Protein AF-0000000083306236 (afdb_homodimer)

InterPro domains:
  IPR043189 Beta-1,4-glucuronyltransferase 1 [PTHR46420] (112-477)

Radius of gyration: 37.97 Å; Cα contacts (8 Å, |Δi|>4): 1466; chains: 2; bounding box: 123×114×120 Å

Solvent-accessible surface area (backbone atoms only — not comparable to full-atom values): 63254 Å² total; per-residue (Å²): 136,63,81,68,60,65,57,54,56,57,53,51,56,51,47,56,51,50,54,50,48,51,54,49,50,55,56,53,56,59,57,59,68,66,70,61,77,82,77,84,80,79,56,76,64,60,56,50,51,55,54,50,49,54,54,56,64,54,45,55,59,58,52,56,61,54,57,69,70,58,62,85,71,74,71,67,70,74,77,64,61,80,76,65,72,74,73,75,72,78,73,75,74,77,76,68,72,75,68,75,74,67,72,68,57,74,71,63,59,72,66,73,70,71,76,66,89,65,73,57,80,51,88,69,68,28,38,37,45,66,69,56,52,36,34,34,32,70,59,24,31,66,17,78,40,30,59,60,34,35,71,73,40,48,49,18,41,14,24,34,39,44,69,90,54,48,62,35,51,60,61,33,50,73,21,35,86,45,27,31,24,35,17,34,49,24,47,21,56,44,35,39,49,43,54,49,50,49,50,44,44,34,72,63,35,61,57,48,37,27,26,34,24,33,24,40,31,28,37,62,90,38,50,72,36,84,55,72,83,57,68,74,53,48,87,72,56,71,71,85,45,57,59,61,54,50,54,58,57,61,64,67,58,51,70,73,54,46,67,56,54,70,71,46,71,48,56,57,24,51,28,42,44,51,7,48,23,44,40,72,25,63,21,32,31,66,43,56,48,62,48,27,56,28,56,49,46,50,61,43,44,43,58,43,51,71,32,66,72,50,66,68,44,83,51,44,32,40,27,37,52,51,29,20,30,38,73,85,50,92,68,78,56,53,43,43,65,49,39,53,51,30,40,76,68,67,39,33,44,61,47,44,60,84,69,42,50,47,32,49,51,34,66,42,59,69,62,55,71,72,52,76,67,60,99,60,60,44,74,65,47,70,51,83,54,86,43,85,59,26,47,78,41,41,38,26,54,59,49,49,76,66,44,54,56,85,31,45,33,42,49,68,41,61,24,52,28,47,47,50,35,47,68,72,61,39,43,44,28,36,38,33,59,49,36,26,40,26,83,36,72,80,69,85,62,89,73,54,70,62,48,55,52,27,30,53,53,30,54,56,48,43,57,42,47,51,43,25,50,27,43,62,63,72,49,58,95,78,45,57,65,60,53,50,49,52,49,52,47,48,52,48,46,56,54,58,71,58,65,75,70,72,73,78,76,71,79,75,74,74,78,71,76,82,68,80,79,68,71,70,92,74,79,79,79,81,79,87,77,90,78,85,77,96,79,78,77,91,74,72,95,72,84,69,100,69,78,87,89,88,82,92,88,130,136,62,82,68,61,66,56,54,58,56,53,52,57,50,47,55,50,49,53,51,49,49,53,49,50,55,55,53,55,57,57,59,68,67,69,60,80,82,74,83,78,81,55,76,65,60,57,49,50,54,54,49,48,55,53,58,65,52,45,54,58,56,50,55,60,54,59,68,69,58,63,85,72,75,71,72,71,73,82,62,65,72,83,64,74,72,73,74,72,78,72,75,77,74,77,66,71,76,70,74,74,66,72,65,57,72,70,63,58,74,65,73,71,70,76,66,89,65,74,57,80,52,89,69,68,29,37,37,46,66,70,57,51,36,35,35,33,71,59,24,31,66,17,77,40,30,60,61,33,36,71,72,40,48,49,18,41,16,23,34,41,46,68,89,54,50,62,36,51,61,59,34,50,72,21,36,88,47,27,32,24,33,16,34,50,23,47,22,55,43,34,38,49,43,52,48,49,50,50,44,43,33,72,63,34,60,58,50,36,27,26,35,25,34,23,41,30,28,36,62,91,38,50,74,35,84,52,73,85,55,68,74,53,50,87,73,56,69,71,86,46,58,60,60,54,49,53,56,57,62,62,66,57,51,70,73,53,47,68,56,53,71,70,48,71,48,54,57,23,50,27,41,42,50,6,48,24,44,40,72,23,62,22,32,30,67,44,56,47,62,47,27,54,27,56,48,45,51,61,44,44,41,58,44,51,70,33,65,71,51,65,68,43,83,51,44,32,40,27,37,51,53,29,21,29,38,74,86,48,92,68,79,56,54,43,44,64,49,38,54,49,30,39,75,69,67,37,32,46,61,47,45,60,84,70,42,49,48,33,48,52,35,66,42,58,69,64,54,70,71,51,76,66,60,98,61,61,44,75,66,47,67,52,84,54,86,43,86,58,27,46,76,40,41,37,26,53,61,50,50,75,66,45,54,57,84,32,45,31,43,49,67,42,60,23,51,30,48,47,49,36,48,68,73,60,39,42,45,28,37,37,34,60,49,36,26,40,28,83,37,73,82,70,85,62,89,74,56,68,62,49,53,52,27,30,53,53,32,53,56,48,42,55,43,48,51,41,25,50,26,44,62,63,74,50,58,96,76,45,57,67,61,54,50,50,52,48,51,48,48,52,49,46,56,54,56,71,56,63,73,71,71,72,76,75,72,77,75,73,74,79,68,77,81,67,77,84,65,73,74,90,77,80,82,81,81,77,85,75,88,79,81,76,92,73,75,79,85,70,71,88,72,80,67,97,71,75,86,90,89,87,99,82,137

Organism: Tigriopus californicus (NCBI:txid6832)

Secondary structure (DSSP, 8-state):
--THHHHHHHHHHHHHHHHHHHHHHHHHHHHHGGGS--S----HHHHHHHHHHHHHHTHHHHHHHHHHTTSS----GGGG------------------------GGG---------------TTS-EE-TTS-EEEEEEEE--TTHHHHHHH-SEEEEEEEEGGGTTHHHHHHHH--S-EEEEEE--TTHHHHHHHHHHHHHHH-HHHHHHEEEEEEEETTS-----GGGTTTGGG--SS-HHHHHHHHHTTS-HHHHHHHTTSPP-HHHHHHHHHHH--SSEEE---TT-EEPTTHHHHHHHHHTSHHHHH-TTEEEE--EEEE-TTSSS--SSHHHHHHHHHTTSEEETTTTT-THHHHTT-HHHHHHSPP-SS--EEEE-----TT----EEEETTSPPP-TT--SSSSSHHHHHHHHHHTT-EEEEESS--EEEES----PPPPHHHHHHHHHHHHHHHHHHHHHHHHHS--TT-HHHHHHHHHHHHHHHHHH-------------------TT------------------------------------/--THHHHHHHHHHHHHHHHHHHHHHHHHHHHHGGGS--S----HHHHHHHHHHHHHHTHHHHHHHHHHT-SS----TTTT------------------------GGG---------------TTS-EE-TTS-EEEEEEEE--TTHHHHHHH-SEEEEEEEEGGGTTHHHHHHHH--S-EEEEEE--TTHHHHHHHHHHHHHHH-HHHHHHEEEEEEEETTS-----GGGTTTGGG--SS-HHHHHHHHHTTS-HHHHHHHTTSPP-HHHHHHHHHHH--SSEEE---TT-EEPTTHHHHHHHHHTSHHHHH-TTEEEE--EEEE-TTSSS--SSHHHHHHHHHTTSEEETTTTT-THHHHTT-HHHHHHSPP-SS--EEEE-----TT----EEEETTSPPP-TT--SSSSSHHHHHHHHHHTT-EEEEESS--EEEES----PPPPHHHHHHHHHHHHHHHHHHHHHHHHHS--TT-HHHHHHHHHHHHHHHHHH---------------------------------------S---TT------------

Foldseek 3Di:
DDPVVVVVVVVVVVVVVVVVVVVVVLVVVLVVVPPDDPDDCPDPVVSVVVSVVVVVVCVVVVVVVVPVVPDDPPPDPPVPDDVVVPPVPPVPPDPPDPPPVPPCCVPPPPPPPPVPQDFDDDQVPWDADPVRFKTKAFQRDDAPQAVVLLVPAQEEEFEEDELLLQVLLLLQLQQAQGAYFYEYEAFEASVQLVSLLLVLCVVLPVSSNHHYTYMYMYTPVGDYDYDVVCNPVRVPDDSPCSNVVSVVSVVPDDPVCCVQVVLDWAQRQVRQLSRLVSRSHQKYFYDYSQWHKAHHVRVLCRVVCVDPVNVVDAQEWAFAFEKEFAPPDPDDDRWLVVVLVCVVVVRMDGACVPPCVLQCVQVVVVQLSVDDADPGKDFPFWRDDRDQPHQTGTMHGSPQDGFDSVLIHDADGRRLSVVLSVLQPHIYTYMHTIHTYRYHDDDDDDDDPSRVVSHVVVVVVVLVSLVVSCVVRVDDPPPSVVVVVVVVVVVVVVVVVPPPPPPPPPDPPDPPPPDPVPDDDPDDDDDDDDDDDDDDPPDDDDDDPPDPDDDDDD/DDPVVVVVVVVVVVVVVVVVVVVVVLVVVLVVVPPDDPDDCPDPVVSVVVSVVVVVVCVVVVVVVVPVVPDDPPPDPPVPDDPVVPPVPPVPDDPPDPPPPPPCCVPPPPPPPPVPQDFDDDQVPWDADPVRFKTKAFQRDDAPQAVVLLVPAQEEEFEEDELLLQVLLLLQLQQDQGAYFYEYEQFEASVQLVSLLLVLCVVLPVSSNHHYTYMYMYTPVGDYDYDVVCNPPRVPDDSPCSNVVSVVSVVPDDPVCCVQVVLDWAQRQVRQLSRLVSRSHQKYFYDYSQWHKAHHVRVLCRVVCVDPVNVVDAQEWAFAFEKEFALVDPDDDRWLVSVLVCVVVVRMDGACVPPDVLQCVQVVVVQLSVDDADPGKDFPFWRDDRDQPHQTGTMHGSPQDGFDSVLIHDADGRRLSVVLSVLQPHIYTYMHTIHTYRYHDDDDDDDDPSRVVSHVVVVVVVLVSLVVSCVVRVDDPPPSVVVVVVVVVVVVVVVVVPPPPPPPPDDPPDPPPPDPPVDDDPDDDDDDDDDDDPPDDDDDPPDDPPAPDDDDDD

Nearest PDB structures (foldseek):
  7zvj-assembly1_B  TM=8.642E-01  e=2.536E-22  Homo sapiens
  7zvj-assembly1_A  TM=8.479E-01  e=3.091E-21  Homo sapiens
  7ui7-assembly1_B  TM=8.099E-01  e=2.575E-21  Homo sapiens
  6p61-assembly2_B  TM=6.201E-01  e=2.073E-03  Leptospira borgpetersenii serovar Hardjo-bovis str. JB197
  6p61-assembly3_C  TM=5.454E-01  e=3.377E-03  Leptospira borgpetersenii serovar Hardjo-bovis str. JB197

Structure (mmCIF, N/CA/C/O backbone):
data_AF-0000000083306236-model_v1
#
loop_
_entity.id
_entity.type
_entity.pdbx_description
1 polymer 'Beta-1,4-glucuronyltransferase 1'
#
loop_
_atom_site.group_PDB
_atom_site.id
_atom_site.type_symbol
_atom_site.label_atom_id
_atom_site.label_alt_id
_atom_site.label_comp_id
_atom_site.label_asym_id
_atom_site.label_entity_id
_atom_site.label_seq_id
_atom_site.pdbx_PDB_ins_code
_atom_site.Cartn_x
_atom_site.Cartn_y
_atom_site.Cartn_z
_atom_site.occupancy
_atom_site.B_iso_or_equiv
_atom_site.auth_seq_id
_atom_site.auth_comp_id
_atom_site.auth_asym_id
_atom_site.auth_atom_id
_atom_site.pdbx_PDB_model_num
ATOM 1 N N . MET A 1 1 ? 47.75 -0.039 14.734 1 22.14 1 MET A N 1
ATOM 2 C CA . MET A 1 1 ? 47.375 -1.427 14.984 1 22.14 1 MET A CA 1
ATOM 3 C C . MET A 1 1 ? 46.562 -1.994 13.812 1 22.14 1 MET A C 1
ATOM 5 O O . MET A 1 1 ? 45.594 -1.396 13.375 1 22.14 1 MET A O 1
ATOM 9 N N . SER A 1 2 ? 47.25 -2.76 12.922 1 25.19 2 SER A N 1
ATOM 10 C CA . SER A 1 2 ? 47 -3.139 11.531 1 25.19 2 SER A CA 1
ATOM 11 C C . SER A 1 2 ? 45.719 -3.941 11.398 1 25.19 2 SER A C 1
ATOM 13 O O . SER A 1 2 ? 45.25 -4.531 12.367 1 25.19 2 SER A O 1
ATOM 15 N N . ARG A 1 3 ? 45.062 -3.646 10.188 1 27.98 3 ARG A N 1
ATOM 16 C CA . ARG A 1 3 ? 43.812 -4.156 9.688 1 27.98 3 ARG A CA 1
ATOM 17 C C . ARG A 1 3 ? 43.688 -5.66 9.891 1 27.98 3 ARG A C 1
ATOM 19 O O . ARG A 1 3 ? 42.625 -6.238 9.758 1 27.98 3 ARG A O 1
ATOM 26 N N . ALA A 1 4 ? 44.969 -6.332 9.977 1 31.59 4 ALA A N 1
ATOM 27 C CA . ALA A 1 4 ? 45.062 -7.785 10.047 1 31.59 4 ALA A CA 1
ATOM 28 C C . ALA A 1 4 ? 44.531 -8.312 11.383 1 31.59 4 ALA A C 1
ATOM 30 O O . ALA A 1 4 ? 44 -9.422 11.453 1 31.59 4 ALA A O 1
ATOM 31 N N . GLY A 1 5 ? 44.719 -7.465 12.477 1 27.61 5 GLY A N 1
ATOM 32 C CA . GLY A 1 5 ? 44.406 -7.965 13.805 1 27.61 5 GLY A CA 1
ATOM 33 C C . GLY A 1 5 ? 42.938 -8.18 14.047 1 27.61 5 GLY A C 1
ATOM 34 O O . GLY A 1 5 ? 42.531 -9.109 14.766 1 27.61 5 GLY A O 1
ATOM 35 N N . ILE A 1 6 ? 42.125 -7.207 13.484 1 30.34 6 ILE A N 1
ATOM 36 C CA . ILE A 1 6 ? 40.719 -7.238 13.875 1 30.34 6 ILE A CA 1
ATOM 37 C C . ILE A 1 6 ? 40.031 -8.375 13.148 1 30.34 6 ILE A C 1
ATOM 39 O O . ILE A 1 6 ? 39.031 -8.914 13.641 1 30.34 6 ILE A O 1
ATOM 43 N N . MET A 1 7 ? 40.562 -8.828 11.938 1 28.09 7 MET A N 1
ATOM 44 C CA . MET A 1 7 ? 39.938 -9.891 11.172 1 28.09 7 MET A CA 1
ATOM 45 C C . MET A 1 7 ? 40.094 -11.234 11.867 1 28.09 7 MET A C 1
ATOM 47 O O . MET A 1 7 ? 39.25 -12.125 11.711 1 28.09 7 MET A O 1
ATOM 51 N N . ALA A 1 8 ? 41.25 -11.359 12.625 1 30.59 8 ALA A N 1
ATOM 52 C CA . ALA A 1 8 ? 41.531 -12.648 13.242 1 30.59 8 ALA A CA 1
ATOM 53 C C . ALA A 1 8 ? 40.531 -12.945 14.367 1 30.59 8 ALA A C 1
ATOM 55 O O . ALA A 1 8 ? 40.156 -14.102 14.555 1 30.59 8 ALA A O 1
ATOM 56 N N . ARG A 1 9 ? 40.125 -11.844 15.078 1 31.77 9 ARG A N 1
ATOM 57 C CA . ARG A 1 9 ? 39.25 -12.125 16.219 1 31.77 9 ARG A CA 1
ATOM 58 C C . ARG A 1 9 ? 37.875 -12.602 15.773 1 31.77 9 ARG A C 1
ATOM 60 O O . ARG A 1 9 ? 37.25 -13.422 16.453 1 31.77 9 ARG A O 1
ATOM 67 N N . ARG A 1 10 ? 37.406 -12.094 14.562 1 29.38 10 ARG A N 1
ATOM 68 C CA . ARG A 1 10 ? 36.062 -12.461 14.164 1 29.38 10 ARG A CA 1
ATOM 69 C C . ARG A 1 10 ? 36 -13.93 13.734 1 29.38 10 ARG A C 1
ATOM 71 O O . ARG A 1 10 ? 34.969 -14.586 13.906 1 29.38 10 ARG A O 1
ATOM 78 N N . ARG A 1 11 ? 37.125 -14.414 13.211 1 30.59 11 ARG A N 1
ATOM 79 C CA . ARG A 1 11 ? 37.125 -15.797 12.727 1 30.59 11 ARG A CA 1
ATOM 80 C C . ARG A 1 11 ? 37.031 -16.781 13.891 1 30.59 11 ARG A C 1
ATOM 82 O O . ARG A 1 11 ? 36.406 -17.844 13.758 1 30.59 11 ARG A O 1
ATOM 89 N N . CYS A 1 12 ? 37.656 -16.281 15.055 1 30.23 12 CYS A N 1
ATOM 90 C CA . CYS A 1 12 ? 37.656 -17.234 16.156 1 30.23 12 CYS A CA 1
ATOM 91 C C . CYS A 1 12 ? 36.25 -17.422 16.719 1 30.23 12 CYS A C 1
ATOM 93 O O . CYS A 1 12 ? 35.875 -18.531 17.078 1 30.23 12 CYS A O 1
ATOM 95 N N . VAL A 1 13 ? 35.469 -16.281 16.781 1 31.8 13 VAL A N 1
ATOM 96 C CA . VAL A 1 13 ? 34.125 -16.422 17.375 1 31.8 13 VAL A CA 1
ATOM 97 C C . VAL A 1 13 ? 33.25 -17.25 16.469 1 31.8 13 VAL A C 1
ATOM 99 O O . VAL A 1 13 ? 32.438 -18.062 16.938 1 31.8 13 VAL A O 1
ATOM 102 N N . GLU A 1 14 ? 33.469 -17.203 15.156 1 31.23 14 GLU A N 1
ATOM 103 C CA . GLU A 1 14 ? 32.656 -17.984 14.242 1 31.23 14 GLU A CA 1
ATOM 104 C C . GLU A 1 14 ? 32.969 -19.469 14.359 1 31.23 14 GLU A C 1
ATOM 106 O O . GLU A 1 14 ? 32.062 -20.297 14.289 1 31.23 14 GLU A O 1
ATOM 111 N N . TYR A 1 15 ? 34.25 -19.703 14.695 1 31.36 15 TYR A N 1
ATOM 112 C CA . TYR A 1 15 ? 34.625 -21.109 14.797 1 31.36 15 TYR A CA 1
ATOM 113 C C . TYR A 1 15 ? 33.969 -21.766 16.016 1 31.36 15 TYR A C 1
ATOM 115 O O . TYR A 1 15 ? 33.469 -22.891 15.93 1 31.36 15 TYR A O 1
ATOM 123 N N . VAL A 1 16 ? 34 -20.984 17.141 1 35.53 16 VAL A N 1
ATOM 124 C CA . VAL A 1 16 ? 33.406 -21.547 18.344 1 35.53 16 VAL A CA 1
ATOM 125 C C . VAL A 1 16 ? 31.906 -21.766 18.141 1 35.53 16 VAL A C 1
ATOM 127 O O . VAL A 1 16 ? 31.359 -22.797 18.531 1 35.53 16 VAL A O 1
ATOM 130 N N . GLY A 1 17 ? 31.312 -20.859 17.312 1 30.39 17 GLY A N 1
ATOM 131 C CA . GLY A 1 17 ? 29.891 -21.031 17.047 1 30.39 17 GLY A CA 1
ATOM 132 C C . GLY A 1 17 ? 29.578 -22.234 16.172 1 30.39 17 GLY A C 1
ATOM 133 O O . GLY A 1 17 ? 28.609 -22.953 16.422 1 30.39 17 GLY A O 1
ATOM 134 N N . PHE A 1 18 ? 30.5 -22.531 15.258 1 36.78 18 PHE A N 1
ATOM 135 C CA . PHE A 1 18 ? 30.312 -23.672 14.375 1 36.78 18 PHE A CA 1
ATOM 136 C C . PHE A 1 18 ? 30.453 -24.984 15.141 1 36.78 18 PHE A C 1
ATOM 138 O O . PHE A 1 18 ? 29.656 -25.906 14.961 1 36.78 18 PHE A O 1
ATOM 145 N N . VAL A 1 19 ? 31.422 -25 16.062 1 37.19 19 VAL A N 1
ATOM 146 C CA . VAL A 1 19 ? 31.656 -26.234 16.828 1 37.19 19 VAL A CA 1
ATOM 147 C C . VAL A 1 19 ? 30.469 -26.5 17.75 1 37.19 19 VAL A C 1
ATOM 149 O O . VAL A 1 19 ? 30 -27.641 17.859 1 37.19 19 VAL A O 1
ATOM 152 N N . ILE A 1 20 ? 29.891 -25.359 18.234 1 37.09 20 ILE A N 1
ATOM 153 C CA . ILE A 1 20 ? 28.75 -25.531 19.141 1 37.09 20 ILE A CA 1
ATOM 154 C C . ILE A 1 20 ? 27.531 -26 18.359 1 37.09 20 ILE A C 1
ATOM 156 O O . ILE A 1 20 ? 26.797 -26.891 18.797 1 37.09 20 ILE A O 1
ATOM 160 N N . ILE A 1 21 ? 27.469 -25.531 17.062 1 34.53 21 ILE A N 1
ATOM 161 C CA . ILE A 1 21 ? 26.312 -25.922 16.266 1 34.53 21 ILE A CA 1
ATOM 162 C C . ILE A 1 21 ? 26.453 -27.391 15.859 1 34.53 21 ILE A C 1
ATOM 164 O O . ILE A 1 21 ? 25.484 -28.156 15.922 1 34.53 21 ILE A O 1
ATOM 168 N N . ILE A 1 22 ? 27.688 -27.844 15.617 1 38.22 22 ILE A N 1
ATOM 169 C CA . ILE A 1 22 ? 27.859 -29.25 15.25 1 38.22 22 ILE A CA 1
ATOM 170 C C . ILE A 1 22 ? 27.547 -30.141 16.453 1 38.22 22 ILE A C 1
ATOM 172 O O . ILE A 1 22 ? 26.859 -31.156 16.312 1 38.22 22 ILE A O 1
ATOM 176 N N . GLN A 1 23 ? 27.984 -29.641 17.625 1 36.47 23 GLN A N 1
ATOM 177 C CA . GLN A 1 23 ? 27.734 -30.438 18.828 1 36.47 23 GLN A CA 1
ATOM 178 C C . GLN A 1 23 ? 26.25 -30.516 19.125 1 36.47 23 GLN A C 1
ATOM 180 O O . GLN A 1 23 ? 25.75 -31.578 19.5 1 36.47 23 GLN A O 1
ATOM 185 N N . LEU A 1 24 ? 25.516 -29.422 18.828 1 35.34 24 LEU A N 1
ATOM 186 C CA . LEU A 1 24 ? 24.078 -29.422 19.078 1 35.34 24 LEU A CA 1
ATOM 187 C C . LEU A 1 24 ? 23.344 -30.281 18.047 1 35.34 24 LEU A C 1
ATOM 189 O O . LEU A 1 24 ? 22.406 -31.016 18.406 1 35.34 24 LEU A O 1
ATOM 193 N N . ILE A 1 25 ? 23.844 -30.281 16.828 1 35.81 25 ILE A N 1
ATOM 194 C CA . ILE A 1 25 ? 23.219 -31.109 15.797 1 35.81 25 ILE A CA 1
ATOM 195 C C . ILE A 1 25 ? 23.438 -32.594 16.125 1 35.81 25 ILE A C 1
ATOM 197 O O . ILE A 1 25 ? 22.516 -33.406 16 1 35.81 25 ILE A O 1
ATOM 201 N N . LEU A 1 26 ? 24.562 -32.844 16.609 1 35.44 26 LEU A N 1
ATOM 202 C CA . LEU A 1 26 ? 24.859 -34.25 16.906 1 35.44 26 LEU A CA 1
ATOM 203 C C . LEU A 1 26 ? 24.031 -34.75 18.078 1 35.44 26 LEU A C 1
ATOM 205 O O . LEU A 1 26 ? 23.609 -35.906 18.109 1 35.44 26 LEU A O 1
ATOM 209 N N . THR A 1 27 ? 23.828 -33.844 19.031 1 34.53 27 THR A N 1
ATOM 210 C CA . THR A 1 27 ? 23.047 -34.25 20.203 1 34.53 27 THR A CA 1
ATOM 211 C C . THR A 1 27 ? 21.578 -34.438 19.844 1 34.53 27 THR A C 1
ATOM 213 O O . THR A 1 27 ? 20.938 -35.375 20.297 1 34.53 27 THR A O 1
ATOM 216 N N . VAL A 1 28 ? 20.969 -33.531 18.953 1 33.09 28 VAL A N 1
ATOM 217 C CA . VAL A 1 28 ? 19.547 -33.594 18.609 1 33.09 28 VAL A CA 1
ATOM 218 C C . VAL A 1 28 ? 19.328 -34.781 17.656 1 33.09 28 VAL A C 1
ATOM 220 O O . VAL A 1 28 ? 18.297 -35.469 17.734 1 33.09 28 VAL A O 1
ATOM 223 N N . GLY A 1 29 ? 20.203 -35.031 16.797 1 30.75 29 GLY A N 1
ATOM 224 C CA . GLY A 1 29 ? 20.094 -36.188 15.914 1 30.75 29 GLY A CA 1
ATOM 225 C C . GLY A 1 29 ? 19.969 -37.5 16.656 1 30.75 29 GLY A C 1
ATOM 226 O O . GLY A 1 29 ? 19.219 -38.406 16.25 1 30.75 29 GLY A O 1
ATOM 227 N N . SER A 1 30 ? 20.688 -37.594 17.672 1 31.23 30 SER A N 1
ATOM 228 C CA . SER A 1 30 ? 20.641 -38.844 18.406 1 31.23 30 SER A CA 1
ATOM 229 C C . SER A 1 30 ? 19.297 -39.031 19.109 1 31.23 30 SER A C 1
ATOM 231 O O . SER A 1 30 ? 18.859 -40.156 19.328 1 31.23 30 SER A O 1
ATOM 233 N N . LEU A 1 31 ? 18.672 -37.938 19.5 1 31.91 31 LEU A N 1
ATOM 234 C CA . LEU A 1 31 ? 17.438 -38.125 20.25 1 31.91 31 LEU A CA 1
ATOM 235 C C . LEU A 1 31 ? 16.297 -38.531 19.328 1 31.91 31 LEU A C 1
ATOM 237 O O . LEU A 1 31 ? 15.336 -39.188 19.75 1 31.91 31 LEU A O 1
ATOM 241 N N . TRP A 1 32 ? 16.312 -38.094 18.047 1 30.25 32 TRP A N 1
ATOM 242 C CA . TRP A 1 32 ? 15.219 -38.406 17.141 1 30.25 32 TRP A CA 1
ATOM 243 C C . TRP A 1 32 ? 15.203 -39.906 16.844 1 30.25 32 TRP A C 1
ATOM 245 O O . TRP A 1 32 ? 14.141 -40.5 16.641 1 30.25 32 TRP A O 1
ATOM 255 N N . PHE A 1 33 ? 16.312 -40.5 16.875 1 31.47 33 PHE A N 1
ATOM 256 C CA . PHE A 1 33 ? 16.359 -41.938 16.578 1 31.47 33 PHE A CA 1
ATOM 257 C C . PHE A 1 33 ? 15.539 -42.719 17.609 1 31.47 33 PHE A C 1
ATOM 259 O O . PHE A 1 33 ? 15.242 -43.906 17.406 1 31.47 33 PHE A O 1
ATOM 266 N N . PHE A 1 34 ? 15.422 -42.125 18.781 1 31.86 34 PHE A N 1
ATOM 267 C CA . PHE A 1 34 ? 14.82 -42.969 19.797 1 31.86 34 PHE A CA 1
ATOM 268 C C . PHE A 1 34 ? 13.32 -43.094 19.578 1 31.86 34 PHE A C 1
ATOM 270 O O . PHE A 1 34 ? 12.648 -43.875 20.266 1 31.86 34 PHE A O 1
ATOM 277 N N . ARG A 1 35 ? 12.734 -42.031 18.984 1 29.56 35 ARG A N 1
ATOM 278 C CA . ARG A 1 35 ? 11.289 -42.094 19.172 1 29.56 35 ARG A CA 1
ATOM 279 C C . ARG A 1 35 ? 10.656 -43.094 18.219 1 29.56 35 ARG A C 1
ATOM 281 O O . ARG A 1 35 ? 9.43 -43.219 18.141 1 29.56 35 ARG A O 1
ATOM 288 N N . GLU A 1 36 ? 11.516 -43.625 17.297 1 27.86 36 GLU A N 1
ATOM 289 C CA . GLU A 1 36 ? 10.711 -44.406 16.359 1 27.86 36 GLU A CA 1
ATOM 290 C C . GLU A 1 36 ? 10.062 -45.625 17.062 1 27.86 36 GLU A C 1
ATOM 292 O O . GLU A 1 36 ? 8.852 -45.844 16.922 1 27.86 36 GLU A O 1
ATOM 297 N N . LYS A 1 37 ? 10.648 -46.812 16.859 1 30.3 37 LYS A N 1
ATOM 298 C CA . LYS A 1 37 ? 9.945 -48.094 16.766 1 30.3 37 LYS A CA 1
ATOM 299 C C . LYS A 1 37 ? 9.547 -48.594 18.141 1 30.3 37 LYS A C 1
ATOM 301 O O . LYS A 1 37 ? 10.391 -48.719 19.047 1 30.3 37 LYS A O 1
ATOM 306 N N . PRO A 1 38 ? 8.305 -48.625 18.547 1 28.83 38 PRO A N 1
ATOM 307 C CA . PRO A 1 38 ? 7.879 -49.219 19.797 1 28.83 38 PRO A CA 1
ATOM 308 C C . PRO A 1 38 ? 8.398 -50.656 19.969 1 28.83 38 PRO A C 1
ATOM 310 O O . PRO A 1 38 ? 8.18 -51.281 21.016 1 28.83 38 PRO A O 1
ATOM 313 N N . HIS A 1 39 ? 8.586 -51.5 18.875 1 28.14 39 HIS A N 1
ATOM 314 C CA . HIS A 1 39 ? 8.602 -52.875 19.297 1 28.14 39 HIS A CA 1
ATOM 315 C C . HIS A 1 39 ? 9.812 -53.156 20.172 1 28.14 39 HIS A C 1
ATOM 317 O O . HIS A 1 39 ? 9.672 -53.719 21.281 1 28.14 39 HIS A O 1
ATOM 323 N N . ASN A 1 40 ? 10.875 -54.094 19.672 1 28.86 40 ASN A N 1
ATOM 324 C CA . ASN A 1 40 ? 11.766 -55.031 20.359 1 28.86 40 ASN A CA 1
ATOM 325 C C . ASN A 1 40 ? 12.844 -54.312 21.156 1 28.86 40 ASN A C 1
ATOM 327 O O . ASN A 1 40 ? 13.164 -53.156 20.859 1 28.86 40 ASN A O 1
ATOM 331 N N . THR A 1 41 ? 13.484 -55.031 22.312 1 31.31 41 THR A N 1
ATOM 332 C CA . THR A 1 41 ? 14.297 -54.875 23.516 1 31.31 41 THR A CA 1
ATOM 333 C C . THR A 1 41 ? 15.703 -54.375 23.156 1 31.31 41 THR A C 1
ATOM 335 O O . THR A 1 41 ? 16.641 -54.531 23.953 1 31.31 41 THR A O 1
ATOM 338 N N . VAL A 1 42 ? 16.016 -53.844 21.984 1 30.94 42 VAL A N 1
ATOM 339 C CA . VAL A 1 42 ? 17.453 -53.75 21.781 1 30.94 42 VAL A CA 1
ATOM 340 C C . VAL A 1 42 ? 18.078 -52.938 22.922 1 30.94 42 VAL A C 1
ATOM 342 O O . VAL A 1 42 ? 17.547 -51.906 23.328 1 30.94 42 VAL A O 1
ATOM 345 N N . ASP A 1 43 ? 18.969 -53.688 23.75 1 30.58 43 ASP A N 1
ATOM 346 C CA . ASP A 1 43 ? 19.641 -53.406 25.016 1 30.58 43 ASP A CA 1
ATOM 347 C C . ASP A 1 43 ? 20.312 -52.031 25 1 30.58 43 ASP A C 1
ATOM 349 O O . ASP A 1 43 ? 20.688 -51.562 23.922 1 30.58 43 ASP A O 1
ATOM 353 N N . PRO A 1 44 ? 20.078 -51.156 26.062 1 31.84 44 PRO A N 1
ATOM 354 C CA . PRO A 1 44 ? 20.594 -49.812 26.281 1 31.84 44 PRO A CA 1
ATOM 355 C C . PRO A 1 44 ? 22.078 -49.688 25.938 1 31.84 44 PRO A C 1
ATOM 357 O O . PRO A 1 44 ? 22.531 -48.594 25.531 1 31.84 44 PRO A O 1
ATOM 360 N N . GLU A 1 45 ? 22.859 -50.844 26.109 1 31.53 45 GLU A N 1
ATOM 361 C CA . GLU A 1 45 ? 24.312 -50.812 25.969 1 31.53 45 GLU A CA 1
ATOM 362 C C . GLU A 1 45 ? 24.719 -50.594 24.516 1 31.53 45 GLU A C 1
ATOM 364 O O . GLU A 1 45 ? 25.672 -49.875 24.234 1 31.53 45 GLU A O 1
ATOM 369 N N . SER A 1 46 ? 23.891 -51.312 23.625 1 30.61 46 SER A N 1
ATOM 370 C CA . SER A 1 46 ? 24.328 -51.281 22.234 1 30.61 46 SER A CA 1
ATOM 371 C C . SER A 1 46 ? 24.156 -49.906 21.609 1 30.61 46 SER A C 1
ATOM 373 O O . SER A 1 46 ? 24.766 -49.594 20.594 1 30.61 46 SER A O 1
ATOM 375 N N . ARG A 1 47 ? 23.125 -49.25 22.172 1 30.59 47 ARG A N 1
ATOM 376 C CA . ARG A 1 47 ? 22.875 -47.906 21.641 1 30.59 47 ARG A CA 1
ATOM 377 C C . ARG A 1 47 ? 24.031 -46.969 22 1 30.59 47 ARG A C 1
ATOM 379 O O . ARG A 1 47 ? 24.406 -46.125 21.188 1 30.59 47 ARG A O 1
ATOM 386 N N . LEU A 1 48 ? 24.594 -47.219 23.25 1 29.55 48 LEU A N 1
ATOM 387 C CA . LEU A 1 48 ? 25.719 -46.406 23.688 1 29.55 48 LEU A CA 1
ATOM 388 C C . LEU A 1 48 ? 26.938 -46.625 22.797 1 29.55 48 LEU A C 1
ATOM 390 O O . LEU A 1 48 ? 27.625 -45.688 22.422 1 29.55 48 LEU A O 1
ATOM 394 N N . LEU A 1 49 ? 27.094 -47.969 22.406 1 29.66 49 LEU A N 1
ATOM 395 C CA . LEU A 1 49 ? 28.297 -48.312 21.656 1 29.66 49 LEU A CA 1
ATOM 396 C C . LEU A 1 49 ? 28.281 -47.656 20.281 1 29.66 49 LEU A C 1
ATOM 398 O O . LEU A 1 49 ? 29.312 -47.156 19.812 1 29.66 49 LEU A O 1
ATOM 402 N N . LEU A 1 50 ? 27.016 -47.562 19.672 1 31.59 50 LEU A N 1
ATOM 403 C CA . LEU A 1 50 ? 26.984 -47.031 18.328 1 31.59 50 LEU A CA 1
ATOM 404 C C . LEU A 1 50 ? 27.203 -45.5 18.359 1 31.59 50 LEU A C 1
ATOM 406 O O . LEU A 1 50 ? 27.859 -44.969 17.469 1 31.59 50 LEU A O 1
ATOM 410 N N . SER A 1 51 ? 26.703 -44.875 19.516 1 28.95 51 SER A N 1
ATOM 411 C CA . SER A 1 51 ? 26.953 -43.438 19.641 1 28.95 51 SER A CA 1
ATOM 412 C C . SER A 1 51 ? 28.438 -43.156 19.828 1 28.95 51 SER A C 1
ATOM 414 O O . SER A 1 51 ? 28.969 -42.188 19.25 1 28.95 51 SER A O 1
ATOM 416 N N . MET A 1 52 ? 29.109 -44 20.609 1 30.8 52 MET A N 1
ATOM 417 C CA . MET A 1 52 ? 30.547 -43.781 20.859 1 30.8 52 MET A CA 1
ATOM 418 C C . MET A 1 52 ? 31.359 -44 19.594 1 30.8 52 MET A C 1
ATOM 420 O O . MET A 1 52 ? 32.344 -43.312 19.375 1 30.8 52 MET A O 1
ATOM 424 N N . GLU A 1 53 ? 30.938 -45 18.812 1 31.22 53 GLU A N 1
ATOM 425 C CA . GLU A 1 53 ? 31.703 -45.312 17.594 1 31.22 53 GLU A CA 1
ATOM 426 C C . GLU A 1 53 ? 31.641 -44.125 16.609 1 31.22 53 GLU A C 1
ATOM 428 O O . GLU A 1 53 ? 32.625 -43.812 15.961 1 31.22 53 GLU A O 1
ATOM 433 N N . TYR A 1 54 ? 30.422 -43.531 16.562 1 29.77 54 TYR A N 1
ATOM 434 C CA . TYR A 1 54 ? 30.297 -42.375 15.664 1 29.77 54 TYR A CA 1
ATOM 435 C C . TYR A 1 54 ? 31.172 -41.219 16.141 1 29.77 54 TYR A C 1
ATOM 437 O O . TYR A 1 54 ? 31.828 -40.562 15.328 1 29.77 54 TYR A O 1
ATOM 445 N N . LEU A 1 55 ? 31.219 -41.062 17.5 1 29.45 55 LEU A N 1
ATOM 446 C CA . LEU A 1 55 ? 32.094 -40.031 18.031 1 29.45 55 LEU A CA 1
ATOM 447 C C . LEU A 1 55 ? 33.562 -40.312 17.703 1 29.45 55 LEU A C 1
ATOM 449 O O . LEU A 1 55 ? 34.312 -39.406 17.359 1 29.45 55 LEU A O 1
ATOM 453 N N . ASN A 1 56 ? 33.844 -41.562 17.812 1 30.84 56 ASN A N 1
ATOM 454 C CA . ASN A 1 56 ? 35.219 -41.938 17.578 1 30.84 56 ASN A CA 1
ATOM 455 C C . ASN A 1 56 ? 35.625 -41.719 16.125 1 30.84 56 ASN A C 1
ATOM 457 O O . ASN A 1 56 ? 36.781 -41.344 15.844 1 30.84 56 ASN A O 1
ATOM 461 N N . ARG A 1 57 ? 34.656 -42.031 15.211 1 32.5 57 ARG A N 1
ATOM 462 C CA . ARG A 1 57 ? 35.062 -41.969 13.812 1 32.5 57 ARG A CA 1
ATOM 463 C C . ARG A 1 57 ? 35.344 -40.531 13.398 1 32.5 57 ARG A C 1
ATOM 465 O O . ARG A 1 57 ? 36.156 -40.281 12.508 1 32.5 57 ARG A O 1
ATOM 472 N N . ASN A 1 58 ? 34.531 -39.562 13.945 1 29.34 58 ASN A N 1
ATOM 473 C CA . ASN A 1 58 ? 34.719 -38.188 13.438 1 29.34 58 ASN A CA 1
ATOM 474 C C . ASN A 1 58 ? 35.781 -37.438 14.25 1 29.34 58 ASN A C 1
ATOM 476 O O . ASN A 1 58 ? 35.875 -36.219 14.148 1 29.34 58 ASN A O 1
ATOM 480 N N . ALA A 1 59 ? 36.406 -38.156 15.242 1 29.84 59 ALA A N 1
ATOM 481 C CA . ALA A 1 59 ? 37.531 -37.594 15.977 1 29.84 59 ALA A CA 1
ATOM 482 C C . ALA A 1 59 ? 38.594 -37.094 15.023 1 29.84 59 ALA A C 1
ATOM 484 O O . ALA A 1 59 ? 39.219 -36.031 15.266 1 29.84 59 ALA A O 1
ATOM 485 N N . ASP A 1 60 ? 38.75 -37.938 14.039 1 31.14 60 ASP A N 1
ATOM 486 C CA . ASP A 1 60 ? 39.906 -37.625 13.172 1 31.14 60 ASP A CA 1
ATOM 487 C C . ASP A 1 60 ? 39.656 -36.344 12.406 1 31.14 60 ASP A C 1
ATOM 489 O O . ASP A 1 60 ? 40.625 -35.594 12.133 1 31.14 60 ASP A O 1
ATOM 493 N N . LEU A 1 61 ? 38.375 -36.062 12.062 1 29.56 61 LEU A N 1
ATOM 494 C CA . LEU A 1 61 ? 38.156 -34.844 11.25 1 29.56 61 LEU A CA 1
ATOM 495 C C . LEU A 1 61 ? 38.438 -33.594 12.055 1 29.56 61 LEU A C 1
ATOM 497 O O . LEU A 1 61 ? 38.906 -32.594 11.508 1 29.56 61 LEU A O 1
ATOM 501 N N . VAL A 1 62 ? 38.219 -33.688 13.359 1 27.69 62 VAL A N 1
ATOM 502 C CA . VAL A 1 62 ? 38.531 -32.531 14.203 1 27.69 62 VAL A CA 1
ATOM 503 C C . VAL A 1 62 ? 40.031 -32.344 14.242 1 27.69 62 VAL A C 1
ATOM 505 O O . VAL A 1 62 ? 40.531 -31.203 14.172 1 27.69 62 VAL A O 1
ATOM 508 N N . LYS A 1 63 ? 40.688 -33.438 14.312 1 29.45 63 LYS A N 1
ATOM 509 C CA . LYS A 1 63 ? 42.125 -33.344 14.43 1 29.45 63 LYS A CA 1
ATOM 510 C C . LYS A 1 63 ? 42.75 -32.719 13.172 1 29.45 63 LYS A C 1
ATOM 512 O O . LYS A 1 63 ? 43.688 -31.922 13.25 1 29.45 63 LYS A O 1
ATOM 517 N N . SER A 1 64 ? 42.25 -33.188 12.055 1 27.61 64 SER A N 1
ATOM 518 C CA . SER A 1 64 ? 42.875 -32.781 10.82 1 27.61 64 SER A CA 1
ATOM 519 C C . SER A 1 64 ? 42.688 -31.297 10.562 1 27.61 64 SER A C 1
ATOM 521 O O . SER A 1 64 ? 43.531 -30.656 9.914 1 27.61 64 SER A O 1
ATOM 523 N N . ALA A 1 65 ? 41.5 -30.734 10.945 1 26.53 65 ALA A N 1
ATOM 524 C CA . ALA A 1 65 ? 41.312 -29.297 10.711 1 26.53 65 ALA A CA 1
ATOM 525 C C . ALA A 1 65 ? 42.25 -28.469 11.594 1 26.53 65 ALA A C 1
ATOM 527 O O . ALA A 1 65 ? 42.594 -27.344 11.25 1 26.53 65 ALA A O 1
ATOM 528 N N . SER A 1 66 ? 42.562 -29.047 12.75 1 25.09 66 SER A N 1
ATOM 529 C CA . SER A 1 66 ? 43.5 -28.359 13.641 1 25.09 66 SER A CA 1
ATOM 530 C C . SER A 1 66 ? 44.844 -28.188 12.984 1 25.09 66 SER A C 1
ATOM 532 O O . SER A 1 66 ? 45.562 -27.188 13.234 1 25.09 66 SER A O 1
ATOM 534 N N . ASN A 1 67 ? 45.219 -29.25 12.312 1 26.84 67 ASN A N 1
ATOM 535 C CA . ASN A 1 67 ? 46.625 -29.219 11.883 1 26.84 67 ASN A CA 1
ATOM 536 C C . ASN A 1 67 ? 46.875 -28.141 10.844 1 26.84 67 ASN A C 1
ATOM 538 O O . ASN A 1 67 ? 48 -27.781 10.562 1 26.84 67 ASN A O 1
ATOM 542 N N . LYS A 1 68 ? 45.812 -27.969 9.953 1 28.45 68 LYS A N 1
ATOM 543 C CA . LYS A 1 68 ? 46.25 -27.172 8.828 1 28.45 68 LYS A CA 1
ATOM 544 C C . LYS A 1 68 ? 46.594 -25.75 9.258 1 28.45 68 LYS A C 1
ATOM 546 O O . LYS A 1 68 ? 47.281 -25.016 8.547 1 28.45 68 LYS A O 1
ATOM 551 N N . TYR A 1 69 ? 45.781 -25.188 10.289 1 25.2 69 TYR A N 1
ATOM 552 C CA . TYR A 1 69 ? 46.062 -23.797 10.586 1 25.2 69 TYR A CA 1
ATOM 553 C C . TYR A 1 69 ? 47.281 -23.656 11.477 1 25.2 69 TYR A C 1
ATOM 555 O O . TYR A 1 69 ? 47.156 -23.422 12.68 1 25.2 69 TYR A O 1
ATOM 563 N N . SER A 1 70 ? 48.125 -24.609 11.438 1 24.44 70 SER A N 1
ATOM 564 C CA . SER A 1 70 ? 49.312 -24.516 12.297 1 24.44 70 SER A CA 1
ATOM 565 C C . SER A 1 70 ? 50.094 -23.25 11.992 1 24.44 70 SER A C 1
ATOM 567 O O . SER A 1 70 ? 51.188 -23.047 12.562 1 24.44 70 SER A O 1
ATOM 569 N N . ASN A 1 71 ? 49.906 -22.656 10.758 1 24.31 71 ASN A N 1
ATOM 570 C CA . ASN A 1 71 ? 51.125 -21.875 10.547 1 24.31 71 ASN A CA 1
ATOM 571 C C . ASN A 1 71 ? 51.312 -20.859 11.664 1 24.31 71 ASN A C 1
ATOM 573 O O . ASN A 1 71 ? 50.438 -20.641 12.484 1 24.31 71 ASN A O 1
ATOM 577 N N . ASN A 1 72 ? 51.781 -19.531 11.281 1 25.28 72 ASN A N 1
ATOM 578 C CA . ASN A 1 72 ? 52.719 -18.641 11.969 1 25.28 72 ASN A CA 1
ATOM 579 C C . ASN A 1 72 ? 52.031 -17.891 13.109 1 25.28 72 ASN A C 1
ATOM 581 O O . ASN A 1 72 ? 52.438 -16.781 13.469 1 25.28 72 ASN A O 1
ATOM 585 N N . VAL A 1 73 ? 50.719 -18.25 13.406 1 24.03 73 VAL A N 1
ATOM 586 C CA . VAL A 1 73 ? 50.25 -17.312 14.414 1 24.03 73 VAL A CA 1
ATOM 587 C C . VAL A 1 73 ? 51 -17.516 15.719 1 24.03 73 VAL A C 1
ATOM 589 O O . VAL A 1 73 ? 51.031 -18.625 16.25 1 24.03 73 VAL A O 1
ATOM 592 N N . GLU A 1 74 ? 52.094 -16.656 15.875 1 24.47 74 GLU A N 1
ATOM 593 C CA . GLU A 1 74 ? 52.844 -16.562 17.125 1 24.47 74 GLU A CA 1
ATOM 594 C C . GLU A 1 74 ? 51.875 -16.469 18.312 1 24.47 74 GLU A C 1
ATOM 596 O O . GLU A 1 74 ? 51.062 -15.555 18.375 1 24.47 74 GLU A O 1
ATOM 601 N N . ILE A 1 75 ? 51.312 -17.609 18.672 1 25.39 75 ILE A N 1
ATOM 602 C CA . ILE A 1 75 ? 50.5 -17.766 19.859 1 25.39 75 ILE A CA 1
ATOM 603 C C . ILE A 1 75 ? 51.188 -17.156 21.062 1 25.39 75 ILE A C 1
ATOM 605 O O . ILE A 1 75 ? 52.281 -17.578 21.438 1 25.39 75 ILE A O 1
ATOM 609 N N . PRO A 1 76 ? 51.031 -15.711 21.109 1 22.38 76 PRO A N 1
ATOM 610 C CA . PRO A 1 76 ? 51.812 -15.117 22.188 1 22.38 76 PRO A CA 1
ATOM 611 C C . PRO A 1 76 ? 51.688 -15.898 23.5 1 22.38 76 PRO A C 1
ATOM 613 O O . PRO A 1 76 ? 50.719 -16.594 23.719 1 22.38 76 PRO A O 1
ATOM 616 N N . GLU A 1 77 ? 52.844 -16.109 24.141 1 23.47 77 GLU A N 1
ATOM 617 C CA . GLU A 1 77 ? 53.25 -16.906 25.312 1 23.47 77 GLU A CA 1
ATOM 618 C C . GLU A 1 77 ? 52.281 -16.656 26.484 1 23.47 77 GLU A C 1
ATOM 620 O O . GLU A 1 77 ? 52.188 -17.484 27.391 1 23.47 77 GLU A O 1
ATOM 625 N N . ALA A 1 78 ? 51.719 -15.398 26.375 1 23.03 78 ALA A N 1
ATOM 626 C CA . ALA A 1 78 ? 51.344 -15.008 27.719 1 23.03 78 ALA A CA 1
ATOM 627 C C . ALA A 1 78 ? 50.188 -15.875 28.25 1 23.03 78 ALA A C 1
ATOM 629 O O . ALA A 1 78 ? 49.844 -15.797 29.438 1 23.03 78 ALA A O 1
ATOM 630 N N . PHE A 1 79 ? 49.375 -16.359 27.188 1 20.44 79 PHE A N 1
ATOM 631 C CA . PHE A 1 79 ? 48.156 -16.938 27.734 1 20.44 79 PHE A CA 1
ATOM 632 C C . PHE A 1 79 ? 48.438 -18.25 28.438 1 20.44 79 PHE A C 1
ATOM 634 O O . PHE A 1 79 ? 47.531 -19.078 28.625 1 20.44 79 PHE A O 1
ATOM 641 N N . SER A 1 80 ? 49.75 -18.5 28.531 1 20.73 80 SER A N 1
ATOM 642 C CA . SER A 1 80 ? 50.031 -19.828 29.078 1 20.73 80 SER A CA 1
ATOM 643 C C . SER A 1 80 ? 49.469 -19.984 30.484 1 20.73 80 SER A C 1
ATOM 645 O O . SER A 1 80 ? 49.719 -21 31.141 1 20.73 80 SER A O 1
ATOM 647 N N . SER A 1 81 ? 49.031 -18.797 31.031 1 18.47 81 SER A N 1
ATOM 648 C CA . SER A 1 81 ? 49.188 -18.984 32.469 1 18.47 81 SER A CA 1
ATOM 649 C C . SER A 1 81 ? 48.438 -20.219 32.938 1 18.47 81 SER A C 1
ATOM 651 O O . SER A 1 81 ? 47.594 -20.781 32.188 1 18.47 81 SER A O 1
ATOM 653 N N . LYS A 1 82 ? 48.188 -20.203 34.375 1 20.77 82 LYS A N 1
ATOM 654 C CA . LYS A 1 82 ? 48.281 -21.078 35.531 1 20.77 82 LYS A CA 1
ATOM 655 C C . LYS A 1 82 ? 47 -21.891 35.719 1 20.77 82 LYS A C 1
ATOM 657 O O . LYS A 1 82 ? 46.094 -21.469 36.438 1 20.77 82 LYS A O 1
ATOM 662 N N . VAL A 1 83 ? 46.219 -22.094 34.625 1 17.45 83 VAL A N 1
ATOM 663 C CA . VAL A 1 83 ? 45.062 -22.797 35.156 1 17.45 83 VAL A CA 1
ATOM 664 C C . VAL A 1 83 ? 45.5 -24.125 35.75 1 17.45 83 VAL A C 1
ATOM 666 O O . VAL A 1 83 ? 45.906 -25.031 35.062 1 17.45 83 VAL A O 1
ATOM 669 N N . SER A 1 84 ? 46.438 -24.016 36.688 1 18.48 84 SER A N 1
ATOM 670 C CA . SER A 1 84 ? 46.781 -25.266 37.344 1 18.48 84 SER A CA 1
ATOM 671 C C . SER A 1 84 ? 45.562 -25.953 37.938 1 18.48 84 SER A C 1
ATOM 673 O O . SER A 1 84 ? 44.875 -25.375 38.781 1 18.48 84 SER A O 1
ATOM 675 N N . TYR A 1 85 ? 44.781 -26.422 37.125 1 18.3 85 TYR A N 1
ATOM 676 C CA . TYR A 1 85 ? 43.688 -27.188 37.688 1 18.3 85 TYR A CA 1
ATOM 677 C C . TYR A 1 85 ? 44.188 -28.281 38.625 1 18.3 85 TYR A C 1
ATOM 679 O O . TYR A 1 85 ? 45.062 -29.062 38.25 1 18.3 85 TYR A O 1
ATOM 687 N N . SER A 1 86 ? 44.781 -27.828 39.781 1 18.91 86 SER A N 1
ATOM 688 C CA . SER A 1 86 ? 45.156 -28.891 40.688 1 18.91 86 SER A CA 1
ATOM 689 C C . SER A 1 86 ? 43.969 -29.797 41 1 18.91 86 SER A C 1
ATOM 691 O O . SER A 1 86 ? 42.906 -29.328 41.406 1 18.91 86 SER A O 1
ATOM 693 N N . VAL A 1 87 ? 43.75 -30.656 40.062 1 19.3 87 VAL A N 1
ATOM 694 C CA . VAL A 1 87 ? 42.812 -31.75 40.281 1 19.3 87 VAL A CA 1
ATOM 695 C C . VAL A 1 87 ? 43.188 -32.5 41.562 1 19.3 87 VAL A C 1
ATOM 697 O O . VAL A 1 87 ? 44.25 -33.125 41.625 1 19.3 87 VAL A O 1
ATOM 700 N N . SER A 1 88 ? 43.25 -31.781 42.719 1 18.86 88 SER A N 1
ATOM 701 C CA . SER A 1 88 ? 43.594 -32.594 43.875 1 18.86 88 SER A CA 1
ATOM 702 C C . SER A 1 88 ? 42.625 -33.75 44.031 1 18.86 88 SER A C 1
ATOM 704 O O . SER A 1 88 ? 41.406 -33.562 44.062 1 18.86 88 SER A O 1
ATOM 706 N N . ARG A 1 89 ? 43 -34.875 43.344 1 19.95 89 ARG A N 1
ATOM 707 C CA . ARG A 1 89 ? 42.438 -36.219 43.438 1 19.95 89 ARG A CA 1
ATOM 708 C C . ARG A 1 89 ? 42.375 -36.688 44.906 1 19.95 89 ARG A C 1
ATOM 710 O O . ARG A 1 89 ? 43.375 -37 45.5 1 19.95 89 ARG A O 1
ATOM 717 N N . SER A 1 90 ? 41.906 -35.844 45.844 1 19.34 90 SER A N 1
ATOM 718 C CA . SER A 1 90 ? 41.906 -36.562 47.125 1 19.34 90 SER A CA 1
ATOM 719 C C . SER A 1 90 ? 41.125 -37.875 47.031 1 19.34 90 SER A C 1
ATOM 721 O O . SER A 1 90 ? 39.906 -37.844 46.75 1 19.34 90 SER A O 1
ATOM 723 N N . VAL A 1 91 ? 41.781 -38.969 46.531 1 21.28 91 VAL A N 1
ATOM 724 C CA . VAL A 1 91 ? 41.406 -40.375 46.438 1 21.28 91 VAL A CA 1
ATOM 725 C C . VAL A 1 91 ? 40.938 -40.875 47.781 1 21.28 91 VAL A C 1
ATOM 727 O O . VAL A 1 91 ? 41.781 -41.156 48.688 1 21.28 91 VAL A O 1
ATOM 730 N N . SER A 1 92 ? 40.281 -40.156 48.656 1 21.3 92 SER A N 1
ATOM 731 C CA . SER A 1 92 ? 40.062 -40.938 49.875 1 21.3 92 SER A CA 1
ATOM 732 C C . SER A 1 92 ? 39.344 -42.25 49.562 1 21.3 92 SER A C 1
ATOM 734 O O . SER A 1 92 ? 38.531 -42.312 48.625 1 21.3 92 SER A O 1
ATOM 736 N N . SER A 1 93 ? 39.969 -43.438 49.938 1 21.34 93 SER A N 1
ATOM 737 C CA . SER A 1 93 ? 39.844 -44.906 49.812 1 21.34 93 SER A CA 1
ATOM 738 C C . SER A 1 93 ? 38.406 -45.344 50.094 1 21.34 93 SER A C 1
ATOM 740 O O . SER A 1 93 ? 38.062 -46.531 49.906 1 21.34 93 SER A O 1
ATOM 742 N N . SER A 1 94 ? 37.719 -44.75 51.062 1 23.66 94 SER A N 1
ATOM 743 C CA . SER A 1 94 ? 36.75 -45.656 51.688 1 23.66 94 SER A CA 1
ATOM 744 C C . SER A 1 94 ? 35.75 -46.188 50.688 1 23.66 94 SER A C 1
ATOM 746 O O . SER A 1 94 ? 35.406 -45.5 49.688 1 23.66 94 SER A O 1
ATOM 748 N N . SER A 1 95 ? 35.594 -47.531 50.625 1 23.55 95 SER A N 1
ATOM 749 C CA . SER A 1 95 ? 34.938 -48.531 49.781 1 23.55 95 SER A CA 1
ATOM 750 C C . SER A 1 95 ? 33.5 -48.094 49.438 1 23.55 95 SER A C 1
ATOM 752 O O . SER A 1 95 ? 32.781 -48.844 48.812 1 23.55 95 SER A O 1
ATOM 754 N N . SER A 1 96 ? 33 -47.188 50.281 1 22.55 96 SER A N 1
ATOM 755 C CA . SER A 1 96 ? 31.531 -47.188 50.219 1 22.55 96 SER A CA 1
ATOM 756 C C . SER A 1 96 ? 31.031 -46.969 48.781 1 22.55 96 SER A C 1
ATOM 758 O O . SER A 1 96 ? 31.672 -46.25 48 1 22.55 96 SER A O 1
ATOM 760 N N . LYS A 1 97 ? 30.141 -47.938 48.406 1 26.05 97 LYS A N 1
ATOM 761 C CA . LYS A 1 97 ? 29.547 -48.094 47.094 1 26.05 97 LYS A CA 1
ATOM 762 C C . LYS A 1 97 ? 29.172 -46.75 46.5 1 26.05 97 LYS A C 1
ATOM 764 O O . LYS A 1 97 ? 28.531 -45.938 47.156 1 26.05 97 LYS A O 1
ATOM 769 N N . PRO A 1 98 ? 30.031 -46.25 45.625 1 23.62 98 PRO A N 1
ATOM 770 C CA . PRO A 1 98 ? 29.781 -44.906 45.094 1 23.62 98 PRO A CA 1
ATOM 771 C C . PRO A 1 98 ? 28.344 -44.719 44.656 1 23.62 98 PRO A C 1
ATOM 773 O O . PRO A 1 98 ? 27.75 -45.594 44 1 23.62 98 PRO A O 1
ATOM 776 N N . SER A 1 99 ? 27.484 -44.25 45.688 1 22.72 99 SER A N 1
ATOM 777 C CA . SER A 1 99 ? 26.094 -43.969 45.344 1 22.72 99 SER A CA 1
ATOM 778 C C . SER A 1 99 ? 25.969 -43.344 43.969 1 22.72 99 SER A C 1
ATOM 780 O O . SER A 1 99 ? 26.828 -42.562 43.562 1 22.72 99 SER A O 1
ATOM 782 N N . ASN A 1 100 ? 25.359 -44.219 43.125 1 22.75 100 ASN A N 1
ATOM 783 C CA . ASN A 1 100 ? 25.047 -43.906 41.719 1 22.75 100 ASN A CA 1
ATOM 784 C C . ASN A 1 100 ? 24.609 -42.438 41.594 1 22.75 100 ASN A C 1
ATOM 786 O O . ASN A 1 100 ? 23.641 -42 42.219 1 22.75 100 ASN A O 1
ATOM 790 N N . VAL A 1 101 ? 25.641 -41.625 41.719 1 23.73 101 VAL A N 1
ATOM 791 C CA . VAL A 1 101 ? 25.266 -40.25 41.375 1 23.73 101 VAL A CA 1
ATOM 792 C C . VAL A 1 101 ? 24.406 -40.25 40.094 1 23.73 101 VAL A C 1
ATOM 794 O O . VAL A 1 101 ? 24.859 -40.625 39.031 1 23.73 101 VAL A O 1
ATOM 797 N N . VAL A 1 102 ? 23.188 -40.812 40.25 1 23.66 102 VAL A N 1
ATOM 798 C CA . VAL A 1 102 ? 22.234 -40.656 39.156 1 23.66 102 VAL A CA 1
ATOM 799 C C . VAL A 1 102 ? 22.203 -39.219 38.719 1 23.66 102 VAL A C 1
ATOM 801 O O . VAL A 1 102 ? 21.859 -38.312 39.5 1 23.66 102 VAL A O 1
ATOM 804 N N . LEU A 1 103 ? 23.297 -38.938 38.031 1 22.84 103 LEU A N 1
ATOM 805 C CA . LEU A 1 103 ? 23.141 -37.656 37.344 1 22.84 103 LEU A CA 1
ATOM 806 C C . LEU A 1 103 ? 21.766 -37.562 36.719 1 22.84 103 LEU A C 1
ATOM 808 O O . LEU A 1 103 ? 21.391 -38.375 35.875 1 22.84 103 LEU A O 1
ATOM 812 N N . ASP A 1 104 ? 20.797 -37.375 37.594 1 24.23 104 ASP A N 1
ATOM 813 C CA . ASP A 1 104 ? 19.453 -37.094 37.094 1 24.23 104 ASP A CA 1
ATOM 814 C C . ASP A 1 104 ? 19.5 -35.969 36.031 1 24.23 104 ASP A C 1
ATOM 816 O O . ASP A 1 104 ? 19.703 -34.812 36.344 1 24.23 104 ASP A O 1
ATOM 820 N N . LEU A 1 105 ? 20.156 -36.438 34.938 1 23.11 105 LEU A N 1
ATOM 821 C CA . LEU A 1 105 ? 20.125 -35.594 33.75 1 23.11 105 LEU A CA 1
ATOM 822 C C . LEU A 1 105 ? 18.703 -35.25 33.344 1 23.11 105 LEU A C 1
ATOM 824 O O . LEU A 1 105 ? 18.453 -34.719 32.25 1 23.11 105 LEU A O 1
ATOM 828 N N . SER A 1 106 ? 17.734 -35.812 34.094 1 26.14 106 SER A N 1
ATOM 829 C CA . SER A 1 106 ? 16.344 -35.531 33.719 1 26.14 106 SER A CA 1
ATOM 830 C C . SER A 1 106 ? 16.109 -34.062 33.562 1 26.14 106 SER A C 1
ATOM 832 O O . SER A 1 106 ? 15.117 -33.625 32.969 1 26.14 106 SER A O 1
ATOM 834 N N . GLY A 1 107 ? 16.844 -33.344 34.312 1 26.73 107 GLY A N 1
ATOM 835 C CA . GLY A 1 107 ? 16.578 -31.922 34.25 1 26.73 107 GLY A CA 1
ATOM 836 C C . GLY A 1 107 ? 17.016 -31.266 32.969 1 26.73 107 GLY A C 1
ATOM 837 O O . GLY A 1 107 ? 16.859 -30.062 32.781 1 26.73 107 GLY A O 1
ATOM 838 N N . LEU A 1 108 ? 18.031 -31.859 32.406 1 25.42 108 LEU A N 1
ATOM 839 C CA . LEU A 1 108 ? 18.359 -31.156 31.172 1 25.42 108 LEU A CA 1
ATOM 840 C C . LEU A 1 108 ? 17.281 -31.359 30.109 1 25.42 108 LEU A C 1
ATOM 842 O O . LEU A 1 108 ? 17.266 -32.375 29.422 1 25.42 108 LEU A O 1
ATOM 846 N N . SER A 1 109 ? 16.047 -31.359 30.5 1 24.8 109 SER A N 1
ATOM 847 C CA . SER A 1 109 ? 15.07 -31.25 29.422 1 24.8 109 SER A CA 1
ATOM 848 C C . SER A 1 109 ? 15.508 -30.219 28.391 1 24.8 109 SER A C 1
ATOM 850 O O . SER A 1 109 ? 15.742 -29.062 28.719 1 24.8 109 SER A O 1
ATOM 852 N N . MET A 1 110 ? 16.453 -30.594 27.594 1 26.77 110 MET A N 1
ATOM 853 C CA . MET A 1 110 ? 16.531 -29.781 26.391 1 26.77 110 MET A CA 1
ATOM 854 C C . MET A 1 110 ? 15.141 -29.422 25.891 1 26.77 110 MET A C 1
ATOM 856 O O . MET A 1 110 ? 14.406 -30.281 25.406 1 26.77 110 MET A O 1
ATOM 860 N N . SER A 1 111 ? 14.438 -28.734 26.594 1 27 111 SER A N 1
ATOM 861 C CA . SER A 1 111 ? 13.227 -28.188 25.984 1 27 111 SER A CA 1
ATOM 862 C C . SER A 1 111 ? 13.492 -27.703 24.562 1 27 111 SER A C 1
ATOM 864 O O . SER A 1 111 ? 14.289 -26.781 24.359 1 27 111 SER A O 1
ATOM 866 N N . ALA A 1 112 ? 13.797 -28.609 23.578 1 30.39 112 ALA A N 1
ATOM 867 C CA . ALA A 1 112 ? 13.492 -28.156 22.219 1 30.39 112 ALA A CA 1
ATOM 868 C C . ALA A 1 112 ? 12.453 -27.047 22.219 1 30.39 112 ALA A C 1
ATOM 870 O O . ALA A 1 112 ? 11.312 -27.25 22.641 1 30.39 112 ALA A O 1
ATOM 871 N N . ASN A 1 113 ? 12.75 -25.938 22.5 1 32.75 113 ASN A N 1
ATOM 872 C CA . ASN A 1 113 ? 11.906 -24.75 22.391 1 32.75 113 ASN A CA 1
ATOM 873 C C . ASN A 1 113 ? 11.023 -24.797 21.156 1 32.75 113 ASN A C 1
ATOM 875 O O . ASN A 1 113 ? 11.5 -24.594 20.031 1 32.75 113 ASN A O 1
ATOM 879 N N . GLU A 1 114 ? 10.227 -25.859 20.828 1 39.03 114 GLU A N 1
ATOM 880 C CA . GLU A 1 114 ? 9.109 -25.75 19.906 1 39.03 114 GLU A CA 1
ATOM 881 C C . GLU A 1 114 ? 8.695 -24.297 19.719 1 39.03 114 GLU A C 1
ATOM 883 O O . GLU A 1 114 ? 8.18 -23.656 20.641 1 39.03 114 GLU A O 1
ATOM 888 N N . SER A 1 115 ? 9.469 -23.562 19.094 1 49.03 115 SER A N 1
ATOM 889 C CA . SER A 1 115 ? 9.133 -22.172 18.797 1 49.03 115 SER A CA 1
ATOM 890 C C . SER A 1 115 ? 7.633 -22 18.562 1 49.03 115 SER A C 1
ATOM 892 O O . SER A 1 115 ? 7.047 -22.672 17.719 1 49.03 115 SER A O 1
ATOM 894 N N . GLU A 1 116 ? 6.883 -21.828 19.547 1 61.53 116 GLU A N 1
ATOM 895 C CA . GLU A 1 116 ? 5.449 -21.578 19.672 1 61.53 116 GLU A CA 1
ATOM 896 C C . GLU A 1 116 ? 4.938 -20.719 18.516 1 61.53 116 GLU A C 1
ATOM 898 O O . GLU A 1 116 ? 5.629 -19.797 18.062 1 61.53 116 GLU A O 1
ATOM 903 N N . PHE A 1 117 ? 4.004 -21.406 17.766 1 77.38 117 PHE A N 1
ATOM 904 C CA . PHE A 1 117 ? 3.258 -20.641 16.766 1 77.38 117 PHE A CA 1
ATOM 905 C C . PHE A 1 117 ? 2.957 -19.234 17.281 1 77.38 117 PHE A C 1
ATOM 907 O O . PHE A 1 117 ? 2.449 -19.078 18.391 1 77.38 117 PHE A O 1
ATOM 914 N N . ALA A 1 118 ? 3.607 -18.25 16.641 1 79.69 118 ALA A N 1
ATOM 915 C CA . ALA A 1 118 ? 3.387 -16.844 17.016 1 79.69 118 ALA A CA 1
ATOM 916 C C . ALA A 1 118 ? 2.697 -16.078 15.891 1 79.69 118 ALA A C 1
ATOM 918 O O . ALA A 1 118 ? 3.055 -16.234 14.719 1 79.69 118 ALA A O 1
ATOM 919 N N . ILE A 1 119 ? 1.581 -15.57 16.234 1 85.81 119 ILE A N 1
ATOM 920 C CA . ILE A 1 119 ? 0.89 -14.672 15.312 1 85.81 119 ILE A CA 1
ATOM 921 C C . ILE A 1 119 ? 1.078 -13.227 15.773 1 85.81 119 ILE A C 1
ATOM 923 O O . ILE A 1 119 ? 0.986 -12.922 16.969 1 85.81 119 ILE A O 1
ATOM 927 N N . ASP A 1 120 ? 1.566 -12.422 14.945 1 87.75 120 ASP A N 1
ATOM 928 C CA . ASP A 1 120 ? 1.682 -10.984 15.195 1 87.75 120 ASP A CA 1
ATOM 929 C C . ASP A 1 120 ? 0.499 -10.227 14.594 1 87.75 120 ASP A C 1
ATOM 931 O O . ASP A 1 120 ? 0.51 -9.883 13.414 1 87.75 120 ASP A O 1
ATOM 935 N N . PHE A 1 121 ? -0.457 -10 15.484 1 92.88 121 PHE A N 1
ATOM 936 C CA . PHE A 1 121 ? -1.655 -9.359 14.961 1 92.88 121 PHE A CA 1
ATOM 937 C C . PHE A 1 121 ? -2.225 -8.367 15.969 1 92.88 121 PHE A C 1
ATOM 939 O O . PHE A 1 121 ? -2.293 -8.664 17.156 1 92.88 121 PHE A O 1
ATOM 946 N N . ASP A 1 122 ? -2.459 -7.219 15.445 1 93.12 122 ASP A N 1
ATOM 947 C CA . ASP A 1 122 ? -3.211 -6.152 16.094 1 93.12 122 ASP A CA 1
ATOM 948 C C . ASP A 1 122 ? -4.129 -5.438 15.117 1 93.12 122 ASP A C 1
ATOM 950 O O . ASP A 1 122 ? -3.668 -4.887 14.109 1 93.12 122 ASP A O 1
ATOM 954 N N . GLU A 1 123 ? -5.398 -5.449 15.391 1 93.06 123 GLU A N 1
ATOM 955 C CA . GLU A 1 123 ? -6.387 -4.949 14.445 1 93.06 123 GLU A CA 1
ATOM 956 C C . GLU A 1 123 ? -6.172 -3.469 14.148 1 93.06 123 GLU A C 1
ATOM 958 O O . GLU A 1 123 ? -6.543 -2.984 13.078 1 93.06 123 GLU A O 1
ATOM 963 N N . GLU A 1 124 ? -5.66 -2.723 15.086 1 94.25 124 GLU A N 1
ATOM 964 C CA . GLU A 1 124 ? -5.457 -1.29 14.883 1 94.25 124 GLU A CA 1
ATOM 965 C C . GLU A 1 124 ? -4.074 -1.006 14.305 1 94.25 124 GLU A C 1
ATOM 967 O O . GLU A 1 124 ? -3.732 0.148 14.039 1 94.25 124 GLU A O 1
ATOM 972 N N . ARG A 1 125 ? -3.314 -2.033 14.078 1 95.38 125 ARG A N 1
ATOM 973 C CA . ARG A 1 125 ? -2.021 -1.896 13.414 1 95.38 125 ARG A CA 1
ATOM 974 C C . ARG A 1 125 ? -2.049 -2.516 12.023 1 95.38 125 ARG A C 1
ATOM 976 O O . ARG A 1 125 ? -1.183 -3.322 11.68 1 95.38 125 ARG A O 1
ATOM 983 N N . THR A 1 126 ? -3.059 -2.137 11.312 1 96.75 126 THR A N 1
ATOM 984 C CA . THR A 1 126 ? -3.262 -2.576 9.938 1 96.75 126 THR A CA 1
ATOM 985 C C . THR A 1 126 ? -3.209 -1.39 8.977 1 96.75 126 THR A C 1
ATOM 987 O O . THR A 1 126 ? -3.18 -0.236 9.406 1 96.75 126 THR A O 1
ATOM 990 N N . PHE A 1 127 ? -3.117 -1.716 7.719 1 95.56 127 PHE A N 1
ATOM 991 C CA . PHE A 1 127 ? -3.139 -0.698 6.676 1 95.56 127 PHE A CA 1
ATOM 992 C C . PHE A 1 127 ? -4.406 -0.808 5.84 1 95.56 127 PHE A C 1
ATOM 994 O O . PHE A 1 127 ? -4.793 -1.904 5.43 1 95.56 127 PHE A O 1
ATOM 1001 N N . LEU A 1 128 ? -5.016 0.353 5.68 1 97.12 128 LEU A N 1
ATOM 1002 C CA . LEU A 1 128 ? -6.246 0.385 4.891 1 97.12 128 LEU A CA 1
ATOM 1003 C C . LEU A 1 128 ? -5.938 0.645 3.42 1 97.12 128 LEU A C 1
ATOM 1005 O O . LEU A 1 128 ? -5.035 1.417 3.096 1 97.12 128 LEU A O 1
ATOM 1009 N N . ASP A 1 129 ? -6.68 -0.015 2.541 1 96.5 129 ASP A N 1
ATOM 1010 C CA . ASP A 1 129 ? -6.535 0.253 1.113 1 96.5 129 ASP A CA 1
ATOM 1011 C C . ASP A 1 129 ? -7.074 1.637 0.757 1 96.5 129 ASP A C 1
ATOM 1013 O O . ASP A 1 129 ? -7.66 2.318 1.603 1 96.5 129 ASP A O 1
ATOM 1017 N N . ARG A 1 130 ? -6.914 2.045 -0.474 1 93.19 130 ARG A N 1
ATOM 1018 C CA . ARG A 1 130 ? -7.223 3.404 -0.903 1 93.19 130 ARG A CA 1
ATOM 1019 C C . ARG A 1 130 ? -8.719 3.686 -0.792 1 93.19 130 ARG A C 1
ATOM 1021 O O . ARG A 1 130 ? -9.133 4.844 -0.699 1 93.19 130 ARG A O 1
ATOM 1028 N N . TYR A 1 131 ? -9.516 2.66 -0.814 1 94.44 131 TYR A N 1
ATOM 1029 C CA . TYR A 1 131 ? -10.961 2.83 -0.764 1 94.44 131 TYR A CA 1
ATOM 1030 C C . TYR A 1 131 ? -11.484 2.627 0.653 1 94.44 131 TYR A C 1
ATOM 1032 O O . TYR A 1 131 ? -12.68 2.779 0.906 1 94.44 131 TYR A O 1
ATOM 1040 N N . ARG A 1 132 ? -10.57 2.217 1.523 1 96.75 132 ARG A N 1
ATOM 1041 C CA . ARG A 1 132 ? -10.898 1.941 2.918 1 96.75 132 ARG A CA 1
ATOM 1042 C C . ARG A 1 132 ? -11.93 0.825 3.029 1 96.75 132 ARG A C 1
ATOM 1044 O O . ARG A 1 132 ? -12.859 0.911 3.832 1 96.75 132 ARG A O 1
ATOM 1051 N N . MET A 1 133 ? -11.758 -0.132 2.184 1 97.38 133 MET A N 1
ATOM 1052 C CA . MET A 1 133 ? -12.68 -1.266 2.176 1 97.38 133 MET A CA 1
ATOM 1053 C C . MET A 1 133 ? -12.07 -2.469 2.885 1 97.38 133 MET A C 1
ATOM 1055 O O . MET A 1 133 ? -12.789 -3.322 3.402 1 97.38 133 MET A O 1
ATOM 1059 N N . PHE A 1 134 ? -10.773 -2.496 2.855 1 98.12 134 PHE A N 1
ATOM 1060 C CA . PHE A 1 134 ? -10.078 -3.652 3.41 1 98.12 134 PHE A CA 1
ATOM 1061 C C . PHE A 1 134 ? -8.93 -3.211 4.312 1 98.12 134 PHE A C 1
ATOM 1063 O O . PHE A 1 134 ? -8.297 -2.186 4.062 1 98.12 134 PHE A O 1
ATOM 1070 N N . LYS A 1 135 ? -8.711 -3.996 5.367 1 97.94 135 LYS A N 1
ATOM 1071 C CA . LYS A 1 135 ? -7.551 -3.879 6.242 1 97.94 135 LYS A CA 1
ATOM 1072 C C . LYS A 1 135 ? -6.543 -4.992 5.969 1 97.94 135 LYS A C 1
ATOM 1074 O O . LYS A 1 135 ? -6.926 -6.137 5.73 1 97.94 135 LYS A O 1
ATOM 1079 N N . THR A 1 136 ? -5.293 -4.625 5.945 1 98.06 136 THR A N 1
ATOM 1080 C CA . THR A 1 136 ? -4.23 -5.602 5.707 1 98.06 136 THR A CA 1
ATOM 1081 C C . THR A 1 136 ? -3.262 -5.641 6.887 1 98.06 136 THR A C 1
ATOM 1083 O O . THR A 1 136 ? -2.738 -4.605 7.301 1 98.06 136 THR A O 1
ATOM 1086 N N . SER A 1 137 ? -3.107 -6.781 7.484 1 96.69 137 SER A N 1
ATOM 1087 C CA . SER A 1 137 ? -2.035 -7.07 8.43 1 96.69 137 SER A CA 1
ATOM 1088 C C . SER A 1 137 ? -0.853 -7.742 7.742 1 96.69 137 SER A C 1
ATOM 1090 O O . SER A 1 137 ? -0.96 -8.883 7.281 1 96.69 137 SER A O 1
ATOM 1092 N N . LEU A 1 138 ? 0.196 -7.043 7.742 1 95.06 138 LEU A N 1
ATOM 1093 C CA . LEU A 1 138 ? 1.368 -7.543 7.031 1 95.06 138 LEU A CA 1
ATOM 1094 C C . LEU A 1 138 ? 2.219 -8.422 7.938 1 95.06 138 LEU A C 1
ATOM 1096 O O . LEU A 1 138 ? 2.359 -8.148 9.133 1 95.06 138 LEU A O 1
ATOM 1100 N N . PHE A 1 139 ? 2.76 -9.508 7.297 1 96.62 139 PHE A N 1
ATOM 1101 C CA . PHE A 1 139 ? 3.629 -10.438 8.008 1 96.62 139 PHE A CA 1
ATOM 1102 C C . PHE A 1 139 ? 3.002 -10.859 9.328 1 96.62 139 PHE A C 1
ATOM 1104 O O . PHE A 1 139 ? 3.648 -10.805 10.375 1 96.62 139 PHE A O 1
ATOM 1111 N N . THR A 1 140 ? 1.761 -11.195 9.172 1 96.94 140 THR A N 1
ATOM 1112 C CA . THR A 1 140 ? 1.028 -11.703 10.328 1 96.94 140 THR A CA 1
ATOM 1113 C C . THR A 1 140 ? 1.682 -12.977 10.867 1 96.94 140 THR A C 1
ATOM 1115 O O . THR A 1 140 ? 1.709 -13.203 12.078 1 96.94 140 THR A O 1
ATOM 1118 N N . VAL A 1 141 ? 2.09 -13.789 10 1 97.44 141 VAL A N 1
ATOM 1119 C CA . VAL A 1 141 ? 2.924 -14.953 10.289 1 97.44 141 VAL A CA 1
ATOM 1120 C C . VAL A 1 141 ? 4.148 -14.945 9.375 1 97.44 141 VAL A C 1
ATOM 1122 O O . VAL A 1 141 ? 4.016 -14.875 8.156 1 97.44 141 VAL A O 1
ATOM 1125 N N . THR A 1 142 ? 5.301 -15.055 10 1 97.12 142 THR A N 1
ATOM 1126 C CA . THR A 1 142 ? 6.527 -14.992 9.219 1 97.12 142 THR A CA 1
ATOM 1127 C C . THR A 1 142 ? 7.262 -16.328 9.258 1 97.12 142 THR A C 1
ATOM 1129 O O . THR A 1 142 ? 7.43 -16.922 10.328 1 97.12 142 THR A O 1
ATOM 1132 N N . GLY A 1 143 ? 7.688 -16.75 8.062 1 97.69 143 GLY A N 1
ATOM 1133 C CA . GLY A 1 143 ? 8.5 -17.953 8.023 1 97.69 143 GLY A CA 1
ATOM 1134 C C . GLY A 1 143 ? 9.82 -17.812 8.75 1 97.69 143 GLY A C 1
ATOM 1135 O O . GLY A 1 143 ? 10.453 -16.75 8.703 1 97.69 143 GLY A O 1
ATOM 1136 N N . THR A 1 144 ? 10.258 -18.922 9.367 1 97.19 144 THR A N 1
ATOM 1137 C CA . THR A 1 144 ? 11.461 -18.859 10.188 1 97.19 144 THR A CA 1
ATOM 1138 C C . THR A 1 144 ? 12.695 -18.625 9.328 1 97.19 144 THR A C 1
ATOM 1140 O O . THR A 1 144 ? 13.695 -18.078 9.805 1 97.19 144 THR A O 1
ATOM 1143 N N . LYS A 1 145 ? 12.656 -19 8.078 1 98 145 LYS A N 1
ATOM 1144 C CA . LYS A 1 145 ? 13.797 -18.797 7.184 1 98 145 LYS A CA 1
ATOM 1145 C C . LYS A 1 145 ? 13.516 -17.672 6.176 1 98 145 LYS A C 1
ATOM 1147 O O . LYS A 1 145 ? 14.188 -17.578 5.148 1 98 145 LYS A O 1
ATOM 1152 N N . TRP A 1 146 ? 12.555 -16.906 6.473 1 97.94 146 TRP A N 1
ATOM 1153 C CA . TRP A 1 146 ? 12.125 -15.852 5.559 1 97.94 146 TRP A CA 1
ATOM 1154 C C . TRP A 1 146 ? 13.289 -14.922 5.23 1 97.94 146 TRP A C 1
ATOM 1156 O O . TRP A 1 146 ? 13.555 -14.641 4.059 1 97.94 146 TRP A O 1
ATOM 1166 N N . ASN A 1 147 ? 13.969 -14.414 6.258 1 97.44 147 ASN A N 1
ATOM 1167 C CA . ASN A 1 147 ? 15.039 -13.445 6.055 1 97.44 147 ASN A CA 1
ATOM 1168 C C . ASN A 1 147 ? 16.172 -14.023 5.223 1 97.44 147 ASN A C 1
ATOM 1170 O O . ASN A 1 147 ? 16.641 -13.398 4.266 1 97.44 147 ASN A O 1
ATOM 1174 N N . GLU A 1 148 ? 16.547 -15.172 5.566 1 98.12 148 GLU A N 1
ATOM 1175 C CA . GLU A 1 148 ? 17.641 -15.844 4.855 1 98.12 148 GLU A CA 1
ATOM 1176 C C . GLU A 1 148 ? 17.281 -16.062 3.389 1 98.12 148 GLU A C 1
ATOM 1178 O O . GLU A 1 148 ? 18.062 -15.734 2.496 1 98.12 148 GLU A O 1
ATOM 1183 N N . LEU A 1 149 ? 16.141 -16.594 3.174 1 98.25 149 LEU A N 1
ATOM 1184 C CA . LEU A 1 149 ? 15.703 -16.906 1.817 1 98.25 149 LEU A CA 1
ATOM 1185 C C . LEU A 1 149 ? 15.5 -15.633 1.003 1 98.25 149 LEU A C 1
ATOM 1187 O O . LEU A 1 149 ? 15.797 -15.609 -0.194 1 98.25 149 LEU A O 1
ATOM 1191 N N . SER A 1 150 ? 15.008 -14.602 1.623 1 97.81 150 SER A N 1
ATOM 1192 C CA . SER A 1 150 ? 14.789 -13.328 0.949 1 97.81 150 SER A CA 1
ATOM 1193 C C . SER A 1 150 ? 16.109 -12.711 0.479 1 97.81 150 SER A C 1
ATOM 1195 O O . SER A 1 150 ? 16.141 -12.031 -0.546 1 97.81 150 SER A O 1
ATOM 1197 N N . ARG A 1 151 ? 17.141 -12.945 1.146 1 96.56 151 ARG A N 1
ATOM 1198 C CA . ARG A 1 151 ? 18.438 -12.375 0.814 1 96.56 151 ARG A CA 1
ATOM 1199 C C . ARG A 1 151 ? 19.172 -13.25 -0.199 1 96.56 151 ARG A C 1
ATOM 1201 O O . ARG A 1 151 ? 19.938 -12.734 -1.022 1 96.56 151 ARG A O 1
ATOM 1208 N N . SER A 1 152 ? 18.938 -14.516 -0.148 1 97.5 152 SER A N 1
ATOM 1209 C CA . SER A 1 152 ? 19.781 -15.438 -0.902 1 97.5 152 SER A CA 1
ATOM 1210 C C . SER A 1 152 ? 19.156 -15.789 -2.246 1 97.5 152 SER A C 1
ATOM 1212 O O . SER A 1 152 ? 19.859 -16.219 -3.17 1 97.5 152 SER A O 1
ATOM 1214 N N . ARG A 1 153 ? 17.859 -15.633 -2.396 1 98.12 153 ARG A N 1
ATOM 1215 C CA . ARG A 1 153 ? 17.188 -16.062 -3.619 1 98.12 153 ARG A CA 1
ATOM 1216 C C . ARG A 1 153 ? 16.906 -14.867 -4.531 1 98.12 153 ARG A C 1
ATOM 1218 O O . ARG A 1 153 ? 16.828 -13.727 -4.07 1 98.12 153 ARG A O 1
ATOM 1225 N N . LYS A 1 154 ? 16.719 -15.18 -5.832 1 98.25 154 LYS A N 1
ATOM 1226 C CA . LYS A 1 154 ? 16.453 -14.141 -6.816 1 98.25 154 LYS A CA 1
ATOM 1227 C C . LYS A 1 154 ? 14.953 -13.953 -7.035 1 98.25 154 LYS A C 1
ATOM 1229 O O . LYS A 1 154 ? 14.516 -12.922 -7.551 1 98.25 154 LYS A O 1
ATOM 1234 N N . VAL A 1 155 ? 14.195 -14.977 -6.66 1 98.69 155 VAL A N 1
ATOM 1235 C CA . VAL A 1 155 ? 12.781 -14.93 -6.996 1 98.69 155 VAL A CA 1
ATOM 1236 C C . VAL A 1 155 ? 11.945 -15.352 -5.785 1 98.69 155 VAL A C 1
ATOM 1238 O O . VAL A 1 155 ? 12.32 -16.281 -5.062 1 98.69 155 VAL A O 1
ATOM 1241 N N . CYS A 1 156 ? 10.945 -14.617 -5.508 1 98.81 156 CYS A N 1
ATOM 1242 C CA . CYS A 1 156 ? 9.93 -14.898 -4.496 1 98.81 156 CYS A CA 1
ATOM 1243 C C . CYS A 1 156 ? 8.594 -15.25 -5.137 1 98.81 156 CYS A C 1
ATOM 1245 O O . CYS A 1 156 ? 8.172 -14.609 -6.098 1 98.81 156 CYS A O 1
ATOM 1247 N N . LEU A 1 157 ? 7.996 -16.375 -4.676 1 98.88 157 LEU A N 1
ATOM 1248 C CA . LEU A 1 157 ? 6.648 -16.719 -5.113 1 98.88 157 LEU A CA 1
ATOM 1249 C C . LEU A 1 157 ? 5.598 -16.016 -4.258 1 98.88 157 LEU A C 1
ATOM 1251 O O . LEU A 1 157 ? 5.562 -16.188 -3.039 1 98.88 157 LEU A O 1
ATOM 1255 N N . GLY A 1 158 ? 4.871 -15.117 -4.844 1 98.75 158 GLY A N 1
ATOM 1256 C CA . GLY A 1 158 ? 3.723 -14.492 -4.207 1 98.75 158 GLY A CA 1
ATOM 1257 C C . GLY A 1 158 ? 2.395 -15.031 -4.711 1 98.75 158 GLY A C 1
ATOM 1258 O O . GLY A 1 158 ? 2.18 -15.141 -5.918 1 98.75 158 GLY A O 1
ATOM 1259 N N . ALA A 1 159 ? 1.509 -15.398 -3.785 1 98.69 159 ALA A N 1
ATOM 1260 C CA . ALA A 1 159 ? 0.191 -15.867 -4.199 1 98.69 159 ALA A CA 1
ATOM 1261 C C . ALA A 1 159 ? -0.895 -15.367 -3.252 1 98.69 159 ALA A C 1
ATOM 1263 O O . ALA A 1 159 ? -0.597 -14.867 -2.162 1 98.69 159 ALA A O 1
ATOM 1264 N N . GLN A 1 160 ? -2.074 -15.445 -3.73 1 98.56 160 GLN A N 1
ATOM 1265 C CA . GLN A 1 160 ? -3.229 -15.07 -2.922 1 98.56 160 GLN A CA 1
ATOM 1266 C C . GLN A 1 160 ? -4.223 -16.219 -2.816 1 98.56 160 GLN A C 1
ATOM 1268 O O . GLN A 1 160 ? -4.324 -17.047 -3.725 1 98.56 160 GLN A O 1
ATOM 1273 N N . THR A 1 161 ? -4.953 -16.266 -1.626 1 98.38 161 THR A N 1
ATOM 1274 C CA . THR A 1 161 ? -5.93 -17.328 -1.458 1 98.38 161 THR A CA 1
ATOM 1275 C C . THR A 1 161 ? -6.938 -16.969 -0.368 1 98.38 161 THR A C 1
ATOM 1277 O O . THR A 1 161 ? -6.648 -16.156 0.508 1 98.38 161 THR A O 1
ATOM 1280 N N . SER A 1 162 ? -8.102 -17.484 -0.525 1 97.69 162 SER A N 1
ATOM 1281 C CA . SER A 1 162 ? -8.992 -17.625 0.617 1 97.69 162 SER A CA 1
ATOM 1282 C C . SER A 1 162 ? -8.703 -18.906 1.396 1 97.69 162 SER A C 1
ATOM 1284 O O . SER A 1 162 ? -7.938 -19.75 0.938 1 97.69 162 SER A O 1
ATOM 1286 N N . ILE A 1 163 ? -9.312 -19 2.57 1 97.19 163 ILE A N 1
ATOM 1287 C CA . ILE A 1 163 ? -9.016 -20.141 3.43 1 97.19 163 ILE A CA 1
ATOM 1288 C C . ILE A 1 163 ? -9.5 -21.422 2.768 1 97.19 163 ILE A C 1
ATOM 1290 O O . ILE A 1 163 ? -8.898 -22.484 2.939 1 97.19 163 ILE A O 1
ATOM 1294 N N . ASP A 1 164 ? -10.445 -21.344 1.904 1 96.19 164 ASP A N 1
ATOM 1295 C CA . ASP A 1 164 ? -11.055 -22.516 1.258 1 96.19 164 ASP A CA 1
ATOM 1296 C C . ASP A 1 164 ? -10.031 -23.25 0.396 1 96.19 164 ASP A C 1
ATOM 1298 O O . ASP A 1 164 ? -10.172 -24.453 0.16 1 96.19 164 ASP A O 1
ATOM 1302 N N . ARG A 1 165 ? -9.047 -22.578 -0.05 1 96.75 165 ARG A N 1
ATOM 1303 C CA . ARG A 1 165 ? -8.117 -23.156 -1.012 1 96.75 165 ARG A CA 1
ATOM 1304 C C . ARG A 1 165 ? -6.707 -23.234 -0.445 1 96.75 165 ARG A C 1
ATOM 1306 O O . ARG A 1 165 ? -5.758 -23.547 -1.163 1 96.75 165 ARG A O 1
ATOM 1313 N N . ALA A 1 166 ? -6.562 -23.016 0.775 1 97.81 166 ALA A N 1
ATOM 1314 C CA . ALA A 1 166 ? -5.258 -22.812 1.393 1 97.81 166 ALA A CA 1
ATOM 1315 C C . ALA A 1 166 ? -4.453 -24.109 1.418 1 97.81 166 ALA A C 1
ATOM 1317 O O . ALA A 1 166 ? -3.227 -24.094 1.562 1 97.81 166 ALA A O 1
ATOM 1318 N N . SER A 1 167 ? -5.074 -25.297 1.265 1 97.19 167 SER A N 1
ATOM 1319 C CA . SER A 1 167 ? -4.367 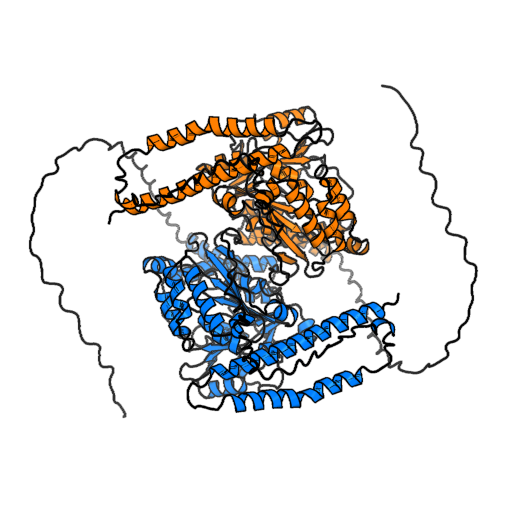-26.562 1.317 1 97.19 167 SER A CA 1
ATOM 1320 C C . SER A 1 167 ? -3.418 -26.719 0.134 1 97.19 167 SER A C 1
ATOM 1322 O O . SER A 1 167 ? -2.463 -27.5 0.196 1 97.19 167 SER A O 1
ATOM 1324 N N . TRP A 1 168 ? -3.643 -25.969 -0.974 1 97.69 168 TRP A N 1
ATOM 1325 C CA . TRP A 1 168 ? -2.793 -26.047 -2.158 1 97.69 168 TRP A CA 1
ATOM 1326 C C . TRP A 1 168 ? -1.385 -25.547 -1.85 1 97.69 168 TRP A C 1
ATOM 1328 O O . TRP A 1 168 ? -0.437 -25.859 -2.574 1 97.69 168 TRP A O 1
ATOM 1338 N N . LEU A 1 169 ? -1.29 -24.734 -0.807 1 98.38 169 LEU A N 1
ATOM 1339 C CA . LEU A 1 169 ? 0.016 -24.234 -0.396 1 98.38 169 LEU A CA 1
ATOM 1340 C C . LEU A 1 169 ? 0.979 -25.391 -0.114 1 98.38 169 LEU A C 1
ATOM 1342 O O . LEU A 1 169 ? 2.18 -25.266 -0.374 1 98.38 169 LEU A O 1
ATOM 1346 N N . ILE A 1 170 ? 0.483 -26.484 0.391 1 97.81 170 ILE A N 1
ATOM 1347 C CA . ILE A 1 170 ? 1.292 -27.656 0.708 1 97.81 170 ILE A CA 1
ATOM 1348 C C . ILE A 1 170 ? 1.928 -28.203 -0.567 1 97.81 170 ILE A C 1
ATOM 1350 O O . ILE A 1 170 ? 3.107 -28.562 -0.575 1 97.81 170 ILE A O 1
ATOM 1354 N N . GLU A 1 171 ? 1.137 -28.25 -1.652 1 96.94 171 GLU A N 1
ATOM 1355 C CA . GLU A 1 171 ? 1.651 -28.719 -2.934 1 96.94 171 GLU A CA 1
ATOM 1356 C C . GLU A 1 171 ? 2.699 -27.75 -3.494 1 96.94 171 GLU A C 1
ATOM 1358 O O . GLU A 1 171 ? 3.676 -28.188 -4.113 1 96.94 171 GLU A O 1
ATOM 1363 N N . ILE A 1 172 ? 2.514 -26.484 -3.307 1 98.25 172 ILE A N 1
ATOM 1364 C CA . ILE A 1 172 ? 3.457 -25.484 -3.795 1 98.25 172 ILE A CA 1
ATOM 1365 C C . ILE A 1 172 ? 4.812 -25.672 -3.119 1 98.25 172 ILE A C 1
ATOM 1367 O O . ILE A 1 172 ? 5.844 -25.75 -3.791 1 98.25 172 ILE A O 1
ATOM 1371 N N . VAL A 1 173 ? 4.863 -25.797 -1.798 1 97.75 173 VAL A N 1
ATOM 1372 C CA . VAL A 1 173 ? 6.125 -25.797 -1.064 1 97.75 173 VAL A CA 1
ATOM 1373 C C . VAL A 1 173 ? 6.836 -27.141 -1.271 1 97.75 173 VAL A C 1
ATOM 1375 O O . VAL A 1 173 ? 8.031 -27.25 -1.006 1 97.75 173 VAL A O 1
ATOM 1378 N N . LYS A 1 174 ? 6.133 -28.125 -1.72 1 96.25 174 LYS A N 1
ATOM 1379 C CA . LYS A 1 174 ? 6.785 -29.375 -2.111 1 96.25 174 LYS A CA 1
ATOM 1380 C C . LYS A 1 174 ? 7.719 -29.156 -3.297 1 96.25 174 LYS A C 1
ATOM 1382 O O . LYS A 1 174 ? 8.75 -29.828 -3.416 1 96.25 174 LYS A O 1
ATOM 1387 N N . ASN A 1 175 ? 7.336 -28.25 -4.156 1 96.75 175 ASN A N 1
ATOM 1388 C CA . ASN A 1 175 ? 8.047 -28.062 -5.418 1 96.75 175 ASN A CA 1
ATOM 1389 C C . ASN A 1 175 ? 8.875 -26.781 -5.41 1 96.75 175 ASN A C 1
ATOM 1391 O O . ASN A 1 175 ? 9.633 -26.531 -6.344 1 96.75 175 ASN A O 1
ATOM 1395 N N . TRP A 1 176 ? 8.758 -25.984 -4.453 1 98 176 TRP A N 1
ATOM 1396 C CA . TRP A 1 176 ? 9.359 -24.656 -4.375 1 98 176 TRP A CA 1
ATOM 1397 C C . TRP A 1 176 ? 10.125 -24.484 -3.068 1 98 176 TRP A C 1
ATOM 1399 O O . TRP A 1 176 ? 9.531 -24.516 -1.986 1 98 176 TRP A O 1
ATOM 1409 N N . SER A 1 177 ? 11.414 -24.219 -3.113 1 97.69 177 SER A N 1
ATOM 1410 C CA . SER A 1 177 ? 12.234 -24.141 -1.907 1 97.69 177 SER A CA 1
ATOM 1411 C C . SER A 1 177 ? 12.578 -22.703 -1.563 1 97.69 177 SER A C 1
ATOM 1413 O O . SER A 1 177 ? 13.242 -22.438 -0.562 1 97.69 177 SER A O 1
ATOM 1415 N N . GLY A 1 178 ? 12.172 -21.719 -2.377 1 98.12 178 GLY A N 1
ATOM 1416 C CA . GLY A 1 178 ? 12.414 -20.297 -2.127 1 98.12 178 GLY A CA 1
ATOM 1417 C C . GLY A 1 178 ? 11.375 -19.672 -1.228 1 98.12 178 GLY A C 1
ATOM 1418 O O . GLY A 1 178 ? 10.516 -20.359 -0.672 1 98.12 178 GLY A O 1
ATOM 1419 N N . PRO A 1 179 ? 11.523 -18.328 -1.005 1 98.75 179 PRO A N 1
ATOM 1420 C CA . PRO A 1 179 ? 10.539 -17.625 -0.178 1 98.75 179 PRO A CA 1
ATOM 1421 C C . PRO A 1 179 ? 9.148 -17.578 -0.823 1 98.75 179 PRO A C 1
ATOM 1423 O O . PRO A 1 179 ? 9.039 -17.438 -2.043 1 98.75 179 PRO A O 1
ATOM 1426 N N . VAL A 1 180 ? 8.125 -17.75 0.02 1 98.88 180 VAL A N 1
ATOM 1427 C CA . VAL A 1 180 ? 6.738 -17.734 -0.428 1 98.88 180 VAL A CA 1
ATOM 1428 C C . VAL A 1 180 ? 5.945 -16.703 0.37 1 98.88 180 VAL A C 1
ATOM 1430 O O . VAL A 1 180 ? 5.871 -16.781 1.599 1 98.88 180 VAL A O 1
ATOM 1433 N N . SER A 1 181 ? 5.426 -15.695 -0.291 1 98.88 181 SER A N 1
ATOM 1434 C CA . SER A 1 181 ? 4.598 -14.633 0.275 1 98.88 181 SER A CA 1
ATOM 1435 C C . SER A 1 181 ? 3.121 -14.867 -0.025 1 98.88 181 SER A C 1
ATOM 1437 O O . SER A 1 181 ? 2.688 -14.742 -1.172 1 98.88 181 SER A O 1
ATOM 1439 N N . ILE A 1 182 ? 2.307 -15.07 1.023 1 98.88 182 ILE A N 1
ATOM 1440 C CA . ILE A 1 182 ? 0.907 -15.422 0.813 1 98.88 182 ILE A CA 1
ATOM 1441 C C . ILE A 1 182 ? 0.009 -14.32 1.37 1 98.88 182 ILE A C 1
ATOM 1443 O O . ILE A 1 182 ? 0.092 -13.977 2.553 1 98.88 182 ILE A O 1
ATOM 1447 N N . ALA A 1 183 ? -0.786 -13.734 0.533 1 98.88 183 ALA A N 1
ATOM 1448 C CA . ALA A 1 183 ? -1.888 -12.883 0.982 1 98.88 183 ALA A CA 1
ATOM 1449 C C . ALA A 1 183 ? -3.156 -13.703 1.201 1 98.88 183 ALA A C 1
ATOM 1451 O O . ALA A 1 183 ? -3.686 -14.305 0.261 1 98.88 183 ALA A O 1
ATOM 1452 N N . LEU A 1 184 ? -3.648 -13.773 2.416 1 98.75 184 LEU A N 1
ATOM 1453 C CA . LEU A 1 184 ? -4.781 -14.609 2.805 1 98.75 184 LEU A CA 1
ATOM 1454 C C . LEU A 1 184 ? -5.996 -13.75 3.148 1 98.75 184 LEU A C 1
ATOM 1456 O O . LEU A 1 184 ? -5.906 -12.852 3.99 1 98.75 184 LEU A O 1
ATOM 1460 N N . PHE A 1 185 ? -7.082 -14.008 2.416 1 98.62 185 PHE A N 1
ATOM 1461 C CA . PHE A 1 185 ? -8.328 -13.297 2.668 1 98.62 185 PHE A CA 1
ATOM 1462 C C . PHE A 1 185 ? -9.086 -13.93 3.826 1 98.62 185 PHE A C 1
ATOM 1464 O O . PHE A 1 185 ? -9.492 -15.094 3.748 1 98.62 185 PHE A O 1
ATOM 1471 N N . THR A 1 186 ? -9.328 -13.125 4.941 1 97.56 186 THR A N 1
ATOM 1472 C CA . THR A 1 186 ? -9.789 -13.742 6.18 1 97.56 186 THR A CA 1
ATOM 1473 C C . THR A 1 186 ? -10.922 -12.93 6.801 1 97.56 186 THR A C 1
ATOM 1475 O O . THR A 1 186 ? -10.781 -12.406 7.906 1 97.56 186 THR A O 1
ATOM 1478 N N . PRO A 1 187 ? -12.07 -12.844 6.188 1 97.56 187 PRO A N 1
ATOM 1479 C CA . PRO A 1 187 ? -13.188 -12.117 6.785 1 97.56 187 PRO A CA 1
ATOM 1480 C C . PRO A 1 187 ? -13.773 -12.836 8 1 97.56 187 PRO A C 1
ATOM 1482 O O . PRO A 1 187 ? -13.891 -14.062 8 1 97.56 187 PRO A O 1
ATOM 1485 N N . ASP A 1 188 ? -14.055 -12.062 9.016 1 96.44 188 ASP A N 1
ATOM 1486 C CA . ASP A 1 188 ? -14.852 -12.547 10.133 1 96.44 188 ASP A CA 1
ATOM 1487 C C . ASP A 1 188 ? -14.195 -13.766 10.789 1 96.44 188 ASP A C 1
ATOM 1489 O O . ASP A 1 188 ? -13.016 -13.719 11.141 1 96.44 188 ASP A O 1
ATOM 1493 N N . VAL A 1 189 ? -14.898 -14.906 10.938 1 95.56 189 VAL A N 1
ATOM 1494 C CA . VAL A 1 189 ? -14.414 -16.078 11.656 1 95.56 189 VAL A CA 1
ATOM 1495 C C . VAL A 1 189 ? -13.32 -16.766 10.852 1 95.56 189 VAL A C 1
ATOM 1497 O O . VAL A 1 189 ? -12.562 -17.578 11.383 1 95.56 189 VAL A O 1
ATOM 1500 N N . GLU A 1 190 ? -13.25 -16.531 9.578 1 97 190 GLU A N 1
ATOM 1501 C CA . GLU A 1 190 ? -12.211 -17.141 8.75 1 97 190 GLU A CA 1
ATOM 1502 C C . GLU A 1 190 ? -10.82 -16.719 9.211 1 97 190 GLU A C 1
ATOM 1504 O O . GLU A 1 190 ? -9.836 -17.406 8.938 1 97 190 GLU A O 1
ATOM 1509 N N . PHE A 1 191 ? -10.781 -15.578 9.914 1 96.62 191 PHE A N 1
ATOM 1510 C CA . PHE A 1 191 ? -9.523 -15.164 10.516 1 96.62 191 PHE A CA 1
ATOM 1511 C C . PHE A 1 191 ? -9.008 -16.234 11.477 1 96.62 191 PHE A C 1
ATOM 1513 O O . PHE A 1 191 ? -7.859 -16.672 11.367 1 96.62 191 PHE A O 1
ATOM 1520 N N . HIS A 1 192 ? -9.828 -16.609 12.367 1 94.06 192 HIS A N 1
ATOM 1521 C CA . HIS A 1 192 ? -9.438 -17.594 13.367 1 94.06 192 HIS A CA 1
ATOM 1522 C C . HIS A 1 192 ? -9.227 -18.969 12.734 1 94.06 192 HIS A C 1
ATOM 1524 O O . HIS A 1 192 ? -8.297 -19.688 13.094 1 94.06 192 HIS A O 1
ATOM 1530 N N . ILE A 1 193 ? -10.07 -19.312 11.859 1 95 193 ILE A N 1
ATOM 1531 C CA . ILE A 1 193 ? -9.922 -20.578 11.141 1 95 193 ILE A CA 1
ATOM 1532 C C . ILE A 1 193 ? -8.555 -20.625 10.461 1 95 193 ILE A C 1
ATOM 1534 O O . ILE A 1 193 ? -7.863 -21.641 10.508 1 95 193 ILE A O 1
ATOM 1538 N N . SER A 1 194 ? -8.227 -19.531 9.82 1 96.38 194 SER A N 1
ATOM 1539 C CA . SER A 1 194 ? -6.945 -19.438 9.133 1 96.38 194 SER A CA 1
ATOM 1540 C C . SER A 1 194 ? -5.785 -19.594 10.109 1 96.38 194 SER A C 1
ATOM 1542 O O . SER A 1 194 ? -4.809 -20.297 9.812 1 96.38 194 SER A O 1
ATOM 1544 N N . LYS A 1 195 ? -5.895 -18.953 11.234 1 94.12 195 LYS A N 1
ATOM 1545 C CA . LYS A 1 195 ? -4.867 -19.078 12.266 1 94.12 195 LYS A CA 1
ATOM 1546 C C . LYS A 1 195 ? -4.66 -20.547 12.656 1 94.12 195 LYS A C 1
ATOM 1548 O O . LYS A 1 195 ? -3.525 -21.016 12.727 1 94.12 195 LYS A O 1
ATOM 1553 N N . ILE A 1 196 ? -5.695 -21.219 12.852 1 93.19 196 ILE A N 1
ATOM 1554 C CA . ILE A 1 196 ? -5.652 -22.609 13.281 1 93.19 196 ILE A CA 1
ATOM 1555 C C . ILE A 1 196 ? -5.07 -23.469 12.164 1 93.19 196 ILE A C 1
ATOM 1557 O O . ILE A 1 196 ? -4.223 -24.328 12.414 1 93.19 196 ILE A O 1
ATOM 1561 N N . TYR A 1 197 ? -5.531 -23.25 11 1 95.38 197 TYR A N 1
ATOM 1562 C CA . TYR A 1 197 ? -5.066 -24.078 9.891 1 95.38 197 TYR A CA 1
ATOM 1563 C C . TYR A 1 197 ? -3.586 -23.828 9.617 1 95.38 197 TYR A C 1
ATOM 1565 O O . TYR A 1 197 ? -2.854 -24.766 9.281 1 95.38 197 TYR A O 1
ATOM 1573 N N . ILE A 1 198 ? -3.141 -22.594 9.711 1 96.5 198 ILE A N 1
ATOM 1574 C CA . ILE A 1 198 ? -1.725 -22.297 9.539 1 96.5 198 ILE A CA 1
ATOM 1575 C C . ILE A 1 198 ? -0.906 -23 10.617 1 96.5 198 ILE A C 1
ATOM 1577 O O . ILE A 1 198 ? 0.141 -23.594 10.328 1 96.5 198 ILE A O 1
ATOM 1581 N N . LYS A 1 199 ? -1.398 -22.906 11.82 1 93.38 199 LYS A N 1
ATOM 1582 C CA . LYS A 1 199 ? -0.733 -23.625 12.906 1 93.38 199 LYS A CA 1
ATOM 1583 C C . LYS A 1 199 ? -0.614 -25.109 12.602 1 93.38 199 LYS A C 1
ATOM 1585 O O . LYS A 1 199 ? 0.446 -25.703 12.797 1 93.38 199 LYS A O 1
ATOM 1590 N N . TYR A 1 200 ? -1.669 -25.672 12.172 1 94.06 200 TYR A N 1
ATOM 1591 C CA . TYR A 1 200 ? -1.696 -27.078 11.766 1 94.06 200 TYR A CA 1
ATOM 1592 C C . TYR A 1 200 ? -0.676 -27.359 10.672 1 94.06 200 TYR A C 1
ATOM 1594 O O . TYR A 1 200 ? 0.111 -28.297 10.766 1 94.06 200 TYR A O 1
ATOM 1602 N N . MET A 1 201 ? -0.7 -26.531 9.625 1 96.44 201 MET A N 1
ATOM 1603 C CA . MET A 1 201 ? 0.206 -26.734 8.5 1 96.44 201 MET A CA 1
ATOM 1604 C C . MET A 1 201 ? 1.66 -26.625 8.938 1 96.44 201 MET A C 1
ATOM 1606 O O . MET A 1 201 ? 2.516 -27.391 8.5 1 96.44 201 MET A O 1
ATOM 1610 N N . GLN A 1 202 ? 1.929 -25.656 9.797 1 95.38 202 GLN A N 1
ATOM 1611 C CA . GLN A 1 202 ? 3.301 -25.453 10.25 1 95.38 202 GLN A CA 1
ATOM 1612 C C . GLN A 1 202 ? 3.779 -26.641 11.086 1 95.38 202 GLN A C 1
ATOM 1614 O O . GLN A 1 202 ? 4.965 -26.984 11.07 1 95.38 202 GLN A O 1
ATOM 1619 N N . ARG A 1 203 ? 2.941 -27.219 11.859 1 92.5 203 ARG A N 1
ATOM 1620 C CA . ARG A 1 203 ? 3.275 -28.406 12.641 1 92.5 203 ARG A CA 1
ATOM 1621 C C . ARG A 1 203 ? 3.562 -29.594 11.734 1 92.5 203 ARG A C 1
ATOM 1623 O O . ARG A 1 203 ? 4.527 -30.328 11.961 1 92.5 203 ARG A O 1
ATOM 1630 N N . CYS A 1 204 ? 2.779 -29.75 10.758 1 95.06 204 CYS A N 1
ATOM 1631 C CA . CYS A 1 204 ? 2.793 -30.969 9.945 1 95.06 204 CYS A CA 1
ATOM 1632 C C . CYS A 1 204 ? 3.799 -30.844 8.812 1 95.06 204 CYS A C 1
ATOM 1634 O O . CYS A 1 204 ? 4.348 -31.844 8.359 1 95.06 204 CYS A O 1
ATOM 1636 N N . PHE A 1 205 ? 4.027 -29.688 8.297 1 96.88 205 PHE A N 1
ATOM 1637 C CA . PHE A 1 205 ? 4.848 -29.469 7.113 1 96.88 205 PHE A CA 1
ATOM 1638 C C . PHE A 1 205 ? 5.93 -28.438 7.383 1 96.88 205 PHE A C 1
ATOM 1640 O O . PHE A 1 205 ? 5.711 -27.234 7.191 1 96.88 205 PHE A O 1
ATOM 1647 N N . PRO A 1 206 ? 7.117 -28.812 7.652 1 96.56 206 PRO A N 1
ATOM 1648 C CA . PRO A 1 206 ? 8.203 -27.922 8.055 1 96.56 206 PRO A CA 1
ATOM 1649 C C . PRO A 1 206 ? 8.5 -26.844 7.012 1 96.56 206 PRO A C 1
ATOM 1651 O O . PRO A 1 206 ? 8.875 -25.734 7.363 1 96.56 206 PRO A O 1
ATOM 1654 N N . LYS A 1 207 ? 8.32 -27.156 5.758 1 97.69 207 LYS A N 1
ATOM 1655 C CA . LYS A 1 207 ? 8.602 -26.172 4.703 1 97.69 207 LYS A CA 1
ATOM 1656 C C . LYS A 1 207 ? 7.668 -24.969 4.797 1 97.69 207 LYS A C 1
ATOM 1658 O O . LYS A 1 207 ? 8.047 -23.859 4.449 1 97.69 207 LYS A O 1
ATOM 1663 N N . ILE A 1 208 ? 6.48 -25.203 5.223 1 98.12 208 ILE A N 1
ATOM 1664 C CA . ILE A 1 208 ? 5.551 -24.094 5.414 1 98.12 208 ILE A CA 1
ATOM 1665 C C . ILE A 1 208 ? 6.043 -23.203 6.555 1 98.12 208 ILE A C 1
ATOM 1667 O O . ILE A 1 208 ? 6.047 -21.969 6.434 1 98.12 208 ILE A O 1
ATOM 1671 N N . LYS A 1 209 ? 6.465 -23.797 7.613 1 97.25 209 LYS A N 1
ATOM 1672 C CA . LYS A 1 209 ? 6.984 -23.062 8.766 1 97.25 209 LYS A CA 1
ATOM 1673 C C . LYS A 1 209 ? 8.219 -22.25 8.391 1 97.25 209 LYS A C 1
ATOM 1675 O O . LYS A 1 209 ? 8.398 -21.125 8.883 1 97.25 209 LYS A O 1
ATOM 1680 N N . GLU A 1 210 ? 8.945 -22.75 7.5 1 97.62 210 GLU A N 1
ATOM 1681 C CA . GLU A 1 210 ? 10.25 -22.156 7.191 1 97.62 210 GLU A CA 1
ATOM 1682 C C . GLU A 1 210 ? 10.125 -21.094 6.102 1 97.62 210 GLU A C 1
ATOM 1684 O O . GLU A 1 210 ? 10.68 -20 6.23 1 97.62 210 GLU A O 1
ATOM 1689 N N . GLN A 1 211 ? 9.352 -21.359 5.07 1 97.56 211 GLN A N 1
ATOM 1690 C CA . GLN A 1 211 ? 9.469 -20.609 3.828 1 97.56 211 GLN A CA 1
ATOM 1691 C C . GLN A 1 211 ? 8.32 -19.609 3.672 1 97.56 211 GLN A C 1
ATOM 1693 O O . GLN A 1 211 ? 8.43 -18.656 2.91 1 97.56 211 GLN A O 1
ATOM 1698 N N . VAL A 1 212 ? 7.273 -19.844 4.348 1 98.69 212 VAL A N 1
ATOM 1699 C CA . VAL A 1 212 ? 6.047 -19.141 3.971 1 98.69 212 VAL A CA 1
ATOM 1700 C C . VAL A 1 212 ? 5.754 -18.031 4.973 1 98.69 212 VAL A C 1
ATOM 1702 O O . VAL A 1 212 ? 5.777 -18.266 6.188 1 98.69 212 VAL A O 1
ATOM 1705 N N . SER A 1 213 ? 5.562 -16.828 4.508 1 98.62 213 SER A N 1
ATOM 1706 C CA . SER A 1 213 ? 5.047 -15.711 5.293 1 98.62 213 SER A CA 1
ATOM 1707 C C . SER A 1 213 ? 3.639 -15.328 4.848 1 98.62 213 SER A C 1
ATOM 1709 O O . SER A 1 213 ? 3.34 -15.32 3.65 1 98.62 213 SER A O 1
ATOM 1711 N N . PHE A 1 214 ? 2.811 -15.047 5.848 1 98.75 214 PHE A N 1
ATOM 1712 C CA . PHE A 1 214 ? 1.398 -14.789 5.586 1 98.75 214 PHE A CA 1
ATOM 1713 C C . PHE A 1 214 ? 1.042 -13.344 5.906 1 98.75 214 PHE A C 1
ATOM 1715 O O . PHE A 1 214 ? 1.491 -12.797 6.914 1 98.75 214 PHE A O 1
ATOM 1722 N N . HIS A 1 215 ? 0.307 -12.727 5.035 1 98.56 215 HIS A N 1
ATOM 1723 C CA . HIS A 1 215 ? -0.365 -11.445 5.215 1 98.56 215 HIS A CA 1
ATOM 1724 C C . HIS A 1 215 ? -1.88 -11.617 5.238 1 98.56 215 HIS A C 1
ATOM 1726 O O . HIS A 1 215 ? -2.451 -12.266 4.359 1 98.56 215 HIS A O 1
ATOM 1732 N N . PHE A 1 216 ? -2.504 -11.062 6.211 1 98.44 216 PHE A N 1
ATOM 1733 C CA . PHE A 1 216 ? -3.947 -11.227 6.34 1 98.44 216 PHE A CA 1
ATOM 1734 C C . PHE A 1 216 ? -4.68 -9.992 5.828 1 98.44 216 PHE A C 1
ATOM 1736 O O . PHE A 1 216 ? -4.266 -8.867 6.098 1 98.44 216 PHE A O 1
ATOM 1743 N N . LEU A 1 217 ? -5.625 -10.219 5.066 1 98.56 217 LEU A N 1
ATOM 1744 C CA . LEU A 1 217 ? -6.52 -9.172 4.574 1 98.56 217 LEU A CA 1
ATOM 1745 C C . LEU A 1 217 ? -7.965 -9.477 4.961 1 98.56 217 LEU A C 1
ATOM 1747 O O . LEU A 1 217 ? -8.422 -10.609 4.828 1 98.56 217 LEU A O 1
ATOM 1751 N N . PHE A 1 218 ? -8.719 -8.484 5.48 1 98.38 218 PHE A N 1
ATOM 1752 C CA . PHE A 1 218 ? -10.117 -8.664 5.84 1 98.38 218 PHE A CA 1
ATOM 1753 C C . PHE A 1 218 ? -10.906 -7.379 5.605 1 98.38 218 PHE A C 1
ATOM 1755 O O . PHE A 1 218 ? -10.344 -6.281 5.648 1 98.38 218 PHE A O 1
ATOM 1762 N N . PRO A 1 219 ? -12.164 -7.5 5.266 1 97.81 219 PRO A N 1
ATOM 1763 C CA . PRO A 1 219 ? -12.984 -6.316 4.996 1 97.81 219 PRO A CA 1
ATOM 1764 C C . PRO A 1 219 ? -13.297 -5.516 6.262 1 97.81 219 PRO A C 1
ATOM 1766 O O . PRO A 1 219 ? -13.516 -6.098 7.328 1 97.81 219 PRO A O 1
ATOM 1769 N N . VAL A 1 220 ? -13.391 -4.223 6.098 1 96.62 220 VAL A N 1
ATOM 1770 C CA . VAL A 1 220 ? -13.711 -3.316 7.195 1 96.62 220 VAL A CA 1
ATOM 1771 C C . VAL A 1 220 ? -15.117 -3.619 7.723 1 96.62 220 VAL A C 1
ATOM 1773 O O . VAL A 1 220 ? -15.359 -3.547 8.93 1 96.62 220 VAL A O 1
ATOM 1776 N N . ASP A 1 221 ? -16.031 -4.023 6.883 1 95.38 221 ASP A N 1
ATOM 1777 C CA . ASP A 1 221 ? -17.438 -4.227 7.246 1 95.38 221 ASP A CA 1
ATOM 1778 C C . ASP A 1 221 ? -17.656 -5.605 7.863 1 95.38 221 ASP A C 1
ATOM 1780 O O . ASP A 1 221 ? -18.703 -5.875 8.438 1 95.38 221 ASP A O 1
ATOM 1784 N N . HIS A 1 222 ? -16.703 -6.512 7.734 1 96.5 222 HIS A N 1
ATOM 1785 C CA . HIS A 1 222 ? -16.703 -7.82 8.375 1 96.5 222 HIS A CA 1
ATOM 1786 C C . HIS A 1 222 ? -15.398 -8.078 9.117 1 96.5 222 HIS A C 1
ATOM 1788 O O . HIS A 1 222 ? -14.609 -8.93 8.719 1 96.5 222 HIS A O 1
ATOM 1794 N N . PRO A 1 223 ? -15.273 -7.418 10.227 1 94.94 223 PRO A N 1
ATOM 1795 C CA . PRO A 1 223 ? -14.008 -7.48 10.961 1 94.94 223 PRO A CA 1
ATOM 1796 C C . PRO A 1 223 ? -13.727 -8.867 11.547 1 94.94 223 PRO A C 1
ATOM 1798 O O . PRO A 1 223 ? -14.617 -9.719 11.562 1 94.94 223 PRO A O 1
ATOM 1801 N N . VAL A 1 224 ? -12.516 -9.039 11.992 1 95.19 224 VAL A N 1
ATOM 1802 C CA . VAL A 1 224 ? -12.023 -10.328 12.477 1 95.19 224 VAL A CA 1
ATOM 1803 C C . VAL A 1 224 ? -12.797 -10.734 13.727 1 95.19 224 VAL A C 1
ATOM 1805 O O . VAL A 1 224 ? -13.148 -9.883 14.555 1 95.19 224 VAL A O 1
ATOM 1808 N N . LYS A 1 225 ? -13.102 -11.969 13.836 1 92.44 225 LYS A N 1
ATOM 1809 C CA . LYS A 1 225 ? -13.758 -12.539 15.008 1 92.44 225 LYS A CA 1
ATOM 1810 C C . LYS A 1 225 ? -13.031 -13.797 15.484 1 92.44 225 LYS A C 1
ATOM 1812 O O . LYS A 1 225 ? -12.578 -14.602 14.672 1 92.44 225 LYS A O 1
ATOM 1817 N N . ASP A 1 226 ? -12.938 -13.891 16.734 1 84.94 226 ASP A N 1
ATOM 1818 C CA . ASP A 1 226 ? -12.32 -15.078 17.312 1 84.94 226 ASP A CA 1
ATOM 1819 C C . ASP A 1 226 ? -13.344 -16.203 17.484 1 84.94 226 ASP A C 1
ATOM 1821 O O . ASP A 1 226 ? -14.547 -15.945 17.594 1 84.94 226 ASP A O 1
ATOM 1825 N N . SER A 1 227 ? -12.789 -17.391 17.312 1 79.94 227 SER A N 1
ATOM 1826 C CA . SER A 1 227 ? -13.57 -18.594 17.594 1 79.94 227 SER A CA 1
ATOM 1827 C C . SER A 1 227 ? -12.828 -19.516 18.562 1 79.94 227 SER A C 1
ATOM 1829 O O . SER A 1 227 ? -12.195 -20.484 18.141 1 79.94 227 SER A O 1
ATOM 1831 N N . PRO A 1 228 ? -13.008 -19.328 19.781 1 71.94 228 PRO A N 1
ATOM 1832 C CA . PRO A 1 228 ? -12.203 -20.047 20.766 1 71.94 228 PRO A CA 1
ATOM 1833 C C . PRO A 1 228 ? -12.461 -21.547 20.766 1 71.94 228 PRO A C 1
ATOM 1835 O O . PRO A 1 228 ? -11.57 -22.328 21.109 1 71.94 228 PRO A O 1
ATOM 1838 N N . SER A 1 229 ? -13.594 -21.953 20.391 1 70.69 229 SER A N 1
ATOM 1839 C CA . SER A 1 229 ? -13.922 -23.359 20.422 1 70.69 229 SER A CA 1
ATOM 1840 C C . SER A 1 229 ? -13.008 -24.172 19.5 1 70.69 229 SER A C 1
ATOM 1842 O O . SER A 1 229 ? -12.805 -25.359 19.703 1 70.69 229 SER A O 1
ATOM 1844 N N . LEU A 1 230 ? -12.359 -23.531 18.641 1 76 230 LEU A N 1
ATOM 1845 C CA . LEU A 1 230 ? -11.555 -24.234 17.656 1 76 230 LEU A CA 1
ATOM 1846 C C . LEU A 1 230 ? -10.117 -24.406 18.141 1 76 230 LEU A C 1
ATOM 1848 O O . LEU A 1 230 ? -9.367 -25.219 17.594 1 76 230 LEU A O 1
ATOM 1852 N N . ASN A 1 231 ? -9.672 -23.734 19.141 1 70.56 231 ASN A N 1
ATOM 1853 C CA . ASN A 1 231 ? -8.281 -23.719 19.578 1 70.56 231 ASN A CA 1
ATOM 1854 C C . ASN A 1 231 ? -7.84 -25.109 20.062 1 70.56 231 ASN A C 1
ATOM 1856 O O . ASN A 1 231 ? -6.688 -25.5 19.875 1 70.56 231 ASN A O 1
ATOM 1860 N N . GLU A 1 232 ? -8.695 -25.875 20.562 1 64.75 232 GLU A N 1
ATOM 1861 C CA . GLU A 1 232 ? -8.352 -27.156 21.172 1 64.75 232 GLU A CA 1
ATOM 1862 C C . GLU A 1 232 ? -8.289 -28.266 20.141 1 64.75 232 GLU A C 1
ATOM 1864 O O . GLU A 1 232 ? -7.672 -29.312 20.375 1 64.75 232 GLU A O 1
ATOM 1869 N N . ILE A 1 233 ? -8.648 -28 18.984 1 66 233 ILE A N 1
ATOM 1870 C CA . ILE A 1 233 ? -8.852 -29.078 18.016 1 66 233 ILE A CA 1
ATOM 1871 C C . ILE A 1 233 ? -7.555 -29.328 17.25 1 66 233 ILE A C 1
ATOM 1873 O O . ILE A 1 233 ? -7.273 -30.453 16.844 1 66 233 ILE A O 1
ATOM 1877 N N . VAL A 1 234 ? -6.613 -28.422 17.203 1 65.75 234 VAL A N 1
ATOM 1878 C CA . VAL A 1 234 ? -5.492 -28.484 16.266 1 65.75 234 VAL A CA 1
ATOM 1879 C C . VAL A 1 234 ? -4.5 -29.547 16.703 1 65.75 234 VAL A C 1
ATOM 1881 O O . VAL A 1 234 ? -3.992 -30.312 15.875 1 65.75 234 VAL A O 1
ATOM 1884 N N . GLY A 1 235 ? -4.176 -29.547 17.938 1 65.62 235 GLY A N 1
ATOM 1885 C CA . GLY A 1 235 ? -3.145 -30.453 18.438 1 65.62 235 GLY A CA 1
ATOM 1886 C C . GLY A 1 235 ? -3.455 -31.906 18.188 1 65.62 235 GLY A C 1
ATOM 1887 O O . GLY A 1 235 ? -2.547 -32.75 18.109 1 65.62 235 GLY A O 1
ATOM 1888 N N . GLU A 1 236 ? -4.613 -32.156 17.859 1 75.25 236 GLU A N 1
ATOM 1889 C CA . GLU A 1 236 ? -5.035 -33.531 17.797 1 75.25 236 GLU A CA 1
ATOM 1890 C C . GLU A 1 236 ? -5.273 -34 16.359 1 75.25 236 GLU A C 1
ATOM 1892 O O . GLU A 1 236 ? -5.477 -35.188 16.094 1 75.25 236 GLU A O 1
ATOM 1897 N N . MET A 1 237 ? -5.031 -33.062 15.508 1 85.56 237 MET A N 1
ATOM 1898 C CA . MET A 1 237 ? -5.398 -33.406 14.141 1 85.56 237 MET A CA 1
ATOM 1899 C C . MET A 1 237 ? -4.238 -34.094 13.422 1 85.56 237 MET A C 1
ATOM 1901 O O . MET A 1 237 ? -3.084 -33.719 13.578 1 85.56 237 MET A O 1
ATOM 1905 N N . SER A 1 238 ? -4.551 -35.125 12.672 1 89.81 238 SER A N 1
ATOM 1906 C CA . SER A 1 238 ? -3.561 -35.906 11.945 1 89.81 238 SER A CA 1
ATOM 1907 C C . SER A 1 238 ? -2.988 -35.125 10.773 1 89.81 238 SER A C 1
ATOM 1909 O O . SER A 1 238 ? -3.701 -34.344 10.133 1 89.81 238 SER A O 1
ATOM 1911 N N . CYS A 1 239 ? -1.78 -35.375 10.477 1 94.06 239 CYS A N 1
ATOM 1912 C CA . CYS A 1 239 ? -1.086 -34.719 9.391 1 94.06 239 CYS A CA 1
ATOM 1913 C C . CYS A 1 239 ? -1.307 -35.438 8.07 1 94.06 239 CYS A C 1
ATOM 1915 O O . CYS A 1 239 ? -0.848 -34.969 7.02 1 94.06 239 CYS A O 1
ATOM 1917 N N . ASP A 1 240 ? -2.037 -36.438 8.047 1 92 240 ASP A N 1
ATOM 1918 C CA . ASP A 1 240 ? -2.113 -37.344 6.902 1 92 240 ASP A CA 1
ATOM 1919 C C . ASP A 1 240 ? -2.984 -36.781 5.793 1 92 240 ASP A C 1
ATOM 1921 O O . ASP A 1 240 ? -2.754 -37.031 4.609 1 92 240 ASP A O 1
ATOM 1925 N N . ASP A 1 241 ? -3.98 -36.031 6.145 1 92.94 241 ASP A N 1
ATOM 1926 C CA . ASP A 1 241 ? -4.914 -35.5 5.152 1 92.94 241 ASP A CA 1
ATOM 1927 C C . ASP A 1 241 ? -5.246 -34.031 5.418 1 92.94 241 ASP A C 1
ATOM 1929 O O . ASP A 1 241 ? -6.332 -33.719 5.91 1 92.94 241 ASP A O 1
ATOM 1933 N N . PRO A 1 242 ? -4.41 -33.188 5.02 1 95.44 242 PRO A N 1
ATOM 1934 C CA . PRO A 1 242 ? -4.609 -31.781 5.297 1 95.44 242 PRO A CA 1
ATOM 1935 C C . PRO A 1 242 ? -5.887 -31.234 4.664 1 95.44 242 PRO A C 1
ATOM 1937 O O . PRO A 1 242 ? -6.508 -30.312 5.219 1 95.44 242 PRO A O 1
ATOM 1940 N N . LYS A 1 243 ? -6.266 -31.75 3.566 1 94.56 243 LYS A N 1
ATOM 1941 C CA . LYS A 1 243 ? -7.496 -31.297 2.93 1 94.56 243 LYS A CA 1
ATOM 1942 C C . LYS A 1 243 ? -8.711 -31.625 3.791 1 94.56 243 LYS A C 1
ATOM 1944 O O . LYS A 1 243 ? -9.641 -30.812 3.898 1 94.56 243 LYS A O 1
ATOM 1949 N N . LYS A 1 244 ? -8.742 -32.781 4.344 1 93.81 244 LYS A N 1
ATOM 1950 C CA . LYS A 1 244 ? -9.836 -33.188 5.219 1 93.81 244 LYS A CA 1
ATOM 1951 C C . LYS A 1 244 ? -9.906 -32.281 6.449 1 93.81 244 LYS A C 1
ATOM 1953 O O . LYS A 1 244 ? -11 -31.906 6.898 1 93.81 244 LYS A O 1
ATOM 1958 N N . VAL A 1 245 ? -8.758 -31.969 6.992 1 93.44 245 VAL A N 1
ATOM 1959 C CA . VAL A 1 245 ? -8.703 -31.078 8.141 1 93.44 245 VAL A CA 1
ATOM 1960 C C . VAL A 1 245 ? -9.273 -29.719 7.77 1 93.44 245 VAL A C 1
ATOM 1962 O O . VAL A 1 245 ? -10.086 -29.156 8.508 1 93.44 245 VAL A O 1
ATOM 1965 N N . LEU A 1 246 ? -8.859 -29.203 6.648 1 95.94 246 LEU A N 1
ATOM 1966 C CA . LEU A 1 246 ? -9.359 -27.922 6.184 1 95.94 246 LEU A CA 1
ATOM 1967 C C . LEU A 1 246 ? -10.875 -27.953 5.996 1 95.94 246 LEU A C 1
ATOM 1969 O O . LEU A 1 246 ? -11.578 -27.031 6.41 1 95.94 246 LEU A O 1
ATOM 1973 N N . ASP A 1 247 ? -11.328 -29.031 5.391 1 94.69 247 ASP A N 1
ATOM 1974 C CA . ASP A 1 247 ? -12.766 -29.188 5.16 1 94.69 247 ASP A CA 1
ATOM 1975 C C . ASP A 1 247 ? -13.531 -29.172 6.477 1 94.69 247 ASP A C 1
ATOM 1977 O O . ASP A 1 247 ? -14.609 -28.578 6.559 1 94.69 247 ASP A O 1
ATOM 1981 N N . PHE A 1 248 ? -13.016 -29.797 7.402 1 92.19 248 PHE A N 1
ATOM 1982 C CA . PHE A 1 248 ? -13.641 -29.812 8.719 1 92.19 248 PHE A CA 1
ATOM 1983 C C . PHE A 1 248 ? -13.711 -28.422 9.312 1 92.19 248 PHE A C 1
ATOM 1985 O O . PHE A 1 248 ? -14.758 -28 9.812 1 92.19 248 PHE A O 1
ATOM 1992 N N . LEU A 1 249 ? -12.633 -27.672 9.273 1 93.06 249 LEU A N 1
ATOM 1993 C CA . LEU A 1 249 ? -12.547 -26.344 9.859 1 93.06 249 LEU A CA 1
ATOM 1994 C C . LEU A 1 249 ? -13.492 -25.375 9.148 1 93.06 249 LEU A C 1
ATOM 1996 O O . LEU A 1 249 ? -14.18 -24.578 9.789 1 93.06 249 LEU A O 1
ATOM 2000 N N . VAL A 1 250 ? -13.531 -25.422 7.848 1 94.56 250 VAL A N 1
ATOM 2001 C CA . VAL A 1 250 ? -14.328 -24.484 7.07 1 94.56 250 VAL A CA 1
ATOM 2002 C C . VAL A 1 250 ? -15.812 -24.766 7.273 1 94.56 250 VAL A C 1
ATOM 2004 O O . VAL A 1 250 ? -16.641 -23.859 7.168 1 94.56 250 VAL A O 1
ATOM 2007 N N . LYS A 1 251 ? -16.188 -25.953 7.574 1 92.62 251 LYS A N 1
ATOM 2008 C CA . LYS A 1 251 ? -17.578 -26.344 7.797 1 92.62 251 LYS A CA 1
ATOM 2009 C C . LYS A 1 251 ? -18.109 -25.734 9.094 1 92.62 251 LYS A C 1
ATOM 2011 O O . LYS A 1 251 ? -19.312 -25.734 9.336 1 92.62 251 LYS A O 1
ATOM 2016 N N . THR A 1 252 ? -17.219 -25.219 9.898 1 90.69 252 THR A N 1
ATOM 2017 C CA . THR A 1 252 ? -17.641 -24.609 11.156 1 90.69 252 THR A CA 1
ATOM 2018 C C . THR A 1 252 ? -18.25 -23.234 10.914 1 90.69 252 THR A C 1
ATOM 2020 O O . THR A 1 252 ? -18.875 -22.656 11.812 1 90.69 252 THR A O 1
ATOM 2023 N N . ARG A 1 253 ? -18.141 -22.719 9.789 1 93.56 253 ARG A N 1
ATOM 2024 C CA . ARG A 1 253 ? -18.766 -21.438 9.453 1 93.56 253 ARG A CA 1
ATOM 2025 C C . ARG A 1 253 ? -20.281 -21.531 9.531 1 93.56 253 ARG A C 1
ATOM 2027 O O . ARG A 1 253 ? -20.875 -22.516 9.102 1 93.56 253 ARG A O 1
ATOM 2034 N N . SER A 1 254 ? -20.953 -20.516 9.992 1 93.19 254 SER A N 1
ATOM 2035 C CA . SER A 1 254 ? -22.406 -20.5 10.133 1 93.19 254 SER A CA 1
ATOM 2036 C C . SER A 1 254 ? -23.078 -20.266 8.789 1 93.19 254 SER A C 1
ATOM 2038 O O . SER A 1 254 ? -22.484 -19.719 7.867 1 93.19 254 SER A O 1
ATOM 2040 N N . LYS A 1 255 ? -24.344 -20.656 8.719 1 94.56 255 LYS A N 1
ATOM 2041 C CA . LYS A 1 255 ? -25.141 -20.406 7.527 1 94.56 255 LYS A CA 1
ATOM 2042 C C . LYS A 1 255 ? -25.344 -18.922 7.305 1 94.56 255 LYS A C 1
ATOM 2044 O O . LYS A 1 255 ? -25.406 -18.453 6.16 1 94.56 255 LYS A O 1
ATOM 2049 N N . GLU A 1 256 ? -25.469 -18.25 8.383 1 94.62 256 GLU A N 1
ATOM 2050 C CA . GLU A 1 256 ? -25.641 -16.797 8.305 1 94.62 256 GLU A CA 1
ATOM 2051 C C . GLU A 1 256 ? -24.422 -16.141 7.645 1 94.62 256 GLU A C 1
ATOM 2053 O O . GLU A 1 256 ? -24.562 -15.242 6.812 1 94.62 256 GLU A O 1
ATOM 2058 N N . MET A 1 257 ? -23.266 -16.578 8.023 1 93.81 257 MET A N 1
ATOM 2059 C CA . MET A 1 257 ? -22.031 -16.031 7.438 1 93.81 257 MET A CA 1
ATOM 2060 C C . MET A 1 257 ? -21.953 -16.375 5.953 1 93.81 257 MET A C 1
ATOM 2062 O O . MET A 1 257 ? -21.594 -15.516 5.141 1 93.81 257 MET A O 1
ATOM 2066 N N . LEU A 1 258 ? -22.281 -17.594 5.613 1 94.88 258 LEU A N 1
ATOM 2067 C CA . LEU A 1 258 ? -22.156 -18.031 4.23 1 94.88 258 LEU A CA 1
ATOM 2068 C C . LEU A 1 258 ? -23.109 -17.25 3.32 1 94.88 258 LEU A C 1
ATOM 2070 O O . LEU A 1 258 ? -22.797 -17.031 2.145 1 94.88 258 LEU A O 1
ATOM 2074 N N . ALA A 1 259 ? -24.219 -16.766 3.83 1 94.56 259 ALA A N 1
ATOM 2075 C CA . ALA A 1 259 ? -25.203 -16.016 3.051 1 94.56 259 ALA A CA 1
ATOM 2076 C C . ALA A 1 259 ? -24.578 -14.742 2.465 1 94.56 259 ALA A C 1
ATOM 2078 O O . ALA A 1 259 ? -24.875 -14.375 1.326 1 94.56 259 ALA A O 1
ATOM 2079 N N . TRP A 1 260 ? -23.75 -14.07 3.248 1 94.56 260 TRP A N 1
ATOM 2080 C CA . TRP A 1 260 ? -23.109 -12.867 2.717 1 94.56 260 TRP A CA 1
ATOM 2081 C C . TRP A 1 260 ? -21.734 -13.188 2.154 1 94.56 260 TRP A C 1
ATOM 2083 O O . TRP A 1 260 ? -21.219 -12.469 1.286 1 94.56 260 TRP A O 1
ATOM 2093 N N . ARG A 1 261 ? -21.078 -14.227 2.611 1 95.44 261 ARG A N 1
ATOM 2094 C CA . ARG A 1 261 ? -19.703 -14.57 2.23 1 95.44 261 ARG A CA 1
ATOM 2095 C C . ARG A 1 261 ? -19.656 -15.086 0.796 1 95.44 261 ARG A C 1
ATOM 2097 O O . ARG A 1 261 ? -18.734 -14.766 0.05 1 95.44 261 ARG A O 1
ATOM 2104 N N . GLU A 1 262 ? -20.484 -15.883 0.367 1 91.31 262 GLU A N 1
ATOM 2105 C CA . GLU A 1 262 ? -20.484 -16.516 -0.945 1 91.31 262 GLU A CA 1
ATOM 2106 C C . GLU A 1 262 ? -20.594 -15.484 -2.062 1 91.31 262 GLU A C 1
ATOM 2108 O O . GLU A 1 262 ? -19.828 -15.516 -3.023 1 91.31 262 GLU A O 1
ATOM 2113 N N . PRO A 1 263 ? -21.5 -14.547 -1.921 1 91.56 263 PRO A N 1
ATOM 2114 C CA . PRO A 1 263 ? -21.594 -13.555 -2.996 1 91.56 263 PRO A CA 1
ATOM 2115 C C . PRO A 1 263 ? -20.609 -12.406 -2.824 1 91.56 263 PRO A C 1
ATOM 2117 O O . PRO A 1 263 ? -20.516 -11.531 -3.689 1 91.56 263 PRO A O 1
ATOM 2120 N N . MET A 1 264 ? -19.859 -12.391 -1.729 1 94.31 264 MET A N 1
ATOM 2121 C CA . MET A 1 264 ? -18.922 -11.297 -1.478 1 94.31 264 MET A CA 1
ATOM 2122 C C . MET A 1 264 ? -17.875 -11.219 -2.578 1 94.31 264 MET A C 1
ATOM 2124 O O . MET A 1 264 ? -17.328 -12.242 -2.996 1 94.31 264 MET A O 1
ATOM 2128 N N . GLU A 1 265 ? -17.672 -10.008 -3.055 1 95 265 GLU A N 1
ATOM 2129 C CA . GLU A 1 265 ? -16.656 -9.805 -4.078 1 95 265 GLU A CA 1
ATOM 2130 C C . GLU A 1 265 ? -15.258 -10.031 -3.512 1 95 265 GLU A C 1
ATOM 2132 O O . GLU A 1 265 ? -14.906 -9.477 -2.467 1 95 265 GLU A O 1
ATOM 2137 N N . TYR A 1 266 ? -14.539 -10.883 -4.16 1 96.62 266 TYR A N 1
ATOM 2138 C CA . TYR A 1 266 ? -13.188 -11.266 -3.766 1 96.62 266 TYR A CA 1
ATOM 2139 C C . TYR A 1 266 ? -12.164 -10.273 -4.312 1 96.62 266 TYR A C 1
ATOM 2141 O O . TYR A 1 266 ? -12.109 -10.031 -5.52 1 96.62 266 TYR A O 1
ATOM 2149 N N . PRO A 1 267 ? -11.32 -9.609 -3.406 1 97.81 267 PRO A N 1
ATOM 2150 C CA . PRO A 1 267 ? -10.367 -8.602 -3.873 1 97.81 267 PRO A CA 1
ATOM 2151 C C . PRO A 1 267 ? -9.062 -9.219 -4.371 1 97.81 267 PRO A C 1
ATOM 2153 O O . PRO A 1 267 ? -7.992 -8.938 -3.816 1 97.81 267 PRO A O 1
ATOM 2156 N N . GLN A 1 268 ? -9.055 -9.93 -5.438 1 97.12 268 GLN A N 1
ATOM 2157 C CA . GLN A 1 268 ? -7.934 -10.711 -5.938 1 97.12 268 GLN A CA 1
ATOM 2158 C C . GLN A 1 268 ? -6.727 -9.82 -6.223 1 97.12 268 GLN A C 1
ATOM 2160 O O . GLN A 1 268 ? -5.602 -10.156 -5.852 1 97.12 268 GLN A O 1
ATOM 2165 N N . ASN A 1 269 ? -6.957 -8.688 -6.855 1 98.38 269 ASN A N 1
ATOM 2166 C CA . ASN A 1 269 ? -5.84 -7.855 -7.285 1 98.38 269 ASN A CA 1
ATOM 2167 C C . ASN A 1 269 ? -5.168 -7.164 -6.102 1 98.38 269 ASN A C 1
ATOM 2169 O O . ASN A 1 269 ? -3.953 -6.957 -6.105 1 98.38 269 ASN A O 1
ATOM 2173 N N . LEU A 1 270 ? -5.965 -6.746 -5.098 1 98.44 270 LEU A N 1
ATOM 2174 C CA . LEU A 1 270 ? -5.363 -6.234 -3.871 1 98.44 270 LEU A CA 1
ATOM 2175 C C . LEU A 1 270 ? -4.52 -7.309 -3.188 1 98.44 270 LEU A C 1
ATOM 2177 O O . LEU A 1 270 ? -3.418 -7.027 -2.715 1 98.44 270 LEU A O 1
ATOM 2181 N N . LEU A 1 271 ? -5.008 -8.453 -3.174 1 98.75 271 LEU A N 1
ATOM 2182 C CA . LEU A 1 271 ? -4.301 -9.578 -2.568 1 98.75 271 LEU A CA 1
ATOM 2183 C C . LEU A 1 271 ? -3.033 -9.906 -3.354 1 98.75 271 LEU A C 1
ATOM 2185 O O . LEU A 1 271 ? -1.977 -10.141 -2.764 1 98.75 271 LEU A O 1
ATOM 2189 N N . ARG A 1 272 ? -3.1 -9.922 -4.652 1 98.69 272 ARG A N 1
ATOM 2190 C CA . ARG A 1 272 ? -1.924 -10.148 -5.488 1 98.69 272 ARG A CA 1
ATOM 2191 C C . ARG A 1 272 ? -0.852 -9.094 -5.215 1 98.69 272 ARG A C 1
ATOM 2193 O O . ARG A 1 272 ? 0.325 -9.43 -5.062 1 98.69 272 ARG A O 1
ATOM 2200 N N . ASN A 1 273 ? -1.306 -7.863 -5.203 1 98.5 273 ASN A N 1
ATOM 2201 C CA . ASN A 1 273 ? -0.364 -6.781 -4.934 1 98.5 273 ASN A CA 1
ATOM 2202 C C . ASN A 1 273 ? 0.279 -6.926 -3.557 1 98.5 273 ASN A C 1
ATOM 2204 O O . ASN A 1 273 ? 1.479 -6.699 -3.4 1 98.5 273 ASN A O 1
ATOM 2208 N N . THR A 1 274 ? -0.54 -7.281 -2.588 1 98.5 274 THR A N 1
ATOM 2209 C CA . THR A 1 274 ? -0.037 -7.449 -1.229 1 98.5 274 THR A CA 1
ATOM 2210 C C . THR A 1 274 ? 1.04 -8.531 -1.181 1 98.5 274 THR A C 1
ATOM 2212 O O . THR A 1 274 ? 2.115 -8.32 -0.617 1 98.5 274 THR A O 1
ATOM 2215 N N . ALA A 1 275 ? 0.755 -9.633 -1.754 1 98.75 275 ALA A N 1
ATOM 2216 C CA . ALA A 1 275 ? 1.73 -10.719 -1.798 1 98.75 275 ALA A CA 1
ATOM 2217 C C . ALA A 1 275 ? 3.002 -10.281 -2.52 1 98.75 275 ALA A C 1
ATOM 2219 O O . ALA A 1 275 ? 4.113 -10.555 -2.055 1 98.75 275 ALA A O 1
ATOM 2220 N N . LYS A 1 276 ? 2.85 -9.664 -3.611 1 98.56 276 LYS A N 1
ATOM 2221 C CA . LYS A 1 276 ? 3.961 -9.195 -4.434 1 98.56 276 LYS A CA 1
ATOM 2222 C C . LYS A 1 276 ? 4.816 -8.188 -3.672 1 98.56 276 LYS A C 1
ATOM 2224 O O . LYS A 1 276 ? 6.047 -8.266 -3.695 1 98.56 276 LYS A O 1
ATOM 2229 N N . GLN A 1 277 ? 4.164 -7.262 -2.994 1 97.69 277 GLN A N 1
ATOM 2230 C CA . GLN A 1 277 ? 4.855 -6.199 -2.273 1 97.69 277 GLN A CA 1
ATOM 2231 C C . GLN A 1 277 ? 5.594 -6.75 -1.057 1 97.69 277 GLN A C 1
ATOM 2233 O O . GLN A 1 277 ? 6.566 -6.148 -0.59 1 97.69 277 GLN A O 1
ATOM 2238 N N . GLY A 1 278 ? 5.121 -7.863 -0.559 1 97.81 278 GLY A N 1
ATOM 2239 C CA . GLY A 1 278 ? 5.805 -8.516 0.547 1 97.81 278 GLY A CA 1
ATOM 2240 C C . GLY A 1 278 ? 7.09 -9.203 0.132 1 97.81 278 GLY A C 1
ATOM 2241 O O . GLY A 1 278 ? 7.965 -9.453 0.966 1 97.81 278 GLY A O 1
ATOM 2242 N N . CYS A 1 279 ? 7.219 -9.523 -1.163 1 98.5 279 CYS A N 1
ATOM 2243 C CA . CYS A 1 279 ? 8.422 -10.164 -1.681 1 98.5 279 CYS A CA 1
ATOM 2244 C C . CYS A 1 279 ? 9.602 -9.195 -1.681 1 98.5 279 CYS A C 1
ATOM 2246 O O . CYS A 1 279 ? 9.508 -8.094 -2.229 1 98.5 279 CYS A O 1
ATOM 2248 N N . GLN A 1 280 ? 10.703 -9.641 -1.122 1 97.62 280 GLN A N 1
ATOM 2249 C CA . GLN A 1 280 ? 11.875 -8.789 -0.976 1 97.62 280 GLN A CA 1
ATOM 2250 C C . GLN A 1 280 ? 12.898 -9.062 -2.08 1 97.62 280 GLN A C 1
ATOM 2252 O O . GLN A 1 280 ? 13.93 -8.398 -2.152 1 97.62 280 GLN A O 1
ATOM 2257 N N . THR A 1 281 ? 12.609 -10 -2.957 1 98.12 281 THR A N 1
ATOM 2258 C CA . THR A 1 281 ? 13.547 -10.43 -3.982 1 98.12 281 THR A CA 1
ATOM 2259 C C . THR A 1 281 ? 13.445 -9.547 -5.223 1 98.12 281 THR A C 1
ATOM 2261 O O . THR A 1 281 ? 12.453 -8.828 -5.398 1 98.12 281 THR A O 1
ATOM 2264 N N . GLN A 1 282 ? 14.469 -9.656 -6.051 1 97.44 282 GLN A N 1
ATOM 2265 C CA . GLN A 1 282 ? 14.531 -8.859 -7.273 1 97.44 282 GLN A CA 1
ATOM 2266 C C . GLN A 1 282 ? 13.398 -9.234 -8.227 1 97.44 282 GLN A C 1
ATOM 2268 O O . GLN A 1 282 ? 12.789 -8.359 -8.852 1 97.44 282 GLN A O 1
ATOM 2273 N N . PHE A 1 283 ? 13.148 -10.5 -8.359 1 98.69 283 PHE A N 1
ATOM 2274 C CA . PHE A 1 283 ? 12.109 -11.016 -9.234 1 98.69 283 PHE A CA 1
ATOM 2275 C C . PHE A 1 283 ? 10.945 -11.578 -8.422 1 98.69 283 PHE A C 1
ATOM 2277 O O . PHE A 1 283 ? 11.133 -11.977 -7.266 1 98.69 283 PHE A O 1
ATOM 2284 N N . THR A 1 284 ? 9.789 -11.547 -9.008 1 98.75 284 THR A N 1
ATOM 2285 C CA . THR A 1 284 ? 8.609 -12.133 -8.375 1 98.75 284 THR A CA 1
ATOM 2286 C C . THR A 1 284 ? 7.891 -13.07 -9.344 1 98.75 284 THR A C 1
ATOM 2288 O O . THR A 1 284 ? 7.957 -12.883 -10.562 1 98.75 284 THR A O 1
ATOM 2291 N N . PHE A 1 285 ? 7.324 -14.117 -8.875 1 98.88 285 PHE A N 1
ATOM 2292 C CA . PHE A 1 285 ? 6.406 -15.047 -9.523 1 98.88 285 PHE A CA 1
ATOM 2293 C C . PHE A 1 285 ? 5.066 -15.07 -8.805 1 98.88 285 PHE A C 1
ATOM 2295 O O . PHE A 1 285 ? 4.98 -15.516 -7.656 1 98.88 285 PHE A O 1
ATOM 2302 N N . ILE A 1 286 ? 3.957 -14.594 -9.469 1 98.62 286 ILE A N 1
ATOM 2303 C CA . ILE A 1 286 ? 2.695 -14.367 -8.773 1 98.62 286 ILE A CA 1
ATOM 2304 C C . ILE A 1 286 ? 1.615 -15.281 -9.352 1 98.62 286 ILE A C 1
ATOM 2306 O O . ILE A 1 286 ? 0.655 -14.805 -9.961 1 98.62 286 ILE A O 1
ATOM 2310 N N . PRO A 1 287 ? 1.632 -16.547 -9.109 1 98.31 287 PRO A N 1
ATOM 2311 C CA . PRO A 1 287 ? 0.591 -17.469 -9.57 1 98.31 287 PRO A CA 1
ATOM 2312 C C . PRO A 1 287 ? -0.625 -17.5 -8.648 1 98.31 287 PRO A C 1
ATOM 2314 O O . PRO A 1 287 ? -0.575 -16.953 -7.535 1 98.31 287 PRO A O 1
ATOM 2317 N N . ASP A 1 288 ? -1.697 -18.031 -9.195 1 96.19 288 ASP A N 1
ATOM 2318 C CA . ASP A 1 288 ? -2.791 -18.391 -8.305 1 96.19 288 ASP A CA 1
ATOM 2319 C C . ASP A 1 288 ? -2.389 -19.547 -7.391 1 96.19 288 ASP A C 1
ATOM 2321 O O . ASP A 1 288 ? -1.445 -20.281 -7.688 1 96.19 288 ASP A O 1
ATOM 2325 N N . ILE A 1 289 ? -3.092 -19.719 -6.324 1 98.19 289 ILE A N 1
ATOM 2326 C CA . ILE A 1 289 ? -2.676 -20.625 -5.266 1 98.19 289 ILE A CA 1
ATOM 2327 C C . ILE A 1 289 ? -2.74 -22.062 -5.77 1 98.19 289 ILE A C 1
ATOM 2329 O O . ILE A 1 289 ? -2.027 -22.938 -5.27 1 98.19 289 ILE A O 1
ATOM 2333 N N . ASP A 1 290 ? -3.58 -22.375 -6.75 1 97.25 290 ASP A N 1
ATOM 2334 C CA . ASP A 1 290 ? -3.758 -23.734 -7.238 1 97.25 290 ASP A CA 1
ATOM 2335 C C . ASP A 1 290 ? -2.932 -23.984 -8.5 1 97.25 290 ASP A C 1
ATOM 2337 O O . ASP A 1 290 ? -3.145 -24.969 -9.203 1 97.25 290 ASP A O 1
ATOM 2341 N N . MET A 1 291 ? -2.096 -23.062 -8.844 1 97.88 291 MET A N 1
ATOM 2342 C CA . MET A 1 291 ? -1.115 -23.25 -9.914 1 97.88 291 MET A CA 1
ATOM 2343 C C . MET A 1 291 ? 0.223 -23.703 -9.344 1 97.88 291 MET A C 1
ATOM 2345 O O . MET A 1 291 ? 1.058 -22.891 -8.961 1 97.88 291 MET A O 1
ATOM 2349 N N . ILE A 1 292 ? 0.478 -24.969 -9.477 1 98.5 292 ILE A N 1
ATOM 2350 C CA . ILE A 1 292 ? 1.604 -25.578 -8.789 1 98.5 292 ILE A CA 1
ATOM 2351 C C . ILE A 1 292 ? 2.814 -25.625 -9.719 1 98.5 292 ILE A C 1
ATOM 2353 O O . ILE A 1 292 ? 2.771 -26.281 -10.773 1 98.5 292 ILE A O 1
ATOM 2357 N N . PRO A 1 293 ? 3.898 -25.031 -9.336 1 98.56 293 PRO A N 1
ATOM 2358 C CA . PRO A 1 293 ? 5.094 -25.094 -10.18 1 98.56 293 PRO A CA 1
ATOM 2359 C C . PRO A 1 293 ? 5.652 -26.5 -10.305 1 98.56 293 PRO A C 1
ATOM 2361 O O . PRO A 1 293 ? 5.484 -27.328 -9.391 1 98.56 293 PRO A O 1
ATOM 2364 N N . ASN A 1 294 ? 6.273 -26.812 -11.469 1 98.19 294 ASN A N 1
ATOM 2365 C CA . ASN A 1 294 ? 6.953 -28.094 -11.586 1 98.19 294 ASN A CA 1
ATOM 2366 C C . ASN A 1 294 ? 8.117 -28.203 -10.609 1 98.19 294 ASN A C 1
ATOM 2368 O O . ASN A 1 294 ? 8.617 -27.188 -10.125 1 98.19 294 ASN A O 1
ATOM 2372 N N . ALA A 1 295 ? 8.547 -29.406 -10.359 1 96.62 295 ALA A N 1
ATOM 2373 C CA . ALA A 1 295 ? 9.531 -29.688 -9.32 1 96.62 295 ALA A CA 1
ATOM 2374 C C . ALA A 1 295 ? 10.852 -28.969 -9.602 1 96.62 295 ALA A C 1
ATOM 2376 O O . ALA A 1 295 ? 11.398 -29.062 -10.703 1 96.62 295 ALA A O 1
ATOM 2377 N N . GLY A 1 296 ? 11.266 -28.156 -8.602 1 94.44 296 GLY A N 1
ATOM 2378 C CA . GLY A 1 296 ? 12.586 -27.547 -8.664 1 94.44 296 GLY A CA 1
ATOM 2379 C C . GLY A 1 296 ? 12.609 -26.266 -9.492 1 94.44 296 GLY A C 1
ATOM 2380 O O . GLY A 1 296 ? 13.688 -25.766 -9.82 1 94.44 296 GLY A O 1
ATOM 2381 N N . LEU A 1 297 ? 11.508 -25.781 -9.844 1 97.62 297 LEU A N 1
ATOM 2382 C CA . LEU A 1 297 ? 11.445 -24.609 -10.719 1 97.62 297 LEU A CA 1
ATOM 2383 C C . LEU A 1 297 ? 12.188 -23.422 -10.094 1 97.62 297 LEU A C 1
ATOM 2385 O O . LEU A 1 297 ? 12.844 -22.656 -10.797 1 97.62 297 LEU A O 1
ATOM 2389 N N . ASP A 1 298 ? 12.102 -23.188 -8.773 1 97.25 298 ASP A N 1
ATOM 2390 C CA . ASP A 1 298 ? 12.742 -22.062 -8.109 1 97.25 298 ASP A CA 1
ATOM 2391 C C . ASP A 1 298 ? 14.258 -22.125 -8.273 1 97.25 298 ASP A C 1
ATOM 2393 O O . ASP A 1 298 ? 14.906 -21.094 -8.469 1 97.25 298 ASP A O 1
ATOM 2397 N N . LEU A 1 299 ? 14.82 -23.312 -8.203 1 97.25 299 LEU A N 1
ATOM 2398 C CA . LEU A 1 299 ? 16.266 -23.469 -8.359 1 97.25 299 LEU A CA 1
ATOM 2399 C C . LEU A 1 299 ? 16.672 -23.219 -9.805 1 97.25 299 LEU A C 1
ATOM 2401 O O . LEU A 1 299 ? 17.703 -22.578 -10.055 1 97.25 299 LEU A O 1
ATOM 2405 N N . ASP A 1 300 ? 15.906 -23.75 -10.734 1 98 300 ASP A N 1
ATOM 2406 C CA . ASP A 1 300 ? 16.156 -23.469 -12.148 1 98 300 ASP A CA 1
ATOM 2407 C C . ASP A 1 300 ? 16.094 -21.969 -12.43 1 98 300 ASP A C 1
ATOM 2409 O O . ASP A 1 300 ? 16.906 -21.438 -13.164 1 98 300 ASP A O 1
ATOM 2413 N N . LEU A 1 301 ? 15.109 -21.344 -11.859 1 98.62 301 LEU A N 1
ATOM 2414 C CA . LEU A 1 301 ? 14.945 -19.906 -12.031 1 98.62 301 LEU A CA 1
ATOM 2415 C C . LEU A 1 301 ? 16.109 -19.156 -11.398 1 98.62 301 LEU A C 1
ATOM 2417 O O . LEU A 1 301 ? 16.547 -18.141 -11.93 1 98.62 301 LEU A O 1
ATOM 2421 N N . GLN A 1 302 ? 16.531 -19.609 -10.25 1 98 302 GLN A N 1
ATOM 2422 C CA . GLN A 1 302 ? 17.672 -18.984 -9.586 1 98 302 GLN A CA 1
ATOM 2423 C C . GLN A 1 302 ? 18.875 -18.891 -10.531 1 98 302 GLN A C 1
ATOM 2425 O O . GLN A 1 302 ? 19.5 -17.828 -10.625 1 98 302 GLN A O 1
ATOM 2430 N N . GLU A 1 303 ? 19.125 -19.969 -11.188 1 97.56 303 GLU A N 1
ATOM 2431 C CA . GLU A 1 303 ? 20.234 -20 -12.133 1 97.56 303 GLU A CA 1
ATOM 2432 C C . GLU A 1 303 ? 19.969 -19.125 -13.344 1 97.56 303 GLU A C 1
ATOM 2434 O O . GLU A 1 303 ? 20.812 -18.328 -13.742 1 97.56 303 GLU A O 1
ATOM 2439 N N . PHE A 1 304 ? 18.891 -19.219 -13.953 1 98.12 304 PHE A N 1
ATOM 2440 C CA . PHE A 1 304 ? 18.5 -18.484 -15.156 1 98.12 304 PHE A CA 1
ATOM 2441 C C . PHE A 1 304 ? 18.516 -16.984 -14.906 1 98.12 304 PHE A C 1
ATOM 2443 O O . PHE A 1 304 ? 19.094 -16.234 -15.688 1 98.12 304 PHE A O 1
ATOM 2450 N N . LEU A 1 305 ? 17.953 -16.531 -13.773 1 98.5 305 LEU A N 1
ATOM 2451 C CA . LEU A 1 305 ? 17.766 -15.117 -13.477 1 98.5 305 LEU A CA 1
ATOM 2452 C C . LEU A 1 305 ? 19.078 -14.461 -13.055 1 98.5 305 LEU A C 1
ATOM 2454 O O . LEU A 1 305 ? 19.188 -13.234 -13.062 1 98.5 305 LEU A O 1
ATOM 2458 N N . SER A 1 306 ? 19.984 -15.25 -12.617 1 97.5 306 SER A N 1
ATOM 2459 C CA . SER A 1 306 ? 21.297 -14.742 -12.258 1 97.5 306 SER A CA 1
ATOM 2460 C C . SER A 1 306 ? 22.125 -14.422 -13.5 1 97.5 306 SER A C 1
ATOM 2462 O O . SER A 1 306 ? 23.156 -13.742 -13.406 1 97.5 306 SER A O 1
ATOM 2464 N N . GLY A 1 307 ? 21.656 -14.852 -14.648 1 96.69 307 GLY A N 1
ATOM 2465 C CA . GLY A 1 307 ? 22.375 -14.609 -15.891 1 96.69 307 GLY A CA 1
ATOM 2466 C C . GLY A 1 307 ? 22.234 -13.188 -16.391 1 96.69 307 GLY A C 1
ATOM 2467 O O . GLY A 1 307 ? 21.297 -12.477 -16.016 1 96.69 307 GLY A O 1
ATOM 2468 N N . PRO A 1 308 ? 23.094 -12.75 -17.266 1 95.12 308 PRO A N 1
ATOM 2469 C CA . PRO A 1 308 ? 23.109 -11.367 -17.734 1 95.12 308 PRO A CA 1
ATOM 2470 C C . PRO A 1 308 ? 21.859 -11 -18.531 1 95.12 308 PRO A C 1
ATOM 2472 O O . PRO A 1 308 ? 21.391 -9.859 -18.453 1 95.12 308 PRO A O 1
ATOM 2475 N N . GLU A 1 309 ? 21.359 -11.961 -19.281 1 92.06 309 GLU A N 1
ATOM 2476 C CA . GLU A 1 309 ? 20.188 -11.68 -20.094 1 92.06 309 GLU A CA 1
ATOM 2477 C C . GLU A 1 309 ? 19.016 -11.227 -19.219 1 92.06 309 GLU A C 1
ATOM 2479 O O . GLU A 1 309 ? 18.344 -10.234 -19.531 1 92.06 309 GLU A O 1
ATOM 2484 N N . ALA A 1 310 ? 18.797 -11.977 -18.172 1 95.19 310 ALA A N 1
ATOM 2485 C CA . ALA A 1 310 ? 17.703 -11.625 -17.266 1 95.19 310 ALA A CA 1
ATOM 2486 C C . ALA A 1 310 ? 18.047 -10.375 -16.453 1 95.19 310 ALA A C 1
ATOM 2488 O O . ALA A 1 310 ? 17.188 -9.516 -16.234 1 95.19 310 ALA A O 1
ATOM 2489 N N . GLN A 1 311 ? 19.203 -10.203 -16.016 1 95.19 311 GLN A N 1
ATOM 2490 C CA . GLN A 1 311 ? 19.625 -9.086 -15.172 1 95.19 311 GLN A CA 1
ATOM 2491 C C . GLN A 1 311 ? 19.562 -7.77 -15.945 1 95.19 311 GLN A C 1
ATOM 2493 O O . GLN A 1 311 ? 19.25 -6.723 -15.375 1 95.19 311 GLN A O 1
ATOM 2498 N N . GLU A 1 312 ? 19.781 -7.812 -17.188 1 95.38 312 GLU A N 1
ATOM 2499 C CA . GLU A 1 312 ? 19.906 -6.59 -17.969 1 95.38 312 GLU A CA 1
ATOM 2500 C C . GLU A 1 312 ? 18.562 -6.215 -18.609 1 95.38 312 GLU A C 1
ATOM 2502 O O . GLU A 1 312 ? 18.391 -5.086 -19.062 1 95.38 312 GLU A O 1
ATOM 2507 N N . CYS A 1 313 ? 17.672 -7.098 -18.594 1 96.5 313 CYS A N 1
ATOM 2508 C CA . CYS A 1 313 ? 16.391 -6.82 -19.234 1 96.5 313 CYS A CA 1
ATOM 2509 C C . CYS A 1 313 ? 15.414 -6.188 -18.25 1 96.5 313 CYS A C 1
ATOM 2511 O O . CYS A 1 313 ? 14.914 -6.863 -17.344 1 96.5 313 CYS A O 1
ATOM 2513 N N . GLU A 1 314 ? 15.047 -5.008 -18.438 1 95.19 314 GLU A N 1
ATOM 2514 C CA . GLU A 1 314 ? 14.219 -4.281 -17.484 1 95.19 314 GLU A CA 1
ATOM 2515 C C . GLU A 1 314 ? 12.734 -4.57 -17.703 1 95.19 314 GLU A C 1
ATOM 2517 O O . GLU A 1 314 ? 11.953 -4.617 -16.75 1 95.19 314 GLU A O 1
ATOM 2522 N N . LYS A 1 315 ? 12.383 -4.723 -18.938 1 97.56 315 LYS A N 1
ATOM 2523 C CA . LYS A 1 315 ? 10.969 -4.926 -19.25 1 97.56 315 LYS A CA 1
ATOM 2524 C C . LYS A 1 315 ? 10.742 -6.289 -19.906 1 97.56 315 LYS A C 1
ATOM 2526 O O . LYS A 1 315 ? 10.109 -6.383 -20.953 1 97.56 315 LYS A O 1
ATOM 2531 N N . CYS A 1 316 ? 11.227 -7.316 -19.219 1 98.44 316 CYS A N 1
ATOM 2532 C CA . CYS A 1 316 ? 11.023 -8.688 -19.672 1 98.44 316 CYS A CA 1
ATOM 2533 C C . CYS A 1 316 ? 10.164 -9.469 -18.688 1 98.44 316 CYS A C 1
ATOM 2535 O O . CYS A 1 316 ? 10.367 -9.383 -17.484 1 98.44 316 CYS A O 1
ATOM 2537 N N . ALA A 1 317 ? 9.195 -10.141 -19.234 1 98.75 317 ALA A N 1
ATOM 2538 C CA . ALA A 1 317 ? 8.383 -11.102 -18.484 1 98.75 317 ALA A CA 1
ATOM 2539 C C . ALA A 1 317 ? 8.602 -12.523 -19 1 98.75 317 ALA A C 1
ATOM 2541 O O . ALA A 1 317 ? 8.406 -12.797 -20.188 1 98.75 317 ALA A O 1
ATOM 2542 N N . TYR A 1 318 ? 9.023 -13.383 -18.156 1 98.81 318 TYR A N 1
ATOM 2543 C CA . TYR A 1 318 ? 9.289 -14.766 -18.516 1 98.81 318 TYR A CA 1
ATOM 2544 C C . TYR A 1 318 ? 8.094 -15.656 -18.203 1 98.81 318 TYR A C 1
ATOM 2546 O O . TYR A 1 318 ? 7.867 -16.016 -17.031 1 98.81 318 TYR A O 1
ATOM 2554 N N . VAL A 1 319 ? 7.441 -16.047 -19.219 1 98.81 319 VAL A N 1
ATOM 2555 C CA . VAL A 1 319 ? 6.141 -16.703 -19.141 1 98.81 319 VAL A CA 1
ATOM 2556 C C . VAL A 1 319 ? 6.328 -18.172 -18.734 1 98.81 319 VAL A C 1
ATOM 2558 O O . VAL A 1 319 ? 7.203 -18.859 -19.281 1 98.81 319 VAL A O 1
ATOM 2561 N N . VAL A 1 320 ? 5.512 -18.625 -17.812 1 98.75 320 VAL A N 1
ATOM 2562 C CA . VAL A 1 320 ? 5.453 -20 -17.359 1 98.75 320 VAL A CA 1
ATOM 2563 C C . VAL A 1 320 ? 4.102 -20.609 -17.75 1 98.75 320 VAL A C 1
ATOM 2565 O O . VAL A 1 320 ? 3.088 -20.344 -17.094 1 98.75 320 VAL A O 1
ATOM 2568 N N . PRO A 1 321 ? 4.098 -21.516 -18.719 1 98.06 321 PRO A N 1
ATOM 2569 C CA . PRO A 1 321 ? 2.826 -22.094 -19.156 1 98.06 321 PRO A CA 1
ATOM 2570 C C . PRO A 1 321 ? 2.127 -22.891 -18.062 1 98.06 321 PRO A C 1
ATOM 2572 O O . PRO A 1 321 ? 2.785 -23.391 -17.141 1 98.06 321 PRO A O 1
ATOM 2575 N N . THR A 1 322 ? 0.84 -22.953 -18.156 1 97.88 322 THR A N 1
ATOM 2576 C CA . THR A 1 322 ? 0.042 -23.719 -17.203 1 97.88 322 THR A CA 1
ATOM 2577 C C . THR A 1 322 ? -0.714 -24.844 -17.906 1 97.88 322 THR A C 1
ATOM 2579 O O . THR A 1 322 ? -1.254 -24.641 -19 1 97.88 322 THR A O 1
ATOM 2582 N N . TYR A 1 323 ? -0.781 -26.016 -17.328 1 98 323 TYR A N 1
ATOM 2583 C CA . TYR A 1 323 ? -1.494 -27.156 -17.859 1 98 323 TYR A CA 1
ATOM 2584 C C . TYR A 1 323 ? -2.436 -27.75 -16.812 1 98 323 TYR A C 1
ATOM 2586 O O . TYR A 1 323 ? -2.145 -27.719 -15.625 1 98 323 TYR A O 1
ATOM 2594 N N . GLU A 1 324 ? -3.537 -28.219 -17.297 1 97.31 324 GLU A N 1
ATOM 2595 C CA . GLU A 1 324 ? -4.457 -29 -16.469 1 97.31 324 GLU A CA 1
ATOM 2596 C C . GLU A 1 324 ? -4.078 -30.469 -16.453 1 97.31 324 GLU A C 1
ATOM 2598 O O . GLU A 1 324 ? -3.738 -31.047 -17.484 1 97.31 324 GLU A O 1
ATOM 2603 N N . ILE A 1 325 ? -4.129 -31.078 -15.289 1 98.12 325 ILE A N 1
ATOM 2604 C CA . ILE A 1 325 ? -3.787 -32.5 -15.141 1 98.12 325 ILE A CA 1
ATOM 2605 C C . ILE A 1 325 ? -5.027 -33.281 -14.727 1 98.12 325 ILE A C 1
ATOM 2607 O O . ILE A 1 325 ? -5.738 -32.875 -13.797 1 98.12 325 ILE A O 1
ATOM 2611 N N . SER A 1 326 ? -5.227 -34.344 -15.336 1 96.69 326 SER A N 1
ATOM 2612 C CA . SER A 1 326 ? -6.387 -35.188 -15.07 1 96.69 326 SER A CA 1
ATOM 2613 C C . SER A 1 326 ? -6.348 -35.75 -13.656 1 96.69 326 SER A C 1
ATOM 2615 O O . SER A 1 326 ? -5.285 -36.156 -13.172 1 96.69 326 SER A O 1
ATOM 2617 N N . THR A 1 327 ? -7.508 -35.875 -13.078 1 94.44 327 THR A N 1
ATOM 2618 C CA . THR A 1 327 ? -7.617 -36.406 -11.727 1 94.44 327 THR A CA 1
ATOM 2619 C C . THR A 1 327 ? -7.41 -37.906 -11.742 1 94.44 327 THR A C 1
ATOM 2621 O O . THR A 1 327 ? -7.258 -38.531 -10.688 1 94.44 327 THR A O 1
ATOM 2624 N N . THR A 1 328 ? -7.395 -38.469 -12.891 1 94 328 THR A N 1
ATOM 2625 C CA . THR A 1 328 ? -7.121 -39.875 -13 1 94 328 THR A CA 1
ATOM 2626 C C . THR A 1 328 ? -5.633 -40.156 -12.82 1 94 328 THR A C 1
ATOM 2628 O O . THR A 1 328 ? -5.23 -41.312 -12.625 1 94 328 THR A O 1
ATOM 2631 N N . SER A 1 329 ? -4.918 -39.156 -12.938 1 94.19 329 SER A N 1
ATOM 2632 C CA . SER A 1 329 ? -3.486 -39.312 -12.703 1 94.19 329 SER A CA 1
ATOM 2633 C C . SER A 1 329 ? -3.178 -39.469 -11.219 1 94.19 329 SER A C 1
ATOM 2635 O O . SER A 1 329 ? -3.971 -39.062 -10.367 1 94.19 329 SER A O 1
ATOM 2637 N N . THR A 1 330 ? -2.062 -40.062 -10.906 1 91.25 330 THR A N 1
ATOM 2638 C CA . THR A 1 330 ? -1.671 -40.312 -9.523 1 91.25 330 THR A CA 1
ATOM 2639 C C . THR A 1 330 ? -0.786 -39.188 -9 1 91.25 330 THR A C 1
ATOM 2641 O O . THR A 1 330 ? -0.605 -39.031 -7.793 1 91.25 330 THR A O 1
ATOM 2644 N N . HIS A 1 331 ? -0.222 -38.5 -9.867 1 94.88 331 HIS A N 1
ATOM 2645 C CA . HIS A 1 331 ? 0.685 -37.438 -9.492 1 94.88 331 HIS A CA 1
ATOM 2646 C C . HIS A 1 331 ? 0.77 -36.375 -10.594 1 94.88 331 HIS A C 1
ATOM 2648 O O . HIS A 1 331 ? 0.26 -36.562 -11.695 1 94.88 331 HIS A O 1
ATOM 2654 N N . MET A 1 332 ? 1.342 -35.281 -10.25 1 96.94 332 MET A N 1
ATOM 2655 C CA . MET A 1 332 ? 1.63 -34.25 -11.227 1 96.94 332 MET A CA 1
ATOM 2656 C C . MET A 1 332 ? 2.967 -34.5 -11.922 1 96.94 332 MET A C 1
ATOM 2658 O O . MET A 1 332 ? 3.9 -35 -11.305 1 96.94 332 MET A O 1
ATOM 2662 N N . PRO A 1 333 ? 3.049 -34.156 -13.234 1 98.06 333 PRO A N 1
ATOM 2663 C CA . PRO A 1 333 ? 4.332 -34.344 -13.922 1 98.06 333 PRO A CA 1
ATOM 2664 C C . PRO A 1 333 ? 5.457 -33.5 -13.297 1 98.06 333 PRO A C 1
ATOM 2666 O O . PRO A 1 333 ? 5.27 -32.344 -12.984 1 98.06 333 PRO A O 1
ATOM 2669 N N . ALA A 1 334 ? 6.617 -34.094 -13.172 1 96.25 334 ALA A N 1
ATOM 2670 C CA . ALA A 1 334 ? 7.742 -33.469 -12.477 1 96.25 334 ALA A CA 1
ATOM 2671 C C . ALA A 1 334 ? 8.547 -32.562 -13.422 1 96.25 334 ALA A C 1
ATOM 2673 O O . ALA A 1 334 ? 9.219 -31.641 -12.977 1 96.25 334 ALA A O 1
ATOM 2674 N N . ASN A 1 335 ? 8.508 -32.906 -14.641 1 97.81 335 ASN A N 1
ATOM 2675 C CA . ASN A 1 335 ? 9.266 -32.156 -15.641 1 97.81 335 ASN A CA 1
ATOM 2676 C C . ASN A 1 335 ? 8.562 -32.156 -16.984 1 97.81 335 ASN A C 1
ATOM 2678 O O . ASN A 1 335 ? 7.516 -32.781 -17.156 1 97.81 335 ASN A O 1
ATOM 2682 N N . LYS A 1 336 ? 9.164 -31.453 -17.906 1 98.31 336 LYS A N 1
ATOM 2683 C CA . LYS A 1 336 ? 8.516 -31.25 -19.188 1 98.31 336 LYS A CA 1
ATOM 2684 C C . LYS A 1 336 ? 8.359 -32.562 -19.953 1 98.31 336 LYS A C 1
ATOM 2686 O O . LYS A 1 336 ? 7.336 -32.781 -20.609 1 98.31 336 LYS A O 1
ATOM 2691 N N . THR A 1 337 ? 9.352 -33.406 -19.922 1 98.25 337 THR A N 1
ATOM 2692 C CA . THR A 1 337 ? 9.273 -34.688 -20.594 1 98.25 337 THR A CA 1
ATOM 2693 C C . THR A 1 337 ? 8.07 -35.5 -20.109 1 98.25 337 THR A C 1
ATOM 2695 O O . THR A 1 337 ? 7.324 -36.062 -20.906 1 98.25 337 THR A O 1
ATOM 2698 N N . GLU A 1 338 ? 7.945 -35.531 -18.812 1 98.25 338 GLU A N 1
ATOM 2699 C CA . GLU A 1 338 ? 6.805 -36.219 -18.25 1 98.25 338 GLU A CA 1
ATOM 2700 C C . GLU A 1 338 ? 5.488 -35.562 -18.641 1 98.25 338 GLU A C 1
ATOM 2702 O O . GLU A 1 338 ? 4.5 -36.25 -18.906 1 98.25 338 GLU A O 1
ATOM 2707 N N . LEU A 1 339 ? 5.434 -34.25 -18.594 1 98.56 339 LEU A N 1
ATOM 2708 C CA . LEU A 1 339 ? 4.227 -33.531 -18.984 1 98.56 339 LEU A CA 1
ATOM 2709 C C . LEU A 1 339 ? 3.83 -33.875 -20.406 1 98.56 339 LEU A C 1
ATOM 2711 O O . LEU A 1 339 ? 2.652 -34.125 -20.688 1 98.56 339 LEU A O 1
ATOM 2715 N N . LEU A 1 340 ? 4.801 -33.875 -21.312 1 98.19 340 LEU A N 1
ATOM 2716 C CA . LEU A 1 340 ? 4.535 -34.219 -22.703 1 98.19 340 LEU A CA 1
ATOM 2717 C C . LEU A 1 340 ? 3.996 -35.656 -22.797 1 98.19 340 LEU A C 1
ATOM 2719 O O . LEU A 1 340 ? 3.156 -35.938 -23.656 1 98.19 340 LEU A O 1
ATOM 2723 N N . GLY A 1 341 ? 4.543 -36.531 -21.969 1 97.94 341 GLY A N 1
ATOM 2724 C CA . GLY A 1 341 ? 3.979 -37.875 -21.875 1 97.94 341 GLY A CA 1
ATOM 2725 C C . GLY A 1 341 ? 2.521 -37.875 -21.469 1 97.94 341 GLY A C 1
ATOM 2726 O O . GLY A 1 341 ? 1.705 -38.594 -22.047 1 97.94 341 GLY A O 1
ATOM 2727 N N . PHE A 1 342 ? 2.209 -37.062 -20.422 1 98.25 342 PHE A N 1
ATOM 2728 C CA . PHE A 1 342 ? 0.828 -36.938 -19.969 1 98.25 342 PHE A CA 1
ATOM 2729 C C . PHE A 1 342 ? -0.065 -36.406 -21.094 1 98.25 342 PHE A C 1
ATOM 2731 O O . PHE A 1 342 ? -1.207 -36.844 -21.234 1 98.25 342 PHE A O 1
ATOM 2738 N N . LEU A 1 343 ? 0.426 -35.5 -21.859 1 97.69 343 LEU A N 1
ATOM 2739 C CA . LEU A 1 343 ? -0.328 -34.938 -22.984 1 97.69 343 LEU A CA 1
ATOM 2740 C C . LEU A 1 343 ? -0.644 -36.031 -24 1 97.69 343 LEU A C 1
ATOM 2742 O O . LEU A 1 343 ? -1.776 -36.125 -24.484 1 97.69 343 LEU A O 1
ATOM 2746 N N . LYS A 1 344 ? 0.325 -36.875 -24.312 1 97.12 344 LYS A N 1
ATOM 2747 C CA . LYS A 1 344 ? 0.15 -37.969 -25.266 1 97.12 344 LYS A CA 1
ATOM 2748 C C . LYS A 1 344 ? -0.894 -38.969 -24.766 1 97.12 344 LYS A C 1
ATOM 2750 O O . LYS A 1 344 ? -1.64 -39.531 -25.562 1 97.12 344 LYS A O 1
ATOM 2755 N N . GLN A 1 345 ? -0.933 -39.094 -23.5 1 97.5 345 GLN A N 1
ATOM 2756 C CA . GLN A 1 345 ? -1.85 -40.031 -22.875 1 97.5 345 GLN A CA 1
ATOM 2757 C C . GLN A 1 345 ? -3.205 -39.406 -22.594 1 97.5 345 GLN A C 1
ATOM 2759 O O . GLN A 1 345 ? -4.078 -40 -21.984 1 97.5 345 GLN A O 1
ATOM 2764 N N . LYS A 1 346 ? -3.359 -38.094 -22.922 1 96.56 346 LYS A N 1
ATOM 2765 C CA . LYS A 1 346 ? -4.586 -37.312 -22.719 1 96.56 346 LYS A CA 1
ATOM 2766 C C . LYS A 1 346 ? -4.867 -37.156 -21.219 1 96.56 346 LYS A C 1
ATOM 2768 O O . LYS A 1 346 ? -6.027 -37.125 -20.797 1 96.56 346 LYS A O 1
ATOM 2773 N N . LYS A 1 347 ? -3.762 -37.125 -20.469 1 97.69 347 LYS A N 1
ATOM 2774 C CA . LYS A 1 347 ? -3.854 -36.906 -19.031 1 97.69 347 LYS A CA 1
ATOM 2775 C C . LYS A 1 347 ? -3.57 -35.438 -18.672 1 97.69 347 LYS A C 1
ATOM 2777 O O . LYS A 1 347 ? -3.617 -35.062 -17.516 1 97.69 347 LYS A O 1
ATOM 2782 N N . ALA A 1 348 ? -3.24 -34.75 -19.625 1 98 348 ALA A N 1
ATOM 2783 C CA . ALA A 1 348 ? -3.002 -33.312 -19.469 1 98 348 ALA A CA 1
ATOM 2784 C C . ALA A 1 348 ? -3.535 -32.531 -20.656 1 98 348 ALA A C 1
ATOM 2786 O O . ALA A 1 348 ? -3.721 -33.094 -21.75 1 98 348 ALA A O 1
ATOM 2787 N N . ARG A 1 349 ? -3.805 -31.312 -20.484 1 96 349 ARG A N 1
ATOM 2788 C CA . ARG A 1 349 ? -4.156 -30.391 -21.562 1 96 349 ARG A CA 1
ATOM 2789 C C . ARG A 1 349 ? -3.809 -28.953 -21.188 1 96 349 ARG A C 1
ATOM 2791 O O . ARG A 1 349 ? -3.535 -28.656 -20.016 1 96 349 ARG A O 1
ATOM 2798 N N . ILE A 1 350 ? -3.799 -28.094 -22.188 1 95.5 350 ILE A N 1
ATOM 2799 C CA . ILE A 1 350 ? -3.529 -26.672 -21.969 1 95.5 350 ILE A CA 1
ATOM 2800 C C . ILE A 1 350 ? -4.594 -26.078 -21.047 1 95.5 350 ILE A C 1
ATOM 2802 O O . ILE A 1 350 ? -5.781 -26.375 -21.188 1 95.5 350 ILE A O 1
ATOM 2806 N N . PHE A 1 351 ? -4.148 -25.281 -20.078 1 93.81 351 PHE A N 1
ATOM 2807 C CA . PHE A 1 351 ? -5.062 -24.672 -19.125 1 93.81 351 PHE A CA 1
ATOM 2808 C C . PHE A 1 351 ? -6.133 -23.859 -19.844 1 93.81 351 PHE A C 1
ATOM 2810 O O . PHE A 1 351 ? -5.82 -23.016 -20.688 1 93.81 351 PHE A O 1
ATOM 2817 N N . HIS A 1 352 ? -7.414 -24.047 -19.531 1 87 352 HIS A N 1
ATOM 2818 C CA . HIS A 1 352 ? -8.594 -23.328 -20.016 1 87 352 HIS A CA 1
ATOM 2819 C C . HIS A 1 352 ? -8.805 -23.562 -21.5 1 87 352 HIS A C 1
ATOM 2821 O O . HIS A 1 352 ? -9.484 -22.781 -22.172 1 87 352 HIS A O 1
ATOM 2827 N N . GLU A 1 353 ? -8.234 -24.547 -22.062 1 83.75 353 GLU A N 1
ATOM 2828 C CA . GLU A 1 353 ? -8.422 -24.844 -23.484 1 83.75 353 GLU A CA 1
ATOM 2829 C C . GLU A 1 353 ? -9.891 -25.047 -23.812 1 83.75 353 GLU A C 1
ATOM 2831 O O . GLU A 1 353 ? -10.359 -24.609 -24.875 1 83.75 353 GLU A O 1
ATOM 2836 N N . ALA A 1 354 ? -10.57 -25.547 -22.906 1 77.88 354 ALA A N 1
ATOM 2837 C CA . ALA A 1 354 ? -11.977 -25.875 -23.156 1 77.88 354 ALA A CA 1
ATOM 2838 C C . ALA A 1 354 ? -12.883 -24.703 -22.781 1 77.88 354 ALA A C 1
ATOM 2840 O O . ALA A 1 354 ? -14.023 -24.625 -23.25 1 77.88 354 ALA A O 1
ATOM 2841 N N . VAL A 1 355 ? -12.406 -23.797 -21.969 1 78.06 355 VAL A N 1
ATOM 2842 C CA . VAL A 1 355 ? -13.336 -22.875 -21.344 1 78.06 355 VAL A CA 1
ATOM 2843 C C . VAL A 1 355 ? -12.977 -21.438 -21.734 1 78.06 355 VAL A C 1
ATOM 2845 O O . VAL A 1 355 ? -13.852 -20.578 -21.844 1 78.06 355 VAL A O 1
ATOM 2848 N N . TYR A 1 356 ? -11.758 -21.172 -21.906 1 81.81 356 TYR A N 1
ATOM 2849 C CA . TYR A 1 356 ? -11.297 -19.812 -22.172 1 81.81 356 TYR A CA 1
ATOM 2850 C C . TYR A 1 356 ? -9.969 -19.828 -22.938 1 81.81 356 TYR A C 1
ATOM 2852 O O . TYR A 1 356 ? -8.922 -19.5 -22.375 1 81.81 356 TYR A O 1
ATOM 2860 N N . LYS A 1 357 ? -10 -19.969 -24.172 1 79.25 357 LYS A N 1
ATOM 2861 C CA . LYS A 1 357 ? -8.836 -20.203 -25.016 1 79.25 357 LYS A CA 1
ATOM 2862 C C . LYS A 1 357 ? -7.945 -18.969 -25.078 1 79.25 357 LYS A C 1
ATOM 2864 O O . LYS A 1 357 ? -6.727 -19.078 -25.234 1 79.25 357 LYS A O 1
ATOM 2869 N N . LEU A 1 358 ? -8.516 -17.875 -24.938 1 82.25 358 LEU A N 1
ATOM 2870 C CA . LEU A 1 358 ? -7.754 -16.641 -25.094 1 82.25 358 LEU A CA 1
ATOM 2871 C C . LEU A 1 358 ? -6.738 -16.469 -23.969 1 82.25 358 LEU A C 1
ATOM 2873 O O . LEU A 1 358 ? -5.777 -15.711 -24.109 1 82.25 358 LEU A O 1
ATOM 2877 N N . ASN A 1 359 ? -6.895 -17.188 -22.953 1 85.5 359 ASN A N 1
ATOM 2878 C CA . ASN A 1 359 ? -6.043 -17.109 -21.766 1 85.5 359 ASN A CA 1
ATOM 2879 C C . ASN A 1 359 ? -4.578 -17.344 -22.125 1 85.5 359 ASN A C 1
ATOM 2881 O O . ASN A 1 359 ? -3.705 -16.578 -21.703 1 85.5 359 ASN A O 1
ATOM 2885 N N . SER A 1 360 ? -4.352 -18.344 -22.938 1 91.12 360 SER A N 1
ATOM 2886 C CA . SER A 1 360 ? -2.971 -18.734 -23.203 1 91.12 360 SER A CA 1
ATOM 2887 C C . SER A 1 360 ? -2.664 -18.688 -24.703 1 91.12 360 SER A C 1
ATOM 2889 O O . SER A 1 360 ? -1.587 -19.109 -25.125 1 91.12 360 SER A O 1
ATOM 2891 N N . LYS A 1 361 ? -3.559 -18.188 -25.469 1 90.75 361 LYS A N 1
ATOM 2892 C CA . LYS A 1 361 ? -3.42 -18.234 -26.922 1 90.75 361 LYS A CA 1
ATOM 2893 C C . LYS A 1 361 ? -2.166 -17.5 -27.391 1 90.75 361 LYS A C 1
ATOM 2895 O O . LYS A 1 361 ? -1.476 -17.953 -28.297 1 90.75 361 LYS A O 1
ATOM 2900 N N . SER A 1 362 ? -1.903 -16.438 -26.734 1 94.62 362 SER A N 1
ATOM 2901 C CA . SER A 1 362 ? -0.742 -15.641 -27.109 1 94.62 362 SER A CA 1
ATOM 2902 C C . SER A 1 362 ? 0.552 -16.438 -26.938 1 94.62 362 SER A C 1
ATOM 2904 O O . SER A 1 362 ? 1.544 -16.172 -27.609 1 94.62 362 SER A O 1
ATOM 2906 N N . SER A 1 363 ? 0.562 -17.406 -26.062 1 96.56 363 SER A N 1
ATOM 2907 C CA . SER A 1 363 ? 1.771 -18.156 -25.734 1 96.56 363 SER A CA 1
ATOM 2908 C C . SER A 1 363 ? 2.049 -19.234 -26.781 1 96.56 363 SER A C 1
ATOM 2910 O O . SER A 1 363 ? 3.131 -19.812 -26.812 1 96.56 363 SER A O 1
ATOM 2912 N N . ASP A 1 364 ? 1.104 -19.547 -27.672 1 95.44 364 ASP A N 1
ATOM 2913 C CA . ASP A 1 364 ? 1.302 -20.547 -28.719 1 95.44 364 ASP A CA 1
ATOM 2914 C C . ASP A 1 364 ? 1.879 -21.828 -28.125 1 95.44 364 ASP A C 1
ATOM 2916 O O . ASP A 1 364 ? 2.934 -22.297 -28.562 1 95.44 364 ASP A O 1
ATOM 2920 N N . LEU A 1 365 ? 1.13 -22.516 -27.344 1 96.88 365 LEU A N 1
ATOM 2921 C CA . LEU A 1 365 ? 1.656 -23.609 -26.547 1 96.88 365 LEU A CA 1
ATOM 2922 C C . LEU A 1 365 ? 1.828 -24.875 -27.375 1 96.88 365 LEU A C 1
ATOM 2924 O O . LEU A 1 365 ? 2.516 -25.812 -26.969 1 96.88 365 LEU A O 1
ATOM 2928 N N . LYS A 1 366 ? 1.258 -24.891 -28.578 1 95.31 366 LYS A N 1
ATOM 2929 C CA . LYS A 1 366 ? 1.6 -25.984 -29.484 1 95.31 366 LYS A CA 1
ATOM 2930 C C . LYS A 1 366 ? 3.068 -25.906 -29.891 1 95.31 366 LYS A C 1
ATOM 2932 O O . LYS A 1 366 ? 3.744 -26.938 -29.969 1 95.31 366 LYS A O 1
ATOM 2937 N N . LYS A 1 367 ? 3.449 -24.719 -30.188 1 97.06 367 LYS A N 1
ATOM 2938 C CA . LYS A 1 367 ? 4.859 -24.5 -30.484 1 97.06 367 LYS A CA 1
ATOM 2939 C C . LYS A 1 367 ? 5.742 -24.906 -29.297 1 97.06 367 LYS A C 1
ATOM 2941 O O . LYS A 1 367 ? 6.789 -25.531 -29.484 1 97.06 367 LYS A O 1
ATOM 2946 N N . TRP A 1 368 ? 5.371 -24.547 -28.156 1 98.25 368 TRP A N 1
ATOM 2947 C CA . TRP A 1 368 ? 6.102 -24.859 -26.922 1 98.25 368 TRP A CA 1
ATOM 2948 C C . TRP A 1 368 ? 6.242 -26.375 -26.75 1 98.25 368 TRP A C 1
ATOM 2950 O O . TRP A 1 368 ? 7.316 -26.875 -26.406 1 98.25 368 TRP A O 1
ATOM 2960 N N . GLN A 1 369 ? 5.211 -27.141 -27.047 1 98.06 369 GLN A N 1
ATOM 2961 C CA . GLN A 1 369 ? 5.164 -28.594 -26.875 1 98.06 369 GLN A CA 1
ATOM 2962 C C . GLN A 1 369 ? 6.094 -29.281 -27.859 1 98.06 369 GLN A C 1
ATOM 2964 O O . GLN A 1 369 ? 6.543 -30.406 -27.625 1 98.06 369 GLN A O 1
ATOM 2969 N N . ALA A 1 370 ? 6.375 -28.609 -28.938 1 97.81 370 ALA A N 1
ATOM 2970 C CA . ALA A 1 370 ? 7.211 -29.203 -29.984 1 97.81 370 ALA A CA 1
ATOM 2971 C C . ALA A 1 370 ? 8.695 -29.047 -29.641 1 97.81 370 ALA A C 1
ATOM 2973 O O . ALA A 1 370 ? 9.539 -29.703 -30.25 1 97.81 370 ALA A O 1
ATOM 2974 N N . ILE A 1 371 ? 9.016 -28.234 -28.719 1 97.81 371 ILE A N 1
ATOM 2975 C CA . ILE A 1 371 ? 10.406 -28 -28.328 1 97.81 371 ILE A CA 1
ATOM 2976 C C . ILE A 1 371 ? 10.781 -28.953 -27.188 1 97.81 371 ILE A C 1
ATOM 2978 O O . ILE A 1 371 ? 10.156 -28.938 -26.125 1 97.81 371 ILE A O 1
ATOM 2982 N N . PRO A 1 372 ? 11.797 -29.75 -27.359 1 96.81 372 PRO A N 1
ATOM 2983 C CA . PRO A 1 372 ? 12.188 -30.703 -26.312 1 96.81 372 PRO A CA 1
ATOM 2984 C C . PRO A 1 372 ? 12.766 -30.016 -25.078 1 96.81 372 PRO A C 1
ATOM 2986 O O . PRO A 1 372 ? 13.305 -28.906 -25.172 1 96.81 372 PRO A O 1
ATOM 2989 N N . MET A 1 373 ? 12.586 -30.719 -23.969 1 97.12 373 MET A N 1
ATOM 2990 C CA . MET A 1 373 ? 13.188 -30.25 -22.734 1 97.12 373 MET A CA 1
ATOM 2991 C C . MET A 1 373 ? 14.703 -30.125 -22.875 1 97.12 373 MET A C 1
ATOM 2993 O O . MET A 1 373 ? 15.344 -30.953 -23.516 1 97.12 373 MET A O 1
ATOM 2997 N N . LYS A 1 374 ? 15.258 -29.125 -22.25 1 96.94 374 LYS A N 1
ATOM 2998 C CA . LYS A 1 374 ? 16.703 -28.906 -22.219 1 96.94 374 LYS A CA 1
ATOM 2999 C C . LYS A 1 374 ? 17.266 -29.094 -20.812 1 96.94 374 LYS A C 1
ATOM 3001 O O . LYS A 1 374 ? 16.516 -29.125 -19.844 1 96.94 374 LYS A O 1
ATOM 3006 N N . PRO A 1 375 ? 18.578 -29.266 -20.734 1 95.56 375 PRO A N 1
ATOM 3007 C CA . PRO A 1 375 ? 19.188 -29.469 -19.422 1 95.56 375 PRO A CA 1
ATOM 3008 C C . PRO A 1 375 ? 19.062 -28.266 -18.5 1 95.56 375 PRO A C 1
ATOM 3010 O O . PRO A 1 375 ? 18.953 -28.406 -17.281 1 95.56 375 PRO A O 1
ATOM 3013 N N . LYS A 1 376 ? 19.062 -27.109 -19.188 1 96.38 376 LYS A N 1
ATOM 3014 C CA . LYS A 1 376 ? 18.953 -25.875 -18.406 1 96.38 376 LYS A CA 1
ATOM 3015 C C . LYS A 1 376 ? 17.75 -25.047 -18.859 1 96.38 376 LYS A C 1
ATOM 3017 O O . LYS A 1 376 ? 17.359 -25.094 -20.031 1 96.38 376 LYS A O 1
ATOM 3022 N N . LEU A 1 377 ? 17.234 -24.359 -17.797 1 97.88 377 LEU A N 1
ATOM 3023 C CA . LEU A 1 377 ? 16.141 -23.469 -18.109 1 97.88 377 LEU A CA 1
ATOM 3024 C C . LEU A 1 377 ? 16.578 -22.344 -19.031 1 97.88 377 LEU A C 1
ATOM 3026 O O . LEU A 1 377 ? 17.625 -21.734 -18.812 1 97.88 377 LEU A O 1
ATOM 3030 N N . ASP A 1 378 ? 15.859 -22.141 -20.078 1 97.38 378 ASP A N 1
ATOM 3031 C CA . ASP A 1 378 ? 16.141 -21.062 -21.016 1 97.38 378 ASP A CA 1
ATOM 3032 C C . ASP A 1 378 ? 14.859 -20.562 -21.672 1 97.38 378 ASP A C 1
ATOM 3034 O O . ASP A 1 378 ? 13.766 -21.016 -21.344 1 97.38 378 ASP A O 1
ATOM 3038 N N . VAL A 1 379 ? 15.023 -19.578 -22.5 1 98.12 379 VAL A N 1
ATOM 3039 C CA . VAL A 1 379 ? 13.898 -19.031 -23.25 1 98.12 379 VAL A CA 1
ATOM 3040 C C . VAL A 1 379 ? 13.633 -19.891 -24.484 1 98.12 379 VAL A C 1
ATOM 3042 O O . VAL A 1 379 ? 14.539 -20.141 -25.281 1 98.12 379 VAL A O 1
ATOM 3045 N N . ALA A 1 380 ? 12.375 -20.312 -24.578 1 98.38 380 ALA A N 1
ATOM 3046 C CA . ALA A 1 380 ? 12 -21.062 -25.797 1 98.38 380 ALA A CA 1
ATOM 3047 C C . ALA A 1 380 ? 11.805 -20.109 -26.969 1 98.38 380 ALA A C 1
ATOM 3049 O O . ALA A 1 380 ? 12.344 -20.344 -28.062 1 98.38 380 ALA A O 1
ATOM 3050 N N . TYR A 1 381 ? 11 -19.094 -26.797 1 98.12 381 TYR A N 1
ATOM 3051 C CA . TYR A 1 381 ? 10.742 -18.094 -27.828 1 98.12 381 TYR A CA 1
ATOM 3052 C C . TYR A 1 381 ? 10.07 -16.859 -27.234 1 98.12 381 TYR A C 1
ATOM 3054 O O . TYR A 1 381 ? 9.633 -16.875 -26.078 1 98.12 381 TYR A O 1
ATOM 3062 N N . MET A 1 382 ? 10.055 -15.844 -27.984 1 97.75 382 MET A N 1
ATOM 3063 C CA . MET A 1 382 ? 9.352 -14.609 -27.641 1 97.75 382 MET A CA 1
ATOM 3064 C C . MET A 1 382 ? 7.922 -14.633 -28.156 1 97.75 382 MET A C 1
ATOM 3066 O O . MET A 1 382 ? 7.66 -15.133 -29.25 1 97.75 382 MET A O 1
ATOM 3070 N N . VAL A 1 383 ? 6.98 -14.133 -27.312 1 97.5 383 VAL A N 1
ATOM 3071 C CA . VAL A 1 383 ? 5.605 -13.969 -27.766 1 97.5 383 VAL A CA 1
ATOM 3072 C C . VAL A 1 383 ? 5.539 -12.852 -28.812 1 97.5 383 VAL A C 1
ATOM 3074 O O . VAL A 1 383 ? 5.816 -11.688 -28.5 1 97.5 383 VAL A O 1
ATOM 3077 N N . ASN A 1 384 ? 5.109 -13.156 -29.984 1 92.69 384 ASN A N 1
ATOM 3078 C CA . ASN A 1 384 ? 5.125 -12.172 -31.062 1 92.69 384 ASN A CA 1
ATOM 3079 C C . ASN A 1 384 ? 3.723 -11.641 -31.344 1 92.69 384 ASN A C 1
ATOM 3081 O O . ASN A 1 384 ? 3.572 -10.578 -31.953 1 92.69 384 ASN A O 1
ATOM 3085 N N . ASN A 1 385 ? 2.797 -12.359 -30.969 1 92.5 385 ASN A N 1
ATOM 3086 C CA . ASN A 1 385 ? 1.41 -11.961 -31.188 1 92.5 385 ASN A CA 1
ATOM 3087 C C . ASN A 1 385 ? 0.636 -11.883 -29.875 1 92.5 385 ASN A C 1
ATOM 3089 O O . ASN A 1 385 ? -0.004 -12.852 -29.469 1 92.5 385 ASN A O 1
ATOM 3093 N N . TYR A 1 386 ? 0.578 -10.703 -29.391 1 93.81 386 TYR A N 1
ATOM 3094 C CA . TYR A 1 386 ? -0.19 -10.5 -28.156 1 93.81 386 TYR A CA 1
ATOM 3095 C C . TYR A 1 386 ? -1.679 -10.383 -28.469 1 93.81 386 TYR A C 1
ATOM 3097 O O . TYR A 1 386 ? -2.098 -9.508 -29.219 1 93.81 386 TYR A O 1
ATOM 3105 N N . ILE A 1 387 ? -2.418 -11.219 -27.906 1 91.38 387 ILE A N 1
ATOM 3106 C CA . ILE A 1 387 ? -3.867 -11.219 -28.078 1 91.38 387 ILE A CA 1
ATOM 3107 C C . ILE A 1 387 ? -4.531 -10.734 -26.781 1 91.38 387 ILE A C 1
ATOM 3109 O O . ILE A 1 387 ? -4.242 -11.242 -25.703 1 91.38 387 ILE A O 1
ATOM 3113 N N . PHE A 1 388 ? -5.465 -9.812 -26.969 1 88.62 388 PHE A N 1
ATOM 3114 C CA . PHE A 1 388 ? -6.152 -9.281 -25.812 1 88.62 388 PHE A CA 1
ATOM 3115 C C . PHE A 1 388 ? -6.836 -10.391 -25.016 1 88.62 388 PHE A C 1
ATOM 3117 O O . PHE A 1 388 ? -7.383 -11.328 -25.609 1 88.62 388 PHE A O 1
ATOM 3124 N N . LYS A 1 389 ? -6.797 -10.242 -23.625 1 90.31 389 LYS A N 1
ATOM 3125 C CA . LYS A 1 389 ? -7.32 -11.203 -22.656 1 90.31 389 LYS A CA 1
ATOM 3126 C C . LYS A 1 389 ? -6.273 -12.258 -22.312 1 90.31 389 LYS A C 1
ATOM 3128 O O . LYS A 1 389 ? -6.578 -13.234 -21.625 1 90.31 389 LYS A O 1
ATOM 3133 N N . TYR A 1 390 ? -5.094 -12.078 -22.859 1 94.25 390 TYR A N 1
ATOM 3134 C CA . TYR A 1 390 ? -3.949 -12.891 -22.453 1 94.25 390 TYR A CA 1
ATOM 3135 C C . TYR A 1 390 ? -3.744 -12.828 -20.938 1 94.25 390 TYR A C 1
ATOM 3137 O O . TYR A 1 390 ? -3.699 -11.75 -20.359 1 94.25 390 TYR A O 1
ATOM 3145 N N . GLU A 1 391 ? -3.682 -13.977 -20.25 1 95.31 391 GLU A N 1
ATOM 3146 C CA . GLU A 1 391 ? -3.475 -14.062 -18.797 1 95.31 391 GLU A CA 1
ATOM 3147 C C . GLU A 1 391 ? -2.268 -14.938 -18.469 1 95.31 391 GLU A C 1
ATOM 3149 O O . GLU A 1 391 ? -2.396 -15.945 -17.766 1 95.31 391 GLU A O 1
ATOM 3154 N N . PRO A 1 392 ? -1.164 -14.492 -18.859 1 97.06 392 PRO A N 1
ATOM 3155 C CA . PRO A 1 392 ? 0.032 -15.297 -18.594 1 97.06 392 PRO A CA 1
ATOM 3156 C C . PRO A 1 392 ? 0.448 -15.289 -17.125 1 97.06 392 PRO A C 1
ATOM 3158 O O . PRO A 1 392 ? 0.3 -14.266 -16.453 1 97.06 392 PRO A O 1
ATOM 3161 N N . LEU A 1 393 ? 0.883 -16.469 -16.656 1 98.12 393 LEU A N 1
ATOM 3162 C CA . LEU A 1 393 ? 1.738 -16.484 -15.477 1 98.12 393 LEU A CA 1
ATOM 3163 C C . LEU A 1 393 ? 3.193 -16.219 -15.859 1 98.12 393 LEU A C 1
ATOM 3165 O O . LEU A 1 393 ? 3.678 -16.734 -16.859 1 98.12 393 LEU A O 1
ATOM 3169 N N . TYR A 1 394 ? 3.865 -15.352 -15.133 1 98.69 394 TYR A N 1
ATOM 3170 C CA . TYR A 1 394 ? 5.211 -14.984 -15.555 1 98.69 394 TYR A CA 1
ATOM 3171 C C . TYR A 1 394 ? 6.086 -14.648 -14.352 1 98.69 394 TYR A C 1
ATOM 3173 O O . TYR A 1 394 ? 5.578 -14.375 -13.266 1 98.69 394 TYR A O 1
ATOM 3181 N N . VAL A 1 395 ? 7.363 -14.758 -14.531 1 98.81 395 VAL A N 1
ATOM 3182 C CA . VAL A 1 395 ? 8.398 -14.227 -13.648 1 98.81 395 VAL A CA 1
ATOM 3183 C C . VAL A 1 395 ? 8.953 -12.93 -14.227 1 98.81 395 VAL A C 1
ATOM 3185 O O . VAL A 1 395 ? 9.281 -12.867 -15.414 1 98.81 395 VAL A O 1
ATOM 3188 N N . ALA A 1 396 ? 9.023 -11.922 -13.43 1 98.69 396 ALA A N 1
ATOM 3189 C CA . ALA A 1 396 ? 9.57 -10.633 -13.844 1 98.69 396 ALA A CA 1
ATOM 3190 C C . ALA A 1 396 ? 10.164 -9.883 -12.656 1 98.69 396 ALA A C 1
ATOM 3192 O O . ALA A 1 396 ? 9.977 -10.281 -11.508 1 98.69 396 ALA A O 1
ATOM 3193 N N . LYS A 1 397 ? 10.953 -8.875 -13.023 1 98.38 397 LYS A N 1
ATOM 3194 C CA . LYS A 1 397 ? 11.336 -7.949 -11.961 1 98.38 397 LYS A CA 1
ATOM 3195 C C . LYS A 1 397 ? 10.102 -7.387 -11.25 1 98.38 397 LYS A C 1
ATOM 3197 O O . LYS A 1 397 ? 9.055 -7.207 -11.867 1 98.38 397 LYS A O 1
ATOM 3202 N N . GLY A 1 398 ? 10.266 -7.105 -9.992 1 97.44 398 GLY A N 1
ATOM 3203 C CA . GLY A 1 398 ? 9.125 -6.836 -9.125 1 97.44 398 GLY A CA 1
ATOM 3204 C C . GLY A 1 398 ? 8.445 -5.516 -9.43 1 97.44 398 GLY A C 1
ATOM 3205 O O . GLY A 1 398 ? 7.367 -5.234 -8.906 1 97.44 398 GLY A O 1
ATOM 3206 N N . ASN A 1 399 ? 8.961 -4.699 -10.328 1 97 399 ASN A N 1
ATOM 3207 C CA . ASN A 1 399 ? 8.422 -3.363 -10.555 1 97 399 ASN A CA 1
ATOM 3208 C C . ASN A 1 399 ? 7.48 -3.336 -11.758 1 97 399 ASN A C 1
ATOM 3210 O O . ASN A 1 399 ? 7.336 -2.305 -12.422 1 97 399 ASN A O 1
ATOM 3214 N N . THR A 1 400 ? 6.875 -4.5 -12.156 1 98.12 400 THR A N 1
ATOM 3215 C CA . THR A 1 400 ? 5.816 -4.496 -13.156 1 98.12 400 THR A CA 1
ATOM 3216 C C . THR A 1 400 ? 4.637 -3.645 -12.703 1 98.12 400 THR A C 1
ATOM 3218 O O . THR A 1 400 ? 4.469 -3.402 -11.5 1 98.12 400 THR A O 1
ATOM 3221 N N . PRO A 1 401 ? 3.848 -3.168 -13.695 1 97.5 401 PRO A N 1
ATOM 3222 C CA . PRO A 1 401 ? 2.639 -2.467 -13.258 1 97.5 401 PRO A CA 1
ATOM 3223 C C . PRO A 1 401 ? 1.818 -3.271 -12.25 1 97.5 401 PRO A C 1
ATOM 3225 O O . PRO A 1 401 ? 1.706 -4.492 -12.375 1 97.5 401 PRO A O 1
ATOM 3228 N N . PRO A 1 402 ? 1.309 -2.574 -11.25 1 97.38 402 PRO A N 1
ATOM 3229 C CA . PRO A 1 402 ? 0.483 -3.301 -10.281 1 97.38 402 PRO A CA 1
ATOM 3230 C C . PRO A 1 402 ? -0.814 -3.828 -10.891 1 97.38 402 PRO A C 1
ATOM 3232 O O . PRO A 1 402 ? -1.278 -3.307 -11.906 1 97.38 402 PRO A O 1
ATOM 3235 N N . PHE A 1 403 ? -1.323 -4.879 -10.266 1 98.19 403 PHE A N 1
ATOM 3236 C CA . PHE A 1 403 ? -2.684 -5.285 -10.594 1 98.19 403 PHE A CA 1
ATOM 3237 C C . PHE A 1 403 ? -3.686 -4.211 -10.18 1 98.19 403 PHE A C 1
ATOM 3239 O O . PHE A 1 403 ? -3.609 -3.674 -9.078 1 98.19 403 PHE A O 1
ATOM 3246 N N . ASP A 1 404 ? -4.574 -3.859 -11.102 1 97.38 404 ASP A N 1
ATOM 3247 C CA . ASP A 1 404 ? -5.535 -2.797 -10.828 1 97.38 404 ASP A CA 1
ATOM 3248 C C . ASP A 1 404 ? -6.547 -3.234 -9.773 1 97.38 404 ASP A C 1
ATOM 3250 O O . ASP A 1 404 ? -7.383 -4.105 -10.031 1 97.38 404 ASP A O 1
ATOM 3254 N N . GLU A 1 405 ? -6.504 -2.619 -8.672 1 97.44 405 GLU A N 1
ATOM 3255 C CA . GLU A 1 405 ? -7.246 -3.059 -7.492 1 97.44 405 GLU A CA 1
ATOM 3256 C C . GLU A 1 405 ? -8.727 -2.703 -7.609 1 97.44 405 GLU A C 1
ATOM 3258 O O . GLU A 1 405 ? -9.547 -3.18 -6.824 1 97.44 405 GLU A O 1
ATOM 3263 N N . ARG A 1 406 ? -9.164 -1.925 -8.602 1 95.88 406 ARG A N 1
ATOM 3264 C CA . ARG A 1 406 ? -10.57 -1.593 -8.82 1 95.88 406 ARG A CA 1
ATOM 3265 C C . ARG A 1 406 ? -11.344 -2.809 -9.312 1 95.88 406 ARG A C 1
ATOM 3267 O O . ARG A 1 406 ? -12.562 -2.895 -9.125 1 95.88 406 ARG A O 1
ATOM 3274 N N . PHE A 1 407 ? -10.617 -3.658 -9.992 1 96.94 407 PHE A N 1
ATOM 3275 C CA . PHE A 1 407 ? -11.25 -4.883 -10.469 1 96.94 407 PHE A CA 1
ATOM 3276 C C . PHE A 1 407 ? -11.391 -5.891 -9.336 1 96.94 407 PHE A C 1
ATOM 3278 O O . PHE A 1 407 ? -10.461 -6.648 -9.055 1 96.94 407 PHE A O 1
ATOM 3285 N N . ILE A 1 408 ? -12.508 -5.914 -8.75 1 96.12 408 ILE A N 1
ATOM 3286 C CA . ILE A 1 408 ? -12.852 -6.844 -7.672 1 96.12 408 ILE A CA 1
ATOM 3287 C C . ILE A 1 408 ? -13.891 -7.844 -8.164 1 96.12 408 ILE A C 1
ATOM 3289 O O . ILE A 1 408 ? -14.789 -7.488 -8.938 1 96.12 408 ILE A O 1
ATOM 3293 N N . GLY A 1 409 ? -13.75 -9.07 -7.742 1 94.25 409 GLY A N 1
ATOM 3294 C CA . GLY A 1 409 ? -14.664 -10.102 -8.203 1 94.25 409 GLY A CA 1
ATOM 3295 C C . GLY A 1 409 ? -14.266 -10.711 -9.531 1 94.25 409 GLY A C 1
ATOM 3296 O O . GLY A 1 409 ? -13.117 -10.586 -9.953 1 94.25 409 GLY A O 1
ATOM 3297 N N . PHE A 1 410 ? -15.195 -11.25 -10.172 1 90.56 410 PHE A N 1
ATOM 3298 C CA . PHE A 1 410 ? -14.906 -12.094 -11.328 1 90.56 410 PHE A CA 1
ATOM 3299 C C . PHE A 1 410 ? -14.742 -11.258 -12.586 1 90.56 410 PHE A C 1
ATOM 3301 O O . PHE A 1 410 ? -15.531 -10.344 -12.836 1 90.56 410 PHE A O 1
ATOM 3308 N N . GLY A 1 411 ? -13.633 -11.508 -13.25 1 91.06 411 GLY A N 1
ATOM 3309 C CA . GLY A 1 411 ? -13.469 -10.953 -14.586 1 91.06 411 GLY A CA 1
ATOM 3310 C C . GLY A 1 411 ? -12.469 -9.82 -14.641 1 91.06 411 GLY A C 1
ATOM 3311 O O . GLY A 1 411 ? -12.414 -8.984 -13.734 1 91.06 411 GLY A O 1
ATOM 3312 N N . MET A 1 412 ? -11.656 -9.859 -15.625 1 92.12 412 MET A N 1
ATOM 3313 C CA . MET A 1 412 ? -10.766 -8.773 -16.031 1 92.12 412 MET A CA 1
ATOM 3314 C C . MET A 1 412 ? -9.711 -8.5 -14.969 1 92.12 412 MET A C 1
ATOM 3316 O O . MET A 1 412 ? -9.281 -7.359 -14.797 1 92.12 412 MET A O 1
ATOM 3320 N N . THR A 1 413 ? -9.367 -9.383 -14.188 1 93.44 413 THR A N 1
ATOM 3321 C CA . THR A 1 413 ? -8.477 -9.141 -13.062 1 93.44 413 THR A CA 1
ATOM 3322 C C . THR A 1 413 ? -7.016 -9.289 -13.484 1 93.44 413 THR A C 1
ATOM 3324 O O . THR A 1 413 ? -6.27 -8.305 -13.516 1 93.44 413 THR A O 1
ATOM 3327 N N . ARG A 1 414 ? -6.633 -10.383 -14.047 1 95 414 ARG A N 1
ATOM 3328 C CA . ARG A 1 414 ? -5.242 -10.633 -14.422 1 95 414 ARG A CA 1
ATOM 3329 C C . ARG A 1 414 ? -4.93 -10.047 -15.797 1 95 414 ARG A C 1
ATOM 3331 O O . ARG A 1 414 ? -3.848 -9.508 -16.016 1 95 414 ARG A O 1
ATOM 3338 N N . ASN A 1 415 ? -5.828 -10.133 -16.719 1 94.75 415 ASN A N 1
ATOM 3339 C CA . ASN A 1 415 ? -5.582 -9.758 -18.094 1 94.75 415 ASN A CA 1
ATOM 3340 C C . ASN A 1 415 ? -5.352 -8.258 -18.234 1 94.75 415 ASN A C 1
ATOM 3342 O O . ASN A 1 415 ? -4.609 -7.816 -19.125 1 94.75 415 ASN A O 1
ATOM 3346 N N . THR A 1 416 ? -5.977 -7.461 -17.359 1 96.12 416 THR A N 1
ATOM 3347 C CA . THR A 1 416 ? -5.785 -6.016 -17.438 1 96.12 416 THR A CA 1
ATOM 3348 C C . THR A 1 416 ? -4.344 -5.645 -17.094 1 96.12 416 THR A C 1
ATOM 3350 O O . THR A 1 416 ? -3.76 -4.758 -17.719 1 96.12 416 THR A O 1
ATOM 3353 N N . GLN A 1 417 ? -3.801 -6.316 -16.141 1 97.88 417 GLN A N 1
ATOM 3354 C CA . GLN A 1 417 ? -2.408 -6.062 -15.789 1 97.88 417 GLN A CA 1
ATOM 3355 C C . GLN A 1 417 ? -1.472 -6.473 -16.922 1 97.88 417 GLN A C 1
ATOM 3357 O O . GLN A 1 417 ? -0.526 -5.75 -17.25 1 97.88 417 GLN A O 1
ATOM 3362 N N . ALA A 1 418 ? -1.71 -7.598 -17.516 1 97.12 418 ALA A N 1
ATOM 3363 C CA . ALA A 1 418 ? -0.91 -8.047 -18.641 1 97.12 418 ALA A CA 1
ATOM 3364 C C . ALA A 1 418 ? -1.008 -7.07 -19.812 1 97.12 418 ALA A C 1
ATOM 3366 O O . ALA A 1 418 ? -0.011 -6.793 -20.484 1 97.12 418 ALA A O 1
ATOM 3367 N N . TYR A 1 419 ? -2.168 -6.602 -20.031 1 96.19 419 TYR A N 1
ATOM 3368 C CA . TYR A 1 419 ? -2.357 -5.633 -21.094 1 96.19 419 TYR A CA 1
ATOM 3369 C C . TYR A 1 419 ? -1.555 -4.363 -20.828 1 96.19 419 TYR A C 1
ATOM 3371 O O . TYR A 1 419 ? -0.914 -3.83 -21.75 1 96.19 419 TYR A O 1
ATOM 3379 N N . GLU A 1 420 ? -1.62 -3.906 -19.625 1 96.69 420 GLU A N 1
ATOM 3380 C CA . GLU A 1 420 ? -0.829 -2.723 -19.297 1 96.69 420 GLU A CA 1
ATOM 3381 C C . GLU A 1 420 ? 0.662 -2.986 -19.484 1 96.69 420 GLU A C 1
ATOM 3383 O O . GLU A 1 420 ? 1.397 -2.117 -19.953 1 96.69 420 GLU A O 1
ATOM 3388 N N . MET A 1 421 ? 1.12 -4.141 -19.094 1 97.5 421 MET A N 1
ATOM 3389 C CA . MET A 1 421 ? 2.514 -4.508 -19.328 1 97.5 421 MET A CA 1
ATOM 3390 C C . MET A 1 421 ? 2.854 -4.438 -20.812 1 97.5 421 MET A C 1
ATOM 3392 O O . MET A 1 421 ? 3.85 -3.824 -21.188 1 97.5 421 MET A O 1
ATOM 3396 N N . TYR A 1 422 ? 1.988 -4.973 -21.578 1 96.5 422 TYR A N 1
ATOM 3397 C CA . TYR A 1 422 ? 2.199 -4.996 -23.016 1 96.5 422 TYR A CA 1
ATOM 3398 C C . TYR A 1 422 ? 2.277 -3.58 -23.578 1 96.5 422 TYR A C 1
ATOM 3400 O O . TYR A 1 422 ? 3.217 -3.246 -24.312 1 96.5 422 TYR A O 1
ATOM 3408 N N . VAL A 1 423 ? 1.298 -2.746 -23.203 1 95.5 423 VAL A N 1
ATOM 3409 C CA . VAL A 1 423 ? 1.207 -1.388 -23.734 1 95.5 423 VAL A CA 1
ATOM 3410 C C . VAL A 1 423 ? 2.381 -0.556 -23.219 1 95.5 423 VAL A C 1
ATOM 3412 O O . VAL A 1 423 ? 2.854 0.352 -23.906 1 95.5 423 VAL A O 1
ATOM 3415 N N . SER A 1 424 ? 2.904 -0.913 -22.094 1 95.5 424 SER A N 1
ATOM 3416 C CA . SER A 1 424 ? 3.996 -0.154 -21.5 1 95.5 424 SER A CA 1
ATOM 3417 C C . SER A 1 424 ? 5.348 -0.626 -22.016 1 95.5 424 SER A C 1
ATOM 3419 O O . SER A 1 424 ? 6.395 -0.125 -21.594 1 95.5 424 SER A O 1
ATOM 3421 N N . GLY A 1 425 ? 5.379 -1.669 -22.828 1 96.06 425 GLY A N 1
ATOM 3422 C CA . GLY A 1 425 ? 6.605 -2 -23.531 1 96.06 425 GLY A CA 1
ATOM 3423 C C . GLY A 1 425 ? 7.234 -3.295 -23.047 1 96.06 425 GLY A C 1
ATOM 3424 O O . GLY A 1 425 ? 8.359 -3.625 -23.438 1 96.06 425 GLY A O 1
ATOM 3425 N N . TYR A 1 426 ? 6.594 -4.051 -22.25 1 97.75 426 TYR A N 1
ATOM 3426 C CA . TYR A 1 426 ? 7.125 -5.34 -21.828 1 97.75 426 TYR A CA 1
ATOM 3427 C C . TYR A 1 426 ? 7.113 -6.34 -22.984 1 97.75 426 TYR A C 1
ATOM 3429 O O . TYR A 1 426 ? 6.176 -6.363 -23.781 1 97.75 426 TYR A O 1
ATOM 3437 N N . GLU A 1 427 ? 8.133 -7.102 -22.969 1 97.94 427 GLU A N 1
ATOM 3438 C CA . GLU A 1 427 ? 8.203 -8.258 -23.859 1 97.94 427 GLU A CA 1
ATOM 3439 C C . GLU A 1 427 ? 8.008 -9.562 -23.094 1 97.94 427 GLU A C 1
ATOM 3441 O O . GLU A 1 427 ? 8.492 -9.703 -21.969 1 97.94 427 GLU A O 1
ATOM 3446 N N . PHE A 1 428 ? 7.289 -10.438 -23.75 1 98.5 428 PHE A N 1
ATOM 3447 C CA . PHE A 1 428 ? 6.973 -11.711 -23.125 1 98.5 428 PHE A CA 1
ATOM 3448 C C . PHE A 1 428 ? 7.781 -12.844 -23.75 1 98.5 428 PHE A C 1
ATOM 3450 O O . PHE A 1 428 ? 7.789 -13 -24.969 1 98.5 428 PHE A O 1
ATOM 3457 N N . PHE A 1 429 ? 8.469 -13.539 -22.891 1 98.62 429 PHE A N 1
ATOM 3458 C CA . PHE A 1 429 ? 9.297 -14.672 -23.312 1 98.62 429 PHE A CA 1
ATOM 3459 C C . PHE A 1 429 ? 8.812 -15.961 -22.656 1 98.62 429 PHE A C 1
ATOM 3461 O O . PHE A 1 429 ? 8.797 -16.078 -21.438 1 98.62 429 PHE A O 1
ATOM 3468 N N . VAL A 1 430 ? 8.43 -16.969 -23.484 1 98.69 430 VAL A N 1
ATOM 3469 C CA . VAL A 1 430 ? 7.988 -18.25 -22.938 1 98.69 430 VAL A CA 1
ATOM 3470 C C . VAL A 1 430 ? 9.195 -19.094 -22.547 1 98.69 430 VAL A C 1
ATOM 3472 O O . VAL A 1 430 ? 10.086 -19.328 -23.375 1 98.69 430 VAL A O 1
ATOM 3475 N N . LEU A 1 431 ? 9.281 -19.453 -21.266 1 98.69 431 LEU A N 1
ATOM 3476 C CA . LEU A 1 431 ? 10.383 -20.281 -20.797 1 98.69 431 LEU A CA 1
ATOM 3477 C C . LEU A 1 431 ? 10.211 -21.734 -21.281 1 98.69 431 LEU A C 1
ATOM 3479 O O . LEU A 1 431 ? 9.094 -22.25 -21.297 1 98.69 431 LEU A O 1
ATOM 3483 N N . ASN A 1 432 ? 11.43 -22.219 -21.516 1 97.38 432 ASN A N 1
ATOM 3484 C CA . ASN A 1 432 ? 11.422 -23.656 -21.812 1 97.38 432 ASN A CA 1
ATOM 3485 C C . ASN A 1 432 ? 11.492 -24.484 -20.531 1 97.38 432 ASN A C 1
ATOM 3487 O O . ASN A 1 432 ? 11.977 -24.016 -19.5 1 97.38 432 ASN A O 1
ATOM 3491 N N . ASN A 1 433 ? 11.016 -25.609 -20.391 1 97 433 ASN A N 1
ATOM 3492 C CA . ASN A 1 433 ? 11.062 -26.578 -19.281 1 97 433 ASN A CA 1
ATOM 3493 C C . ASN A 1 433 ? 10.055 -26.234 -18.203 1 97 433 ASN A C 1
ATOM 3495 O O . ASN A 1 433 ? 9.633 -27.109 -17.438 1 97 433 ASN A O 1
ATOM 3499 N N . ALA A 1 434 ? 9.852 -24.844 -17.984 1 98.62 434 ALA A N 1
ATOM 3500 C CA . ALA A 1 434 ? 9.062 -24.391 -16.844 1 98.62 434 ALA A CA 1
ATOM 3501 C C . ALA A 1 434 ? 7.57 -24.484 -17.141 1 98.62 434 ALA A C 1
ATOM 3503 O O . ALA A 1 434 ? 7.121 -24.172 -18.234 1 98.62 434 ALA A O 1
ATOM 3504 N N . PHE A 1 435 ? 6.844 -24.922 -16.219 1 98.75 435 PHE A N 1
ATOM 3505 C CA . PHE A 1 435 ? 5.387 -24.938 -16.312 1 98.75 435 PHE A CA 1
ATOM 3506 C C . PHE A 1 435 ? 4.75 -25.047 -14.938 1 98.75 435 PHE A C 1
ATOM 3508 O O . PHE A 1 435 ? 5.434 -25.328 -13.953 1 98.75 435 PHE A O 1
ATOM 3515 N N . THR A 1 436 ? 3.471 -24.688 -14.82 1 98.62 436 THR A N 1
ATOM 3516 C CA . THR A 1 436 ? 2.666 -24.938 -13.633 1 98.62 436 THR A CA 1
ATOM 3517 C C . THR A 1 436 ? 1.56 -25.938 -13.922 1 98.62 436 THR A C 1
ATOM 3519 O O . THR A 1 436 ? 1.141 -26.094 -15.07 1 98.62 436 THR A O 1
ATOM 3522 N N . ASN A 1 437 ? 1.163 -26.641 -12.852 1 98.19 437 ASN A N 1
ATOM 3523 C CA . ASN A 1 437 ? 0.122 -27.656 -12.922 1 98.19 437 ASN A CA 1
ATOM 3524 C C . ASN A 1 437 ? -1.141 -27.219 -12.188 1 98.19 437 ASN A C 1
ATOM 3526 O O . ASN A 1 437 ? -1.069 -26.75 -11.047 1 98.19 437 ASN A O 1
ATOM 3530 N N . HIS A 1 438 ? -2.191 -27.281 -12.852 1 97.25 438 HIS A N 1
ATOM 3531 C CA . HIS A 1 438 ? -3.506 -27.203 -12.219 1 97.25 438 HIS A CA 1
ATOM 3532 C C . HIS A 1 438 ? -4.164 -28.578 -12.125 1 97.25 438 HIS A C 1
ATOM 3534 O O . HIS A 1 438 ? -4.41 -29.219 -13.141 1 97.25 438 HIS A O 1
ATOM 3540 N N . TRP A 1 439 ? -4.516 -28.953 -10.961 1 96.25 439 TRP A N 1
ATOM 3541 C CA . TRP A 1 439 ? -5.09 -30.281 -10.766 1 96.25 439 TRP A CA 1
ATOM 3542 C C . TRP A 1 439 ? -6.562 -30.312 -11.156 1 96.25 439 TRP A C 1
ATOM 3544 O O . TRP A 1 439 ? -7.367 -29.547 -10.617 1 96.25 439 TRP A O 1
ATOM 3554 N N . GLY A 1 440 ? -6.891 -31.156 -12.102 1 94.81 440 GLY A N 1
ATOM 3555 C CA . GLY A 1 440 ? -8.266 -31.312 -12.555 1 94.81 440 GLY A CA 1
ATOM 3556 C C . GLY A 1 440 ? -8.555 -30.562 -13.836 1 94.81 440 GLY A C 1
ATOM 3557 O O . GLY A 1 440 ? -8.047 -29.453 -14.047 1 94.81 440 GLY A O 1
ATOM 3558 N N . PHE A 1 441 ? -9.367 -31.188 -14.711 1 92.31 441 PHE A N 1
ATOM 3559 C CA . PHE A 1 441 ? -9.82 -30.531 -15.938 1 92.31 441 PHE A CA 1
ATOM 3560 C C . PHE A 1 441 ? -10.961 -29.562 -15.656 1 92.31 441 PHE A C 1
ATOM 3562 O O . PHE A 1 441 ? -11.945 -29.938 -15 1 92.31 441 PHE A O 1
ATOM 3569 N N . GLN A 1 442 ? -10.727 -28.391 -16.062 1 86.56 442 GLN A N 1
ATOM 3570 C CA . GLN A 1 442 ? -11.766 -27.375 -15.891 1 86.56 442 GLN A CA 1
ATOM 3571 C C . GLN A 1 442 ? -12.906 -27.578 -16.875 1 86.56 442 GLN A C 1
ATOM 3573 O O . GLN A 1 442 ? -12.68 -27.969 -18.031 1 86.56 442 GLN A O 1
ATOM 3578 N N . SER A 1 443 ? -14.148 -27.484 -16.406 1 81.56 443 SER A N 1
ATOM 3579 C CA . SER A 1 443 ? -15.328 -27.578 -17.266 1 81.56 443 SER A CA 1
ATOM 3580 C C . SER A 1 443 ? -16.203 -26.344 -17.109 1 81.56 443 SER A C 1
ATOM 3582 O O . SER A 1 443 ? -16.094 -25.609 -16.109 1 81.56 443 SER A O 1
ATOM 3584 N N . ILE A 1 444 ? -16.891 -26.062 -18.156 1 69.81 444 ILE A N 1
ATOM 3585 C CA . ILE A 1 444 ? -17.797 -24.922 -18.125 1 69.81 444 ILE A CA 1
ATOM 3586 C C . ILE A 1 444 ? -18.938 -25.188 -17.156 1 69.81 444 ILE A C 1
ATOM 3588 O O . ILE A 1 444 ? -19.688 -26.141 -17.312 1 69.81 444 ILE A O 1
ATOM 3592 N N . LYS A 1 445 ? -18.766 -24.781 -16.078 1 64.5 445 LYS A N 1
ATOM 3593 C CA . LYS A 1 445 ? -19.875 -24.906 -15.125 1 64.5 445 LYS A CA 1
ATOM 3594 C C . LYS A 1 445 ? -20.797 -23.688 -15.195 1 64.5 445 LYS A C 1
ATOM 3596 O O . LYS A 1 445 ? -20.375 -22.609 -15.648 1 64.5 445 LYS A O 1
ATOM 3601 N N . THR A 1 446 ? -22.031 -23.953 -14.961 1 67.69 446 THR A N 1
ATOM 3602 C CA . THR A 1 446 ? -22.984 -22.859 -14.859 1 67.69 446 THR A CA 1
ATOM 3603 C C . THR A 1 446 ? -22.5 -21.812 -13.867 1 67.69 446 THR A C 1
ATOM 3605 O O . THR A 1 446 ? -22.016 -22.156 -12.781 1 67.69 446 THR A O 1
ATOM 3608 N N . ARG A 1 447 ? -22.406 -20.594 -14.305 1 74 447 ARG A N 1
ATOM 3609 C CA . ARG A 1 447 ? -22 -19.469 -13.477 1 74 447 ARG A CA 1
ATOM 3610 C C . ARG A 1 447 ? -23.156 -18.953 -12.625 1 74 447 ARG A C 1
ATOM 3612 O O . ARG A 1 447 ? -24.234 -18.672 -13.148 1 74 447 ARG A O 1
ATOM 3619 N N . PRO A 1 448 ? -22.844 -18.953 -11.367 1 80.25 448 PRO A N 1
ATOM 3620 C CA . PRO A 1 448 ? -23.875 -18.328 -10.539 1 80.25 448 PRO A CA 1
ATOM 3621 C C . PRO A 1 448 ? -24.156 -16.875 -10.945 1 80.25 448 PRO A C 1
ATOM 3623 O O . PRO A 1 448 ? -23.328 -16.234 -11.57 1 80.25 448 PRO A O 1
ATOM 3626 N N . LYS A 1 449 ? -25.359 -16.422 -10.578 1 83.5 449 LYS A N 1
ATOM 3627 C CA . LYS A 1 449 ? -25.844 -15.094 -10.953 1 83.5 449 LYS A CA 1
ATOM 3628 C C . LYS A 1 449 ? -24.891 -14 -10.461 1 83.5 449 LYS A C 1
ATOM 3630 O O . LYS A 1 449 ? -24.656 -13.016 -11.164 1 83.5 449 LYS A O 1
ATOM 3635 N N . TYR A 1 450 ? -24.375 -14.172 -9.297 1 85.69 450 TYR A N 1
ATOM 3636 C CA . TYR A 1 450 ? -23.531 -13.109 -8.75 1 85.69 450 TYR A CA 1
ATOM 3637 C C . TYR A 1 450 ? -22.25 -12.969 -9.562 1 85.69 450 TYR A C 1
ATOM 3639 O O . TYR A 1 450 ? -21.719 -11.859 -9.711 1 85.69 450 TYR A O 1
ATOM 3647 N N . ARG A 1 451 ? -21.781 -13.969 -10.109 1 86.12 451 ARG A N 1
ATOM 3648 C CA . ARG A 1 451 ? -20.578 -13.891 -10.922 1 86.12 451 ARG A CA 1
ATOM 3649 C C . ARG A 1 451 ? -20.844 -13.148 -12.234 1 86.12 451 ARG A C 1
ATOM 3651 O O . ARG A 1 451 ? -20 -12.398 -12.711 1 86.12 451 ARG A O 1
ATOM 3658 N N . ALA A 1 452 ? -22 -13.414 -12.742 1 87.94 452 ALA A N 1
ATOM 3659 C CA . ALA A 1 452 ? -22.375 -12.711 -13.961 1 87.94 452 ALA A CA 1
ATOM 3660 C C . ALA A 1 452 ? -22.469 -11.203 -13.719 1 87.94 452 ALA A C 1
ATOM 3662 O O . ALA A 1 452 ? -22.031 -10.406 -14.555 1 87.94 452 ALA A O 1
ATOM 3663 N N . LEU A 1 453 ? -22.984 -10.898 -12.609 1 90.69 453 LEU A N 1
ATOM 3664 C CA . LEU A 1 453 ? -23.094 -9.484 -12.25 1 90.69 453 LEU A CA 1
ATOM 3665 C C . LEU A 1 453 ? -21.719 -8.867 -12.062 1 90.69 453 LEU A C 1
ATOM 3667 O O . LEU A 1 453 ? -21.469 -7.738 -12.484 1 90.69 453 LEU A O 1
ATOM 3671 N N . GLN A 1 454 ? -20.859 -9.562 -11.43 1 91.81 454 GLN A N 1
ATOM 3672 C CA . GLN A 1 454 ? -19.5 -9.094 -11.227 1 91.81 454 GLN A CA 1
ATOM 3673 C C . GLN A 1 454 ? -18.781 -8.891 -12.555 1 91.81 454 GLN A C 1
ATOM 3675 O O . GLN A 1 454 ? -18.078 -7.895 -12.742 1 91.81 454 GLN A O 1
ATOM 3680 N N . GLN A 1 455 ? -18.984 -9.758 -13.422 1 91.31 455 GLN A N 1
ATOM 3681 C CA . GLN A 1 455 ? -18.375 -9.664 -14.742 1 91.31 455 GLN A CA 1
ATOM 3682 C C . GLN A 1 455 ? -18.875 -8.438 -15.492 1 91.31 455 GLN A C 1
ATOM 3684 O O . GLN A 1 455 ? -18.109 -7.746 -16.156 1 91.31 455 GLN A O 1
ATOM 3689 N N . MET A 1 456 ? -20.141 -8.25 -15.406 1 92.06 456 MET A N 1
ATOM 3690 C CA . MET A 1 456 ? -20.734 -7.09 -16.062 1 92.06 456 MET A CA 1
ATOM 3691 C C . MET A 1 456 ? -20.141 -5.793 -15.508 1 92.06 456 MET A C 1
ATOM 3693 O O . MET A 1 456 ? -19.781 -4.895 -16.281 1 92.06 456 MET A O 1
ATOM 3697 N N . LYS A 1 457 ? -20.047 -5.785 -14.234 1 93.38 457 LYS A N 1
ATOM 3698 C CA . LYS A 1 457 ? -19.469 -4.617 -13.586 1 93.38 457 LYS A CA 1
ATOM 3699 C C . LYS A 1 457 ? -18.031 -4.395 -14.039 1 93.38 457 LYS A C 1
ATOM 3701 O O . LYS A 1 457 ? -17.641 -3.27 -14.367 1 93.38 457 LYS A O 1
ATOM 3706 N N . ASN A 1 458 ? -17.25 -5.402 -14.102 1 94.62 458 ASN A N 1
ATOM 3707 C CA . ASN A 1 458 ? -15.844 -5.309 -14.461 1 94.62 458 ASN A CA 1
ATOM 3708 C C . ASN A 1 458 ? -15.672 -4.996 -15.945 1 94.62 458 ASN A C 1
ATOM 3710 O O . ASN A 1 458 ? -14.703 -4.344 -16.344 1 94.62 458 ASN A O 1
ATOM 3714 N N . ASN A 1 459 ? -16.609 -5.395 -16.734 1 91.5 459 ASN A N 1
ATOM 3715 C CA . ASN A 1 459 ? -16.578 -5.023 -18.141 1 91.5 459 ASN A CA 1
ATOM 3716 C C . ASN A 1 459 ? -16.75 -3.52 -18.328 1 91.5 459 ASN A C 1
ATOM 3718 O O . ASN A 1 459 ? -16.094 -2.914 -19.188 1 91.5 459 ASN A O 1
ATOM 3722 N N . HIS A 1 460 ? -17.625 -3.029 -17.547 1 91.38 460 HIS A N 1
ATOM 3723 C CA . HIS A 1 460 ? -17.828 -1.586 -17.594 1 91.38 460 HIS A CA 1
ATOM 3724 C C . HIS A 1 460 ? -16.578 -0.845 -17.109 1 91.38 460 HIS A C 1
ATOM 3726 O O . HIS A 1 460 ? -16.188 0.169 -17.703 1 91.38 460 HIS A O 1
ATOM 3732 N N . LEU A 1 461 ? -15.992 -1.345 -16.125 1 93.56 461 LEU A N 1
ATOM 3733 C CA . LEU A 1 461 ? 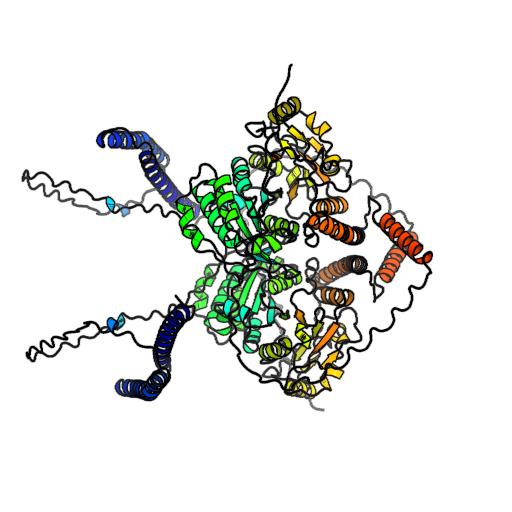-14.773 -0.752 -15.594 1 93.56 461 LEU A CA 1
ATOM 3734 C C . LEU A 1 461 ? -13.641 -0.832 -16.609 1 93.56 461 LEU A C 1
ATOM 3736 O O . LEU A 1 461 ? -12.781 0.048 -16.656 1 93.56 461 LEU A O 1
ATOM 3740 N N . PHE A 1 462 ? -13.648 -1.827 -17.359 1 93.12 462 PHE A N 1
ATOM 3741 C CA . PHE A 1 462 ? -12.594 -2.02 -18.359 1 93.12 462 PHE A CA 1
ATOM 3742 C C . PHE A 1 462 ? -12.594 -0.88 -19.359 1 93.12 462 PHE A C 1
ATOM 3744 O O . PHE A 1 462 ? -11.531 -0.462 -19.828 1 93.12 462 PHE A O 1
ATOM 3751 N N . ASP A 1 463 ? -13.727 -0.402 -19.734 1 88.75 463 ASP A N 1
ATOM 3752 C CA . ASP A 1 463 ? -13.805 0.715 -20.672 1 88.75 463 ASP A CA 1
ATOM 3753 C C . ASP A 1 463 ? -13.039 1.929 -20.141 1 88.75 463 ASP A C 1
ATOM 3755 O O . ASP A 1 463 ? -12.266 2.549 -20.875 1 88.75 463 ASP A O 1
ATOM 3759 N N . ASP A 1 464 ? -13.289 2.176 -18.953 1 88.94 464 ASP A N 1
ATOM 3760 C CA . ASP A 1 464 ? -12.57 3.279 -18.312 1 88.94 464 ASP A CA 1
ATOM 3761 C C . ASP A 1 464 ? -11.078 2.982 -18.219 1 88.94 464 ASP A C 1
ATOM 3763 O O . ASP A 1 464 ? -10.25 3.861 -18.469 1 88.94 464 ASP A O 1
ATOM 3767 N N . PHE A 1 465 ? -10.812 1.798 -17.891 1 93.25 465 PHE A N 1
ATOM 3768 C CA . PHE A 1 465 ? -9.422 1.351 -17.812 1 93.25 465 PHE A CA 1
ATOM 3769 C C . PHE A 1 465 ? -8.719 1.54 -19.141 1 93.25 465 PHE A C 1
ATOM 3771 O O . PHE A 1 465 ? -7.602 2.059 -19.203 1 93.25 465 PHE A O 1
ATOM 3778 N N . ALA A 1 466 ? -9.359 1.173 -20.156 1 90.94 466 ALA A N 1
ATOM 3779 C CA . ALA A 1 466 ? -8.789 1.279 -21.5 1 90.94 466 ALA A CA 1
ATOM 3780 C C . ALA A 1 466 ? -8.508 2.734 -21.859 1 90.94 466 ALA A C 1
ATOM 3782 O O . ALA A 1 466 ? -7.465 3.049 -22.438 1 90.94 466 ALA A O 1
ATOM 3783 N N . LYS A 1 467 ? -9.391 3.619 -21.531 1 89.81 467 LYS A N 1
ATOM 3784 C CA . LYS A 1 467 ? -9.195 5.047 -21.766 1 89.81 467 LYS A CA 1
ATOM 3785 C C . LYS A 1 467 ? -7.973 5.566 -21.016 1 89.81 467 LYS A C 1
ATOM 3787 O O . LYS A 1 467 ? -7.164 6.312 -21.578 1 89.81 467 LYS A O 1
ATOM 3792 N N . GLU A 1 468 ? -7.883 5.152 -19.812 1 91.69 468 GLU A N 1
ATOM 3793 C CA . GLU A 1 468 ? -6.793 5.609 -18.953 1 91.69 468 GLU A CA 1
ATOM 3794 C C . GLU A 1 468 ? -5.441 5.121 -19.469 1 91.69 468 GLU A C 1
ATOM 3796 O O . GLU A 1 468 ? -4.48 5.887 -19.516 1 91.69 468 GLU A O 1
ATOM 3801 N N . ILE A 1 469 ? -5.445 3.855 -19.797 1 92.81 469 ILE A N 1
ATOM 3802 C CA . ILE A 1 469 ? -4.199 3.244 -20.25 1 92.81 469 ILE A CA 1
ATOM 3803 C C . ILE A 1 469 ? -3.76 3.885 -21.578 1 92.81 469 ILE A C 1
ATOM 3805 O O . ILE A 1 469 ? -2.572 4.152 -21.766 1 92.81 469 ILE A O 1
ATOM 3809 N N . THR A 1 470 ? -4.676 4.145 -22.422 1 90.81 470 THR A N 1
ATOM 3810 C CA . THR A 1 470 ? -4.375 4.805 -23.688 1 90.81 470 THR A CA 1
ATOM 3811 C C . THR A 1 470 ? -3.836 6.215 -23.438 1 90.81 470 THR A C 1
ATOM 3813 O O . THR A 1 470 ? -2.879 6.637 -24.094 1 90.81 470 THR A O 1
ATOM 3816 N N . ALA A 1 471 ? -4.43 6.898 -22.547 1 88.94 471 ALA A N 1
ATOM 3817 C CA . ALA A 1 471 ? -3.982 8.25 -22.203 1 88.94 471 ALA A CA 1
ATOM 3818 C C . ALA A 1 471 ? -2.582 8.227 -21.609 1 88.94 471 ALA A C 1
ATOM 3820 O O . ALA A 1 471 ? -1.755 9.086 -21.906 1 88.94 471 ALA A O 1
ATOM 3821 N N . ARG A 1 472 ? -2.293 7.285 -20.844 1 90.19 472 ARG A N 1
ATOM 3822 C CA . ARG A 1 472 ? -1.043 7.191 -20.094 1 90.19 472 ARG A CA 1
ATOM 3823 C C . ARG A 1 472 ? 0.126 6.879 -21.016 1 90.19 472 ARG A C 1
ATOM 3825 O O . ARG A 1 472 ? 1.196 7.477 -20.906 1 90.19 472 ARG A O 1
ATOM 3832 N N . TYR A 1 473 ? -0.121 5.945 -21.891 1 91.75 473 TYR A N 1
ATOM 3833 C CA . TYR A 1 473 ? 1.013 5.43 -22.656 1 91.75 473 TYR A CA 1
ATOM 3834 C C . TYR A 1 473 ? 0.965 5.906 -24.094 1 91.75 473 TYR A C 1
ATOM 3836 O O . TYR A 1 473 ? 1.928 5.73 -24.844 1 91.75 473 TYR A O 1
ATOM 3844 N N . GLY A 1 474 ? -0.154 6.492 -24.516 1 87.19 474 GLY A N 1
ATOM 3845 C CA . GLY A 1 474 ? -0.291 7.016 -25.859 1 87.19 474 GLY A CA 1
ATOM 3846 C C . GLY A 1 474 ? -0.367 5.926 -26.922 1 87.19 474 GLY A C 1
ATOM 3847 O O . GLY A 1 474 ? 0.033 6.137 -28.062 1 87.19 474 GLY A O 1
ATOM 3848 N N . ARG A 1 475 ? -0.671 4.695 -26.516 1 85.31 475 ARG A N 1
ATOM 3849 C CA . ARG A 1 475 ? -0.765 3.535 -27.406 1 85.31 475 ARG A CA 1
ATOM 3850 C C . ARG A 1 475 ? -2.092 2.809 -27.203 1 85.31 475 ARG A C 1
ATOM 3852 O O . ARG A 1 475 ? -2.576 2.674 -26.078 1 85.31 475 ARG A O 1
ATOM 3859 N N . ASP A 1 476 ? -2.689 2.422 -28.359 1 85.31 476 ASP A N 1
ATOM 3860 C CA . ASP A 1 476 ? -3.924 1.641 -28.344 1 85.31 476 ASP A CA 1
ATOM 3861 C C . ASP A 1 476 ? -3.883 0.55 -29.422 1 85.31 476 ASP A C 1
ATOM 3863 O O . ASP A 1 476 ? -4.656 0.586 -30.375 1 85.31 476 ASP A O 1
ATOM 3867 N N . PRO A 1 477 ? -3.082 -0.361 -29.156 1 82 477 PRO A N 1
ATOM 3868 C CA . PRO A 1 477 ? -2.836 -1.36 -30.203 1 82 477 PRO A CA 1
ATOM 3869 C C . PRO A 1 477 ? -4.098 -2.121 -30.594 1 82 477 PRO A C 1
ATOM 3871 O O . PRO A 1 477 ? -4.18 -2.66 -31.703 1 82 477 PRO A O 1
ATOM 3874 N N . TYR A 1 478 ? -5.078 -2.17 -29.781 1 79.12 478 TYR A N 1
ATOM 3875 C CA . TYR A 1 478 ? -6.293 -2.918 -30.094 1 79.12 478 TYR A CA 1
ATOM 3876 C C . TYR A 1 478 ? -7.453 -1.976 -30.391 1 79.12 478 TYR A C 1
ATOM 3878 O O . TYR A 1 478 ? -8.617 -2.389 -30.375 1 79.12 478 TYR A O 1
ATOM 3886 N N . LYS A 1 479 ? -7.109 -0.789 -30.578 1 79.12 479 LYS A N 1
ATOM 3887 C CA . LYS A 1 479 ? -8.078 0.236 -30.953 1 79.12 479 LYS A CA 1
ATOM 3888 C C . LYS A 1 479 ? -9.289 0.226 -30.031 1 79.12 479 LYS A C 1
ATOM 3890 O O . LYS A 1 479 ? -10.43 0.199 -30.5 1 79.12 479 LYS A O 1
ATOM 3895 N N . MET A 1 480 ? -9.031 0.042 -28.875 1 77.81 480 MET A N 1
ATOM 3896 C CA . MET A 1 480 ? -10.086 -0.003 -27.859 1 77.81 480 MET A CA 1
ATOM 3897 C C . MET A 1 480 ? -10.867 1.304 -27.828 1 77.81 480 MET A C 1
ATOM 3899 O O . MET A 1 480 ? -12.078 1.301 -27.609 1 77.81 480 MET A O 1
ATOM 3903 N N . MET A 1 481 ? -10.258 2.404 -28.078 1 75.19 481 MET A N 1
ATOM 3904 C CA . MET A 1 481 ? -10.883 3.723 -28.047 1 75.19 481 MET A CA 1
ATOM 3905 C C . MET A 1 481 ? -11.914 3.867 -29.156 1 75.19 481 MET A C 1
ATOM 3907 O O . MET A 1 481 ? -12.977 4.445 -28.953 1 75.19 481 MET A O 1
ATOM 3911 N N . SER A 1 482 ? -11.508 3.391 -30.281 1 70.62 482 SER A N 1
ATOM 3912 C CA . SER A 1 482 ? -12.422 3.465 -31.406 1 70.62 482 SER A CA 1
ATOM 3913 C C . SER A 1 482 ? -13.664 2.613 -31.172 1 70.62 482 SER A C 1
ATOM 3915 O O . SER A 1 482 ? -14.781 3.021 -31.516 1 70.62 482 SER A O 1
ATOM 3917 N N . LYS A 1 483 ? -13.469 1.521 -30.578 1 69.19 483 LYS A N 1
ATOM 3918 C CA . LYS A 1 483 ? -14.586 0.638 -30.281 1 69.19 483 LYS A CA 1
ATOM 3919 C C . LYS A 1 483 ? -15.523 1.266 -29.25 1 69.19 483 LYS A C 1
ATOM 3921 O O . LYS A 1 483 ? -16.75 1.117 -29.344 1 69.19 483 LYS A O 1
ATOM 3926 N N . LEU A 1 484 ? -14.984 1.945 -28.375 1 69.19 484 LEU A N 1
ATOM 3927 C CA . LEU A 1 484 ? -15.758 2.611 -27.328 1 69.19 484 LEU A CA 1
ATOM 3928 C C . LEU A 1 484 ? -16.547 3.781 -27.906 1 69.19 484 LEU A C 1
ATOM 3930 O O . LEU A 1 484 ? -17.703 4.008 -27.516 1 69.19 484 LEU A O 1
ATOM 3934 N N . LYS A 1 485 ? -16.047 4.516 -28.797 1 63.25 485 LYS A N 1
ATOM 3935 C CA . LYS A 1 485 ? -16.734 5.625 -29.453 1 63.25 485 LYS A CA 1
ATOM 3936 C C . LYS A 1 485 ? -17.922 5.129 -30.281 1 63.25 485 LYS A C 1
ATOM 3938 O O . LYS A 1 485 ? -18.969 5.758 -30.281 1 63.25 485 LYS A O 1
ATOM 3943 N N . SER A 1 486 ? -17.641 4.039 -30.922 1 55.44 486 SER A N 1
ATOM 3944 C CA . SER A 1 486 ? -18.703 3.473 -31.734 1 55.44 486 SER A CA 1
ATOM 3945 C C . SER A 1 486 ? -19.859 2.998 -30.875 1 55.44 486 SER A C 1
ATOM 3947 O O . SER A 1 486 ? -21.031 3.16 -31.25 1 55.44 486 SER A O 1
ATOM 3949 N N . LEU A 1 487 ? -19.469 2.582 -29.688 1 53.09 487 LEU A N 1
ATOM 3950 C CA . LEU A 1 487 ? -20.516 2.123 -28.766 1 53.09 487 LEU A CA 1
ATOM 3951 C C . LEU A 1 487 ? -21.281 3.303 -28.188 1 53.09 487 LEU A C 1
ATOM 3953 O O . LEU A 1 487 ? -22.516 3.234 -28.031 1 53.09 487 LEU A O 1
ATOM 3957 N N . ASN A 1 488 ? -20.609 4.332 -27.875 1 50.69 488 ASN A N 1
ATOM 3958 C CA . ASN A 1 488 ? -21.266 5.531 -27.359 1 50.69 488 ASN A CA 1
ATOM 3959 C C . ASN A 1 488 ? -22.125 6.203 -28.438 1 50.69 488 ASN A C 1
ATOM 3961 O O . ASN A 1 488 ? -23.203 6.719 -28.141 1 50.69 488 ASN A O 1
ATOM 3965 N N . LEU A 1 489 ? -21.641 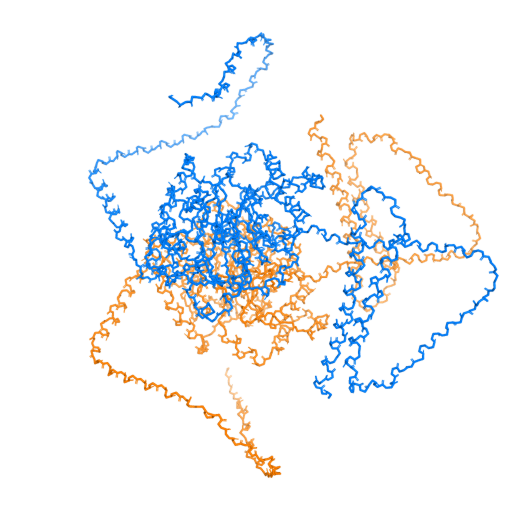6.191 -29.641 1 43.69 489 LEU A N 1
ATOM 3966 C CA . LEU A 1 489 ? -22.422 6.707 -30.766 1 43.69 489 LEU A CA 1
ATOM 3967 C C . LEU A 1 489 ? -23.641 5.828 -31.016 1 43.69 489 LEU A C 1
ATOM 3969 O O . LEU A 1 489 ? -24.734 6.336 -31.297 1 43.69 489 LEU A O 1
ATOM 3973 N N . LYS A 1 490 ? -23.422 4.535 -30.906 1 45.66 490 LYS A N 1
ATOM 3974 C CA . LYS A 1 490 ? -24.578 3.658 -31.094 1 45.66 490 LYS A CA 1
ATOM 3975 C C . LYS A 1 490 ? -25.594 3.842 -29.969 1 45.66 490 LYS A C 1
ATOM 3977 O O . LYS A 1 490 ? -26.797 3.867 -30.219 1 45.66 490 LYS A O 1
ATOM 3982 N N . ASN A 1 491 ? -25.062 4.082 -28.875 1 47.22 491 ASN A N 1
ATOM 3983 C CA . ASN A 1 491 ? -25.953 4.316 -27.75 1 47.22 491 ASN A CA 1
ATOM 3984 C C . ASN A 1 491 ? -26.594 5.703 -27.812 1 47.22 491 ASN A C 1
ATOM 3986 O O . ASN A 1 491 ? -27.734 5.891 -27.391 1 47.22 491 ASN A O 1
ATOM 3990 N N . SER A 1 492 ? -25.891 6.574 -28.344 1 43.84 492 SER A N 1
ATOM 3991 C CA . SER A 1 492 ? -26.484 7.883 -28.594 1 43.84 492 SER A CA 1
ATOM 3992 C C . SER A 1 492 ? -27.484 7.828 -29.734 1 43.84 492 SER A C 1
ATOM 3994 O O . SER A 1 492 ? -28.516 8.508 -29.703 1 43.84 492 SER A O 1
ATOM 3996 N N . VAL A 1 493 ? -27.25 7.078 -30.734 1 41.38 493 VAL A N 1
ATOM 3997 C CA . VAL A 1 493 ? -28.188 6.938 -31.844 1 41.38 493 VAL A CA 1
ATOM 3998 C C . VAL A 1 493 ? -29.422 6.168 -31.375 1 41.38 493 VAL A C 1
ATOM 4000 O O . VAL A 1 493 ? -30.547 6.516 -31.734 1 41.38 493 VAL A O 1
ATOM 4003 N N . VAL A 1 494 ? -29.203 5.152 -30.609 1 40.47 494 VAL A N 1
ATOM 4004 C CA . VAL A 1 494 ? -30.375 4.457 -30.094 1 40.47 494 VAL A CA 1
ATOM 4005 C C . VAL A 1 494 ? -31.203 5.406 -29.219 1 40.47 494 VAL A C 1
ATOM 4007 O O . VAL A 1 494 ? -32.438 5.375 -29.25 1 40.47 494 VAL A O 1
ATOM 4010 N N . SER A 1 495 ? -30.5 6.25 -28.625 1 37.22 495 SER A N 1
ATOM 4011 C CA . SER A 1 495 ? -31.234 7.242 -27.844 1 37.22 495 SER A CA 1
ATOM 4012 C C . SER A 1 495 ? -31.922 8.266 -28.75 1 37.22 495 SER A C 1
ATOM 4014 O O . SER A 1 495 ? -32.938 8.867 -28.375 1 37.22 495 SER A O 1
ATOM 4016 N N . TYR A 1 496 ? -31.344 8.484 -29.938 1 34.66 496 TYR A N 1
ATOM 4017 C CA . TYR A 1 496 ? -32 9.438 -30.828 1 34.66 496 TYR A CA 1
ATOM 4018 C C . TYR A 1 496 ? -33.25 8.828 -31.453 1 34.66 496 TYR A C 1
ATOM 4020 O O . TYR A 1 496 ? -34.156 9.555 -31.859 1 34.66 496 TYR A O 1
ATOM 4028 N N . GLU A 1 497 ? -33.25 7.633 -31.922 1 32.81 497 GLU A N 1
ATOM 4029 C CA . GLU A 1 497 ? -34.469 7.164 -32.531 1 32.81 497 GLU A CA 1
ATOM 4030 C C . GLU A 1 497 ? -35.594 7.039 -31.516 1 32.81 497 GLU A C 1
ATOM 4032 O O . GLU A 1 497 ? -36.781 6.93 -31.891 1 32.81 497 GLU A O 1
ATOM 4037 N N . LYS A 1 498 ? -35.406 6.535 -30.297 1 35.66 498 LYS A N 1
ATOM 4038 C CA . LYS A 1 498 ? -36.531 6.484 -29.375 1 35.66 498 LYS A CA 1
ATOM 4039 C C . LYS A 1 498 ? -36.906 7.883 -28.891 1 35.66 498 LYS A C 1
ATOM 4041 O O . LYS A 1 498 ? -36.25 8.414 -27.984 1 35.66 498 LYS A O 1
ATOM 4046 N N . GLY A 1 499 ? -37.25 8.875 -29.609 1 28.5 499 GLY A N 1
ATOM 4047 C CA . GLY A 1 499 ? -37.875 10.148 -29.344 1 28.5 499 GLY A CA 1
ATOM 4048 C C . GLY A 1 499 ? -39.031 10.039 -28.359 1 28.5 499 GLY A C 1
ATOM 4049 O O . GLY A 1 499 ? -39.844 10.953 -28.25 1 28.5 499 GLY A O 1
ATOM 4050 N N . LYS A 1 500 ? -39.75 8.852 -28.234 1 31.88 500 LYS A N 1
ATOM 4051 C CA . LYS A 1 500 ? -40.906 9.008 -27.359 1 31.88 500 LYS A CA 1
ATOM 4052 C C . LYS A 1 500 ? -40.469 9.453 -25.969 1 31.88 500 LYS A C 1
ATOM 4054 O O . LYS A 1 500 ? -39.625 8.836 -25.344 1 31.88 500 LYS A O 1
ATOM 4059 N N . VAL A 1 501 ? -40.688 10.766 -25.594 1 28.89 501 VAL A N 1
ATOM 4060 C CA . VAL A 1 501 ? -40.469 11.461 -24.328 1 28.89 501 VAL A CA 1
ATOM 4061 C C . VAL A 1 501 ? -40.969 10.602 -23.172 1 28.89 501 VAL A C 1
ATOM 4063 O O . VAL A 1 501 ? -42.156 10.188 -23.172 1 28.89 501 VAL A O 1
ATOM 4066 N N . PRO A 1 502 ? -40.312 9.719 -22.594 1 28.38 502 PRO A N 1
ATOM 4067 C CA . PRO A 1 502 ? -41.062 8.984 -21.562 1 28.38 502 PRO A CA 1
ATOM 4068 C C . PRO A 1 502 ? -41.875 9.906 -20.672 1 28.38 502 PRO A C 1
ATOM 4070 O O . PRO A 1 502 ? -41.5 11.062 -20.438 1 28.38 502 PRO A O 1
ATOM 4073 N N . PRO A 1 503 ? -43.156 9.742 -20.578 1 28.8 503 PRO A N 1
ATOM 4074 C CA . PRO A 1 503 ? -44.031 10.672 -19.844 1 28.8 503 PRO A CA 1
ATOM 4075 C C . PRO A 1 503 ? -43.406 11.141 -18.531 1 28.8 503 PRO A C 1
ATOM 4077 O O . PRO A 1 503 ? -42.594 10.438 -17.953 1 28.8 503 PRO A O 1
ATOM 4080 N N . LYS A 1 504 ? -43.438 12.422 -18.312 1 26.38 504 LYS A N 1
ATOM 4081 C CA . LYS A 1 504 ? -42.969 13.078 -17.094 1 26.38 504 LYS A CA 1
ATOM 4082 C C . LYS A 1 504 ? -43.406 12.312 -15.852 1 26.38 504 LYS A C 1
ATOM 4084 O O . LYS A 1 504 ? -44.625 12.07 -15.664 1 26.38 504 LYS A O 1
ATOM 4089 N N . LEU A 1 505 ? -42.688 11.391 -15.43 1 24.58 505 LEU A N 1
ATOM 4090 C CA . LEU A 1 505 ? -43.125 10.664 -14.242 1 24.58 505 LEU A CA 1
ATOM 4091 C C . LEU A 1 505 ? -43.688 11.617 -13.188 1 24.58 505 LEU A C 1
ATOM 4093 O O . LEU A 1 505 ? -43.062 12.641 -12.883 1 24.58 505 LEU A O 1
ATOM 4097 N N . LYS A 1 506 ? -44.938 11.711 -13 1 27.69 506 LYS A N 1
ATOM 4098 C CA . LYS A 1 506 ? -45.688 12.5 -12.039 1 27.69 506 LYS A CA 1
ATOM 4099 C C . LYS A 1 506 ? -44.969 12.539 -10.68 1 27.69 506 LYS A C 1
ATOM 4101 O O . LYS A 1 506 ? -44.406 11.547 -10.25 1 27.69 506 LYS A O 1
ATOM 4106 N N . PRO A 1 507 ? -44.688 13.742 -10.133 1 24.62 507 PRO A N 1
ATOM 4107 C CA . PRO A 1 507 ? -43.938 13.969 -8.883 1 24.62 507 PRO A CA 1
ATOM 4108 C C . PRO A 1 507 ? -44.469 13.109 -7.734 1 24.62 507 PRO A C 1
ATOM 4110 O O . PRO A 1 507 ? -45.688 12.945 -7.586 1 24.62 507 PRO A O 1
ATOM 4113 N N . SER A 1 508 ? -43.844 12.039 -7.414 1 22.31 508 SER A N 1
ATOM 4114 C CA . SER A 1 508 ? -44.375 11.141 -6.391 1 22.31 508 SER A CA 1
ATOM 4115 C C . SER A 1 508 ? -44.906 11.922 -5.195 1 22.31 508 SER A C 1
ATOM 4117 O O . SER A 1 508 ? -44.281 12.906 -4.766 1 22.31 508 SER A O 1
ATOM 4119 N N . PRO A 1 509 ? -46.125 11.852 -4.91 1 26.2 509 PRO A N 1
ATOM 4120 C CA . PRO A 1 509 ? -46.781 12.656 -3.881 1 26.2 509 PRO A CA 1
ATOM 4121 C C . PRO A 1 509 ? -46 12.695 -2.57 1 26.2 509 PRO A C 1
ATOM 4123 O O . PRO A 1 509 ? -45.219 11.789 -2.285 1 26.2 509 PRO A O 1
ATOM 4126 N N . LYS A 1 510 ? -45.844 13.906 -2.053 1 27.31 510 LYS A N 1
ATOM 4127 C CA . LYS A 1 510 ? -45.188 14.281 -0.801 1 27.31 510 LYS A CA 1
ATOM 4128 C C . LYS A 1 510 ? -45.594 13.352 0.335 1 27.31 510 LYS A C 1
ATOM 4130 O O . LYS A 1 510 ? -46.781 13.109 0.551 1 27.31 510 LYS A O 1
ATOM 4135 N N . PRO A 1 511 ? -44.781 12.375 0.725 1 21.73 511 PRO A N 1
ATOM 4136 C CA . PRO A 1 511 ? -45.281 11.445 1.74 1 21.73 511 PRO A CA 1
ATOM 4137 C C . PRO A 1 511 ? -45.969 12.164 2.906 1 21.73 511 PRO A C 1
ATOM 4139 O O . PRO A 1 511 ? -45.531 13.242 3.314 1 21.73 511 PRO A O 1
ATOM 4142 N N . LYS A 1 512 ? -47.25 12.031 3.049 1 24.25 512 LYS A N 1
ATOM 4143 C CA . LYS A 1 512 ? -48.062 12.602 4.125 1 24.25 512 LYS A CA 1
ATOM 4144 C C . LYS A 1 512 ? -47.375 12.438 5.477 1 24.25 512 LYS A C 1
ATOM 4146 O O . LYS A 1 512 ? -46.719 11.414 5.727 1 24.25 512 LYS A O 1
ATOM 4151 N N . PRO A 1 513 ? -47.219 13.477 6.195 1 20.41 513 PRO A N 1
ATOM 4152 C CA . PRO A 1 513 ? -46.625 13.57 7.535 1 20.41 513 PRO A CA 1
ATOM 4153 C C . PRO A 1 513 ? -47.219 12.562 8.516 1 20.41 513 PRO A C 1
ATOM 4155 O O . PRO A 1 513 ? -48.438 12.492 8.672 1 20.41 513 PRO A O 1
ATOM 4158 N N . ALA A 1 514 ? -46.656 11.328 8.414 1 18.62 514 ALA A N 1
ATOM 4159 C CA . ALA A 1 514 ? -47.281 10.375 9.344 1 18.62 514 ALA A CA 1
ATOM 4160 C C . ALA A 1 514 ? -47.5 11.016 10.703 1 18.62 514 ALA A C 1
ATOM 4162 O O . ALA A 1 514 ? -46.594 11.531 11.336 1 18.62 514 ALA A O 1
ATOM 4163 N N . LYS A 1 515 ? -48.719 11.531 10.867 1 21.08 515 LYS A N 1
ATOM 4164 C CA . LYS A 1 515 ? -49.312 11.992 12.109 1 21.08 515 LYS A CA 1
ATOM 4165 C C . LYS A 1 515 ? -48.969 11.07 13.273 1 21.08 515 LYS A C 1
ATOM 4167 O O . LYS A 1 515 ? -48.688 9.891 13.062 1 21.08 515 LYS A O 1
ATOM 4172 N N . GLU A 1 516 ? -49.062 11.539 14.5 1 19.7 516 GLU A N 1
ATOM 4173 C CA . GLU A 1 516 ? -48.781 11.297 15.914 1 19.7 516 GLU A CA 1
ATOM 4174 C C . GLU A 1 516 ? -49.562 10.078 16.422 1 19.7 516 GLU A C 1
ATOM 4176 O O . GLU A 1 516 ? -50.562 10.227 17.109 1 19.7 516 GLU A O 1
ATOM 4181 N N . PHE A 1 517 ? -49.656 8.977 15.523 1 18.28 517 PHE A N 1
ATOM 4182 C CA . PHE A 1 517 ? -50.656 8.047 16.031 1 18.28 517 PHE A CA 1
ATOM 4183 C C . PHE A 1 517 ? -50.281 7.555 17.422 1 18.28 517 PHE A C 1
ATOM 4185 O O . PHE A 1 517 ? -49.688 6.488 17.562 1 18.28 517 PHE A O 1
ATOM 4192 N N . PHE A 1 518 ? -49.688 8.406 18.297 1 18.55 518 PHE A N 1
ATOM 4193 C CA . PHE A 1 518 ? -49.344 7.871 19.594 1 18.55 518 PHE A CA 1
ATOM 4194 C C . PHE A 1 518 ? -50.562 7.246 20.281 1 18.55 518 PHE A C 1
ATOM 4196 O O . PHE A 1 518 ? -50.5 6.805 21.422 1 18.55 518 PHE A O 1
ATOM 4203 N N . GLN A 1 519 ? -51.75 7.668 19.703 1 16.28 519 GLN A N 1
ATOM 4204 C CA . GLN A 1 519 ? -52.656 7.68 20.859 1 16.28 519 GLN A CA 1
ATOM 4205 C C . GLN A 1 519 ? -52.75 6.293 21.484 1 16.28 519 GLN A C 1
ATOM 4207 O O . GLN A 1 519 ? -52.562 6.129 22.688 1 16.28 519 GLN A O 1
ATOM 4212 N N . SER A 1 520 ? -53.938 5.723 21.375 1 16.44 520 SER A N 1
ATOM 4213 C CA . SER A 1 520 ? -54.844 5.336 22.438 1 16.44 520 SER A CA 1
ATOM 4214 C C . SER A 1 520 ? -54.656 3.875 22.828 1 16.44 520 SER A C 1
ATOM 4216 O O . SER A 1 520 ? -54.75 3.521 24 1 16.44 520 SER A O 1
ATOM 4218 N N . SER A 1 521 ? -54.688 2.893 21.844 1 16.89 521 SER A N 1
ATOM 4219 C CA . SER A 1 521 ? -55.719 1.928 22.234 1 16.89 521 SER A CA 1
ATOM 4220 C C . SER A 1 521 ? -55.188 0.988 23.328 1 16.89 521 SER A C 1
ATOM 4222 O O . SER A 1 521 ? -54.094 0.417 23.188 1 16.89 521 SER A O 1
ATOM 4224 N N . LEU A 1 522 ? -55.688 1.035 24.625 1 17.41 522 LEU A N 1
ATOM 4225 C CA . LEU A 1 522 ? -55.625 0.363 25.922 1 17.41 522 LEU A CA 1
ATOM 4226 C C . LEU A 1 522 ? -56.031 -1.106 25.781 1 17.41 522 LEU A C 1
ATOM 4228 O O . LEU A 1 522 ? -55.906 -1.879 26.734 1 17.41 522 LEU A O 1
ATOM 4232 N N . ALA A 1 523 ? -56.781 -1.479 24.656 1 16.91 523 ALA A N 1
ATOM 4233 C CA . ALA A 1 523 ? -57.75 -2.432 25.203 1 16.91 523 ALA A CA 1
ATOM 4234 C C . ALA A 1 523 ? -57.062 -3.711 25.656 1 16.91 523 ALA A C 1
ATOM 4236 O O . ALA A 1 523 ? -55.938 -4.004 25.219 1 16.91 523 ALA A O 1
ATOM 4237 N N . SER A 1 524 ? -57.906 -4.617 26.172 1 17.64 524 SER A N 1
ATOM 4238 C CA . SER A 1 524 ? -58.094 -5.688 27.141 1 17.64 524 SER A CA 1
ATOM 4239 C C . SER A 1 524 ? -57.594 -7.02 26.609 1 17.64 524 SER A C 1
ATOM 4241 O O . SER A 1 524 ? -57.625 -7.277 25.406 1 17.64 524 SER A O 1
ATOM 4243 N N . SER A 1 525 ? -56.75 -7.711 27.344 1 17.52 525 SER A N 1
ATOM 4244 C CA . SER A 1 525 ? -55.906 -8.906 27.375 1 17.52 525 SER A CA 1
ATOM 4245 C C . SER A 1 525 ? -56.719 -10.172 27.188 1 17.52 525 SER A C 1
ATOM 4247 O O . SER A 1 525 ? -56.25 -11.281 27.391 1 17.52 525 SER A O 1
ATOM 4249 N N . SER A 1 526 ? -57.875 -10.117 26.422 1 16.8 526 SER A N 1
ATOM 4250 C CA . SER A 1 526 ? -58.594 -11.336 26.797 1 16.8 526 SER A CA 1
ATOM 4251 C C . SER A 1 526 ? -57.812 -12.586 26.375 1 16.8 526 SER A C 1
ATOM 4253 O O . SER A 1 526 ? -57 -12.531 25.453 1 16.8 526 SER A O 1
ATOM 4255 N N . SER A 1 527 ? -58.094 -13.859 26.969 1 16.77 527 SER A N 1
ATOM 4256 C CA . SER A 1 527 ? -57.594 -15.117 27.5 1 16.77 527 SER A CA 1
ATOM 4257 C C . SER A 1 527 ? -57.469 -16.172 26.422 1 16.77 527 SER A C 1
ATOM 4259 O O . SER A 1 527 ? -56.656 -17.094 26.531 1 16.77 527 SER A O 1
ATOM 4261 N N . SER A 1 528 ? -58.25 -16.234 25.25 1 17.19 528 SER A N 1
ATOM 4262 C CA . SER A 1 528 ? -58.812 -17.578 25.141 1 17.19 528 SER A CA 1
ATOM 4263 C C . SER A 1 528 ? -57.781 -18.578 24.594 1 17.19 528 SER A C 1
ATOM 4265 O O . SER A 1 528 ? -56.906 -18.188 23.844 1 17.19 528 SER A O 1
ATOM 4267 N N . SER A 1 529 ? -57.812 -20.016 24.906 1 17.19 529 SER A N 1
ATOM 4268 C CA . SER A 1 529 ? -57.125 -21.281 25.203 1 17.19 529 SER A CA 1
ATOM 4269 C C . SER A 1 529 ? -56.875 -22.078 23.938 1 17.19 529 SER A C 1
ATOM 4271 O O . SER A 1 529 ? -56.094 -23.031 23.938 1 17.19 529 SER A O 1
ATOM 4273 N N . SER A 1 530 ? -57.5 -21.828 22.734 1 16.75 530 SER A N 1
ATOM 4274 C CA . SER A 1 530 ? -57.906 -23.094 22.109 1 16.75 530 SER A CA 1
ATOM 4275 C C . SER A 1 530 ? -56.719 -23.812 21.5 1 16.75 530 SER A C 1
ATOM 4277 O O . SER A 1 530 ? -55.875 -23.172 20.875 1 16.75 530 SER A O 1
ATOM 4279 N N . THR A 1 531 ? -56.375 -25.203 21.766 1 17.56 531 THR A N 1
ATOM 4280 C CA . THR A 1 531 ? -55.469 -26.328 21.859 1 17.56 531 THR A CA 1
ATOM 4281 C C . THR A 1 531 ? -55.156 -26.891 20.469 1 17.56 531 THR A C 1
ATOM 4283 O O . THR A 1 531 ? -54 -27.297 20.203 1 17.56 531 THR A O 1
ATOM 4286 N N . THR A 1 532 ? -56.094 -27.047 19.484 1 16.86 532 THR A N 1
ATOM 4287 C CA . THR A 1 532 ? -56.281 -28.391 18.953 1 16.86 532 THR A CA 1
ATOM 4288 C C . THR A 1 532 ? -55.094 -28.781 18.047 1 16.86 532 THR A C 1
ATOM 4290 O O . THR A 1 532 ? -54.375 -27.922 17.578 1 16.86 532 THR A O 1
ATOM 4293 N N . SER A 1 533 ? -55.281 -29.922 17.031 1 16.62 533 SER A N 1
ATOM 4294 C CA . SER A 1 533 ? -54.875 -31.281 16.688 1 16.62 533 SER A CA 1
ATOM 4295 C C . SER A 1 533 ? -54 -31.297 15.43 1 16.62 533 SER A C 1
ATOM 4297 O O . SER A 1 533 ? -53.375 -32.312 15.109 1 16.62 533 SER A O 1
ATOM 4299 N N . THR A 1 534 ? -54 -30.297 14.508 1 17.28 534 THR A N 1
ATOM 4300 C CA . THR A 1 534 ? -54.062 -30.766 13.133 1 17.28 534 THR A CA 1
ATOM 4301 C C . THR A 1 534 ? -52.719 -31.328 12.688 1 17.28 534 THR A C 1
ATOM 4303 O O . THR A 1 534 ? -51.719 -30.594 12.594 1 17.28 534 THR A O 1
ATOM 4306 N N . THR A 1 535 ? -52.312 -32.719 12.914 1 16.47 535 THR A N 1
ATOM 4307 C CA . THR A 1 535 ? -51.219 -33.719 12.852 1 16.47 535 THR A CA 1
ATOM 4308 C C . THR A 1 535 ? -50.531 -33.688 11.492 1 16.47 535 THR A C 1
ATOM 4310 O O . THR A 1 535 ? -49.312 -33.656 11.406 1 16.47 535 THR A O 1
ATOM 4313 N N . GLN A 1 536 ? -51.188 -34.375 10.406 1 15.68 536 GLN A N 1
ATOM 4314 C CA . GLN A 1 536 ? -50.75 -35.594 9.727 1 15.68 536 GLN A CA 1
ATOM 4315 C C . GLN A 1 536 ? -49.844 -35.25 8.547 1 15.68 536 GLN A C 1
ATOM 4317 O O . GLN A 1 536 ? -49 -36.094 8.148 1 15.68 536 GLN A O 1
ATOM 4322 N N . ARG A 1 537 ? -50.125 -34.281 7.645 1 15.94 537 ARG A N 1
ATOM 4323 C CA . ARG A 1 537 ? -50.188 -34.594 6.223 1 15.94 537 ARG A CA 1
ATOM 4324 C C . ARG A 1 537 ? -48.781 -34.719 5.633 1 15.94 537 ARG A C 1
ATOM 4326 O O . ARG A 1 537 ? -48.594 -35.219 4.516 1 15.94 537 ARG A O 1
ATOM 4333 N N . LEU A 1 538 ? -47.719 -34 6.027 1 15.05 538 LEU A N 1
ATOM 4334 C CA . LEU A 1 538 ? -46.812 -33.719 4.906 1 15.0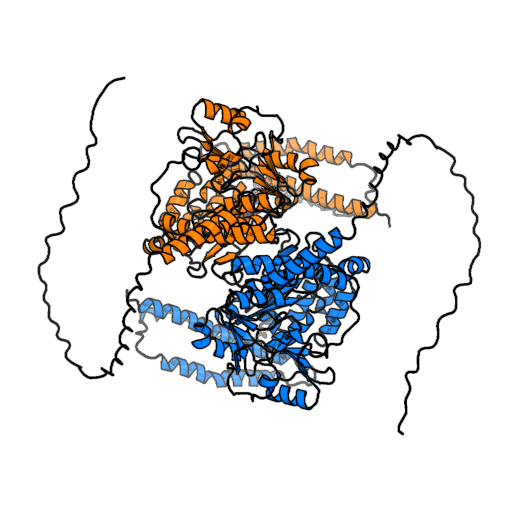5 538 LEU A CA 1
ATOM 4335 C C . LEU A 1 538 ? -45.844 -34.875 4.684 1 15.05 538 LEU A C 1
ATOM 4337 O O . LEU A 1 538 ? -44.875 -35 5.406 1 15.05 538 LEU A O 1
ATOM 4341 N N . ASN A 1 539 ? -46.281 -36.188 4.527 1 15.8 539 ASN A N 1
ATOM 4342 C CA . ASN A 1 539 ? -45.531 -37.438 4.512 1 15.8 539 ASN A CA 1
ATOM 4343 C C . ASN A 1 539 ? -44.375 -37.406 3.518 1 15.8 539 ASN A C 1
ATOM 4345 O O . ASN A 1 539 ? -43.25 -37.781 3.861 1 15.8 539 ASN A O 1
ATOM 4349 N N . LYS A 1 540 ? -44.656 -37.719 2.1 1 16.58 540 LYS A N 1
ATOM 4350 C CA . LYS A 1 540 ? -44.281 -38.906 1.302 1 16.58 540 LYS A CA 1
ATOM 4351 C C . LYS A 1 540 ? -42.938 -38.688 0.615 1 16.58 540 LYS A C 1
ATOM 4353 O O . LYS A 1 540 ? -42.219 -39.656 0.331 1 16.58 540 LYS A O 1
ATOM 4358 N N . LEU A 1 541 ? -42.594 -37.562 -0.083 1 16.64 541 LEU A N 1
ATOM 4359 C CA . LEU A 1 541 ? -41.969 -37.75 -1.388 1 16.64 541 LEU A CA 1
ATOM 4360 C C . LEU A 1 541 ? -40.5 -38.188 -1.237 1 16.64 541 LEU A C 1
ATOM 4362 O O . LEU A 1 541 ? -39.656 -37.375 -0.93 1 16.64 541 LEU A O 1
ATOM 4366 N N . TYR A 1 542 ? -40.094 -39.438 -0.604 1 17.09 542 TYR A N 1
ATOM 4367 C CA . TYR A 1 542 ? -38.812 -40 -0.267 1 17.09 542 TYR A CA 1
ATOM 4368 C C . TYR A 1 542 ? -38 -40.312 -1.524 1 17.09 542 TYR A C 1
ATOM 4370 O O . TYR A 1 542 ? -36.781 -40.531 -1.455 1 17.09 542 TYR A O 1
ATOM 4378 N N . GLY A 1 543 ? -38.625 -40.812 -2.738 1 16.55 543 GLY A N 1
ATOM 4379 C CA . GLY A 1 543 ? -38.188 -42.094 -3.283 1 16.55 543 GLY A CA 1
ATOM 4380 C C . GLY A 1 543 ? -36.75 -42.125 -3.723 1 16.55 543 GLY A C 1
ATOM 4381 O O . GLY A 1 543 ? -35.875 -42.688 -3.059 1 16.55 543 GLY A O 1
ATOM 4382 N N . ARG A 1 544 ? -36.438 -42.562 -5.137 1 17.39 544 ARG A N 1
ATOM 4383 C CA . ARG A 1 544 ? -35.844 -43.688 -5.875 1 17.39 544 ARG A CA 1
ATOM 4384 C C . ARG A 1 544 ? -34.438 -43.344 -6.352 1 17.39 544 ARG A C 1
ATOM 4386 O O . ARG A 1 544 ? -33.719 -44.219 -6.871 1 17.39 544 ARG A O 1
ATOM 4393 N N . CYS A 1 545 ? -33.938 -42.156 -6.629 1 17.66 545 CYS A N 1
ATOM 4394 C CA . CYS A 1 545 ? -33.094 -42.188 -7.824 1 17.66 545 CYS A CA 1
ATOM 4395 C C . CYS A 1 545 ? -31.797 -42.938 -7.566 1 17.66 545 CYS A C 1
ATOM 4397 O O . CYS A 1 545 ? -30.859 -42.406 -6.984 1 17.66 545 CYS A O 1
ATOM 4399 N N . LEU A 1 546 ? -31.812 -44.219 -7.062 1 18.09 546 LEU A N 1
ATOM 4400 C CA . LEU A 1 546 ? -30.703 -45.125 -6.727 1 18.09 546 LEU A CA 1
ATOM 4401 C C . LEU A 1 546 ? -29.781 -45.312 -7.918 1 18.09 546 LEU A C 1
ATOM 4403 O O . LEU A 1 546 ? -28.562 -45.188 -7.781 1 18.09 546 LEU A O 1
ATOM 4407 N N . GLU A 1 547 ? -30.219 -46.094 -9.016 1 18.11 547 GLU A N 1
ATOM 4408 C CA . GLU A 1 547 ? -29.578 -47.281 -9.586 1 18.11 547 GLU A CA 1
ATOM 4409 C C . GLU A 1 547 ? -28.531 -46.875 -10.625 1 18.11 547 GLU A C 1
ATOM 4411 O O . GLU A 1 547 ? -28.859 -46.594 -11.773 1 18.11 547 GLU A O 1
ATOM 4416 N N . VAL A 1 548 ? -27.766 -45.938 -10.742 1 18.16 548 VAL A N 1
ATOM 4417 C CA . VAL A 1 548 ? -27.047 -45.938 -12.008 1 18.16 548 VAL A CA 1
ATOM 4418 C C . VAL A 1 548 ? -26.328 -47.281 -12.188 1 18.16 548 VAL A C 1
ATOM 4420 O O . VAL A 1 548 ? -25.469 -47.656 -11.375 1 18.16 548 VAL A O 1
ATOM 4423 N N . LYS A 1 549 ? -26.828 -48.25 -13.078 1 18.28 549 LYS A N 1
ATOM 4424 C CA . LYS A 1 549 ? -26.641 -49.562 -13.719 1 18.28 549 LYS A CA 1
ATOM 4425 C C . LYS A 1 549 ? -25.234 -49.719 -14.266 1 18.28 549 LYS A C 1
ATOM 4427 O O . LYS A 1 549 ? -24.531 -48.719 -14.484 1 18.28 549 LYS A O 1
ATOM 4432 N N . GLY A 1 550 ? -24.938 -51.094 -14.727 1 19.47 550 GLY A N 1
ATOM 4433 C CA . GLY A 1 550 ? -24.125 -52.25 -15.125 1 19.47 550 GLY A CA 1
ATOM 4434 C C . GLY A 1 550 ? -23.484 -52.062 -16.484 1 19.47 550 GLY A C 1
ATOM 4435 O O . GLY A 1 550 ? -22.266 -52.188 -16.625 1 19.47 550 GLY A O 1
ATOM 4436 N N . GLY A 1 551 ? -24.297 -52.438 -17.672 1 17.88 551 GLY A N 1
ATOM 4437 C CA . GLY A 1 551 ? -24.062 -53.406 -18.719 1 17.88 551 GLY A CA 1
ATOM 4438 C C . GLY A 1 551 ? -23.172 -52.906 -19.844 1 17.88 551 GLY A C 1
ATOM 4439 O O . GLY A 1 551 ? -22.125 -53.469 -20.109 1 17.88 551 GLY A O 1
ATOM 4440 N N . HIS A 1 552 ? -23.875 -52.375 -21.016 1 17.5 552 HIS A N 1
ATOM 4441 C CA . HIS A 1 552 ? -23.797 -52.875 -22.391 1 17.5 552 HIS A CA 1
ATOM 4442 C C . HIS A 1 552 ? -22.453 -52.594 -23.016 1 17.5 552 HIS A C 1
ATOM 4444 O O . HIS A 1 552 ? -21.781 -51.625 -22.656 1 17.5 552 HIS A O 1
ATOM 4450 N N . ARG A 1 553 ? -22.125 -53.469 -24.25 1 18.61 553 ARG A N 1
ATOM 4451 C CA . ARG A 1 553 ? -21.672 -54.219 -25.422 1 18.61 553 ARG A CA 1
ATOM 4452 C C . ARG A 1 553 ? -21.484 -53.281 -26.625 1 18.61 553 ARG A C 1
ATOM 4454 O O . ARG A 1 553 ? -21.609 -52.062 -26.484 1 18.61 553 ARG A O 1
ATOM 4461 N N . TRP A 1 554 ? -22.188 -54.062 -27.672 1 17.16 554 TRP A N 1
ATOM 4462 C CA . TRP A 1 554 ? -23.078 -54.344 -28.797 1 17.16 554 TRP A CA 1
ATOM 4463 C C . TRP A 1 554 ? -24.219 -53.312 -28.828 1 17.16 554 TRP A C 1
ATOM 4465 O O . TRP A 1 554 ? -24.766 -52.969 -27.781 1 17.16 554 TRP A O 1
ATOM 4475 N N . MET B 1 1 ? -31.469 -20.844 32.438 1 22.03 1 MET B N 1
ATOM 4476 C CA . MET B 1 1 ? -30.625 -20 33.25 1 22.03 1 MET B CA 1
ATOM 4477 C C . MET B 1 1 ? -30.438 -18.625 32.625 1 22.03 1 MET B C 1
ATOM 4479 O O . MET B 1 1 ? -30.031 -18.531 31.453 1 22.03 1 MET B O 1
ATOM 4483 N N . SER B 1 2 ? -31.234 -17.641 33.062 1 24.95 2 SER B N 1
ATOM 4484 C CA . SER B 1 2 ? -31.656 -16.328 32.562 1 24.95 2 SER B CA 1
ATOM 4485 C C . SER B 1 2 ? -30.469 -15.398 32.375 1 24.95 2 SER B C 1
ATOM 4487 O O . SER B 1 2 ? -29.406 -15.602 32.969 1 24.95 2 SER B O 1
ATOM 4489 N N . ARG B 1 3 ? -30.641 -14.562 31.25 1 27.89 3 ARG B N 1
ATOM 4490 C CA . ARG B 1 3 ? -29.75 -13.555 30.688 1 27.89 3 ARG B CA 1
ATOM 4491 C C . ARG B 1 3 ? -29.141 -12.695 31.797 1 27.89 3 ARG B C 1
ATOM 4493 O O . ARG B 1 3 ? -28.203 -11.938 31.547 1 27.89 3 ARG B O 1
ATOM 4500 N N . ALA B 1 4 ? -29.922 -12.648 33 1 31.52 4 ALA B N 1
ATOM 4501 C CA . ALA B 1 4 ? -29.594 -11.742 34.094 1 31.52 4 ALA B CA 1
ATOM 4502 C C . ALA B 1 4 ? -28.312 -12.188 34.781 1 31.52 4 ALA B C 1
ATOM 4504 O O . ALA B 1 4 ? -27.562 -11.359 35.312 1 31.52 4 ALA B O 1
ATOM 4505 N N . GLY B 1 5 ? -28.078 -13.562 34.812 1 27.06 5 GLY B N 1
ATOM 4506 C CA . GLY B 1 5 ? -27 -14.078 35.656 1 27.06 5 GLY B CA 1
ATOM 4507 C C . GLY B 1 5 ? -25.625 -13.727 35.125 1 27.06 5 GLY B C 1
ATOM 4508 O O . GLY B 1 5 ? -24.688 -13.531 35.906 1 27.06 5 GLY B O 1
ATOM 4509 N N . ILE B 1 6 ? -25.547 -13.781 33.75 1 29.59 6 ILE B N 1
ATOM 4510 C CA . ILE B 1 6 ? -24.203 -13.672 33.188 1 29.59 6 ILE B CA 1
ATOM 4511 C C . ILE B 1 6 ? -23.719 -12.227 33.25 1 29.59 6 ILE B C 1
ATOM 4513 O O . ILE B 1 6 ? -22.516 -11.969 33.281 1 29.59 6 ILE B O 1
ATOM 4517 N N . MET B 1 7 ? -24.719 -11.219 33.344 1 27.42 7 MET B N 1
ATOM 4518 C CA . MET B 1 7 ? -24.328 -9.812 33.375 1 27.42 7 MET B CA 1
ATOM 4519 C C . MET B 1 7 ? -23.703 -9.453 34.719 1 27.42 7 MET B C 1
ATOM 4521 O O . MET B 1 7 ? -22.891 -8.531 34.812 1 27.42 7 MET B O 1
ATOM 4525 N N . ALA B 1 8 ? -24.172 -10.203 35.781 1 29.31 8 ALA B N 1
ATOM 4526 C CA . ALA B 1 8 ? -23.719 -9.844 37.125 1 29.31 8 ALA B CA 1
ATOM 4527 C C . ALA B 1 8 ? -22.25 -10.18 37.312 1 29.31 8 ALA B C 1
ATOM 4529 O O . ALA B 1 8 ? -21.516 -9.438 38 1 29.31 8 ALA B O 1
ATOM 4530 N N . ARG B 1 9 ? -21.828 -11.32 36.656 1 31.39 9 ARG B N 1
ATOM 4531 C CA . ARG B 1 9 ? -20.438 -11.719 36.906 1 31.39 9 ARG B CA 1
ATOM 4532 C C . ARG B 1 9 ? -19.469 -10.734 36.281 1 31.39 9 ARG B C 1
ATOM 4534 O O . ARG B 1 9 ? -18.375 -10.523 36.812 1 31.39 9 ARG B O 1
ATOM 4541 N N . ARG B 1 10 ? -19.891 -10.117 35.094 1 28.58 10 ARG B N 1
ATOM 4542 C CA . ARG B 1 10 ? -18.938 -9.242 34.438 1 28.58 10 ARG B CA 1
ATOM 4543 C C . ARG B 1 10 ? -18.703 -7.961 35.25 1 28.58 10 ARG B C 1
ATOM 4545 O O . ARG B 1 10 ? -17.641 -7.363 35.188 1 28.58 10 ARG B O 1
ATOM 4552 N N . ARG B 1 11 ? -19.797 -7.574 35.969 1 29.73 11 ARG B N 1
ATOM 4553 C CA . ARG B 1 11 ? -19.672 -6.316 36.719 1 29.73 11 ARG B CA 1
ATOM 4554 C C . ARG B 1 11 ? -18.688 -6.453 37.875 1 29.73 11 ARG B C 1
ATOM 4556 O O . ARG B 1 11 ? -17.969 -5.508 38.188 1 29.73 11 ARG B O 1
ATOM 4563 N N . CYS B 1 12 ? -18.672 -7.781 38.375 1 29.75 12 CYS B N 1
ATOM 4564 C CA . CYS B 1 12 ? -17.812 -7.934 39.562 1 29.75 12 CYS B CA 1
ATOM 4565 C C . CYS B 1 12 ? -16.344 -7.848 39.188 1 29.75 12 CYS B C 1
ATOM 4567 O O . CYS B 1 12 ? -15.539 -7.262 39.906 1 29.75 12 CYS B O 1
ATOM 4569 N N . VAL B 1 13 ? -15.992 -8.445 37.969 1 31.31 13 VAL B N 1
ATOM 4570 C CA . VAL B 1 13 ? -14.578 -8.445 37.625 1 31.31 13 VAL B CA 1
ATOM 4571 C C . VAL B 1 13 ? -14.133 -7.027 37.25 1 31.31 13 VAL B C 1
ATOM 4573 O O . VAL B 1 13 ? -13.023 -6.613 37.594 1 31.31 13 VAL B O 1
ATOM 4576 N N . GLU B 1 14 ? -15.055 -6.195 36.75 1 31.25 14 GLU B N 1
ATOM 4577 C CA . GLU B 1 14 ? -14.695 -4.82 36.438 1 31.25 14 GLU B CA 1
ATOM 4578 C C . GLU B 1 14 ? -14.453 -3.994 37.688 1 31.25 14 GLU B C 1
ATOM 4580 O O . GLU B 1 14 ? -13.547 -3.156 37.719 1 31.25 14 GLU B O 1
ATOM 4585 N N . TYR B 1 15 ? -15.219 -4.418 38.719 1 30.41 15 TYR B N 1
ATOM 4586 C CA . TYR B 1 15 ? -15.07 -3.645 39.969 1 30.41 15 TYR B CA 1
ATOM 4587 C C . TYR B 1 15 ? -13.711 -3.9 40.594 1 30.41 15 TYR B C 1
ATOM 4589 O O . TYR B 1 15 ? -13.055 -2.969 41.062 1 30.41 15 TYR B O 1
ATOM 4597 N N . VAL B 1 16 ? -13.344 -5.234 40.562 1 35.09 16 VAL B N 1
ATOM 4598 C CA . VAL B 1 16 ? -12.062 -5.543 41.219 1 35.09 16 VAL B CA 1
ATOM 4599 C C . VAL B 1 16 ? -10.93 -4.879 40.438 1 35.09 16 VAL B C 1
ATOM 4601 O O . VAL B 1 16 ? -10 -4.328 41.031 1 35.09 16 VAL B O 1
ATOM 4604 N N . GLY B 1 17 ? -11.148 -4.754 39.094 1 30.09 17 GLY B N 1
ATOM 4605 C CA . GLY B 1 17 ? -10.117 -4.102 38.281 1 30.09 17 GLY B CA 1
ATOM 4606 C C . GLY B 1 17 ? -10.016 -2.609 38.562 1 30.09 17 GLY B C 1
ATOM 4607 O O . GLY B 1 17 ? -8.914 -2.062 38.656 1 30.09 17 GLY B O 1
ATOM 4608 N N . PHE B 1 18 ? -11.172 -1.992 38.875 1 36.5 18 PHE B N 1
ATOM 4609 C CA . PHE B 1 18 ? -11.188 -0.562 39.156 1 36.5 18 PHE B CA 1
ATOM 4610 C C . PHE B 1 18 ? -10.531 -0.268 40.5 1 36.5 18 PHE B C 1
ATOM 4612 O O . PHE B 1 18 ? -9.742 0.675 40.594 1 36.5 18 PHE B O 1
ATOM 4619 N N . VAL B 1 19 ? -10.789 -1.167 41.438 1 36.69 19 VAL B N 1
ATOM 4620 C CA . VAL B 1 19 ? -10.219 -0.932 42.781 1 36.69 19 VAL B CA 1
ATOM 4621 C C . VAL B 1 19 ? -8.703 -1.107 42.719 1 36.69 19 VAL B C 1
ATOM 4623 O O . VAL B 1 19 ? -7.965 -0.315 43.312 1 36.69 19 VAL B O 1
ATOM 4626 N N . ILE B 1 20 ? -8.289 -2.078 41.844 1 36.53 20 ILE B N 1
ATOM 4627 C CA . ILE B 1 20 ? -6.855 -2.309 41.75 1 36.53 20 ILE B CA 1
ATOM 4628 C C . ILE B 1 20 ? -6.188 -1.134 41.062 1 36.53 20 ILE B C 1
ATOM 4630 O O . ILE B 1 20 ? -5.125 -0.669 41.469 1 36.53 20 ILE B O 1
ATOM 4634 N N . ILE B 1 21 ? -6.969 -0.522 40.062 1 34.31 21 ILE B N 1
ATOM 4635 C CA . ILE B 1 21 ? -6.383 0.602 39.344 1 34.31 21 ILE B CA 1
ATOM 4636 C C . ILE B 1 21 ? -6.316 1.824 40.25 1 34.31 21 ILE B C 1
ATOM 4638 O O . ILE B 1 21 ? -5.309 2.533 40.281 1 34.31 21 ILE B O 1
ATOM 4642 N N . ILE B 1 22 ? -7.32 1.98 41.156 1 37.84 22 ILE B N 1
ATOM 4643 C CA . ILE B 1 22 ? -7.277 3.123 42.062 1 37.84 22 ILE B CA 1
ATOM 4644 C C . ILE B 1 22 ? -6.133 2.953 43.031 1 37.84 22 ILE B C 1
ATOM 4646 O O . ILE B 1 22 ? -5.395 3.904 43.312 1 37.84 22 ILE B O 1
ATOM 4650 N N . GLN B 1 23 ? -5.984 1.674 43.5 1 35.62 23 GLN B N 1
ATOM 4651 C CA . GLN B 1 23 ? -4.914 1.432 44.469 1 35.62 23 GLN B CA 1
ATOM 4652 C C . GLN B 1 23 ? -3.545 1.661 43.844 1 35.62 23 GLN B C 1
ATOM 4654 O O . GLN B 1 23 ? -2.65 2.223 44.469 1 35.62 23 GLN B O 1
ATOM 4659 N N . LEU B 1 24 ? -3.42 1.331 42.531 1 34.75 24 LEU B N 1
ATOM 4660 C CA . LEU B 1 24 ? -2.145 1.518 41.844 1 34.75 24 LEU B CA 1
ATOM 4661 C C . LEU B 1 24 ? -1.889 2.994 41.562 1 34.75 24 LEU B C 1
ATOM 4663 O O . LEU B 1 24 ? -0.763 3.475 41.719 1 34.75 24 LEU B O 1
ATOM 4667 N N . ILE B 1 25 ? -2.953 3.713 41.281 1 35.78 25 ILE B N 1
ATOM 4668 C CA . ILE B 1 25 ? -2.803 5.145 41.031 1 35.78 25 ILE B CA 1
ATOM 4669 C C . ILE B 1 25 ? -2.402 5.844 42.344 1 35.78 25 ILE B C 1
ATOM 4671 O O . ILE B 1 25 ? -1.525 6.711 42.344 1 35.78 25 ILE B O 1
ATOM 4675 N N . LEU B 1 26 ? -2.971 5.402 43.375 1 34.94 26 LEU B N 1
ATOM 4676 C CA . LEU B 1 26 ? -2.668 6.059 44.625 1 34.94 26 LEU B CA 1
ATOM 4677 C C . LEU B 1 26 ? -1.232 5.773 45.062 1 34.94 26 LEU B C 1
ATOM 4679 O O . LEU B 1 26 ? -0.567 6.641 45.625 1 34.94 26 LEU B O 1
ATOM 4683 N N . THR B 1 27 ? -0.796 4.574 44.781 1 34.09 27 THR B N 1
ATOM 4684 C CA . THR B 1 27 ? 0.564 4.23 45.156 1 34.09 27 THR B CA 1
ATOM 4685 C C . THR B 1 27 ? 1.584 4.957 44.281 1 34.09 27 THR B C 1
ATOM 4687 O O . THR B 1 27 ? 2.596 5.453 44.781 1 34.09 27 THR B O 1
ATOM 4690 N N . VAL B 1 28 ? 1.332 5.117 42.906 1 32.91 28 VAL B N 1
ATOM 4691 C CA . VAL B 1 28 ? 2.297 5.766 42.031 1 32.91 28 VAL B CA 1
ATOM 4692 C C . VAL B 1 28 ? 2.264 7.277 42.25 1 32.91 28 VAL B C 1
ATOM 4694 O O . VAL B 1 28 ? 3.301 7.941 42.188 1 32.91 28 VAL B O 1
ATOM 4697 N N . GLY B 1 29 ? 1.162 7.832 42.531 1 30.7 29 GLY B N 1
ATOM 4698 C CA . GLY B 1 29 ? 1.086 9.25 42.844 1 30.7 29 GLY B CA 1
ATOM 4699 C C . GLY B 1 29 ? 1.929 9.648 44.031 1 30.7 29 GLY B C 1
ATOM 4700 O O . GLY B 1 29 ? 2.549 10.711 44.031 1 30.7 29 GLY B O 1
ATOM 4701 N N . SER B 1 30 ? 1.911 8.836 44.969 1 30.89 30 SER B N 1
ATOM 4702 C CA . SER B 1 30 ? 2.68 9.188 46.156 1 30.89 30 SER B CA 1
ATOM 4703 C C . SER B 1 30 ? 4.18 9.164 45.875 1 30.89 30 SER B C 1
ATOM 4705 O O . SER B 1 30 ? 4.945 9.891 46.5 1 30.89 30 SER B O 1
ATOM 4707 N N . LEU B 1 31 ? 4.605 8.312 44.969 1 31.3 31 LEU B N 1
ATOM 4708 C CA . LEU B 1 31 ? 6.047 8.227 44.781 1 31.3 31 LEU B CA 1
ATOM 4709 C C . LEU B 1 31 ? 6.555 9.422 43.969 1 31.3 31 LEU B C 1
ATOM 4711 O O . LEU B 1 31 ? 7.727 9.789 44.062 1 31.3 31 LEU B O 1
ATOM 4715 N N . TRP B 1 32 ? 5.703 9.984 43.062 1 30.36 32 TRP B N 1
ATOM 4716 C CA . TRP B 1 32 ? 6.176 11.109 42.281 1 30.36 32 TRP B CA 1
ATOM 4717 C C . TRP B 1 32 ? 6.434 12.328 43.156 1 30.36 32 TRP B C 1
ATOM 4719 O O . TRP B 1 32 ? 7.305 13.148 42.844 1 30.36 32 TRP B O 1
ATOM 4729 N N . PHE B 1 33 ? 5.719 12.453 44.188 1 30.64 33 PHE B N 1
ATOM 4730 C CA . PHE B 1 33 ? 5.93 13.625 45.031 1 30.64 33 PHE B CA 1
ATOM 4731 C C . PHE B 1 33 ? 7.348 13.641 45.594 1 30.64 33 PHE B C 1
ATOM 4733 O O . PHE B 1 33 ? 7.809 14.664 46.125 1 30.64 33 PHE B O 1
ATOM 4740 N N . PHE B 1 34 ? 7.895 12.461 45.719 1 31.45 34 PHE B N 1
ATOM 4741 C CA . PHE B 1 34 ? 9.156 12.484 46.469 1 31.45 34 PHE B CA 1
ATOM 4742 C C . PHE B 1 34 ? 10.273 13.047 45.594 1 31.45 34 PHE B C 1
ATOM 4744 O O . PHE B 1 34 ? 11.391 13.258 46.062 1 31.45 34 PHE B O 1
ATOM 4751 N N . ARG B 1 35 ? 10.133 12.852 44.281 1 29.45 35 ARG B N 1
ATOM 4752 C CA . ARG B 1 35 ? 11.391 13.109 43.594 1 29.45 35 ARG B CA 1
ATOM 4753 C C . ARG B 1 35 ? 11.641 14.609 43.438 1 29.45 35 ARG B C 1
ATOM 4755 O O . ARG B 1 35 ? 12.578 15.023 42.75 1 29.45 35 ARG B O 1
ATOM 4762 N N . GLU B 1 36 ? 10.625 15.414 43.906 1 27.69 36 GLU B N 1
ATOM 4763 C CA . GLU B 1 36 ? 10.969 16.781 43.531 1 27.69 36 GLU B CA 1
ATOM 4764 C C . GLU B 1 36 ? 12.258 17.234 44.25 1 27.69 36 GLU B C 1
ATOM 4766 O O . GLU B 1 36 ? 13.18 17.734 43.594 1 27.69 36 GLU B O 1
ATOM 4771 N N . LYS B 1 37 ? 12.109 18.203 45.188 1 30.48 37 LYS B N 1
ATOM 4772 C CA . LYS B 1 37 ? 13.055 19.266 45.531 1 30.48 37 LYS B CA 1
ATOM 4773 C C . LYS B 1 37 ? 14.203 18.734 46.375 1 30.48 37 LYS B C 1
ATOM 4775 O O . LYS B 1 37 ? 13.977 18.094 47.406 1 30.48 37 LYS B O 1
ATOM 4780 N N . PRO B 1 38 ? 15.383 18.578 45.875 1 28.86 38 PRO B N 1
ATOM 4781 C CA . PRO B 1 38 ? 16.547 18.203 46.688 1 28.86 38 PRO B CA 1
ATOM 4782 C C . PRO B 1 38 ? 16.703 19.078 47.938 1 28.86 38 PRO B C 1
ATOM 4784 O O . PRO B 1 38 ? 17.688 18.922 48.688 1 28.86 38 PRO B O 1
ATOM 4787 N N . HIS B 1 39 ? 16.156 20.359 48 1 27.97 39 HIS B N 1
ATOM 4788 C CA . HIS B 1 39 ? 16.828 21.047 49.094 1 27.97 39 HIS B CA 1
ATOM 4789 C C . HIS B 1 39 ? 16.516 20.375 50.406 1 27.97 39 HIS B C 1
ATOM 4791 O O . HIS B 1 39 ? 17.422 20.047 51.188 1 27.97 39 HIS B O 1
ATOM 4797 N N . ASN B 1 40 ? 15.664 21.125 51.406 1 28.52 40 ASN B N 1
ATOM 4798 C CA . ASN B 1 40 ? 15.633 21.109 52.844 1 28.52 40 ASN B CA 1
ATOM 4799 C C . ASN B 1 40 ? 15.047 19.812 53.406 1 28.52 40 ASN B C 1
ATOM 4801 O O . ASN B 1 40 ? 14.32 19.109 52.688 1 28.52 40 ASN B O 1
ATOM 4805 N N . THR B 1 41 ? 15.391 19.422 54.781 1 31.23 41 THR B N 1
ATOM 4806 C CA . THR B 1 41 ? 15.383 18.344 55.781 1 31.23 41 THR B CA 1
ATOM 4807 C C . THR B 1 41 ? 13.953 17.906 56.094 1 31.23 41 THR B C 1
ATOM 4809 O O . THR B 1 41 ? 13.695 17.297 57.125 1 31.23 41 THR B O 1
ATOM 4812 N N . VAL B 1 42 ? 12.914 18.266 55.344 1 30.33 42 VAL B N 1
ATOM 4813 C CA . VAL B 1 42 ? 11.656 17.953 56.031 1 30.33 42 VAL B CA 1
ATOM 4814 C C . VAL B 1 42 ? 11.609 16.469 56.375 1 30.33 42 VAL B C 1
ATOM 4816 O O . VAL B 1 42 ? 11.953 15.617 55.562 1 30.33 42 VAL B O 1
ATOM 4819 N N . ASP B 1 43 ? 11.609 16.203 57.75 1 30.62 43 ASP B N 1
ATOM 4820 C CA . ASP B 1 43 ? 11.727 14.977 58.531 1 30.62 43 ASP B CA 1
ATOM 4821 C C . ASP B 1 43 ? 10.812 13.883 58 1 30.62 43 ASP B C 1
ATOM 4823 O O . ASP B 1 43 ? 9.789 14.172 57.375 1 30.62 43 ASP B O 1
ATOM 4827 N N . PRO B 1 44 ? 11.352 12.602 57.812 1 32.06 44 PRO B N 1
ATOM 4828 C CA . PRO B 1 44 ? 10.68 11.398 57.312 1 32.06 44 PRO B CA 1
ATOM 4829 C C . PRO B 1 44 ? 9.289 11.195 57.906 1 32.06 44 PRO B C 1
ATOM 4831 O O . PRO B 1 44 ? 8.406 10.633 57.25 1 32.06 44 PRO B O 1
ATOM 4834 N N . GLU B 1 45 ? 9.109 11.742 59.188 1 31.7 45 GLU B N 1
ATOM 4835 C CA . GLU B 1 45 ? 7.871 11.492 59.938 1 31.7 45 GLU B CA 1
ATOM 4836 C C . GLU B 1 45 ? 6.695 12.234 59.312 1 31.7 45 GLU B C 1
ATOM 4838 O O . GLU B 1 45 ? 5.586 11.695 59.25 1 31.7 45 GLU B O 1
ATOM 4843 N N . SER B 1 46 ? 7.059 13.531 58.875 1 30.64 46 SER B N 1
ATOM 4844 C CA . SER B 1 46 ? 5.949 14.367 58.438 1 30.64 46 SER B CA 1
ATOM 4845 C C . SER B 1 46 ? 5.379 13.859 57.094 1 30.64 46 SER B C 1
ATOM 4847 O O . SER B 1 46 ? 4.242 14.18 56.75 1 30.64 46 SER B O 1
ATOM 4849 N N . ARG B 1 47 ? 6.309 13.266 56.375 1 30.31 47 ARG B N 1
ATOM 4850 C CA . ARG B 1 47 ? 5.844 12.734 55.094 1 30.31 47 ARG B CA 1
ATOM 4851 C C . ARG B 1 47 ? 4.871 11.578 55.281 1 30.31 47 ARG B C 1
ATOM 4853 O O . ARG B 1 47 ? 3.891 11.445 54.562 1 30.31 47 ARG B O 1
ATOM 4860 N N . LEU B 1 48 ? 5.184 10.797 56.406 1 29.81 48 LEU B N 1
ATOM 4861 C CA . LEU B 1 48 ? 4.301 9.672 56.688 1 29.81 48 LEU B CA 1
ATOM 4862 C C . LEU B 1 48 ? 2.918 10.164 57.125 1 29.81 48 LEU B C 1
ATOM 4864 O O . LEU B 1 48 ? 1.905 9.602 56.688 1 29.81 48 LEU B O 1
ATOM 4868 N N . LEU B 1 49 ? 2.965 11.305 57.875 1 29.58 49 LEU B N 1
ATOM 4869 C CA . LEU B 1 49 ? 1.695 11.781 58.406 1 29.58 49 LEU B CA 1
ATOM 4870 C C . LEU B 1 49 ? 0.782 12.266 57.312 1 29.58 49 LEU B C 1
ATOM 4872 O O . LEU B 1 49 ? -0.424 12.016 57.312 1 29.58 49 LEU B O 1
ATOM 4876 N N . LEU B 1 50 ? 1.431 12.922 56.25 1 31.73 50 LEU B N 1
ATOM 4877 C CA . LEU B 1 50 ? 0.573 13.453 55.188 1 31.73 50 LEU B CA 1
ATOM 4878 C C . LEU B 1 50 ? -0.002 12.336 54.344 1 31.73 50 LEU B C 1
ATOM 4880 O O . LEU B 1 50 ? -1.155 12.406 53.906 1 31.73 50 LEU B O 1
ATOM 4884 N N . SER B 1 51 ? 0.852 11.219 54.188 1 29.33 51 SER B N 1
ATOM 4885 C CA . SER B 1 51 ? 0.332 10.078 53.438 1 29.33 51 SER B CA 1
ATOM 4886 C C . SER B 1 51 ? -0.816 9.406 54.188 1 29.33 51 SER B C 1
ATOM 4888 O O . SER B 1 51 ? -1.816 9.023 53.594 1 29.33 51 SER B O 1
ATOM 4890 N N . MET B 1 52 ? -0.688 9.328 55.531 1 31.14 52 MET B N 1
ATOM 4891 C CA . MET B 1 52 ? -1.726 8.688 56.312 1 31.14 52 MET B CA 1
ATOM 4892 C C . MET B 1 52 ? -3.006 9.516 56.312 1 31.14 52 MET B C 1
ATOM 4894 O O . MET B 1 52 ? -4.109 8.969 56.281 1 31.14 52 MET B O 1
ATOM 4898 N N . GLU B 1 53 ? -2.82 10.836 56.375 1 32.72 53 GLU B N 1
ATOM 4899 C CA . GLU B 1 53 ? -4.004 11.688 56.375 1 32.72 53 GLU B CA 1
ATOM 4900 C C . GLU B 1 53 ? -4.805 11.562 55.094 1 32.72 53 GLU B C 1
ATOM 4902 O O . GLU B 1 53 ? -6.039 11.539 55.125 1 32.72 53 GLU B O 1
ATOM 4907 N N . TYR B 1 54 ? -4.062 11.461 53.969 1 29.19 54 TYR B N 1
ATOM 4908 C CA . TYR B 1 54 ? -4.766 11.312 52.688 1 29.19 54 TYR B CA 1
ATOM 4909 C C . TYR B 1 54 ? -5.5 9.977 52.656 1 29.19 54 TYR B C 1
ATOM 4911 O O . TYR B 1 54 ? -6.648 9.906 52.188 1 29.19 54 TYR B O 1
ATOM 4919 N N . LEU B 1 55 ? -4.848 8.938 53.281 1 30.25 55 LEU B N 1
ATOM 4920 C CA . LEU B 1 55 ? -5.531 7.648 53.312 1 30.25 55 LEU B CA 1
ATOM 4921 C C . LEU B 1 55 ? -6.781 7.738 54.188 1 30.25 55 LEU B C 1
ATOM 4923 O O . LEU B 1 55 ? -7.824 7.172 53.844 1 30.25 55 LEU B O 1
ATOM 4927 N N . ASN B 1 56 ? -6.586 8.453 55.281 1 31.03 56 ASN B N 1
ATOM 4928 C CA . ASN B 1 56 ? -7.715 8.547 56.188 1 31.03 56 ASN B CA 1
ATOM 4929 C C . ASN B 1 56 ? -8.891 9.289 55.562 1 31.03 56 ASN B C 1
ATOM 4931 O O . ASN B 1 56 ? -10.047 8.961 55.812 1 31.03 56 ASN B O 1
ATOM 4935 N N . ARG B 1 57 ? -8.539 10.375 54.781 1 32.09 57 ARG B N 1
ATOM 4936 C CA . ARG B 1 57 ? -9.641 11.172 54.281 1 32.09 57 ARG B CA 1
ATOM 4937 C C . ARG B 1 57 ? -10.469 10.383 53.281 1 32.09 57 ARG B C 1
ATOM 4939 O O . ARG B 1 57 ? -11.672 10.609 53.125 1 32.09 57 ARG B O 1
ATOM 4946 N N . ASN B 1 58 ? -9.766 9.531 52.438 1 29.19 58 ASN B N 1
ATOM 4947 C CA . ASN B 1 58 ? -10.555 8.883 51.406 1 29.19 58 ASN B CA 1
ATOM 4948 C C . ASN B 1 58 ? -11.148 7.566 51.906 1 29.19 58 ASN B C 1
ATOM 4950 O O . ASN B 1 58 ? -11.609 6.75 51.094 1 29.19 58 ASN B O 1
ATOM 4954 N N . ALA B 1 59 ? -10.883 7.254 53.188 1 29.66 59 ALA B N 1
ATOM 4955 C CA . ALA B 1 59 ? -11.531 6.102 53.812 1 29.66 59 ALA B CA 1
ATOM 4956 C C . ALA B 1 59 ? -13.047 6.152 53.625 1 29.66 59 ALA B C 1
ATOM 4958 O O . ALA B 1 59 ? -13.68 5.121 53.406 1 29.66 59 ALA B O 1
ATOM 4959 N N . ASP B 1 60 ? -13.477 7.379 53.812 1 31.19 60 ASP B N 1
ATOM 4960 C CA . ASP B 1 60 ? -14.93 7.488 53.844 1 31.19 60 ASP B CA 1
ATOM 4961 C C . ASP B 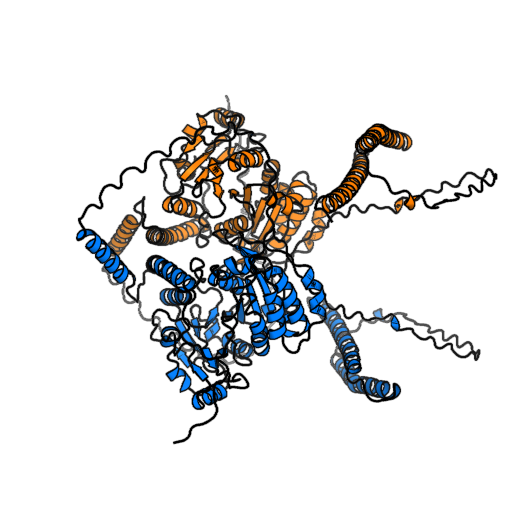1 60 ? -15.531 7.152 52.469 1 31.19 60 ASP B C 1
ATOM 4963 O O . ASP B 1 60 ? -16.625 6.594 52.375 1 31.19 60 ASP B O 1
ATOM 4967 N N . LEU B 1 61 ? -14.766 7.492 51.375 1 29.34 61 LEU B N 1
ATOM 4968 C CA . LEU B 1 61 ? -15.359 7.262 50.062 1 29.34 61 LEU B CA 1
ATOM 4969 C C . LEU B 1 61 ? -15.484 5.766 49.781 1 29.34 61 LEU B C 1
ATOM 4971 O O . LEU B 1 61 ? -16.453 5.328 49.156 1 29.34 61 LEU B O 1
ATOM 4975 N N . VAL B 1 62 ? -14.539 5 50.344 1 27.61 62 VAL B N 1
ATOM 4976 C CA . VAL B 1 62 ? -14.656 3.555 50.188 1 27.61 62 VAL B CA 1
ATOM 4977 C C . VAL B 1 62 ? -15.875 3.039 50.938 1 27.61 62 VAL B C 1
ATOM 4979 O O . VAL B 1 62 ? -16.609 2.195 50.438 1 27.61 62 VAL B O 1
ATOM 4982 N N . LYS B 1 63 ? -16.016 3.625 52.094 1 29.02 63 LYS B N 1
ATOM 4983 C CA . LYS B 1 63 ? -17.125 3.143 52.906 1 29.02 63 LYS B CA 1
ATOM 4984 C C . LYS B 1 63 ? -18.469 3.432 52.219 1 29.02 63 LYS B C 1
ATOM 4986 O O . LYS B 1 63 ? -19.375 2.596 52.25 1 29.02 63 LYS B O 1
ATOM 4991 N N . SER B 1 64 ? -18.547 4.637 51.688 1 27.52 64 SER B N 1
ATOM 4992 C CA . SER B 1 64 ? -19.844 5.012 51.156 1 27.52 64 SER B CA 1
ATOM 4993 C C . SER B 1 64 ? -20.219 4.172 49.938 1 27.52 64 SER B C 1
ATOM 4995 O O . SER B 1 64 ? -21.406 3.977 49.656 1 27.52 64 SER B O 1
ATOM 4997 N N . ALA B 1 65 ? -19.188 3.756 49.125 1 26.2 65 ALA B N 1
ATOM 4998 C CA . ALA B 1 65 ? -19.547 2.926 47.969 1 26.2 65 ALA B CA 1
ATOM 4999 C C . ALA B 1 65 ? -20.016 1.544 48.438 1 26.2 65 ALA B C 1
ATOM 5001 O O . ALA B 1 65 ? -20.797 0.889 47.719 1 26.2 65 ALA B O 1
ATOM 5002 N N . SER B 1 66 ? -19.453 1.136 49.562 1 25.14 66 SER B N 1
ATOM 5003 C CA . SER B 1 66 ? -19.875 -0.163 50.094 1 25.14 66 SER B CA 1
ATOM 5004 C C . SER B 1 66 ? -21.359 -0.174 50.438 1 25.14 66 SER B C 1
ATOM 5006 O O . SER B 1 66 ? -22.016 -1.205 50.312 1 25.14 66 SER B O 1
ATOM 5008 N N . ASN B 1 67 ? -21.734 0.964 51.031 1 26.69 67 ASN B N 1
ATOM 5009 C CA . ASN B 1 67 ? -23.094 0.901 51.594 1 26.69 67 ASN B CA 1
ATOM 5010 C C . ASN B 1 67 ? -24.125 0.761 50.5 1 26.69 67 ASN B C 1
ATOM 5012 O O . ASN B 1 67 ? -25.297 0.444 50.75 1 26.69 67 ASN B O 1
ATOM 5016 N N . LYS B 1 68 ? -23.828 1.492 49.312 1 28.2 68 LYS B N 1
ATOM 5017 C CA . LYS B 1 68 ? -25.016 1.544 48.469 1 28.2 68 LYS B CA 1
ATOM 5018 C C . LYS B 1 68 ? -25.375 0.159 47.938 1 28.2 68 LYS B C 1
ATOM 5020 O O . LYS B 1 68 ? -26.516 -0.08 47.531 1 28.2 68 LYS B O 1
ATOM 5025 N N . TYR B 1 69 ? -24.297 -0.69 47.625 1 25.05 69 TYR B N 1
ATOM 5026 C CA . TYR B 1 69 ? -24.688 -1.956 47.031 1 25.05 69 TYR B CA 1
ATOM 5027 C C . TYR B 1 69 ? -25.125 -2.957 48.094 1 25.05 69 TYR B C 1
ATOM 5029 O O . TYR B 1 69 ? -24.391 -3.877 48.438 1 25.05 69 TYR B O 1
ATOM 5037 N N . SER B 1 70 ? -25.562 -2.482 49.219 1 24.25 70 SER B N 1
ATOM 5038 C CA . SER B 1 70 ? -26 -3.402 50.281 1 24.25 70 SER B CA 1
ATOM 5039 C C . SER B 1 70 ? -27.109 -4.324 49.781 1 24.25 70 SER B C 1
ATOM 5041 O O . SER B 1 70 ? -27.672 -5.098 50.562 1 24.25 70 SER B O 1
ATOM 5043 N N . ASN B 1 71 ? -27.812 -3.896 48.625 1 24.25 71 ASN B N 1
ATOM 5044 C CA . ASN B 1 71 ? -29.062 -4.645 48.719 1 24.25 71 ASN B CA 1
ATOM 5045 C C . ASN B 1 71 ? -28.812 -6.148 48.75 1 24.25 71 ASN B C 1
ATOM 5047 O O . ASN B 1 71 ? -27.688 -6.602 48.531 1 24.25 71 ASN B O 1
ATOM 5051 N N . ASN B 1 72 ? -29.734 -6.996 48.031 1 25.39 72 ASN B N 1
ATOM 5052 C CA . ASN B 1 72 ? -30.266 -8.32 48.312 1 25.39 72 ASN B CA 1
ATOM 5053 C C . ASN B 1 72 ? -29.266 -9.422 48 1 25.39 72 ASN B C 1
ATOM 5055 O O . ASN B 1 72 ? -29.641 -10.555 47.719 1 25.39 72 ASN B O 1
ATOM 5059 N N . VAL B 1 73 ? -27.984 -9.016 47.656 1 23.39 73 VAL B N 1
ATOM 5060 C CA . VAL B 1 73 ? -27.266 -10.219 47.25 1 23.39 73 VAL B CA 1
ATOM 5061 C C . VAL B 1 73 ? -27.031 -11.125 48.438 1 23.39 73 VAL B C 1
ATOM 5063 O O . VAL B 1 73 ? -26.469 -10.695 49.469 1 23.39 73 VAL B O 1
ATOM 5066 N N . GLU B 1 74 ? -28.016 -12.109 48.625 1 24.19 74 GLU B N 1
ATOM 5067 C CA . GLU B 1 74 ? -27.922 -13.195 49.594 1 24.19 74 GLU B CA 1
ATOM 5068 C C . GLU B 1 74 ? -26.531 -13.828 49.594 1 24.19 74 GLU B C 1
ATOM 5070 O O . GLU B 1 74 ? -26.094 -14.344 48.562 1 24.19 74 GLU B O 1
ATOM 5075 N N . ILE B 1 75 ? -25.578 -13.102 50.156 1 25.09 75 ILE B N 1
ATOM 5076 C CA . ILE B 1 75 ? -24.234 -13.609 50.344 1 25.09 75 ILE B CA 1
ATOM 5077 C C . ILE B 1 75 ? -24.297 -14.992 51 1 25.09 75 ILE B C 1
ATOM 5079 O O . ILE B 1 75 ? -24.812 -15.141 52.094 1 25.09 75 ILE B O 1
ATOM 5083 N N . PRO B 1 76 ? -24.469 -16.047 50.062 1 21.92 76 PRO B N 1
ATOM 5084 C CA . PRO B 1 76 ? -24.641 -17.359 50.688 1 21.92 76 PRO B CA 1
ATOM 5085 C C . PRO B 1 76 ? -23.656 -17.594 51.812 1 21.92 76 PRO B C 1
ATOM 5087 O O . PRO B 1 76 ? -22.562 -17.016 51.844 1 21.92 76 PRO B O 1
ATOM 5090 N N . GLU B 1 77 ? -24.156 -18.078 52.938 1 23.3 77 GLU B N 1
ATOM 5091 C CA . GLU B 1 77 ? -23.656 -18.359 54.281 1 23.3 77 GLU B CA 1
ATOM 5092 C C . GLU B 1 77 ? -22.328 -19.109 54.219 1 23.3 77 GLU B C 1
ATOM 5094 O O . GLU B 1 77 ? -21.578 -19.141 55.188 1 23.3 77 GLU B O 1
ATOM 5099 N N . ALA B 1 78 ? -22.172 -19.812 53 1 22.48 78 ALA B N 1
ATOM 5100 C CA . ALA B 1 78 ? -21.266 -20.922 53.25 1 22.48 78 ALA B CA 1
ATOM 5101 C C . ALA B 1 78 ? -19.844 -20.422 53.531 1 22.48 78 ALA B C 1
ATOM 5103 O O . ALA B 1 78 ? -18.969 -21.203 53.938 1 22.48 78 ALA B O 1
ATOM 5104 N N . PHE B 1 79 ? -19.562 -19.203 52.844 1 20.2 79 PHE B N 1
ATOM 5105 C CA . PHE B 1 79 ? -18.125 -18.969 52.844 1 20.2 79 PHE B CA 1
ATOM 5106 C C . PHE B 1 79 ? -17.672 -18.531 54.25 1 20.2 79 PHE B C 1
ATOM 5108 O O . PHE B 1 79 ? -17.266 -17.391 54.438 1 20.2 79 PHE B O 1
ATOM 5115 N N . SER B 1 80 ? -18.562 -18.812 55.219 1 20.77 80 SER B N 1
ATOM 5116 C CA . SER B 1 80 ? -18.234 -18.359 56.562 1 20.77 80 SER B CA 1
ATOM 5117 C C . SER B 1 80 ? -16.922 -18.969 57.031 1 20.77 80 SER B C 1
ATOM 5119 O O . SER B 1 80 ? -16.5 -18.75 58.156 1 20.77 80 SER B O 1
ATOM 5121 N N . SER B 1 81 ? -16.469 -20.031 56.219 1 18.12 81 SER B N 1
ATOM 5122 C CA . SER B 1 81 ? -15.695 -20.891 57.125 1 18.12 81 SER B CA 1
ATOM 5123 C C . SER B 1 81 ? -14.578 -20.109 57.781 1 18.12 81 SER B C 1
ATOM 5125 O O . SER B 1 81 ? -14.258 -18.984 57.375 1 18.12 81 SER B O 1
ATOM 5127 N N . LYS B 1 82 ? -13.547 -20.969 58.281 1 20.86 82 LYS B N 1
ATOM 5128 C CA . LYS B 1 82 ? -12.742 -21.188 59.5 1 20.86 82 LYS B CA 1
ATOM 5129 C C . LYS B 1 82 ? -11.469 -20.344 59.469 1 20.86 82 LYS B C 1
ATOM 5131 O O . LYS B 1 82 ? -10.578 -20.531 60.281 1 20.86 82 LYS B O 1
ATOM 5136 N N . VAL B 1 83 ? -11.391 -19.344 58.469 1 17.53 83 VAL B N 1
ATOM 5137 C CA . VAL B 1 83 ? -9.969 -19.016 58.531 1 17.53 83 VAL B CA 1
ATOM 5138 C C . VAL B 1 83 ? -9.617 -18.453 59.906 1 17.53 83 VAL B C 1
ATOM 5140 O O . VAL B 1 83 ? -10.055 -17.344 60.25 1 17.53 83 VAL B O 1
ATOM 5143 N N . SER B 1 84 ? -9.875 -19.312 60.906 1 18.84 84 SER B N 1
ATOM 5144 C CA . SER B 1 84 ? -9.516 -18.906 62.281 1 18.84 84 SER B CA 1
ATOM 5145 C C . SER B 1 84 ? -8.039 -18.547 62.375 1 18.84 84 SER B C 1
ATOM 5147 O O . SER B 1 84 ? -7.172 -19.391 62.156 1 18.84 84 SER B O 1
ATOM 5149 N N . TYR B 1 85 ? -7.637 -17.578 61.625 1 18.33 85 TYR B N 1
ATOM 5150 C CA . TYR B 1 85 ? -6.223 -17.25 61.812 1 18.33 85 TYR B CA 1
ATOM 5151 C C . TYR B 1 85 ? -5.898 -17 63.281 1 18.33 85 TYR B C 1
ATOM 5153 O O . TYR B 1 85 ? -6.594 -16.234 63.938 1 18.33 85 TYR B O 1
ATOM 5161 N N . SER B 1 86 ? -5.824 -18.141 64 1 19.23 86 SER B N 1
ATOM 5162 C CA . SER B 1 86 ? -5.387 -18.047 65.375 1 19.23 86 SER B CA 1
ATOM 5163 C C . SER B 1 86 ? -4.066 -17.297 65.5 1 19.23 86 SER B C 1
ATOM 5165 O O . SER B 1 86 ? -3.057 -17.719 64.938 1 19.23 86 SER B O 1
ATOM 5167 N N . VAL B 1 87 ? -4.16 -16.047 65.25 1 19.42 87 VAL B N 1
ATOM 5168 C CA . VAL B 1 87 ? -2.965 -15.234 65.5 1 19.42 87 VAL B CA 1
ATOM 5169 C C . VAL B 1 87 ? -2.492 -15.414 66.938 1 19.42 87 VAL B C 1
ATOM 5171 O O . VAL B 1 87 ? -3.201 -15.055 67.875 1 19.42 87 VAL B O 1
ATOM 5174 N N . SER B 1 88 ? -2.104 -16.688 67.312 1 19.11 88 SER B N 1
ATOM 5175 C CA . SER B 1 88 ? -1.556 -16.875 68.625 1 19.11 88 SER B CA 1
ATOM 5176 C C . SER B 1 88 ? -0.462 -15.859 68.938 1 19.11 88 SER B C 1
ATOM 5178 O O . SER B 1 88 ? 0.517 -15.75 68.188 1 19.11 88 SER B O 1
ATOM 5180 N N . ARG B 1 89 ? -0.916 -14.703 69.438 1 20.11 89 ARG B N 1
ATOM 5181 C CA . ARG B 1 89 ? -0.114 -13.609 70 1 20.11 89 ARG B CA 1
ATOM 5182 C C . ARG B 1 89 ? 0.841 -14.102 71.062 1 20.11 89 ARG B C 1
ATOM 5184 O O . ARG B 1 89 ? 0.419 -14.398 72.188 1 20.11 89 ARG B O 1
ATOM 5191 N N . SER B 1 90 ? 1.564 -15.195 70.875 1 19.81 90 SER B N 1
ATOM 5192 C CA . SER B 1 90 ? 2.424 -15.445 72 1 19.81 90 SER B CA 1
ATOM 5193 C C . SER B 1 90 ? 3.256 -14.211 72.375 1 19.81 90 SER B C 1
ATOM 5195 O O . SER B 1 90 ? 4.074 -13.766 71.562 1 19.81 90 SER B O 1
ATOM 5197 N N . VAL B 1 91 ? 2.635 -13.273 73.188 1 21.78 91 VAL B N 1
ATOM 5198 C CA . VAL B 1 91 ? 3.178 -12.055 73.75 1 21.78 91 VAL B CA 1
ATOM 5199 C C . VAL B 1 91 ? 4.387 -12.391 74.625 1 21.78 91 VAL B C 1
ATOM 5201 O O . VAL B 1 91 ? 4.234 -12.906 75.75 1 21.78 91 VAL B O 1
ATOM 5204 N N . SER B 1 92 ? 5.262 -13.289 74.312 1 21.89 92 SER B N 1
ATOM 5205 C CA . SER B 1 92 ? 6.309 -13.367 75.375 1 21.89 92 SER B CA 1
ATOM 5206 C C . SER B 1 92 ? 6.91 -11.992 75.625 1 21.89 92 SER B C 1
ATOM 5208 O O . SER B 1 92 ? 6.969 -11.141 74.75 1 21.89 92 SER B O 1
ATOM 5210 N N . SER B 1 93 ? 6.996 -11.547 77 1 22.23 93 SER B N 1
ATOM 5211 C CA . SER B 1 93 ? 7.234 -10.344 77.812 1 22.23 93 SER B CA 1
ATOM 5212 C C . SER B 1 93 ? 8.516 -9.641 77.375 1 22.23 93 SER B C 1
ATOM 5214 O O . SER B 1 93 ? 8.758 -8.484 77.75 1 22.23 93 SER B O 1
ATOM 5216 N N . SER B 1 94 ? 9.609 -10.383 77.125 1 24.27 94 SER B N 1
ATOM 5217 C CA . SER B 1 94 ? 10.906 -9.773 77.438 1 24.27 94 SER B CA 1
ATOM 5218 C C . SER B 1 94 ? 11.141 -8.531 76.562 1 24.27 94 SER B C 1
ATOM 5220 O O . SER B 1 94 ? 10.641 -8.438 75.438 1 24.27 94 SER B O 1
ATOM 5222 N N . SER B 1 95 ? 11.508 -7.352 77.312 1 23.91 95 SER B N 1
ATOM 5223 C CA . SER B 1 95 ? 11.594 -5.938 76.938 1 23.91 95 SER B CA 1
ATOM 5224 C C . SER B 1 95 ? 12.359 -5.723 75.688 1 23.91 95 SER B C 1
ATOM 5226 O O . SER B 1 95 ? 12.648 -4.586 75.25 1 23.91 95 SER B O 1
ATOM 5228 N N . SER B 1 96 ? 13.062 -6.805 75.25 1 22.48 96 SER B N 1
ATOM 5229 C CA . SER B 1 96 ? 14.078 -6.449 74.25 1 22.48 96 SER B CA 1
ATOM 5230 C C . SER B 1 96 ? 13.469 -5.719 73.062 1 22.48 96 SER B C 1
ATOM 5232 O O . SER B 1 96 ? 12.352 -6.035 72.625 1 22.48 96 SER B O 1
ATOM 5234 N N . LYS B 1 97 ? 14.062 -4.484 72.875 1 26.5 97 LYS B N 1
ATOM 5235 C CA . LYS B 1 97 ? 13.633 -3.498 71.938 1 26.5 97 LYS B CA 1
ATOM 5236 C C . LYS B 1 97 ? 13.273 -4.168 70.562 1 26.5 97 LYS B C 1
ATOM 5238 O O . LYS B 1 97 ? 14.016 -5.027 70.125 1 26.5 97 LYS B O 1
ATOM 5243 N N . PRO B 1 98 ? 11.945 -4.27 70.312 1 23.62 98 PRO B N 1
ATOM 5244 C CA . PRO B 1 98 ? 11.516 -4.965 69.125 1 23.62 98 PRO B CA 1
ATOM 5245 C C . PRO B 1 98 ? 12.328 -4.57 67.875 1 23.62 98 PRO B C 1
ATOM 5247 O O . PRO B 1 98 ? 12.633 -3.391 67.688 1 23.62 98 PRO B O 1
ATOM 5250 N N . SER B 1 99 ? 13.461 -5.375 67.688 1 22.22 99 SER B N 1
ATOM 5251 C CA . SER B 1 99 ? 14.266 -5.133 66.5 1 22.22 99 SER B CA 1
ATOM 5252 C C . SER B 1 99 ? 13.383 -4.758 65.312 1 22.22 99 SER B C 1
ATOM 5254 O O . SER B 1 99 ? 12.297 -5.312 65.125 1 22.22 99 SER B O 1
ATOM 5256 N N . ASN B 1 100 ? 13.523 -3.447 65 1 22.77 100 ASN B N 1
ATOM 5257 C CA . ASN B 1 100 ? 12.883 -2.807 63.844 1 22.77 100 ASN B CA 1
ATOM 5258 C C . ASN B 1 100 ? 12.812 -3.742 62.656 1 22.77 100 ASN B C 1
ATOM 5260 O O . ASN B 1 100 ? 13.844 -4.223 62.156 1 22.77 100 ASN B O 1
ATOM 5264 N N . VAL B 1 101 ? 11.914 -4.73 62.844 1 24.14 101 VAL B N 1
ATOM 5265 C CA . VAL B 1 101 ? 11.695 -5.465 61.594 1 24.14 101 VAL B CA 1
ATOM 5266 C C . VAL B 1 101 ? 11.617 -4.492 60.406 1 24.14 101 VAL B C 1
ATOM 5268 O O . VAL B 1 101 ? 10.703 -3.66 60.344 1 24.14 101 VAL B O 1
ATOM 5271 N N . VAL B 1 102 ? 12.797 -3.828 60.156 1 23.62 102 VAL B N 1
ATOM 5272 C CA . VAL B 1 102 ? 12.875 -3.066 58.906 1 23.62 102 VAL B CA 1
ATOM 5273 C C . VAL B 1 102 ? 12.312 -3.896 57.75 1 23.62 102 VAL B C 1
ATOM 5275 O O . VAL B 1 102 ? 12.836 -4.965 57.438 1 23.62 102 VAL B O 1
ATOM 5278 N N . LEU B 1 103 ? 10.961 -3.98 57.875 1 23.22 103 LEU B N 1
ATOM 5279 C CA . LEU B 1 103 ? 10.414 -4.473 56.625 1 23.22 103 LEU B CA 1
ATOM 5280 C C . LEU B 1 103 ? 11.125 -3.832 55.438 1 23.22 103 LEU B C 1
ATOM 5282 O O . LEU B 1 103 ? 11.117 -2.607 55.281 1 23.22 103 LEU B O 1
ATOM 5286 N N . ASP B 1 104 ? 12.336 -4.32 55.25 1 24.25 104 ASP B N 1
ATOM 5287 C CA . ASP B 1 104 ? 13.047 -3.924 54.031 1 24.25 104 ASP B CA 1
ATOM 5288 C C . ASP B 1 104 ? 12.164 -4.082 52.812 1 24.25 104 ASP B C 1
ATOM 5290 O O . ASP B 1 104 ? 11.922 -5.199 52.344 1 24.25 104 ASP B O 1
ATOM 5294 N N . LEU B 1 105 ? 11.102 -3.223 52.906 1 23.19 105 LEU B N 1
ATOM 5295 C CA . LEU B 1 105 ? 10.281 -3.088 51.719 1 23.19 105 LEU B CA 1
ATOM 5296 C C . LEU B 1 105 ? 11.148 -2.762 50.5 1 23.19 105 LEU B C 1
ATOM 5298 O O . LEU B 1 105 ? 10.625 -2.365 49.438 1 23.19 105 LEU B O 1
ATOM 5302 N N . SER B 1 106 ? 12.453 -2.584 50.75 1 26.16 106 SER B N 1
ATOM 5303 C CA . SER B 1 106 ? 13.289 -2.242 49.594 1 26.16 106 SER B CA 1
ATOM 5304 C C . SER B 1 106 ? 13.039 -3.186 48.438 1 26.16 106 SER B C 1
ATOM 5306 O O . SER B 1 106 ? 13.43 -2.891 47.312 1 26.16 106 SER B O 1
ATOM 5308 N N . GLY B 1 107 ? 12.672 -4.352 48.781 1 26.7 107 GLY B N 1
ATOM 5309 C CA . GLY B 1 107 ? 12.531 -5.301 47.688 1 26.7 107 GLY B CA 1
ATOM 5310 C C . GLY B 1 107 ? 11.328 -5.027 46.812 1 26.7 107 GLY B C 1
ATOM 5311 O O . GLY B 1 107 ? 11.07 -5.758 45.875 1 26.7 107 GLY B O 1
ATOM 5312 N N . LEU B 1 108 ? 10.344 -4.48 47.469 1 25.34 108 LEU B N 1
ATOM 5313 C CA . LEU B 1 108 ? 9.242 -4.258 46.531 1 25.34 108 LEU B CA 1
ATOM 5314 C C . LEU B 1 108 ? 9.602 -3.176 45.531 1 25.34 108 LEU B C 1
ATOM 5316 O O . LEU B 1 108 ? 9.469 -1.983 45.812 1 25.34 108 LEU B O 1
ATOM 5320 N N . SER B 1 109 ? 10.789 -3.172 45.062 1 24.45 109 SER B N 1
ATOM 5321 C CA . SER B 1 109 ? 10.984 -2.316 43.875 1 24.45 109 SER B CA 1
ATOM 5322 C C . SER B 1 109 ? 9.828 -2.449 42.906 1 24.45 109 SER B C 1
ATOM 5324 O O . SER B 1 109 ? 9.539 -3.545 42.406 1 24.45 109 SER B O 1
ATOM 5326 N N . MET B 1 110 ? 8.711 -1.878 43.25 1 26.59 110 MET B N 1
ATOM 5327 C CA . MET B 1 110 ? 7.828 -1.6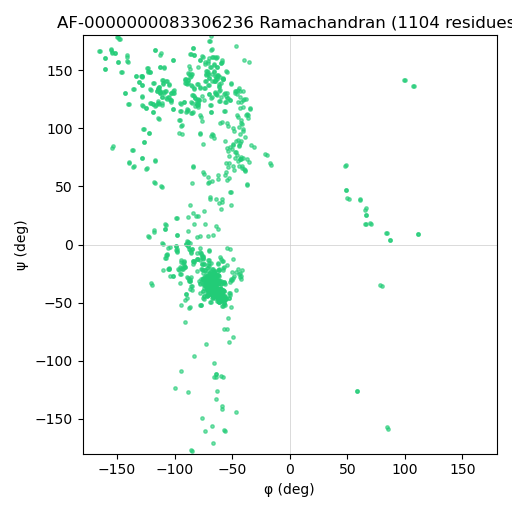54 42.125 1 26.59 110 MET B CA 1
ATOM 5328 C C . MET B 1 110 ? 8.625 -1.226 40.875 1 26.59 110 MET B C 1
ATOM 5330 O O . MET B 1 110 ? 9.172 -0.122 40.844 1 26.59 110 MET B O 1
ATOM 5334 N N . SER B 1 111 ? 9.398 -2.023 40.438 1 26.86 111 SER B N 1
ATOM 5335 C CA . SER B 1 111 ? 9.93 -1.712 39.094 1 26.86 111 SER B CA 1
ATOM 5336 C C . SER B 1 111 ? 8.844 -1.142 38.188 1 26.86 111 SER B C 1
ATOM 5338 O O . SER B 1 111 ? 7.875 -1.829 37.875 1 26.86 111 SER B O 1
ATOM 5340 N N . ALA B 1 112 ? 8.266 0.056 38.469 1 30.39 112 ALA B N 1
ATOM 5341 C CA . ALA B 1 112 ? 7.695 0.738 37.312 1 30.39 112 ALA B CA 1
ATOM 5342 C C . ALA B 1 112 ? 8.297 0.21 36 1 30.39 112 ALA B C 1
ATOM 5344 O O . ALA B 1 112 ? 9.492 0.348 35.75 1 30.39 112 ALA B O 1
ATOM 5345 N N . ASN B 1 113 ? 7.953 -0.827 35.562 1 32.47 113 ASN B N 1
ATOM 5346 C CA . ASN B 1 113 ? 8.32 -1.375 34.281 1 32.47 113 ASN B CA 1
ATOM 5347 C C . ASN B 1 113 ? 8.398 -0.285 33.219 1 32.47 113 ASN B C 1
ATOM 5349 O O . ASN B 1 113 ? 7.371 0.224 32.75 1 32.47 113 ASN B O 1
ATOM 5353 N N . GLU B 1 114 ? 9.117 0.865 33.344 1 38.94 114 GLU B N 1
ATOM 5354 C CA . GLU B 1 114 ? 9.523 1.682 32.219 1 38.94 114 GLU B CA 1
ATOM 5355 C C . GLU B 1 114 ? 9.406 0.903 30.906 1 38.94 114 GLU B C 1
ATOM 5357 O O . GLU B 1 114 ? 10.164 -0.04 30.672 1 38.94 114 GLU B O 1
ATOM 5362 N N . SER B 1 115 ? 8.273 0.613 30.516 1 49 115 SER B N 1
ATOM 5363 C CA . SER B 1 115 ? 8.047 -0.049 29.234 1 49 115 SER B CA 1
ATOM 5364 C C . SER B 1 115 ? 9.117 0.345 28.203 1 49 115 SER B C 1
ATOM 5366 O O . SER B 1 115 ? 9.305 1.531 27.922 1 49 115 SER B O 1
ATOM 5368 N N . GLU B 1 116 ? 10.219 -0.262 28.188 1 61.5 116 GLU B N 1
ATOM 5369 C CA . GLU B 1 116 ? 11.398 -0.17 27.328 1 61.5 116 GLU B CA 1
ATOM 5370 C C . GLU B 1 116 ? 11.008 0.144 25.891 1 61.5 116 GLU B C 1
ATOM 5372 O O . GLU B 1 116 ? 9.992 -0.355 25.391 1 61.5 116 GLU B O 1
ATOM 5377 N N . PHE B 1 117 ? 11.539 1.39 25.516 1 77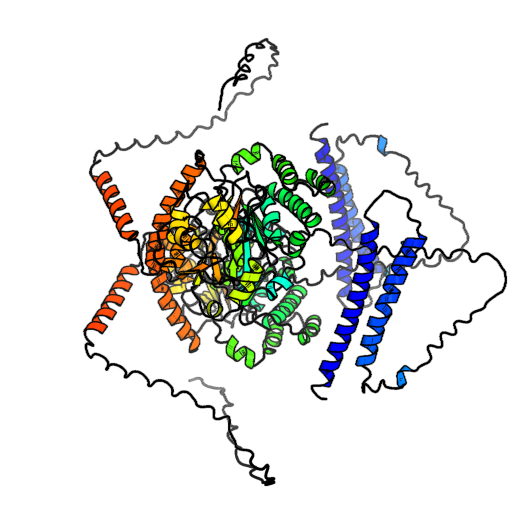.31 117 PHE B N 1
ATOM 5378 C CA . PHE B 1 117 ? 11.438 1.724 24.094 1 77.31 117 PHE B CA 1
ATOM 5379 C C . PHE B 1 117 ? 11.648 0.487 23.234 1 77.31 117 PHE B C 1
ATOM 5381 O O . PHE B 1 117 ? 12.633 -0.243 23.406 1 77.31 117 PHE B O 1
ATOM 5388 N N . ALA B 1 118 ? 10.539 0.068 22.562 1 80.56 118 ALA B N 1
ATOM 5389 C CA . ALA B 1 118 ? 10.617 -1.089 21.672 1 80.56 118 ALA B CA 1
ATOM 5390 C C . ALA B 1 118 ? 10.383 -0.683 20.219 1 80.56 118 ALA B C 1
ATOM 5392 O O . ALA B 1 118 ? 9.508 0.139 19.938 1 80.56 118 ALA B O 1
ATOM 5393 N N . ILE B 1 119 ? 11.336 -1.013 19.438 1 86 119 ILE B N 1
ATOM 5394 C CA . ILE B 1 119 ? 11.18 -0.833 18 1 86 119 ILE B CA 1
ATOM 5395 C C . ILE B 1 119 ? 10.914 -2.182 17.328 1 86 119 ILE B C 1
ATOM 5397 O O . ILE B 1 119 ? 11.555 -3.182 17.672 1 86 119 ILE B O 1
ATOM 5401 N N . ASP B 1 120 ? 9.883 -2.285 16.641 1 88.12 120 ASP B N 1
ATOM 5402 C CA . ASP B 1 120 ? 9.562 -3.467 15.852 1 88.12 120 ASP B CA 1
ATOM 5403 C C . ASP B 1 120 ? 10.047 -3.303 14.414 1 88.12 120 ASP B C 1
ATOM 5405 O O . ASP B 1 120 ? 9.336 -2.738 13.578 1 88.12 120 ASP B O 1
ATOM 5409 N N . PHE B 1 121 ? 11.234 -3.84 14.211 1 93.06 121 PHE B N 1
ATOM 5410 C CA . PHE B 1 121 ? 11.789 -3.645 12.883 1 93.06 121 PHE B CA 1
ATOM 5411 C C . PHE B 1 121 ? 12.547 -4.887 12.422 1 93.06 121 PHE B C 1
ATOM 5413 O O . PHE B 1 121 ? 13.297 -5.484 13.195 1 93.06 121 PHE B O 1
ATOM 5420 N N . ASP B 1 122 ? 12.188 -5.254 11.242 1 93.38 122 ASP B N 1
ATOM 5421 C CA . ASP B 1 122 ? 12.891 -6.266 10.461 1 93.38 122 ASP B CA 1
ATOM 5422 C C . ASP B 1 122 ? 12.969 -5.867 8.992 1 93.38 122 ASP B C 1
ATOM 5424 O O . ASP B 1 122 ? 11.938 -5.672 8.344 1 93.38 122 ASP B O 1
ATOM 5428 N N . GLU B 1 123 ? 14.156 -5.754 8.484 1 93.19 123 GLU B N 1
ATOM 5429 C CA . GLU B 1 123 ? 14.352 -5.215 7.141 1 93.19 123 GLU B CA 1
ATOM 5430 C C . GLU B 1 123 ? 13.672 -6.086 6.09 1 93.19 123 GLU B C 1
ATOM 5432 O O . GLU B 1 123 ? 13.297 -5.602 5.02 1 93.19 123 GLU B O 1
ATOM 5437 N N . GLU B 1 124 ? 13.57 -7.363 6.324 1 94.38 124 GLU B N 1
ATOM 5438 C CA . GLU B 1 124 ? 12.969 -8.266 5.352 1 94.38 124 GLU B CA 1
ATOM 5439 C C . GLU B 1 124 ? 11.461 -8.398 5.586 1 94.38 124 GLU B C 1
ATOM 5441 O O . GLU B 1 124 ? 10.773 -9.094 4.836 1 94.38 124 GLU B O 1
ATOM 5446 N N . ARG B 1 125 ? 10.961 -7.715 6.559 1 95.56 125 ARG B N 1
ATOM 5447 C CA . ARG B 1 125 ? 9.523 -7.668 6.805 1 95.56 125 ARG B CA 1
ATOM 5448 C C . ARG B 1 125 ? 8.961 -6.281 6.512 1 95.56 125 ARG B C 1
ATOM 5450 O O . ARG B 1 125 ? 8.266 -5.699 7.344 1 95.56 125 ARG B O 1
ATOM 5457 N N . THR B 1 126 ? 9.312 -5.816 5.355 1 96.75 126 THR B N 1
ATOM 5458 C CA . THR B 1 126 ? 8.859 -4.523 4.848 1 96.75 126 THR B CA 1
ATOM 5459 C C . THR B 1 126 ? 8.031 -4.703 3.578 1 96.75 126 THR B C 1
ATOM 5461 O O . THR B 1 126 ? 7.961 -5.801 3.025 1 96.75 126 THR B O 1
ATOM 5464 N N . PHE B 1 127 ? 7.379 -3.648 3.217 1 95.56 127 PHE B N 1
ATOM 5465 C CA . PHE B 1 127 ? 6.613 -3.635 1.976 1 95.56 127 PHE B CA 1
ATOM 5466 C C . PHE B 1 127 ? 7.242 -2.684 0.964 1 95.56 127 PHE B C 1
ATOM 5468 O O . PHE B 1 127 ? 7.613 -1.56 1.309 1 95.56 127 PHE B O 1
ATOM 5475 N N . LEU B 1 128 ? 7.379 -3.221 -0.231 1 97.19 128 LEU B N 1
ATOM 5476 C CA . LEU B 1 128 ? 7.965 -2.41 -1.293 1 97.19 128 LEU B CA 1
ATOM 5477 C C . LEU B 1 128 ? 6.887 -1.659 -2.064 1 97.19 128 LEU B C 1
ATOM 5479 O O . LEU B 1 128 ? 5.797 -2.186 -2.285 1 97.19 128 LEU B O 1
ATOM 5483 N N . ASP B 1 129 ? 7.191 -0.433 -2.445 1 96.56 129 ASP B N 1
ATOM 5484 C CA . ASP B 1 129 ? 6.262 0.322 -3.281 1 96.56 129 ASP B CA 1
ATOM 5485 C C . ASP B 1 129 ? 6.191 -0.265 -4.691 1 96.56 129 ASP B C 1
ATOM 5487 O O . ASP B 1 129 ? 6.953 -1.172 -5.031 1 96.56 129 ASP B O 1
ATOM 5491 N N . ARG B 1 130 ? 5.324 0.26 -5.523 1 93.19 130 ARG B N 1
ATOM 5492 C CA . ARG B 1 130 ? 5.031 -0.315 -6.832 1 93.19 130 ARG B CA 1
ATOM 5493 C C . ARG B 1 130 ? 6.25 -0.235 -7.75 1 93.19 130 ARG B C 1
ATOM 5495 O O . ARG B 1 130 ? 6.367 -1.009 -8.703 1 93.19 130 ARG B O 1
ATOM 5502 N N . TYR B 1 131 ? 7.125 0.686 -7.473 1 94.5 131 TYR B N 1
ATOM 5503 C CA . TYR B 1 131 ? 8.297 0.874 -8.32 1 94.5 131 TYR B CA 1
ATOM 5504 C C . TYR B 1 131 ? 9.516 0.169 -7.734 1 94.5 131 TYR B C 1
ATOM 5506 O O . TYR B 1 131 ? 10.594 0.171 -8.336 1 94.5 131 TYR B O 1
ATOM 5514 N N . ARG B 1 132 ? 9.32 -0.371 -6.531 1 96.75 132 ARG B N 1
ATOM 5515 C CA . ARG B 1 132 ? 10.383 -1.06 -5.805 1 96.75 132 ARG B CA 1
ATOM 5516 C C . ARG B 1 132 ? 11.547 -0.121 -5.527 1 96.75 132 ARG B C 1
ATOM 5518 O O . ARG B 1 132 ? 12.711 -0.508 -5.668 1 96.75 132 ARG B O 1
ATOM 5525 N N . MET B 1 133 ? 11.195 1.09 -5.215 1 97.38 133 MET B N 1
ATOM 5526 C CA . MET B 1 133 ? 12.219 2.096 -4.926 1 97.38 133 MET B CA 1
ATOM 5527 C C . MET B 1 133 ? 12.375 2.301 -3.424 1 97.38 133 MET B C 1
ATOM 5529 O O . MET B 1 133 ? 13.438 2.711 -2.957 1 97.38 133 MET B O 1
ATOM 5533 N N . PHE B 1 134 ? 11.297 2.029 -2.738 1 98.19 134 PHE B N 1
ATOM 5534 C CA . PHE B 1 134 ? 11.289 2.283 -1.303 1 98.19 134 PHE B CA 1
ATOM 5535 C C . PHE B 1 134 ? 10.719 1.091 -0.545 1 98.19 134 PHE B C 1
ATOM 5537 O O . PHE B 1 134 ? 9.82 0.408 -1.038 1 98.19 134 PHE B O 1
ATOM 5544 N N . LYS B 1 135 ? 11.281 0.866 0.639 1 97.94 135 LYS B N 1
ATOM 5545 C CA . LYS B 1 135 ? 10.758 -0.087 1.614 1 97.94 135 LYS B CA 1
ATOM 5546 C C . LYS B 1 135 ? 10.055 0.631 2.76 1 97.94 135 LYS B C 1
ATOM 5548 O O . LYS B 1 135 ? 10.508 1.68 3.219 1 97.94 135 LYS B O 1
ATOM 5553 N N . THR B 1 136 ? 8.93 0.095 3.162 1 98.06 136 THR B N 1
ATOM 5554 C CA . THR B 1 136 ? 8.172 0.681 4.262 1 98.06 136 THR B CA 1
ATOM 5555 C C . THR B 1 136 ? 8 -0.324 5.395 1 98.06 136 THR B C 1
ATOM 5557 O O . THR B 1 136 ? 7.539 -1.445 5.176 1 98.06 136 THR B O 1
ATOM 5560 N N . SER B 1 137 ? 8.461 0.012 6.559 1 96.75 137 SER B N 1
ATOM 5561 C CA . SER B 1 137 ? 8.148 -0.688 7.801 1 96.75 137 SER B CA 1
ATOM 5562 C C . SER B 1 137 ? 6.977 -0.032 8.523 1 96.75 137 SER B C 1
ATOM 5564 O O . SER B 1 137 ? 7.094 1.097 9.008 1 96.75 137 SER B O 1
ATOM 5566 N N . LEU B 1 138 ? 5.953 -0.772 8.602 1 95.19 138 LEU B N 1
ATOM 5567 C CA . LEU B 1 138 ? 4.734 -0.221 9.188 1 95.19 138 LEU B CA 1
ATOM 5568 C C . LEU B 1 138 ? 4.723 -0.427 10.703 1 95.19 138 LEU B C 1
ATOM 5570 O O . LEU B 1 138 ? 5.172 -1.466 11.195 1 95.19 138 LEU B O 1
ATOM 5574 N N . PHE B 1 139 ? 4.207 0.631 11.383 1 96.69 139 PHE B N 1
ATOM 5575 C CA . PHE B 1 139 ? 4.086 0.582 12.836 1 96.69 139 PHE B CA 1
ATOM 5576 C C . PHE B 1 139 ? 5.395 0.126 13.477 1 96.69 139 PHE B C 1
ATOM 5578 O O . PHE B 1 139 ? 5.398 -0.781 14.312 1 96.69 139 PHE B O 1
ATOM 5585 N N . THR B 1 140 ? 6.41 0.766 12.977 1 96.94 140 THR B N 1
ATOM 5586 C CA . THR B 1 140 ? 7.734 0.505 13.531 1 96.94 140 THR B CA 1
ATOM 5587 C C . THR B 1 140 ? 7.781 0.861 15.016 1 96.94 140 THR B C 1
ATOM 5589 O O . THR B 1 140 ? 8.453 0.184 15.797 1 96.94 140 THR B O 1
ATOM 5592 N N . VAL B 1 141 ? 7.184 1.922 15.344 1 97.5 141 VAL B N 1
ATOM 5593 C CA . VAL B 1 141 ? 6.926 2.328 16.719 1 97.5 141 VAL B CA 1
ATOM 5594 C C . VAL B 1 141 ? 5.445 2.662 16.891 1 97.5 141 VAL B C 1
ATOM 5596 O O . VAL B 1 141 ? 4.898 3.48 16.156 1 97.5 141 VAL B O 1
ATOM 5599 N N . THR B 1 142 ? 4.84 2.031 17.891 1 97.12 142 THR B N 1
ATOM 5600 C CA . THR B 1 142 ? 3.41 2.23 18.094 1 97.12 142 THR B CA 1
ATOM 5601 C C . THR B 1 142 ? 3.145 2.951 19.406 1 97.12 142 THR B C 1
ATOM 5603 O O . THR B 1 142 ? 3.703 2.586 20.453 1 97.12 142 THR B O 1
ATOM 5606 N N . GLY B 1 143 ? 2.285 3.975 19.312 1 97.69 143 GLY B N 1
ATOM 5607 C CA . GLY B 1 143 ? 1.884 4.645 20.531 1 97.69 143 GLY B CA 1
ATOM 5608 C C . GLY B 1 143 ? 1.148 3.736 21.5 1 97.69 143 GLY B C 1
ATOM 5609 O O . GLY B 1 143 ? 0.359 2.887 21.094 1 97.69 143 GLY B O 1
ATOM 5610 N N . THR B 1 144 ? 1.367 3.977 22.797 1 97.19 144 THR B N 1
ATOM 5611 C CA . THR B 1 144 ? 0.801 3.09 23.812 1 97.19 144 THR B CA 1
ATOM 5612 C C . THR B 1 144 ? -0.718 3.229 23.859 1 97.19 144 THR B C 1
ATOM 5614 O O . THR B 1 144 ? -1.418 2.293 24.25 1 97.19 144 THR B O 1
ATOM 5617 N N . LYS B 1 145 ? -1.256 4.34 23.438 1 98 145 LYS B N 1
ATOM 5618 C CA . LYS B 1 145 ? -2.703 4.539 23.438 1 98 145 LYS B CA 1
ATOM 5619 C C . LYS B 1 145 ? -3.262 4.52 22.031 1 98 145 LYS B C 1
ATOM 5621 O O . LYS B 1 145 ? -4.375 4.992 21.781 1 98 145 LYS B O 1
ATOM 5626 N N . TRP B 1 146 ? -2.502 4.012 21.156 1 97.94 146 TRP B N 1
ATOM 5627 C CA . TRP B 1 146 ? -2.879 4.008 19.75 1 97.94 146 TRP B CA 1
ATOM 5628 C C . TRP B 1 146 ? -4.219 3.309 19.547 1 97.94 146 TRP B C 1
ATOM 5630 O O . TRP B 1 146 ? -5.117 3.854 18.906 1 97.94 146 TRP B O 1
ATOM 5640 N N . ASN B 1 147 ? -4.371 2.107 20.078 1 97.44 147 ASN B N 1
ATOM 5641 C CA . ASN B 1 147 ? -5.582 1.32 19.875 1 97.44 147 ASN B CA 1
ATOM 5642 C C . ASN B 1 147 ? -6.812 2.025 20.438 1 97.44 147 ASN B C 1
ATOM 5644 O O . ASN B 1 147 ? -7.836 2.135 19.766 1 97.44 147 ASN B O 1
ATOM 5648 N N . GLU B 1 148 ? -6.668 2.492 21.594 1 98.12 148 GLU B N 1
ATOM 5649 C CA . GLU B 1 148 ? -7.773 3.184 22.25 1 98.12 148 GLU B CA 1
ATOM 5650 C C . GLU B 1 148 ? -8.195 4.426 21.469 1 98.12 148 GLU B C 1
ATOM 5652 O O . GLU B 1 148 ? -9.375 4.621 21.188 1 98.12 148 GLU B O 1
ATOM 5657 N N . LEU B 1 149 ? -7.246 5.211 21.125 1 98.25 149 LEU B N 1
ATOM 5658 C CA . LEU B 1 149 ? -7.52 6.453 20.406 1 98.25 149 LEU B CA 1
ATOM 5659 C C . LEU B 1 149 ? -8.086 6.176 19.031 1 98.25 149 LEU B C 1
ATOM 5661 O O . LEU B 1 149 ? -8.961 6.898 18.547 1 98.25 149 LEU B O 1
ATOM 5665 N N . SER B 1 150 ? -7.594 5.152 18.391 1 97.81 150 SER B N 1
ATOM 5666 C CA . SER B 1 150 ? -8.062 4.781 17.062 1 97.81 150 SER B CA 1
ATOM 5667 C C . SER B 1 150 ? -9.531 4.367 17.094 1 97.81 150 SER B C 1
ATOM 5669 O O . SER B 1 150 ? -10.258 4.578 16.109 1 97.81 150 SER B O 1
ATOM 5671 N N . ARG B 1 151 ? -9.984 3.836 18.125 1 96.5 151 ARG B N 1
ATOM 5672 C CA . ARG B 1 151 ? -11.352 3.359 18.25 1 96.5 151 ARG B CA 1
ATOM 5673 C C . ARG B 1 151 ? -12.281 4.477 18.703 1 96.5 151 ARG B C 1
ATOM 5675 O O . ARG B 1 151 ? -13.461 4.508 18.344 1 96.5 151 ARG B O 1
ATOM 5682 N N . SER B 1 152 ? -11.766 5.375 19.469 1 97.5 152 SER B N 1
ATOM 5683 C CA . SER B 1 152 ? -12.633 6.324 20.156 1 97.5 152 SER B CA 1
ATOM 5684 C C . SER B 1 152 ? -12.734 7.637 19.391 1 97.5 152 SER B C 1
ATOM 5686 O O . SER B 1 152 ? -13.695 8.391 19.562 1 97.5 152 SER B O 1
ATOM 5688 N N . ARG B 1 153 ? -11.789 7.938 18.531 1 98.19 153 ARG B N 1
ATOM 5689 C CA . ARG B 1 153 ? -11.773 9.227 17.844 1 98.19 153 ARG B CA 1
ATOM 5690 C C . ARG B 1 153 ? -12.305 9.094 16.422 1 98.19 153 ARG B C 1
ATOM 5692 O O . ARG B 1 153 ? -12.273 8.008 15.836 1 98.19 153 ARG B O 1
ATOM 5699 N N . LYS B 1 154 ? -12.75 10.234 15.875 1 98.25 154 LYS B N 1
ATOM 5700 C CA . LYS B 1 154 ? -13.297 10.25 14.523 1 98.25 154 LYS B CA 1
ATOM 5701 C C . LYS B 1 154 ? -12.227 10.633 13.5 1 98.25 154 LYS B C 1
ATOM 5703 O O . LYS B 1 154 ? -12.383 10.375 12.305 1 98.25 154 LYS B O 1
ATOM 5708 N N . VAL B 1 155 ? -11.164 11.25 13.992 1 98.75 155 VAL B N 1
ATOM 5709 C CA . VAL B 1 155 ? -10.188 11.789 13.047 1 98.75 155 VAL B CA 1
ATOM 5710 C C . VAL B 1 155 ? -8.781 11.453 13.523 1 98.75 155 VAL B C 1
ATOM 5712 O O . VAL B 1 155 ? -8.484 11.516 14.719 1 98.75 155 VAL B O 1
ATOM 5715 N N . CYS B 1 156 ? -7.98 10.992 12.625 1 98.81 156 CYS B N 1
ATOM 5716 C CA . CYS B 1 156 ? -6.559 10.734 12.805 1 98.81 156 CYS B CA 1
ATOM 5717 C C . CYS B 1 156 ? -5.719 11.734 12.023 1 98.81 156 CYS B C 1
ATOM 5719 O O . CYS B 1 156 ? -6.027 12.047 10.875 1 98.81 156 CYS B O 1
ATOM 5721 N N . LEU B 1 157 ? -4.723 12.328 12.703 1 98.88 157 LEU B N 1
ATOM 5722 C CA . LEU B 1 157 ? -3.766 13.188 12.016 1 98.88 157 LEU B CA 1
ATOM 5723 C C . LEU B 1 157 ? -2.627 12.367 11.422 1 98.88 157 LEU B C 1
ATOM 5725 O O . LEU B 1 157 ? -1.919 11.664 12.148 1 98.88 157 LEU B O 1
ATOM 5729 N N . GLY B 1 158 ? -2.543 12.312 10.133 1 98.75 158 GLY B N 1
ATOM 5730 C CA . GLY B 1 158 ? -1.418 11.719 9.43 1 98.75 158 GLY B CA 1
ATOM 5731 C C . GLY B 1 158 ? -0.469 12.75 8.844 1 98.75 158 GLY B C 1
ATOM 5732 O O . GLY B 1 158 ? -0.901 13.688 8.18 1 98.75 158 GLY B O 1
ATOM 5733 N N . ALA B 1 159 ? 0.836 12.578 9.102 1 98.69 159 ALA B N 1
ATOM 5734 C CA . ALA B 1 159 ? 1.81 13.5 8.523 1 98.69 159 ALA B CA 1
ATOM 5735 C C . ALA B 1 159 ? 3.074 12.766 8.094 1 98.69 159 ALA B C 1
ATOM 5737 O O . ALA B 1 159 ? 3.291 11.609 8.477 1 98.69 159 ALA B O 1
ATOM 5738 N N . GLN B 1 160 ? 3.795 13.414 7.27 1 98.56 160 GLN B N 1
ATOM 5739 C CA . GLN B 1 160 ? 5.074 12.883 6.82 1 98.56 160 GLN B CA 1
ATOM 5740 C C . GLN B 1 160 ? 6.219 13.836 7.148 1 98.56 160 GLN B C 1
ATOM 5742 O O . GLN B 1 160 ? 6.02 15.047 7.211 1 98.56 160 GLN B O 1
ATOM 5747 N N . THR B 1 161 ? 7.438 13.219 7.402 1 98.44 161 THR B N 1
ATOM 5748 C CA . THR B 1 161 ? 8.578 14.078 7.707 1 98.44 161 THR B CA 1
ATOM 5749 C C . THR B 1 161 ? 9.891 13.328 7.492 1 98.44 161 THR B C 1
ATOM 5751 O O . THR B 1 161 ? 9.922 12.094 7.543 1 98.44 161 THR B O 1
ATOM 5754 N N . SER B 1 162 ? 10.883 14.062 7.156 1 97.75 162 SER B N 1
ATOM 5755 C CA . SER B 1 162 ? 12.25 13.594 7.367 1 97.75 162 SER B CA 1
ATOM 5756 C C . SER B 1 162 ? 12.719 13.875 8.797 1 97.75 162 SER B C 1
ATOM 5758 O O . SER B 1 162 ? 12.047 14.586 9.547 1 97.75 162 SER B O 1
ATOM 5760 N N . ILE B 1 163 ? 13.859 13.289 9.133 1 97.25 163 ILE B N 1
ATOM 5761 C CA . ILE B 1 163 ? 14.336 13.422 10.508 1 97.25 163 ILE B CA 1
ATOM 5762 C C . ILE B 1 163 ? 14.688 14.875 10.789 1 97.25 163 ILE B C 1
ATOM 5764 O O . ILE B 1 163 ? 14.539 15.352 11.922 1 97.25 163 ILE B O 1
ATOM 5768 N N . ASP B 1 164 ? 14.992 15.641 9.812 1 96.25 164 ASP B N 1
ATOM 5769 C CA . ASP B 1 164 ? 15.422 17.031 9.953 1 96.25 164 ASP B CA 1
ATOM 5770 C C . ASP B 1 164 ? 14.312 17.891 10.562 1 96.25 164 ASP B C 1
ATOM 5772 O O . ASP B 1 164 ? 14.594 18.906 11.188 1 96.25 164 ASP B O 1
ATOM 5776 N N . ARG B 1 165 ? 13.109 17.484 10.375 1 96.75 165 ARG B N 1
ATOM 5777 C CA . ARG B 1 165 ? 11.984 18.328 10.773 1 96.75 165 ARG B CA 1
ATOM 5778 C C . ARG B 1 165 ? 11.141 17.656 11.852 1 96.75 165 ARG B C 1
ATOM 5780 O O . ARG B 1 165 ? 10.062 18.141 12.195 1 96.75 165 ARG B O 1
ATOM 5787 N N . ALA B 1 166 ? 11.625 16.641 12.406 1 97.88 166 ALA B N 1
ATOM 5788 C CA . ALA B 1 166 ? 10.828 15.766 13.266 1 97.88 166 ALA B CA 1
ATOM 5789 C C . ALA B 1 166 ? 10.492 16.453 14.586 1 97.88 166 ALA B C 1
ATOM 5791 O O . ALA B 1 166 ? 9.555 16.047 15.281 1 97.88 166 ALA B O 1
ATOM 5792 N N . SER B 1 167 ? 11.203 17.531 14.984 1 97.25 167 SER B N 1
ATOM 5793 C CA . SER B 1 167 ? 10.953 18.203 16.25 1 97.25 167 SER B CA 1
ATOM 5794 C C . SER B 1 167 ? 9.594 18.891 16.25 1 97.25 167 SER B C 1
ATOM 5796 O O . SER B 1 167 ? 9.023 19.156 17.312 1 97.25 167 SER B O 1
ATOM 5798 N N . TRP B 1 168 ? 9.016 19.188 15.055 1 97.75 168 TRP B N 1
ATOM 5799 C CA . TRP B 1 168 ? 7.719 19.844 14.938 1 97.75 168 TRP B CA 1
ATOM 5800 C C . TRP B 1 168 ? 6.609 18.953 15.492 1 97.75 168 TRP B C 1
ATOM 5802 O O . TRP B 1 168 ? 5.527 19.438 15.836 1 97.75 168 TRP B O 1
ATOM 5812 N N . LEU B 1 169 ? 6.883 17.656 15.531 1 98.38 169 LEU B N 1
ATOM 5813 C CA . LEU B 1 169 ? 5.91 16.719 16.078 1 98.38 169 LEU B CA 1
ATOM 5814 C C . LEU B 1 169 ? 5.539 17.094 17.516 1 98.38 169 LEU B C 1
ATOM 5816 O O . LEU B 1 169 ? 4.391 16.906 17.922 1 98.38 169 LEU B O 1
ATOM 5820 N N . ILE B 1 170 ? 6.473 17.641 18.266 1 97.88 170 ILE B N 1
ATOM 5821 C CA . ILE B 1 170 ? 6.25 18.031 19.641 1 97.88 170 ILE B CA 1
ATOM 5822 C C . ILE B 1 170 ? 5.195 19.141 19.703 1 97.88 170 ILE B C 1
ATOM 5824 O O . ILE B 1 170 ? 4.309 19.109 20.562 1 97.88 170 ILE B O 1
ATOM 5828 N N . GLU B 1 171 ? 5.289 20.078 18.766 1 96.88 171 GLU B N 1
ATOM 5829 C CA . GLU B 1 171 ? 4.309 21.172 18.703 1 96.88 171 GLU B CA 1
ATOM 5830 C C . GLU B 1 171 ? 2.93 20.641 18.312 1 96.88 171 GLU B C 1
ATOM 5832 O O . GLU B 1 171 ? 1.91 21.125 18.797 1 96.88 171 GLU B O 1
ATOM 5837 N N . ILE B 1 172 ? 2.871 19.672 17.438 1 98.25 172 ILE B N 1
ATOM 5838 C CA . ILE B 1 172 ? 1.606 19.094 17 1 98.25 172 ILE B CA 1
ATOM 5839 C C . ILE B 1 172 ? 0.898 18.438 18.188 1 98.25 172 ILE B C 1
ATOM 5841 O O . ILE B 1 172 ? -0.281 18.703 18.438 1 98.25 172 ILE B O 1
ATOM 5845 N N . VAL B 1 173 ? 1.58 17.609 18.969 1 97.75 173 VAL B N 1
ATOM 5846 C CA . VAL B 1 173 ? 0.931 16.812 20 1 97.75 173 VAL B CA 1
ATOM 5847 C C . VAL B 1 173 ? 0.556 17.703 21.188 1 97.75 173 VAL B C 1
ATOM 5849 O O . VAL B 1 173 ? -0.26 17.328 22.031 1 97.75 173 VAL B O 1
ATOM 5852 N N . LYS B 1 174 ? 1.137 18.875 21.266 1 96.25 174 LYS B N 1
ATOM 5853 C CA . LYS B 1 174 ? 0.695 19.844 22.25 1 96.25 174 LYS B CA 1
ATOM 5854 C C . LYS B 1 174 ? -0.743 20.281 22 1 96.25 174 LYS B C 1
ATOM 5856 O O . LYS B 1 174 ? -1.485 20.594 22.938 1 96.25 174 LYS B O 1
ATOM 5861 N N . ASN B 1 175 ? -1.093 20.344 20.75 1 96.75 175 ASN B N 1
ATOM 5862 C CA . ASN B 1 175 ? -2.379 20.906 20.344 1 96.75 175 ASN B CA 1
ATOM 5863 C C . ASN B 1 175 ? -3.357 19.828 19.906 1 96.75 175 ASN B C 1
ATOM 5865 O O . ASN B 1 175 ? -4.531 20.094 19.656 1 96.75 175 ASN B O 1
ATOM 5869 N N . TRP B 1 176 ? -2.951 18.641 19.766 1 98 176 TRP B N 1
ATOM 5870 C CA . TRP B 1 176 ? -3.721 17.531 19.219 1 98 176 TRP B CA 1
ATOM 5871 C C . TRP B 1 176 ? -3.707 16.328 20.172 1 98 176 TRP B C 1
ATOM 5873 O O . TRP B 1 176 ? -2.65 15.75 20.422 1 98 176 TRP B O 1
ATOM 5883 N N . SER B 1 177 ? -4.844 15.891 20.656 1 97.62 177 SER B N 1
ATOM 5884 C CA . SER B 1 177 ? -4.902 14.82 21.641 1 97.62 177 SER B CA 1
ATOM 5885 C C . SER B 1 177 ? -5.348 13.508 21.016 1 97.62 177 SER B C 1
ATOM 5887 O O . SER B 1 177 ? -5.438 12.484 21.703 1 97.62 177 SER B O 1
ATOM 5889 N N . GLY B 1 178 ? -5.672 13.469 19.719 1 98.12 178 GLY B N 1
ATOM 5890 C CA . GLY B 1 178 ? -6.074 12.266 19.016 1 98.12 178 GLY B CA 1
ATOM 5891 C C . GLY B 1 178 ? -4.902 11.453 18.484 1 98.12 178 GLY B C 1
ATOM 5892 O O . GLY B 1 178 ? -3.746 11.758 18.797 1 98.12 178 GLY B O 1
ATOM 5893 N N . PRO B 1 179 ? -5.23 10.344 17.75 1 98.75 179 PRO B N 1
ATOM 5894 C CA . PRO B 1 179 ? -4.152 9.531 17.188 1 98.75 179 PRO B CA 1
ATOM 5895 C C . PRO B 1 179 ? -3.371 10.266 16.094 1 98.75 179 PRO B C 1
ATOM 5897 O O . PRO B 1 179 ? -3.953 11.023 15.32 1 98.75 179 PRO B O 1
ATOM 5900 N N . VAL B 1 180 ? -2.041 10.055 16.109 1 98.88 180 VAL B N 1
ATOM 5901 C CA . VAL B 1 180 ? -1.142 10.672 15.141 1 98.88 180 VAL B CA 1
ATOM 5902 C C . VAL B 1 180 ? -0.322 9.602 14.43 1 98.88 180 VAL B C 1
ATOM 5904 O O . VAL B 1 180 ? 0.396 8.828 15.07 1 98.88 180 VAL B O 1
ATOM 5907 N N . SER B 1 181 ? -0.482 9.477 13.141 1 98.88 181 SER B N 1
ATOM 5908 C CA . SER B 1 181 ? 0.238 8.547 12.273 1 98.88 181 SER B CA 1
ATOM 5909 C C . SER B 1 181 ? 1.347 9.258 11.508 1 98.88 181 SER B C 1
ATOM 5911 O O . SER B 1 181 ? 1.072 10.062 10.609 1 98.88 181 SER B O 1
ATOM 5913 N N . ILE B 1 182 ? 2.611 8.875 11.75 1 98.88 182 ILE B N 1
ATOM 5914 C CA . ILE B 1 182 ? 3.732 9.594 11.148 1 98.88 182 ILE B CA 1
ATOM 5915 C C . ILE B 1 182 ? 4.496 8.664 10.211 1 98.88 182 ILE B C 1
ATOM 5917 O O . ILE B 1 182 ? 4.965 7.598 10.625 1 98.88 182 ILE B O 1
ATOM 5921 N N . ALA B 1 183 ? 4.562 9.008 8.969 1 98.88 183 ALA B N 1
ATOM 5922 C CA . ALA B 1 183 ? 5.5 8.383 8.039 1 98.88 183 ALA B CA 1
ATOM 5923 C C . ALA B 1 183 ? 6.848 9.102 8.047 1 98.88 183 ALA B C 1
ATOM 5925 O O . ALA B 1 183 ? 6.93 10.281 7.699 1 98.88 183 ALA B O 1
ATOM 5926 N N . LEU B 1 184 ? 7.902 8.43 8.461 1 98.75 184 LEU B N 1
ATOM 5927 C CA . LEU B 1 184 ? 9.227 9.008 8.633 1 98.75 184 LEU B CA 1
ATOM 5928 C C . LEU B 1 184 ? 10.203 8.469 7.59 1 98.75 184 LEU B C 1
ATOM 5930 O O . LEU B 1 184 ? 10.359 7.254 7.461 1 98.75 184 LEU B O 1
ATOM 5934 N N . PHE B 1 185 ? 10.766 9.406 6.785 1 98.56 185 PHE B N 1
ATOM 5935 C CA . PHE B 1 185 ? 11.758 9.039 5.781 1 98.56 185 PHE B CA 1
ATOM 5936 C C . PHE B 1 185 ? 13.133 8.859 6.414 1 98.56 185 PHE B C 1
ATOM 5938 O O . PHE B 1 185 ? 13.688 9.812 6.965 1 98.56 185 PHE B O 1
ATOM 5945 N N . THR B 1 186 ? 13.719 7.605 6.336 1 97.69 186 THR B N 1
ATOM 5946 C CA . THR B 1 186 ? 14.891 7.301 7.148 1 97.69 186 THR B CA 1
ATOM 5947 C C . THR B 1 186 ? 15.945 6.578 6.32 1 97.69 186 THR B C 1
ATOM 5949 O O . THR B 1 186 ? 16.297 5.43 6.602 1 97.69 186 THR B O 1
ATOM 5952 N N . PRO B 1 187 ? 16.547 7.219 5.352 1 97.62 187 PRO B N 1
ATOM 5953 C CA . PRO B 1 187 ? 17.609 6.574 4.57 1 97.62 187 PRO B CA 1
ATOM 5954 C C . PRO B 1 187 ? 18.891 6.375 5.371 1 97.62 187 PRO B C 1
ATOM 5956 O O . PRO B 1 187 ? 19.281 7.254 6.148 1 97.62 187 PRO B O 1
ATOM 5959 N N . ASP B 1 188 ? 19.469 5.219 5.215 1 96.44 188 ASP B N 1
ATOM 5960 C CA . ASP B 1 188 ? 20.812 4.977 5.707 1 96.44 188 ASP B CA 1
ATOM 5961 C C . ASP B 1 188 ? 20.906 5.211 7.211 1 96.44 188 ASP B C 1
ATOM 5963 O O . ASP B 1 188 ? 20.125 4.656 7.98 1 96.44 188 ASP B O 1
ATOM 5967 N N . VAL B 1 189 ? 21.844 6.066 7.695 1 95.56 189 VAL B N 1
ATOM 5968 C CA . VAL B 1 189 ? 22.094 6.27 9.117 1 95.56 189 VAL B CA 1
ATOM 5969 C C . VAL B 1 189 ? 20.938 7.035 9.75 1 95.56 189 VAL B C 1
ATOM 5971 O O . VAL B 1 189 ? 20.797 7.055 10.977 1 95.56 189 VAL B O 1
ATOM 5974 N N . GLU B 1 190 ? 20.156 7.715 8.969 1 97 190 GLU B N 1
ATOM 5975 C CA . GLU B 1 190 ? 19.031 8.461 9.508 1 97 190 GLU B CA 1
ATOM 5976 C C . GLU B 1 190 ? 18.031 7.523 10.188 1 97 190 GLU B C 1
ATOM 5978 O O . GLU B 1 190 ? 17.25 7.957 11.039 1 97 190 GLU B O 1
ATOM 5983 N N . PHE B 1 191 ? 18.094 6.254 9.789 1 96.75 191 PHE B N 1
ATOM 5984 C CA . PHE B 1 191 ? 17.281 5.258 10.477 1 96.75 191 PHE B CA 1
ATOM 5985 C C . PHE B 1 191 ? 17.609 5.215 11.961 1 96.75 191 PHE B C 1
ATOM 5987 O O . PHE B 1 191 ? 16.719 5.328 12.805 1 96.75 191 PHE B O 1
ATOM 5994 N N . HIS B 1 192 ? 18.844 5.066 12.242 1 94.06 192 HIS B N 1
ATOM 5995 C CA . HIS B 1 192 ? 19.281 4.977 13.633 1 94.06 192 HIS B CA 1
ATOM 5996 C C . HIS B 1 192 ? 19.094 6.309 14.359 1 94.06 192 HIS B C 1
ATOM 5998 O O . HIS B 1 192 ? 18.688 6.336 15.516 1 94.06 192 HIS B O 1
ATOM 6004 N N . ILE B 1 193 ? 19.422 7.352 13.703 1 95 193 ILE B N 1
ATOM 6005 C CA . ILE B 1 193 ? 19.219 8.68 14.281 1 95 193 ILE B CA 1
ATOM 6006 C C . ILE B 1 193 ? 17.75 8.852 14.672 1 95 193 ILE B C 1
ATOM 6008 O O . ILE B 1 193 ? 17.453 9.352 15.758 1 95 193 ILE B O 1
ATOM 6012 N N . SER B 1 194 ? 16.891 8.445 13.766 1 96.38 194 SER B N 1
ATOM 6013 C CA . SER B 1 194 ? 15.453 8.547 14.023 1 96.38 194 SER B CA 1
ATOM 6014 C C . SER B 1 194 ? 15.055 7.719 15.234 1 96.38 194 SER B C 1
ATOM 6016 O O . SER B 1 194 ? 14.258 8.172 16.062 1 96.38 194 SER B O 1
ATOM 6018 N N . LYS B 1 195 ? 15.578 6.539 15.32 1 94.12 195 LYS B N 1
ATOM 6019 C CA . LYS B 1 195 ? 15.305 5.684 16.469 1 94.12 195 LYS B CA 1
ATOM 6020 C C . LYS B 1 195 ? 15.68 6.379 17.766 1 94.12 195 LYS B C 1
ATOM 6022 O O . LYS B 1 195 ? 14.898 6.391 18.719 1 94.12 195 LYS B O 1
ATOM 6027 N N . ILE B 1 196 ? 16.797 6.945 17.797 1 93.25 196 ILE B N 1
ATOM 6028 C CA . ILE B 1 196 ? 17.328 7.605 18.984 1 93.25 196 ILE B CA 1
ATOM 6029 C C . ILE B 1 196 ? 16.469 8.828 19.312 1 93.25 196 ILE B C 1
ATOM 6031 O O . ILE B 1 196 ? 16.109 9.047 20.469 1 93.25 196 ILE B O 1
ATOM 6035 N N . TYR B 1 197 ? 16.188 9.578 18.328 1 95.38 197 TYR B N 1
ATOM 6036 C CA . TYR B 1 197 ? 15.414 10.797 18.562 1 95.38 197 TYR B CA 1
ATOM 6037 C C . TYR B 1 197 ? 14 10.469 19.031 1 95.38 197 TYR B C 1
ATOM 6039 O O . TYR B 1 197 ? 13.445 11.164 19.875 1 95.38 197 TYR B O 1
ATOM 6047 N N . ILE B 1 198 ? 13.398 9.43 18.484 1 96.5 198 ILE B N 1
ATOM 6048 C CA . ILE B 1 198 ? 12.07 9.008 18.922 1 96.5 198 ILE B CA 1
ATOM 6049 C C . ILE B 1 198 ? 12.133 8.57 20.375 1 96.5 198 ILE B C 1
ATOM 6051 O O . ILE B 1 198 ? 11.258 8.922 21.172 1 96.5 198 ILE B O 1
ATOM 6055 N N . LYS B 1 199 ? 13.141 7.805 20.672 1 93.44 199 LYS B N 1
ATOM 6056 C CA . LYS B 1 199 ? 13.328 7.398 22.062 1 93.44 199 LYS B CA 1
ATOM 6057 C C . LYS B 1 199 ? 13.422 8.617 22.984 1 93.44 199 LYS B C 1
ATOM 6059 O O . LYS B 1 199 ? 12.797 8.648 24.047 1 93.44 199 LYS B O 1
ATOM 6064 N N . TYR B 1 200 ? 14.195 9.555 22.594 1 94.12 200 TYR B N 1
ATOM 6065 C CA . TYR B 1 200 ? 14.336 10.812 23.328 1 94.12 200 TYR B CA 1
ATOM 6066 C C . TYR B 1 200 ? 12.992 11.508 23.484 1 94.12 200 TYR B C 1
ATOM 6068 O O . TYR B 1 200 ? 12.625 11.906 24.594 1 94.12 200 TYR B O 1
ATOM 6076 N N . MET B 1 201 ? 12.273 11.648 22.391 1 96.5 201 MET B N 1
ATOM 6077 C CA . MET B 1 201 ? 10.992 12.344 22.438 1 96.5 201 MET B CA 1
ATOM 6078 C C . MET B 1 201 ? 10 11.617 23.328 1 96.5 201 MET B C 1
ATOM 6080 O O . MET B 1 201 ? 9.258 12.25 24.078 1 96.5 201 MET B O 1
ATOM 6084 N N . GLN B 1 202 ? 10.008 10.305 23.266 1 95.38 202 GLN B N 1
ATOM 6085 C CA . GLN B 1 202 ? 9.078 9.531 24.078 1 95.38 202 GLN B CA 1
ATOM 6086 C C . GLN B 1 202 ? 9.406 9.672 25.562 1 95.38 202 GLN B C 1
ATOM 6088 O O . GLN B 1 202 ? 8.5 9.648 26.406 1 95.38 202 GLN B O 1
ATOM 6093 N N . ARG B 1 203 ? 10.625 9.734 25.906 1 92.62 203 ARG B N 1
ATOM 6094 C CA . ARG B 1 203 ? 11.039 9.945 27.281 1 92.62 203 ARG B CA 1
ATOM 6095 C C . ARG B 1 203 ? 10.617 11.32 27.797 1 92.62 203 ARG B C 1
ATOM 6097 O O . ARG B 1 203 ? 10.117 11.453 28.906 1 92.62 203 ARG B O 1
ATOM 6104 N N . CYS B 1 204 ? 10.797 12.273 26.984 1 95.12 204 CYS B N 1
ATOM 6105 C CA . CYS B 1 204 ? 10.648 13.656 27.406 1 95.12 204 CYS B CA 1
ATOM 6106 C C . CYS B 1 204 ? 9.195 14.117 27.266 1 95.12 204 CYS B C 1
ATOM 6108 O O . CYS B 1 204 ? 8.75 14.992 28.016 1 95.12 204 CYS B O 1
ATOM 6110 N N . PHE B 1 205 ? 8.461 13.617 26.344 1 96.81 205 PHE B N 1
ATOM 6111 C CA . PHE B 1 205 ? 7.117 14.086 26.016 1 96.81 205 PHE B CA 1
ATOM 6112 C C . PHE B 1 205 ? 6.129 12.922 26.016 1 96.81 205 PHE B C 1
ATOM 6114 O O . PHE B 1 205 ? 5.926 12.273 24.984 1 96.81 205 PHE B O 1
ATOM 6121 N N . PRO B 1 206 ? 5.387 12.734 27.031 1 96.62 206 PRO B N 1
ATOM 6122 C CA . PRO B 1 206 ? 4.496 11.578 27.188 1 96.62 206 PRO B CA 1
ATOM 6123 C C . PRO B 1 206 ? 3.455 11.484 26.078 1 96.62 206 PRO B C 1
ATOM 6125 O O . PRO B 1 206 ? 3.064 10.375 25.688 1 96.62 206 PRO B O 1
ATOM 6128 N N . LYS B 1 207 ? 3.02 12.578 25.547 1 97.69 207 LYS B N 1
ATOM 6129 C CA . LYS B 1 207 ? 2.01 12.562 24.5 1 97.69 207 LYS B CA 1
ATOM 6130 C C . LYS B 1 207 ? 2.543 11.891 23.234 1 97.69 207 LYS B C 1
ATOM 6132 O O . LYS B 1 207 ? 1.786 11.258 22.5 1 97.69 207 LYS B O 1
ATOM 6137 N N . ILE B 1 208 ? 3.793 12.039 22.984 1 98.12 208 ILE B N 1
ATOM 6138 C CA . ILE B 1 208 ? 4.395 11.359 21.844 1 98.12 208 ILE B CA 1
ATOM 6139 C C . ILE B 1 208 ? 4.375 9.844 22.078 1 98.12 208 ILE B C 1
ATOM 6141 O O . ILE B 1 208 ? 4.02 9.078 21.172 1 98.12 208 ILE B O 1
ATOM 6145 N N . LYS B 1 209 ? 4.715 9.438 23.25 1 97.31 209 LYS B N 1
ATOM 6146 C CA . LYS B 1 209 ? 4.723 8.023 23.609 1 97.31 209 LYS B CA 1
ATOM 6147 C C . LYS B 1 209 ? 3.326 7.422 23.5 1 97.31 209 LYS B C 1
ATOM 6149 O O . LYS B 1 209 ? 3.172 6.273 23.094 1 97.31 209 LYS B O 1
ATOM 6154 N N . GLU B 1 210 ? 2.379 8.195 23.766 1 97.69 210 GLU B N 1
ATOM 6155 C CA . GLU B 1 210 ? 1.013 7.691 23.891 1 97.69 210 GLU B CA 1
ATOM 6156 C C . GLU B 1 210 ? 0.292 7.73 22.531 1 97.69 210 GLU B C 1
ATOM 6158 O O . GLU B 1 210 ? -0.35 6.754 22.141 1 97.69 210 GLU B O 1
ATOM 6163 N N . GLN B 1 211 ? 0.448 8.797 21.781 1 97.56 211 GLN B N 1
ATOM 6164 C CA . GLN B 1 211 ? -0.482 9.102 20.703 1 97.56 211 GLN B CA 1
ATOM 6165 C C . GLN B 1 211 ? 0.141 8.797 19.344 1 97.56 211 GLN B C 1
ATOM 6167 O O . GLN B 1 211 ? -0.573 8.625 18.359 1 97.56 211 GLN B O 1
ATOM 6172 N N . VAL B 1 212 ? 1.414 8.734 19.297 1 98.69 212 VAL B N 1
ATOM 6173 C CA . VAL B 1 212 ? 2.057 8.805 17.984 1 98.69 212 VAL B CA 1
ATOM 6174 C C . VAL B 1 212 ? 2.559 7.418 17.594 1 98.69 212 VAL B C 1
ATOM 6176 O O . VAL B 1 212 ? 3.23 6.742 18.375 1 98.69 212 VAL B O 1
ATOM 6179 N N . SER B 1 213 ? 2.184 6.949 16.438 1 98.62 213 SER B N 1
ATOM 6180 C CA . SER B 1 213 ? 2.75 5.766 15.805 1 98.62 213 SER B CA 1
ATOM 6181 C C . SER B 1 213 ? 3.578 6.137 14.578 1 98.62 213 SER B C 1
ATOM 6183 O O . SER B 1 213 ? 3.193 7.016 13.805 1 98.62 213 SER B O 1
ATOM 6185 N N . PHE B 1 214 ? 4.715 5.457 14.461 1 98.75 214 PHE B N 1
ATOM 6186 C CA . PHE B 1 214 ? 5.676 5.789 13.414 1 98.75 214 PHE B CA 1
ATOM 6187 C C . PHE B 1 214 ? 5.789 4.656 12.406 1 98.75 214 PHE B C 1
ATOM 6189 O O . PHE B 1 214 ? 5.816 3.48 12.781 1 98.75 214 PHE B O 1
ATOM 6196 N N . HIS B 1 215 ? 5.793 4.988 11.156 1 98.56 215 HIS B N 1
ATOM 6197 C CA . HIS B 1 215 ? 6.133 4.141 10.023 1 98.56 215 HIS B CA 1
ATOM 6198 C C . HIS B 1 215 ? 7.426 4.598 9.359 1 98.56 215 HIS B C 1
ATOM 6200 O O . HIS B 1 215 ? 7.586 5.785 9.055 1 98.56 215 HIS B O 1
ATOM 6206 N N . PHE B 1 216 ? 8.32 3.703 9.141 1 98.44 216 PHE B N 1
ATOM 6207 C CA . PHE B 1 216 ? 9.609 4.074 8.562 1 98.44 216 PHE B CA 1
ATOM 6208 C C . PHE B 1 216 ? 9.648 3.742 7.078 1 98.44 216 PHE B C 1
ATOM 6210 O O . PHE B 1 216 ? 9.18 2.68 6.66 1 98.44 216 PHE B O 1
ATOM 6217 N N . LEU B 1 217 ? 10.062 4.637 6.344 1 98.56 217 LEU B N 1
ATOM 6218 C CA . LEU B 1 217 ? 10.297 4.461 4.914 1 98.56 217 LEU B CA 1
ATOM 6219 C C . LEU B 1 217 ? 11.75 4.75 4.559 1 98.56 217 LEU B C 1
ATOM 6221 O O . LEU B 1 217 ? 12.32 5.734 5.027 1 98.56 217 LEU B O 1
ATOM 6225 N N . PHE B 1 218 ? 12.406 3.883 3.77 1 98.38 218 PHE B N 1
ATOM 6226 C CA . PHE B 1 218 ? 13.789 4.098 3.34 1 98.38 218 PHE B CA 1
ATOM 6227 C C . PHE B 1 218 ? 14.008 3.555 1.933 1 98.38 218 PHE B C 1
ATOM 6229 O O . PHE B 1 218 ? 13.305 2.633 1.503 1 98.38 218 PHE B O 1
ATOM 6236 N N . PRO B 1 219 ? 14.891 4.172 1.177 1 97.88 219 PRO B N 1
ATOM 6237 C CA . PRO B 1 219 ? 15.133 3.73 -0.197 1 97.88 219 PRO B CA 1
ATOM 6238 C C . PRO B 1 219 ? 15.859 2.389 -0.264 1 97.88 219 PRO B C 1
ATOM 6240 O O . PRO B 1 219 ? 16.734 2.111 0.565 1 97.88 219 PRO B O 1
ATOM 6243 N N . VAL B 1 220 ? 15.547 1.626 -1.279 1 96.69 220 VAL B N 1
ATOM 6244 C CA . VAL B 1 220 ? 16.172 0.327 -1.51 1 96.69 220 VAL B CA 1
ATOM 6245 C C . VAL B 1 220 ? 17.672 0.508 -1.772 1 96.69 220 VAL B C 1
ATOM 6247 O O . VAL B 1 220 ? 18.484 -0.309 -1.339 1 96.69 220 VAL B O 1
ATOM 6250 N N . ASP B 1 221 ? 18.062 1.58 -2.406 1 95.44 221 ASP B N 1
ATOM 6251 C CA . ASP B 1 221 ? 19.453 1.808 -2.82 1 95.44 221 ASP B CA 1
ATOM 6252 C C . ASP B 1 221 ? 20.281 2.389 -1.675 1 95.44 221 ASP B C 1
ATOM 6254 O O . ASP B 1 221 ? 21.5 2.434 -1.75 1 95.44 221 ASP B O 1
ATOM 6258 N N . HIS B 1 222 ? 19.656 2.879 -0.623 1 96.5 222 HIS B N 1
ATOM 6259 C CA . HIS B 1 222 ? 20.297 3.348 0.596 1 96.5 222 HIS B CA 1
ATOM 6260 C C . HIS B 1 222 ? 19.688 2.703 1.832 1 96.5 222 HIS B C 1
ATOM 6262 O O . HIS B 1 222 ? 19.016 3.373 2.621 1 96.5 222 HIS B O 1
ATOM 6268 N N . PRO B 1 223 ? 20.016 1.456 2.023 1 95 223 PRO B N 1
ATOM 6269 C CA . PRO B 1 223 ? 19.375 0.694 3.102 1 95 223 PRO B CA 1
ATOM 6270 C C . PRO B 1 223 ? 19.781 1.188 4.488 1 95 223 PRO B C 1
ATOM 6272 O O . PRO B 1 223 ? 20.719 1.983 4.617 1 95 223 PRO B O 1
ATOM 6275 N N . VAL B 1 224 ? 19.062 0.723 5.465 1 95.19 224 VAL B N 1
ATOM 6276 C CA . VAL B 1 224 ? 19.219 1.164 6.848 1 95.19 224 VAL B CA 1
ATOM 6277 C C . VAL B 1 224 ? 20.594 0.771 7.363 1 95.19 224 VAL B C 1
ATOM 6279 O O . VAL B 1 224 ? 21.109 -0.293 7.016 1 95.19 224 VAL B O 1
ATOM 6282 N N . LYS B 1 225 ? 21.188 1.636 8.109 1 92.5 225 LYS B N 1
ATOM 6283 C CA . LYS B 1 225 ? 22.484 1.387 8.758 1 92.5 225 LYS B CA 1
ATOM 6284 C C . LYS B 1 225 ? 22.422 1.75 10.234 1 92.5 225 LYS B C 1
ATOM 6286 O O . LYS B 1 225 ? 21.812 2.754 10.617 1 92.5 225 LYS B O 1
ATOM 6291 N N . ASP B 1 226 ? 23.016 0.95 10.977 1 84.81 226 ASP B N 1
ATOM 6292 C CA . ASP B 1 226 ? 23.109 1.23 12.406 1 84.81 226 ASP B CA 1
ATOM 6293 C C . ASP B 1 226 ? 24.297 2.141 12.719 1 84.81 226 ASP B C 1
ATOM 6295 O O . ASP B 1 226 ? 25.266 2.186 11.961 1 84.81 226 ASP B O 1
ATOM 6299 N N . SER B 1 227 ? 24.031 2.941 13.742 1 80 227 SER B N 1
ATOM 6300 C CA . SER B 1 227 ? 25.094 3.76 14.305 1 80 227 SER B CA 1
ATOM 6301 C C . SER B 1 227 ? 25.219 3.557 15.812 1 80 227 SER B C 1
ATOM 6303 O O . SER B 1 227 ? 24.703 4.363 16.594 1 80 227 SER B O 1
ATOM 6305 N N . PRO B 1 228 ? 25.953 2.639 16.203 1 71.75 228 PRO B N 1
ATOM 6306 C CA . PRO B 1 228 ? 25.984 2.268 17.625 1 71.75 228 PRO B CA 1
ATOM 6307 C C . PRO B 1 228 ? 26.547 3.375 18.516 1 71.75 228 PRO B C 1
ATOM 6309 O O . PRO B 1 228 ? 26.188 3.469 19.688 1 71.75 228 PRO B O 1
ATOM 6312 N N . SER B 1 229 ? 27.375 4.176 18.016 1 70.75 229 SER B N 1
ATOM 6313 C CA . SER B 1 229 ? 28 5.215 18.828 1 70.75 229 SER B CA 1
ATOM 6314 C C . SER B 1 229 ? 26.953 6.18 19.375 1 70.75 229 SER B C 1
ATOM 6316 O O . SER B 1 229 ? 27.188 6.816 20.406 1 70.75 229 SER B O 1
ATOM 6318 N N . LEU B 1 230 ? 25.828 6.164 18.844 1 76.12 230 LEU B N 1
ATOM 6319 C CA . LEU B 1 230 ? 24.812 7.137 19.234 1 76.12 230 LEU B CA 1
ATOM 6320 C C . LEU B 1 230 ? 23.938 6.586 20.344 1 76.12 230 LEU B C 1
ATOM 6322 O O . LEU B 1 230 ? 23.234 7.344 21.031 1 76.12 230 LEU B O 1
ATOM 6326 N N . ASN B 1 231 ? 23.922 5.316 20.625 1 70.25 231 ASN B N 1
ATOM 6327 C CA . ASN B 1 231 ? 23.016 4.695 21.594 1 70.25 231 ASN B CA 1
ATOM 6328 C C . ASN B 1 231 ? 23.266 5.211 23 1 70.25 231 ASN B C 1
ATOM 6330 O O . ASN B 1 231 ? 22.328 5.34 23.797 1 70.25 231 ASN B O 1
ATOM 6334 N N . GLU B 1 232 ? 24.422 5.594 23.328 1 64.31 232 GLU B N 1
ATOM 6335 C CA . GLU B 1 232 ? 24.781 5.98 24.688 1 64.31 232 GLU B CA 1
ATOM 6336 C C . GLU B 1 232 ? 24.453 7.449 24.953 1 64.31 232 GLU B C 1
ATOM 6338 O O . GLU B 1 232 ? 24.312 7.859 26.109 1 64.31 232 GLU B O 1
ATOM 6343 N N . ILE B 1 233 ? 24.078 8.141 24 1 65.44 233 ILE B N 1
ATOM 6344 C CA . ILE B 1 233 ? 23.984 9.594 24.141 1 65.44 233 ILE B CA 1
ATOM 6345 C C . ILE B 1 233 ? 22.578 9.984 24.578 1 65.44 233 ILE B C 1
ATOM 6347 O O . ILE B 1 233 ? 22.406 10.977 25.281 1 65.44 233 ILE B O 1
ATOM 6351 N N . VAL B 1 234 ? 21.562 9.172 24.453 1 65.06 234 VAL B N 1
ATOM 6352 C CA . VAL B 1 234 ? 20.172 9.586 24.578 1 65.06 234 VAL B CA 1
ATOM 6353 C C . VAL B 1 234 ? 19.828 9.805 26.062 1 65.06 234 VAL B C 1
ATOM 6355 O O . VAL B 1 234 ? 19.156 10.781 26.406 1 65.06 234 VAL B O 1
ATOM 6358 N N . GLY B 1 235 ? 20.219 8.891 26.859 1 65.12 235 GLY B N 1
ATOM 6359 C CA . GLY B 1 235 ? 19.844 8.93 28.266 1 65.12 235 GLY B CA 1
ATOM 6360 C C . GLY B 1 235 ? 20.297 10.18 28.969 1 65.12 235 GLY B C 1
ATOM 6361 O O . GLY B 1 235 ? 19.703 10.594 29.984 1 65.12 235 GLY B O 1
ATOM 6362 N N . GLU B 1 236 ? 21.125 10.859 28.375 1 74.88 236 GLU B N 1
ATOM 6363 C CA . GLU B 1 236 ? 21.766 11.961 29.078 1 74.88 236 GLU B CA 1
ATOM 6364 C C . GLU B 1 236 ? 21.312 13.312 28.516 1 74.88 236 GLU B C 1
ATOM 6366 O O . GLU B 1 236 ? 21.609 14.359 29.094 1 74.88 236 GLU B O 1
ATOM 6371 N N . MET B 1 237 ? 20.453 13.188 27.578 1 85.62 237 MET B N 1
ATOM 6372 C CA . MET B 1 237 ? 20.109 14.453 26.922 1 85.62 237 MET B CA 1
ATOM 6373 C C . MET B 1 237 ? 18.953 15.141 27.641 1 85.62 237 MET B C 1
ATOM 6375 O O . MET B 1 237 ? 17.984 14.477 28.031 1 85.62 237 MET B O 1
ATOM 6379 N N . SER B 1 238 ? 19.047 16.422 27.781 1 89.75 238 SER B N 1
ATOM 6380 C CA . SER B 1 238 ? 18.047 17.219 28.469 1 89.75 238 SER B CA 1
ATOM 6381 C C . SER B 1 238 ? 16.766 17.344 27.641 1 89.75 238 SER B C 1
ATOM 6383 O O . SER B 1 238 ? 16.828 17.422 26.406 1 89.75 238 SER B O 1
ATOM 6385 N N . CYS B 1 239 ? 15.688 17.453 28.312 1 94.06 239 CYS B N 1
ATOM 6386 C CA . CYS B 1 239 ? 14.391 17.562 27.656 1 94.06 239 CYS B CA 1
ATOM 6387 C C . CYS B 1 239 ? 14.047 19.016 27.359 1 94.06 239 CYS B C 1
ATOM 6389 O O . CYS B 1 239 ? 13.016 19.297 26.75 1 94.06 239 CYS B O 1
ATOM 6391 N N . ASP B 1 240 ? 14.883 19.891 27.656 1 92.06 240 ASP B N 1
ATOM 6392 C CA . ASP B 1 240 ? 14.562 21.328 27.641 1 92.06 240 ASP B CA 1
ATOM 6393 C C . ASP B 1 240 ? 14.555 21.875 26.219 1 92.06 240 ASP B C 1
ATOM 6395 O O . ASP B 1 240 ? 13.812 22.812 25.906 1 92.06 240 ASP B O 1
ATOM 6399 N N . ASP B 1 241 ? 15.391 21.359 25.375 1 93 241 ASP B N 1
ATOM 6400 C CA . ASP B 1 241 ? 15.508 21.906 24.016 1 93 241 ASP B CA 1
ATOM 6401 C C . ASP B 1 241 ? 15.578 20.781 22.984 1 93 241 ASP B C 1
ATOM 6403 O O . ASP B 1 241 ? 16.641 20.484 22.453 1 93 241 ASP B O 1
ATOM 6407 N N . PRO B 1 242 ? 14.492 20.281 22.641 1 95.5 242 PRO B N 1
ATOM 6408 C CA . PRO B 1 242 ? 14.461 19.156 21.703 1 95.5 242 PRO B CA 1
ATOM 6409 C C . PRO B 1 242 ? 15.047 19.5 20.328 1 95.5 242 PRO B C 1
ATOM 6411 O O . PRO B 1 242 ? 15.633 18.641 19.672 1 95.5 242 PRO B O 1
ATOM 6414 N N . LYS B 1 243 ? 14.898 20.703 19.938 1 94.56 243 LYS B N 1
ATOM 6415 C CA . LYS B 1 243 ? 15.469 21.125 18.656 1 94.56 243 LYS B CA 1
ATOM 6416 C C . LYS B 1 243 ? 17 21.047 18.672 1 94.56 243 LYS B C 1
ATOM 6418 O O . LYS B 1 243 ? 17.625 20.625 17.703 1 94.56 243 LYS B O 1
ATOM 6423 N N . LYS B 1 244 ? 17.578 21.484 19.734 1 93.88 244 LYS B N 1
ATOM 6424 C CA . LYS B 1 244 ? 19.031 21.406 19.891 1 93.88 244 LYS B CA 1
ATOM 6425 C C . LYS B 1 244 ? 19.516 19.969 19.859 1 93.88 244 LYS B C 1
ATOM 6427 O O . LYS B 1 244 ? 20.562 19.656 19.281 1 93.88 244 LYS B O 1
ATOM 6432 N N . VAL B 1 245 ? 18.797 19.109 20.531 1 93.56 245 VAL B N 1
ATOM 6433 C CA . VAL B 1 245 ? 19.141 17.703 20.547 1 93.56 245 VAL B CA 1
ATOM 6434 C C . VAL B 1 245 ? 19.094 17.141 19.125 1 93.56 245 VAL B C 1
ATOM 6436 O O . VAL B 1 245 ? 20 16.438 18.688 1 93.56 245 VAL B O 1
ATOM 6439 N N . LEU B 1 246 ? 18.031 17.453 18.422 1 96 246 LEU B N 1
ATOM 6440 C CA . LEU B 1 246 ? 17.891 17 17.031 1 96 246 LEU B CA 1
ATOM 6441 C C . LEU B 1 246 ? 19.047 17.5 16.172 1 96 246 LEU B C 1
ATOM 6443 O O . LEU B 1 246 ? 19.625 16.75 15.391 1 96 246 LEU B O 1
ATOM 6447 N N . ASP B 1 247 ? 19.359 18.781 16.359 1 94.69 247 ASP B N 1
ATOM 6448 C CA . ASP B 1 247 ? 20.453 19.375 15.602 1 94.69 247 ASP B CA 1
ATOM 6449 C C . ASP B 1 247 ? 21.766 18.641 15.852 1 94.69 247 ASP B C 1
ATOM 6451 O O . ASP B 1 247 ? 22.547 18.438 14.93 1 94.69 247 ASP B O 1
ATOM 6455 N N . PHE B 1 248 ? 21.969 18.328 17.031 1 92.19 248 PHE B N 1
ATOM 6456 C CA . PHE B 1 248 ? 23.172 17.594 17.406 1 92.19 248 PHE B CA 1
ATOM 6457 C C . PHE B 1 248 ? 23.219 16.234 16.703 1 92.19 248 PHE B C 1
ATOM 6459 O O . PHE B 1 248 ? 24.234 15.852 16.141 1 92.19 248 PHE B O 1
ATOM 6466 N N . LEU B 1 249 ? 22.141 15.5 16.75 1 93.12 249 LEU B N 1
ATOM 6467 C CA . LEU B 1 249 ? 22.062 14.156 16.172 1 93.12 249 LEU B CA 1
ATOM 6468 C C . LEU B 1 249 ? 22.234 14.195 14.664 1 93.12 249 LEU B C 1
ATOM 6470 O O . LEU B 1 249 ? 22.953 13.367 14.094 1 93.12 249 LEU B O 1
ATOM 6474 N N . VAL B 1 250 ? 21.594 15.125 14.008 1 94.62 250 VAL B N 1
ATOM 6475 C CA . VAL B 1 250 ? 21.609 15.188 12.555 1 94.62 250 VAL B CA 1
ATOM 6476 C C . VAL B 1 250 ? 23 15.602 12.07 1 94.62 250 VAL B C 1
ATOM 6478 O O . VAL B 1 250 ? 23.422 15.234 10.969 1 94.62 250 VAL B O 1
ATOM 6481 N N . LYS B 1 251 ? 23.75 16.297 12.859 1 92.62 251 LYS B N 1
ATOM 6482 C CA . LYS B 1 251 ? 25.094 16.75 12.508 1 92.62 251 LYS B CA 1
ATOM 6483 C C . LYS B 1 251 ? 26.062 15.57 12.477 1 92.62 251 LYS B C 1
ATOM 6485 O O . LYS B 1 251 ? 27.188 15.688 11.961 1 92.62 251 LYS B O 1
ATOM 6490 N N . THR B 1 252 ? 25.641 14.453 13 1 90.69 252 THR B N 1
ATOM 6491 C CA . THR B 1 252 ? 26.5 13.281 13.008 1 90.69 252 THR B CA 1
ATOM 6492 C C . THR B 1 252 ? 26.547 12.633 11.625 1 90.69 252 THR B C 1
ATOM 6494 O O . THR B 1 252 ? 27.391 11.773 11.367 1 90.69 252 THR B O 1
ATOM 6497 N N . ARG B 1 253 ? 25.75 13.023 10.742 1 93.56 253 ARG B N 1
ATOM 6498 C CA . ARG B 1 253 ? 25.781 12.508 9.375 1 93.56 253 ARG B CA 1
ATOM 6499 C C . ARG B 1 253 ? 27.078 12.875 8.68 1 93.56 253 ARG B C 1
ATOM 6501 O O . ARG B 1 253 ? 27.578 13.992 8.828 1 93.56 253 ARG B O 1
ATOM 6508 N N . SER B 1 254 ? 27.625 12.008 7.871 1 93.19 254 SER B N 1
ATOM 6509 C CA . SER B 1 254 ? 28.891 12.25 7.18 1 93.19 254 SER B CA 1
ATOM 6510 C C . SER B 1 254 ? 28.688 13.164 5.973 1 93.19 254 SER B C 1
ATOM 6512 O O . SER B 1 254 ? 27.578 13.266 5.441 1 93.19 254 SER B O 1
ATOM 6514 N N . LYS B 1 255 ? 29.766 13.781 5.547 1 94.56 255 LYS B N 1
ATOM 6515 C CA . LYS B 1 255 ? 29.75 14.609 4.344 1 94.56 255 LYS B CA 1
ATOM 6516 C C . LYS B 1 255 ? 29.453 13.773 3.105 1 94.56 255 LYS B C 1
ATOM 6518 O O . LYS B 1 255 ? 28.797 14.25 2.178 1 94.56 255 LYS B O 1
ATOM 6523 N N . GLU B 1 256 ? 29.969 12.602 3.145 1 94.62 256 GLU B N 1
ATOM 6524 C CA . GLU B 1 256 ? 29.719 11.688 2.031 1 94.62 256 GLU B CA 1
ATOM 6525 C C . GLU B 1 256 ? 28.219 11.398 1.88 1 94.62 256 GLU B C 1
ATOM 6527 O O . GLU B 1 256 ? 27.703 11.375 0.765 1 94.62 256 GLU B O 1
ATOM 6532 N N . MET B 1 257 ? 27.562 11.164 2.973 1 93.88 257 MET B N 1
ATOM 6533 C CA . MET B 1 257 ? 26.125 10.906 2.941 1 93.88 257 MET B CA 1
ATOM 6534 C C . MET B 1 257 ? 25.359 12.133 2.449 1 93.88 257 MET B C 1
ATOM 6536 O O . MET B 1 257 ? 24.438 12.008 1.645 1 93.88 257 MET B O 1
ATOM 6540 N N . LEU B 1 258 ? 25.75 13.289 2.932 1 94.94 258 LEU B N 1
ATOM 6541 C CA . LEU B 1 258 ? 25.031 14.516 2.592 1 94.94 258 LEU B CA 1
ATOM 6542 C C . LEU B 1 258 ? 25.141 14.812 1.1 1 94.94 258 LEU B C 1
ATOM 6544 O O . LEU B 1 258 ? 24.219 15.398 0.51 1 94.94 258 LEU B O 1
ATOM 6548 N N . ALA B 1 259 ? 26.219 14.383 0.442 1 94.62 259 ALA B N 1
ATOM 6549 C CA . ALA B 1 259 ? 26.438 14.617 -0.983 1 94.62 259 ALA B CA 1
ATOM 6550 C C . ALA B 1 259 ? 25.312 14 -1.819 1 94.62 259 ALA B C 1
ATOM 6552 O O . ALA B 1 259 ? 24.875 14.586 -2.812 1 94.62 259 ALA B O 1
ATOM 6553 N N . TRP B 1 260 ? 24.875 12.805 -1.437 1 94.69 260 TRP B N 1
ATOM 6554 C CA . TRP B 1 260 ? 23.781 12.188 -2.189 1 94.69 260 TRP B CA 1
ATOM 6555 C C . TRP B 1 260 ? 22.438 12.477 -1.532 1 94.69 260 TRP B C 1
ATOM 6557 O O . TRP B 1 260 ? 21.391 12.453 -2.195 1 94.69 260 TRP B O 1
ATOM 6567 N N . ARG B 1 261 ? 22.391 12.727 -0.244 1 95.5 261 ARG B N 1
ATOM 6568 C CA . ARG B 1 261 ? 21.156 12.906 0.513 1 95.5 261 ARG B CA 1
ATOM 6569 C C . ARG B 1 261 ? 20.484 14.227 0.167 1 95.5 261 ARG B C 1
ATOM 6571 O O . ARG B 1 261 ? 19.25 14.297 0.054 1 95.5 261 ARG B O 1
ATOM 6578 N N . GLU B 1 262 ? 21.141 15.273 0.053 1 91.38 262 GLU B N 1
ATOM 6579 C CA . GLU B 1 262 ? 20.594 16.609 -0.171 1 91.38 262 GLU B CA 1
ATOM 6580 C C . GLU B 1 262 ? 19.859 16.688 -1.504 1 91.38 262 GLU B C 1
ATOM 6582 O O . GLU B 1 262 ? 18.719 17.172 -1.566 1 91.38 262 GLU B O 1
ATOM 6587 N N . PRO B 1 263 ? 20.453 16.156 -2.549 1 91.62 263 PRO B N 1
ATOM 6588 C CA . PRO B 1 263 ? 19.734 16.234 -3.822 1 91.62 263 PRO B CA 1
ATOM 6589 C C . PRO B 1 263 ? 18.734 15.086 -4.008 1 91.62 263 PRO B C 1
ATOM 6591 O O . PRO B 1 263 ? 18 15.062 -4.996 1 91.62 263 PRO B O 1
ATOM 6594 N N . MET B 1 264 ? 18.688 14.148 -3.068 1 94.31 264 MET B N 1
ATOM 6595 C CA . MET B 1 264 ? 17.797 13.008 -3.197 1 94.31 264 MET B CA 1
ATOM 6596 C C . MET B 1 264 ? 16.328 13.453 -3.256 1 94.31 264 MET B C 1
ATOM 6598 O O . MET B 1 264 ? 15.914 14.32 -2.484 1 94.31 264 MET B O 1
ATOM 6602 N N . GLU B 1 265 ? 15.633 12.891 -4.23 1 95.06 265 GLU B N 1
ATOM 6603 C CA . GLU B 1 265 ? 14.211 13.211 -4.352 1 95.06 265 GLU B CA 1
ATOM 6604 C C . GLU B 1 265 ? 13.422 12.648 -3.174 1 95.06 265 GLU B C 1
ATOM 6606 O O . GLU B 1 265 ? 13.555 11.469 -2.836 1 95.06 265 GLU B O 1
ATOM 6611 N N . TYR B 1 266 ? 12.688 13.516 -2.545 1 96.69 266 TYR B N 1
ATOM 6612 C CA . TYR B 1 266 ? 11.883 13.18 -1.378 1 96.69 266 TYR B CA 1
ATOM 6613 C C . TYR B 1 266 ? 10.523 12.633 -1.797 1 96.69 266 TYR B C 1
ATOM 6615 O O . TYR B 1 266 ? 9.789 13.273 -2.555 1 96.69 266 TYR B O 1
ATOM 6623 N N . PRO B 1 267 ? 10.148 11.359 -1.352 1 97.81 267 PRO B N 1
ATOM 6624 C CA . PRO B 1 267 ? 8.883 10.75 -1.779 1 97.81 267 PRO B CA 1
ATOM 6625 C C . PRO B 1 267 ? 7.699 11.203 -0.935 1 97.81 267 PRO B C 1
ATOM 6627 O O . PRO B 1 267 ? 7.047 10.383 -0.287 1 97.81 267 PRO B O 1
ATOM 6630 N N . GLN B 1 268 ? 7.309 12.43 -0.992 1 97.19 268 GLN B N 1
ATOM 6631 C CA . GLN B 1 268 ? 6.312 13.047 -0.125 1 97.19 268 GLN B CA 1
ATOM 6632 C C . GLN B 1 268 ? 4.965 12.336 -0.247 1 97.19 268 GLN B C 1
ATOM 6634 O O . GLN B 1 268 ? 4.316 12.047 0.76 1 97.19 268 GLN B O 1
ATOM 6639 N N . ASN B 1 269 ? 4.559 12.039 -1.465 1 98.38 269 ASN B N 1
ATOM 6640 C CA . ASN B 1 269 ? 3.223 11.492 -1.667 1 98.38 269 ASN B CA 1
ATOM 6641 C C . ASN B 1 269 ? 3.127 10.047 -1.185 1 98.38 269 ASN B C 1
ATOM 6643 O O . ASN B 1 269 ? 2.082 9.625 -0.692 1 98.38 269 ASN B O 1
ATOM 6647 N N . LEU B 1 270 ? 4.211 9.266 -1.382 1 98.44 270 LEU B N 1
ATOM 6648 C CA . LEU B 1 270 ? 4.234 7.93 -0.791 1 98.44 270 LEU B CA 1
ATOM 6649 C C . LEU B 1 270 ? 4.16 8.008 0.73 1 98.44 270 LEU B C 1
ATOM 6651 O O . LEU B 1 270 ? 3.438 7.23 1.36 1 98.44 270 LEU B O 1
ATOM 6655 N N . LEU B 1 271 ? 4.836 8.906 1.269 1 98.75 271 LEU B N 1
ATOM 6656 C CA . LEU B 1 271 ? 4.836 9.102 2.715 1 98.75 271 LEU B CA 1
ATOM 6657 C C . LEU B 1 271 ? 3.469 9.562 3.201 1 98.75 271 LEU B C 1
ATOM 6659 O O . LEU B 1 271 ? 2.969 9.078 4.219 1 98.75 271 LEU B O 1
ATOM 6663 N N . ARG B 1 272 ? 2.848 10.484 2.508 1 98.69 272 ARG B N 1
ATOM 6664 C CA . ARG B 1 272 ? 1.502 10.93 2.852 1 98.69 272 ARG B CA 1
ATOM 6665 C C . ARG B 1 272 ? 0.517 9.766 2.836 1 98.69 272 ARG B C 1
ATOM 6667 O O . ARG B 1 272 ? -0.288 9.609 3.756 1 98.69 272 ARG B O 1
ATOM 6674 N N . ASN B 1 273 ? 0.607 9 1.768 1 98.5 273 ASN B N 1
ATOM 6675 C CA . ASN B 1 273 ? -0.281 7.852 1.66 1 98.5 273 ASN B CA 1
ATOM 6676 C C . ASN B 1 273 ? -0.054 6.859 2.797 1 98.5 273 ASN B C 1
ATOM 6678 O O . ASN B 1 273 ? -1.01 6.312 3.352 1 98.5 273 ASN B O 1
ATOM 6682 N N . THR B 1 274 ? 1.212 6.637 3.104 1 98.5 274 THR B N 1
ATOM 6683 C CA . THR B 1 274 ? 1.549 5.707 4.176 1 98.5 274 THR B CA 1
ATOM 6684 C C . THR B 1 274 ? 0.946 6.164 5.5 1 98.5 274 THR B C 1
ATOM 6686 O O . THR B 1 274 ? 0.311 5.379 6.203 1 98.5 274 THR B O 1
ATOM 6689 N N . ALA B 1 275 ? 1.136 7.387 5.805 1 98.75 275 ALA B N 1
ATOM 6690 C CA . ALA B 1 275 ? 0.571 7.938 7.035 1 98.75 275 ALA B CA 1
ATOM 6691 C C . ALA B 1 275 ? -0.951 7.832 7.035 1 98.75 275 ALA B C 1
ATOM 6693 O O . ALA B 1 275 ? -1.552 7.438 8.039 1 98.75 275 ALA B O 1
ATOM 6694 N N . LYS B 1 276 ? -1.541 8.18 5.977 1 98.56 276 LYS B N 1
ATOM 6695 C CA . LYS B 1 276 ? -2.992 8.148 5.816 1 98.56 276 LYS B CA 1
ATOM 6696 C C . LYS B 1 276 ? -3.535 6.73 5.965 1 98.56 276 LYS B C 1
ATOM 6698 O O . LYS B 1 276 ? -4.535 6.512 6.648 1 98.56 276 LYS B O 1
ATOM 6703 N N . GLN B 1 277 ? -2.863 5.793 5.34 1 97.75 277 GLN B N 1
ATOM 6704 C CA . GLN B 1 277 ? -3.305 4.402 5.348 1 97.75 277 GLN B CA 1
ATOM 6705 C C . GLN B 1 277 ? -3.139 3.779 6.73 1 97.75 277 GLN B C 1
ATOM 6707 O O . GLN B 1 277 ? -3.828 2.814 7.07 1 97.75 277 GLN B O 1
ATOM 6712 N N . GLY B 1 278 ? -2.234 4.32 7.496 1 97.81 278 GLY B N 1
ATOM 6713 C CA . GLY B 1 278 ? -2.061 3.855 8.859 1 97.81 278 GLY B CA 1
ATOM 6714 C C . GLY B 1 278 ? -3.168 4.309 9.789 1 97.81 278 GLY B C 1
ATOM 6715 O O . GLY B 1 278 ? -3.387 3.709 10.844 1 97.81 278 GLY B O 1
ATOM 6716 N N . CYS B 1 279 ? -3.871 5.387 9.422 1 98.5 279 CYS B N 1
ATOM 6717 C CA . CYS B 1 279 ? -4.973 5.902 10.227 1 98.5 279 CYS B CA 1
ATOM 6718 C C . CYS B 1 279 ? -6.168 4.957 10.18 1 98.5 279 CYS B C 1
ATOM 6720 O O . CYS B 1 279 ? -6.645 4.602 9.102 1 98.5 279 CYS B O 1
ATOM 6722 N N . GLN B 1 280 ? -6.676 4.617 11.352 1 97.62 280 GLN B N 1
ATOM 6723 C CA . GLN B 1 280 ? -7.766 3.65 11.453 1 97.62 280 GLN B CA 1
ATOM 6724 C C . GLN B 1 280 ? -9.109 4.352 11.609 1 97.62 280 GLN B C 1
ATOM 6726 O O . GLN B 1 280 ? -10.156 3.697 11.656 1 97.62 280 GLN B O 1
ATOM 6731 N N . THR B 1 281 ? -9.109 5.668 11.656 1 98.19 281 THR B N 1
ATOM 6732 C CA . THR B 1 281 ? -10.312 6.445 11.922 1 98.19 281 THR B CA 1
ATOM 6733 C C . THR B 1 281 ? -11.086 6.699 10.625 1 98.19 281 THR B C 1
ATOM 6735 O O . THR B 1 281 ? -10.531 6.566 9.531 1 98.19 281 THR B O 1
ATOM 6738 N N . GLN B 1 282 ? -12.336 7.102 10.812 1 97.5 282 GLN B N 1
ATOM 6739 C CA . GLN B 1 282 ? -13.211 7.375 9.68 1 97.5 282 GLN B CA 1
ATOM 6740 C C . GLN B 1 282 ? -12.695 8.555 8.859 1 97.5 282 GLN B C 1
ATOM 6742 O O . GLN B 1 282 ? -12.727 8.516 7.625 1 97.5 282 GLN B O 1
ATOM 6747 N N . PHE B 1 283 ? -12.258 9.578 9.523 1 98.69 283 PHE B N 1
ATOM 6748 C CA . PHE B 1 283 ? -11.734 10.781 8.883 1 98.69 283 PHE B CA 1
ATOM 6749 C C . PHE B 1 283 ? -10.227 10.891 9.078 1 98.69 283 PHE B C 1
ATOM 6751 O O . PHE B 1 283 ? -9.68 10.328 10.031 1 98.69 283 PHE B O 1
ATOM 6758 N N . THR B 1 284 ? -9.602 11.531 8.148 1 98.75 284 THR B N 1
ATOM 6759 C CA . THR B 1 284 ? -8.164 11.789 8.25 1 98.75 284 THR B CA 1
ATOM 6760 C C . THR B 1 284 ? -7.855 13.266 8.023 1 98.75 284 THR B C 1
ATOM 6762 O O . THR B 1 284 ? -8.594 13.953 7.312 1 98.75 284 THR B O 1
ATOM 6765 N N . PHE B 1 285 ? -6.895 13.812 8.68 1 98.88 285 PHE B N 1
ATOM 6766 C CA . PHE B 1 285 ? -6.262 15.109 8.492 1 98.88 285 PHE B CA 1
ATOM 6767 C C . PHE B 1 285 ? -4.781 14.953 8.18 1 98.88 285 PHE B C 1
ATOM 6769 O O . PHE B 1 285 ? -4.008 14.492 9.023 1 98.88 285 PHE B O 1
ATOM 6776 N N . ILE B 1 286 ? -4.332 15.336 6.934 1 98.62 286 ILE B N 1
ATOM 6777 C CA . ILE B 1 286 ? -2.99 15 6.477 1 98.62 286 ILE B CA 1
ATOM 6778 C C . ILE B 1 286 ? -2.189 16.281 6.242 1 98.62 286 ILE B C 1
ATOM 6780 O O . ILE B 1 286 ? -1.836 16.594 5.102 1 98.62 286 ILE B O 1
ATOM 6784 N N . PRO B 1 287 ? -1.781 16.984 7.242 1 98.25 287 PRO B N 1
ATOM 6785 C CA . PRO B 1 287 ? -0.953 18.188 7.094 1 98.25 287 PRO B CA 1
ATOM 6786 C C . PRO B 1 287 ? 0.532 17.859 6.945 1 98.25 287 PRO B C 1
ATOM 6788 O O . PRO B 1 287 ? 0.945 16.719 7.168 1 98.25 287 PRO B O 1
ATOM 6791 N N . ASP B 1 288 ? 1.246 18.844 6.465 1 96.25 288 ASP B N 1
ATOM 6792 C CA . ASP B 1 288 ? 2.697 18.75 6.602 1 96.25 288 ASP B CA 1
ATOM 6793 C C . ASP B 1 288 ? 3.117 18.828 8.062 1 96.25 288 ASP B C 1
ATOM 6795 O O . ASP B 1 288 ? 2.361 19.328 8.906 1 96.25 288 ASP B O 1
ATOM 6799 N N . ILE B 1 289 ? 4.289 18.391 8.344 1 98.19 289 ILE B N 1
ATOM 6800 C CA . ILE B 1 289 ? 4.715 18.188 9.727 1 98.19 289 ILE B CA 1
ATOM 6801 C C . ILE B 1 289 ? 4.844 19.547 10.422 1 98.19 289 ILE B C 1
ATOM 6803 O O . ILE B 1 289 ? 4.723 19.641 11.641 1 98.19 289 ILE B O 1
ATOM 6807 N N . ASP B 1 290 ? 5.086 20.625 9.695 1 97.25 290 ASP B N 1
ATOM 6808 C CA . ASP B 1 290 ? 5.301 21.938 10.281 1 97.25 290 ASP B CA 1
ATOM 6809 C C . ASP B 1 290 ? 4.023 22.781 10.242 1 97.25 290 ASP B C 1
ATOM 6811 O O . ASP B 1 290 ? 4.062 24 10.438 1 97.25 290 ASP B O 1
ATOM 6815 N N . MET B 1 291 ? 2.932 22.188 9.867 1 97.88 291 MET B N 1
ATOM 6816 C CA . MET B 1 291 ? 1.614 22.812 9.969 1 97.88 291 MET B CA 1
ATOM 6817 C C . MET B 1 291 ? 0.928 22.422 11.273 1 97.88 291 MET B C 1
ATOM 6819 O O . MET B 1 291 ? 0.259 21.391 11.352 1 97.88 291 MET B O 1
ATOM 6823 N N . ILE B 1 292 ? 0.951 23.328 12.195 1 98.5 292 ILE B N 1
ATOM 6824 C CA . ILE B 1 292 ? 0.535 23.031 13.555 1 98.5 292 ILE B CA 1
ATOM 6825 C C . ILE B 1 292 ? -0.93 23.406 13.75 1 98.5 292 ILE B C 1
ATOM 6827 O O . ILE B 1 292 ? -1.29 24.578 13.633 1 98.5 292 ILE B O 1
ATOM 6831 N N . PRO B 1 293 ? -1.755 22.469 14.102 1 98.56 293 PRO B N 1
ATOM 6832 C CA . PRO B 1 293 ? -3.16 22.812 14.344 1 98.56 293 PRO B CA 1
ATOM 6833 C C . PRO B 1 293 ? -3.346 23.734 15.539 1 98.56 293 PRO B C 1
ATOM 6835 O O . PRO B 1 293 ? -2.539 23.719 16.469 1 98.56 293 PRO B O 1
ATOM 6838 N N . ASN B 1 294 ? -4.395 24.594 15.477 1 98.19 294 ASN B N 1
ATOM 6839 C CA . ASN B 1 294 ? -4.711 25.406 16.641 1 98.19 294 ASN B CA 1
ATOM 6840 C C . ASN B 1 294 ? -5.133 24.531 17.828 1 98.19 294 ASN B C 1
ATOM 6842 O O . ASN B 1 294 ? -5.527 23.375 17.641 1 98.19 294 ASN B O 1
ATOM 6846 N N . ALA B 1 295 ? -5.062 25.094 19 1 96.56 295 ALA B N 1
ATOM 6847 C CA . ALA B 1 295 ? -5.262 24.344 20.234 1 96.56 295 ALA B CA 1
ATOM 6848 C C . ALA B 1 295 ? -6.66 23.734 20.281 1 96.56 295 ALA B C 1
ATOM 6850 O O . ALA B 1 295 ? -7.656 24.422 20.078 1 96.56 295 ALA B O 1
ATOM 6851 N N . GLY B 1 296 ? -6.672 22.391 20.453 1 94.38 296 GLY B N 1
ATOM 6852 C CA . GLY B 1 296 ? -7.926 21.703 20.703 1 94.38 296 GLY B CA 1
ATOM 6853 C C . GLY B 1 296 ? -8.68 21.375 19.422 1 94.38 296 GLY B C 1
ATOM 6854 O O . GLY B 1 296 ? -9.852 21 19.469 1 94.38 296 GLY B O 1
ATOM 6855 N N . LEU B 1 297 ? -8.086 21.547 18.328 1 97.62 297 LEU B N 1
ATOM 6856 C CA . LEU B 1 297 ? -8.766 21.344 17.047 1 97.62 297 LEU B CA 1
ATOM 6857 C C . LEU B 1 297 ? -9.32 19.922 16.953 1 97.62 297 LEU B C 1
ATOM 6859 O O . LEU B 1 297 ? -10.414 19.719 16.422 1 97.62 297 LEU B O 1
ATOM 6863 N N . ASP B 1 298 ? -8.609 18.875 17.422 1 97.25 298 ASP B N 1
ATOM 6864 C CA . ASP B 1 298 ? -9.062 17.484 17.312 1 97.25 298 ASP B CA 1
ATOM 6865 C C . ASP B 1 298 ? -10.375 17.281 18.078 1 97.25 298 ASP B C 1
ATOM 6867 O O . ASP B 1 298 ? -11.25 16.547 17.609 1 97.25 298 ASP B O 1
ATOM 6871 N N . LEU B 1 299 ? -10.516 17.922 19.219 1 97.25 299 LEU B N 1
ATOM 6872 C CA . LEU B 1 299 ? -11.742 17.797 20 1 97.25 299 LEU B CA 1
ATOM 6873 C C . LEU B 1 299 ? -12.898 18.516 19.312 1 97.25 299 LEU B C 1
ATOM 6875 O O . LEU B 1 299 ? -14.023 18 19.281 1 97.25 299 LEU B O 1
ATOM 6879 N N . ASP B 1 300 ? -12.617 19.703 18.797 1 97.94 300 ASP B N 1
ATOM 6880 C CA . ASP B 1 300 ? -13.633 20.406 18.016 1 97.94 300 ASP B CA 1
ATOM 6881 C C . ASP B 1 300 ? -14.078 19.578 16.812 1 97.94 300 ASP B C 1
ATOM 6883 O O . ASP B 1 300 ? -15.266 19.516 16.5 1 97.94 300 ASP B O 1
ATOM 6887 N N . LEU B 1 301 ? -13.133 18.984 16.172 1 98.62 301 LEU B N 1
ATOM 6888 C CA . LEU B 1 301 ? -13.422 18.156 15.016 1 98.62 301 LEU B CA 1
ATOM 6889 C C . LEU B 1 301 ? -14.227 16.922 15.43 1 98.62 301 LEU B C 1
ATOM 6891 O O . LEU B 1 301 ? -15.109 16.469 14.695 1 98.62 301 LEU B O 1
ATOM 6895 N N . GLN B 1 302 ? -13.859 16.359 16.547 1 98 302 GLN B N 1
ATOM 6896 C CA . GLN B 1 302 ? -14.594 15.195 17.062 1 98 302 GLN B CA 1
ATOM 6897 C C . GLN B 1 302 ? -16.094 15.492 17.141 1 98 302 GLN B C 1
ATOM 6899 O O . GLN B 1 302 ? -16.906 14.68 16.703 1 98 302 GLN B O 1
ATOM 6904 N N . GLU B 1 303 ? -16.391 16.641 17.672 1 97.56 303 GLU B N 1
ATOM 6905 C CA . GLU B 1 303 ? -17.797 17.047 17.797 1 97.56 303 GLU B CA 1
ATOM 6906 C C . GLU B 1 303 ? -18.406 17.328 16.438 1 97.56 303 GLU B C 1
ATOM 6908 O O . GLU B 1 303 ? -19.5 16.859 16.141 1 97.56 303 GLU B O 1
ATOM 6913 N N . PHE B 1 304 ? -17.812 18.062 15.633 1 98.12 304 PHE B N 1
ATOM 6914 C CA . PHE B 1 304 ? -18.312 18.469 14.32 1 98.12 304 PHE B CA 1
ATOM 6915 C C . PHE B 1 304 ? -18.547 17.25 13.43 1 98.12 304 PHE B C 1
ATOM 6917 O O . PHE B 1 304 ? -19.609 17.125 12.812 1 98.12 304 PHE B O 1
ATOM 6924 N N . LEU B 1 305 ? -17.609 16.297 13.406 1 98.5 305 LEU B N 1
ATOM 6925 C CA . LEU B 1 305 ? -17.625 15.156 12.492 1 98.5 305 LEU B CA 1
ATOM 6926 C C . LEU B 1 305 ? -18.625 14.109 12.945 1 98.5 305 LEU B C 1
ATOM 6928 O O . LEU B 1 305 ? -19.016 13.234 12.172 1 98.5 305 LEU B O 1
ATOM 6932 N N . SER B 1 306 ? -18.953 14.148 14.172 1 97.5 306 SER B N 1
ATOM 6933 C CA . SER B 1 306 ? -19.953 13.242 14.703 1 97.5 306 SER B CA 1
ATOM 6934 C C . SER B 1 306 ? -21.359 13.672 14.289 1 97.5 306 SER B C 1
ATOM 6936 O O . SER B 1 306 ? -22.312 12.898 14.406 1 97.5 306 SER B O 1
ATOM 6938 N N . GLY B 1 307 ? -21.484 14.859 13.766 1 96.75 307 GLY B N 1
ATOM 6939 C CA . GLY B 1 307 ? -22.781 15.367 13.336 1 96.75 307 GLY B CA 1
ATOM 6940 C C . GLY B 1 307 ? -23.266 14.758 12.031 1 96.75 307 GLY B C 1
ATOM 6941 O O . GLY B 1 307 ? -22.469 14.234 11.258 1 96.75 307 GLY B O 1
ATOM 6942 N N . PRO B 1 308 ? -24.516 14.844 11.734 1 95.12 308 PRO B N 1
ATOM 6943 C CA . PRO B 1 308 ? -25.109 14.203 10.555 1 95.12 308 PRO B CA 1
ATOM 6944 C C . PRO B 1 308 ? -24.594 14.789 9.242 1 95.12 308 PRO B C 1
ATOM 6946 O O . PRO B 1 308 ? -24.438 14.055 8.258 1 95.12 308 PRO B O 1
ATOM 6949 N N . GLU B 1 309 ? -24.359 16.078 9.258 1 92.12 309 GLU B N 1
ATOM 6950 C CA . GLU B 1 309 ? -23.891 16.703 8.031 1 92.12 309 GLU B CA 1
ATOM 6951 C C . GLU B 1 309 ? -22.578 16.078 7.551 1 92.12 309 GLU B C 1
ATOM 6953 O O . GLU B 1 309 ? -22.438 15.758 6.371 1 92.12 309 GLU B O 1
ATOM 6958 N N . ALA B 1 310 ? -21.672 15.938 8.477 1 95.25 310 ALA B N 1
ATOM 6959 C CA . ALA B 1 310 ? -20.391 15.344 8.117 1 95.25 310 ALA B CA 1
ATOM 6960 C C . ALA B 1 310 ? -20.531 13.844 7.863 1 95.25 310 ALA B C 1
ATOM 6962 O O . ALA B 1 310 ? -19.906 13.305 6.938 1 95.25 310 ALA B O 1
ATOM 6963 N N . GLN B 1 311 ? -21.297 13.156 8.586 1 95.31 311 GLN B N 1
ATOM 6964 C CA . GLN B 1 311 ? -21.469 11.711 8.469 1 95.31 311 GLN B CA 1
ATOM 6965 C C . GLN B 1 311 ? -22.125 11.336 7.152 1 95.31 311 GLN B C 1
ATOM 6967 O O . GLN B 1 311 ? -21.812 10.305 6.562 1 95.31 311 GLN B O 1
ATOM 6972 N N . GLU B 1 312 ? -22.938 12.164 6.664 1 95.44 312 GLU B N 1
ATOM 6973 C CA . GLU B 1 312 ? -23.734 11.828 5.488 1 95.44 312 GLU B CA 1
ATOM 6974 C C . GLU B 1 312 ? -23.047 12.312 4.207 1 95.44 312 GLU B C 1
ATOM 6976 O O . GLU B 1 312 ? -23.422 11.883 3.109 1 95.44 312 GLU B O 1
ATOM 6981 N N . CYS B 1 313 ? -22.109 13.141 4.344 1 96.62 313 CYS B N 1
ATOM 6982 C CA . CYS B 1 313 ? -21.469 13.68 3.158 1 96.62 313 CYS B CA 1
ATOM 6983 C C . CYS B 1 313 ? -20.297 12.797 2.725 1 96.62 313 CYS B C 1
ATOM 6985 O O . CYS B 1 313 ? -19.266 12.766 3.389 1 96.62 313 CYS B O 1
ATOM 6987 N N . GLU B 1 314 ? -20.375 12.203 1.62 1 95.31 314 GLU B N 1
ATOM 6988 C CA . GLU B 1 314 ? -19.359 11.242 1.178 1 95.31 314 GLU B CA 1
ATOM 6989 C C . GLU B 1 314 ? -18.203 11.945 0.485 1 95.31 314 GLU B C 1
ATOM 6991 O O . GLU B 1 314 ? -17.047 11.516 0.598 1 95.31 314 GLU B O 1
ATOM 6996 N N . LYS B 1 315 ? -18.516 12.977 -0.227 1 97.56 315 LYS B N 1
ATOM 6997 C CA . LYS B 1 315 ? -17.484 13.664 -0.989 1 97.56 315 LYS B CA 1
ATOM 6998 C C . LYS B 1 315 ? -17.312 15.102 -0.508 1 97.56 315 LYS B C 1
ATOM 7000 O O . LYS B 1 315 ? -17.328 16.047 -1.312 1 97.56 315 LYS B O 1
ATOM 7005 N N . CYS B 1 316 ? -17.109 15.242 0.799 1 98.5 316 CYS B N 1
ATOM 7006 C CA . CYS B 1 316 ? -16.859 16.547 1.396 1 98.5 316 CYS B CA 1
ATOM 7007 C C . CYS B 1 316 ? -15.453 16.625 1.983 1 98.5 316 CYS B C 1
ATOM 7009 O O . CYS B 1 316 ? -15.008 15.695 2.66 1 98.5 316 CYS B O 1
ATOM 7011 N N . ALA B 1 317 ? -14.789 17.688 1.664 1 98.75 317 ALA B N 1
ATOM 7012 C CA . ALA B 1 317 ? -13.508 18.031 2.271 1 98.75 317 ALA B CA 1
ATOM 7013 C C . ALA B 1 317 ? -13.617 19.312 3.098 1 98.75 317 ALA B C 1
ATOM 7015 O O . ALA B 1 317 ? -14.016 20.359 2.58 1 98.75 317 ALA B O 1
ATOM 7016 N N . TYR B 1 318 ? -13.312 19.234 4.34 1 98.81 318 TYR B N 1
ATOM 7017 C CA . TYR B 1 318 ? -13.398 20.375 5.242 1 98.81 318 TYR B CA 1
ATOM 7018 C C . TYR B 1 318 ? -12.047 21.047 5.387 1 98.81 318 TYR B C 1
ATOM 7020 O O . TYR B 1 318 ? -11.164 20.562 6.102 1 98.81 318 TYR B O 1
ATOM 7028 N N . VAL B 1 319 ? -11.945 22.172 4.785 1 98.81 319 VAL B N 1
ATOM 7029 C CA . VAL B 1 319 ? -10.688 22.875 4.598 1 98.81 319 VAL B CA 1
ATOM 7030 C C . VAL B 1 319 ? -10.281 23.578 5.895 1 98.81 319 VAL B C 1
ATOM 7032 O O . VAL B 1 319 ? -11.117 24.203 6.551 1 98.81 319 VAL B O 1
ATOM 7035 N N . VAL B 1 320 ? -9.023 23.438 6.25 1 98.81 320 VAL B N 1
ATOM 7036 C CA . VAL B 1 320 ? -8.406 24.109 7.391 1 98.81 320 VAL B CA 1
ATOM 7037 C C . VAL B 1 320 ? -7.363 25.109 6.902 1 98.81 320 VAL B C 1
ATOM 7039 O O . VAL B 1 320 ? -6.258 24.719 6.516 1 98.81 320 VAL B O 1
ATOM 7042 N N . PRO B 1 321 ? -7.66 26.391 7.016 1 98.06 321 PRO B N 1
ATOM 7043 C CA . PRO B 1 321 ? -6.711 27.391 6.523 1 98.06 321 PRO B CA 1
ATOM 7044 C C . PRO B 1 321 ? -5.375 27.359 7.258 1 98.06 321 PRO B C 1
ATOM 7046 O O . PRO B 1 321 ? -5.312 26.922 8.414 1 98.06 321 PRO B O 1
ATOM 7049 N N . THR B 1 322 ? -4.355 27.781 6.574 1 97.81 322 THR B N 1
ATOM 7050 C CA . THR B 1 322 ? -3.023 27.844 7.164 1 97.81 322 THR B CA 1
ATOM 7051 C C . THR B 1 322 ? -2.502 29.281 7.176 1 97.81 322 THR B C 1
ATOM 7053 O O . THR B 1 322 ? -2.676 30.016 6.207 1 97.81 322 THR B O 1
ATOM 7056 N N . TYR B 1 323 ? -1.861 29.719 8.234 1 98.06 323 TYR B N 1
ATOM 7057 C CA . TYR B 1 323 ? -1.284 31.047 8.375 1 98.06 323 TYR B CA 1
ATOM 7058 C C . TYR B 1 323 ? 0.172 30.969 8.82 1 98.06 323 TYR B C 1
ATOM 7060 O O . TYR B 1 323 ? 0.551 30.062 9.562 1 98.06 323 TYR B O 1
ATOM 7068 N N . GLU B 1 324 ? 0.938 31.859 8.328 1 97.31 324 GLU B N 1
ATOM 7069 C CA . GLU B 1 324 ? 2.309 32.062 8.797 1 97.31 324 GLU B CA 1
ATOM 7070 C C . GLU B 1 324 ? 2.354 32.969 10.008 1 97.31 324 GLU B C 1
ATOM 7072 O O . GLU B 1 324 ? 1.666 34 10.047 1 97.31 324 GLU B O 1
ATOM 7077 N N . ILE B 1 325 ? 3.133 32.625 10.984 1 98.12 325 ILE B N 1
ATOM 7078 C CA . ILE B 1 325 ? 3.264 33.406 12.203 1 98.12 325 ILE B CA 1
ATOM 7079 C C . ILE B 1 325 ? 4.68 33.969 12.312 1 98.12 325 ILE B C 1
ATOM 7081 O O . ILE B 1 325 ? 5.656 33.219 12.148 1 98.12 325 ILE B O 1
ATOM 7085 N N . SER B 1 326 ? 4.777 35.156 12.625 1 96.69 326 SER B N 1
ATOM 7086 C CA . SER B 1 326 ? 6.062 35.844 12.734 1 96.69 326 SER B CA 1
ATOM 7087 C C . SER B 1 326 ? 6.906 35.25 13.859 1 96.69 326 SER B C 1
ATOM 7089 O O . SER B 1 326 ? 6.387 34.938 14.938 1 96.69 326 SER B O 1
ATOM 7091 N N . THR B 1 327 ? 8.18 35.219 13.625 1 94.5 327 THR B N 1
ATOM 7092 C CA . THR B 1 327 ? 9.102 34.688 14.633 1 94.5 327 THR B CA 1
ATOM 7093 C C . THR B 1 327 ? 9.289 35.688 15.758 1 94.5 327 THR B C 1
ATOM 7095 O O . THR B 1 327 ? 9.859 35.375 16.797 1 94.5 327 THR B O 1
ATOM 7098 N N . THR B 1 328 ? 8.805 36.844 15.547 1 94.19 328 THR B N 1
ATOM 7099 C CA . THR B 1 328 ? 8.859 37.844 16.609 1 94.19 328 THR B CA 1
ATOM 7100 C C . THR B 1 328 ? 7.797 37.562 17.672 1 94.19 328 THR B C 1
ATOM 7102 O O . THR B 1 328 ? 7.84 38.156 18.766 1 94.19 328 THR B O 1
ATOM 7105 N N . SER B 1 329 ? 6.914 36.781 17.297 1 94.25 329 SER B N 1
ATOM 7106 C CA . SER B 1 329 ? 5.898 36.375 18.266 1 94.25 329 SER B CA 1
ATOM 7107 C C . SER B 1 329 ? 6.457 35.406 19.281 1 94.25 329 SER B C 1
ATOM 7109 O O . SER B 1 329 ? 7.453 34.719 19.016 1 94.25 329 SER B O 1
ATOM 7111 N N . THR B 1 330 ? 5.855 35.344 20.453 1 91.25 330 THR B N 1
ATOM 7112 C CA . THR B 1 330 ? 6.316 34.5 21.531 1 91.25 330 THR B CA 1
ATOM 7113 C C . THR B 1 330 ? 5.598 33.156 21.484 1 91.25 330 THR B C 1
ATOM 7115 O O . THR B 1 330 ? 6.055 32.156 22.078 1 91.25 330 THR B O 1
ATOM 7118 N N . HIS B 1 331 ? 4.523 33.125 20.875 1 94.88 331 HIS B N 1
ATOM 7119 C CA . HIS B 1 331 ? 3.723 31.906 20.797 1 94.88 331 HIS B CA 1
ATOM 7120 C C . HIS B 1 331 ? 2.828 31.906 19.562 1 94.88 331 HIS B C 1
ATOM 7122 O O . HIS B 1 331 ? 2.711 32.938 18.875 1 94.88 331 HIS B O 1
ATOM 7128 N N . MET B 1 332 ? 2.277 30.797 19.297 1 96.88 332 MET B N 1
ATOM 7129 C CA . MET B 1 332 ? 1.283 30.672 18.234 1 96.88 332 MET B CA 1
ATOM 7130 C C . MET B 1 332 ? -0.112 31 18.75 1 96.88 332 MET B C 1
ATOM 7132 O O . MET B 1 332 ? -0.431 30.719 19.906 1 96.88 332 MET B O 1
ATOM 7136 N N . PRO B 1 333 ? -0.945 31.641 17.891 1 98.06 333 PRO B N 1
ATOM 7137 C CA . PRO B 1 333 ? -2.311 31.922 18.328 1 98.06 333 PRO B CA 1
ATOM 7138 C C . PRO B 1 333 ? -3.096 30.672 18.688 1 98.06 333 PRO B C 1
ATOM 7140 O O . PRO B 1 333 ? -3.059 29.688 17.938 1 98.06 333 PRO B O 1
ATOM 7143 N N . ALA B 1 334 ? -3.859 30.703 19.734 1 96.25 334 ALA B N 1
ATOM 7144 C CA . ALA B 1 334 ? -4.562 29.531 20.266 1 96.25 334 ALA B CA 1
ATOM 7145 C C . ALA B 1 334 ? -5.922 29.375 19.594 1 96.25 334 ALA B C 1
ATOM 7147 O O . ALA B 1 334 ? -6.461 28.266 19.531 1 96.25 334 ALA B O 1
ATOM 7148 N N . ASN B 1 335 ? -6.445 30.453 19.188 1 97.81 335 ASN B N 1
ATOM 7149 C CA . ASN B 1 335 ? -7.766 30.438 18.562 1 97.81 335 ASN B CA 1
ATOM 7150 C C . ASN B 1 335 ? -7.895 31.531 17.484 1 97.81 335 ASN B C 1
ATOM 7152 O O . ASN B 1 335 ? -6.977 32.312 17.297 1 97.81 335 ASN B O 1
ATOM 7156 N N . LYS B 1 336 ? -9.031 31.516 16.859 1 98.31 336 LYS B N 1
ATOM 7157 C CA . LYS B 1 336 ? -9.227 32.406 15.719 1 98.31 336 LYS B CA 1
ATOM 7158 C C . LYS B 1 336 ? -9.188 33.875 16.141 1 98.31 336 LYS B C 1
ATOM 7160 O O . LYS B 1 336 ? -8.641 34.719 15.422 1 98.31 336 LYS B O 1
ATOM 7165 N N . THR B 1 337 ? -9.773 34.188 17.25 1 98.25 337 THR B N 1
ATOM 7166 C CA . THR B 1 337 ? -9.766 35.562 17.75 1 98.25 337 THR B CA 1
ATOM 7167 C C . THR B 1 337 ? -8.328 36.062 17.906 1 98.25 337 THR B C 1
ATOM 7169 O O . THR B 1 337 ? -8 37.188 17.5 1 98.25 337 THR B O 1
ATOM 7172 N N . GLU B 1 338 ? -7.551 35.25 18.516 1 98.25 338 GLU B N 1
ATOM 7173 C CA . GLU B 1 338 ? -6.152 35.594 18.703 1 98.25 338 GLU B CA 1
ATOM 7174 C C . GLU B 1 338 ? -5.43 35.719 17.359 1 98.25 338 GLU B C 1
ATOM 7176 O O . GLU B 1 338 ? -4.605 36.625 17.172 1 98.25 338 GLU B O 1
ATOM 7181 N N . LEU B 1 339 ? -5.676 34.781 16.469 1 98.56 339 LEU B N 1
ATOM 7182 C CA . LEU B 1 339 ? -5.062 34.844 15.148 1 98.56 339 LEU B CA 1
ATOM 7183 C C . LEU B 1 339 ? -5.402 36.156 14.445 1 98.56 339 LEU B C 1
ATOM 7185 O O . LEU B 1 339 ? -4.531 36.781 13.844 1 98.56 339 LEU B O 1
ATOM 7189 N N . LEU B 1 340 ? -6.672 36.531 14.492 1 98.19 340 LEU B N 1
ATOM 7190 C CA . LEU B 1 340 ? -7.094 37.812 13.891 1 98.19 340 LEU B CA 1
ATOM 7191 C C . LEU B 1 340 ? -6.367 38.969 14.523 1 98.19 340 LEU B C 1
ATOM 7193 O O . LEU B 1 340 ? -6.059 39.969 13.852 1 98.19 340 LEU B O 1
ATOM 7197 N N . GLY B 1 341 ? -6.176 38.906 15.82 1 97.94 341 GLY B N 1
ATOM 7198 C CA . GLY B 1 341 ? -5.352 39.906 16.484 1 97.94 341 GLY B CA 1
ATOM 7199 C C . GLY B 1 341 ? -3.936 39.969 15.945 1 97.94 341 GLY B C 1
ATOM 7200 O O . GLY B 1 341 ? -3.404 41.031 15.711 1 97.94 341 GLY B O 1
ATOM 7201 N N . PHE B 1 342 ? -3.326 38.75 15.758 1 98.25 342 PHE B N 1
ATOM 7202 C CA . PHE B 1 342 ? -1.989 38.688 15.18 1 98.25 342 PHE B CA 1
ATOM 7203 C C . PHE B 1 342 ? -1.968 39.281 13.789 1 98.25 342 PHE B C 1
ATOM 7205 O O . PHE B 1 342 ? -1.006 39.969 13.422 1 98.25 342 PHE B O 1
ATOM 7212 N N . LEU B 1 343 ? -2.996 39.062 13.023 1 97.69 343 LEU B N 1
ATOM 7213 C CA . LEU B 1 343 ? -3.096 39.625 11.68 1 97.69 343 LEU B CA 1
ATOM 7214 C C . LEU B 1 343 ? -3.121 41.156 11.734 1 97.69 343 LEU B C 1
ATOM 7216 O O . LEU B 1 343 ? -2.422 41.812 10.961 1 97.69 343 LEU B O 1
ATOM 7220 N N . LYS B 1 344 ? -3.873 41.719 12.648 1 97.12 344 LYS B N 1
ATOM 7221 C CA . LYS B 1 344 ? -3.973 43.156 12.82 1 97.12 344 LYS B CA 1
ATOM 7222 C C . LYS B 1 344 ? -2.625 43.75 13.203 1 97.12 344 LYS B C 1
ATOM 7224 O O . LYS B 1 344 ? -2.299 44.875 12.805 1 97.12 344 LYS B O 1
ATOM 7229 N N . GLN B 1 345 ? -1.896 43 13.922 1 97.56 345 GLN B N 1
ATOM 7230 C CA . GLN B 1 345 ? -0.599 43.438 14.406 1 97.56 345 GLN B CA 1
ATOM 7231 C C . GLN B 1 345 ? 0.506 43.125 13.398 1 97.56 345 GLN B C 1
ATOM 7233 O O . GLN B 1 345 ? 1.687 43.344 13.68 1 97.56 345 GLN B O 1
ATOM 7238 N N . LYS B 1 346 ? 0.155 42.5 12.266 1 96.62 346 LYS B N 1
ATOM 7239 C CA . LYS B 1 346 ? 1.094 42.094 11.211 1 96.62 346 LYS B CA 1
ATOM 7240 C C . LYS B 1 346 ? 2.062 41.031 11.711 1 96.62 346 LYS B C 1
ATOM 7242 O O . LYS B 1 346 ? 3.225 41 11.297 1 96.62 346 LYS B O 1
ATOM 7247 N N . LYS B 1 347 ? 1.557 40.25 12.664 1 97.75 347 LYS B N 1
ATOM 7248 C CA . LYS B 1 347 ? 2.332 39.125 13.195 1 97.75 347 LYS B CA 1
ATOM 7249 C C . LYS B 1 347 ? 1.937 37.812 12.531 1 97.75 347 LYS B C 1
ATOM 7251 O O . LYS B 1 347 ? 2.496 36.781 12.844 1 97.75 347 LYS B O 1
ATOM 7256 N N . ALA B 1 348 ? 1.018 37.906 11.75 1 98 348 ALA B N 1
ATOM 7257 C CA . ALA B 1 348 ? 0.568 36.75 10.977 1 98 348 ALA B CA 1
ATOM 7258 C C . ALA B 1 348 ? 0.194 37.156 9.555 1 98 348 ALA B C 1
ATOM 7260 O O . ALA B 1 348 ? -0.088 38.312 9.289 1 98 348 ALA B O 1
ATOM 7261 N N . ARG B 1 349 ? 0.21 36.25 8.672 1 96 349 ARG B N 1
ATOM 7262 C CA . ARG B 1 349 ? -0.282 36.438 7.305 1 96 349 ARG B CA 1
ATOM 7263 C C . ARG B 1 349 ? -0.715 35.094 6.699 1 96 349 ARG B C 1
ATOM 7265 O O . ARG B 1 349 ? -0.396 34.031 7.234 1 96 349 ARG B O 1
ATOM 7272 N N . ILE B 1 350 ? -1.447 35.156 5.602 1 95.56 350 ILE B N 1
ATOM 7273 C CA . ILE B 1 350 ? -1.888 33.969 4.891 1 95.56 350 ILE B CA 1
ATOM 7274 C C . ILE B 1 350 ? -0.673 33.188 4.398 1 95.56 350 ILE B C 1
ATOM 7276 O O . ILE B 1 350 ? 0.292 33.781 3.902 1 95.56 350 ILE B O 1
ATOM 7280 N N . PHE B 1 351 ? -0.724 31.875 4.574 1 93.81 351 PHE B N 1
ATOM 7281 C CA . PHE B 1 351 ? 0.38 31.016 4.168 1 93.81 351 PHE B CA 1
ATOM 7282 C C . PHE B 1 351 ? 0.69 31.188 2.688 1 93.81 351 PHE B C 1
ATOM 7284 O O . PHE B 1 351 ? -0.208 31.109 1.847 1 93.81 351 PHE B O 1
ATOM 7291 N N . HIS B 1 352 ? 1.951 31.422 2.309 1 87 352 HIS B N 1
ATOM 7292 C CA . HIS B 1 352 ? 2.492 31.531 0.958 1 87 352 HIS B CA 1
ATOM 7293 C C . HIS B 1 352 ? 1.946 32.75 0.242 1 87 352 HIS B C 1
ATOM 7295 O O . HIS B 1 352 ? 1.982 32.844 -0.988 1 87 352 HIS B O 1
ATOM 7301 N N . GLU B 1 353 ? 1.408 33.688 0.923 1 83.94 353 GLU B N 1
ATOM 7302 C CA . GLU B 1 353 ? 0.886 34.906 0.306 1 83.94 353 GLU B CA 1
ATOM 7303 C C . GLU B 1 353 ? 1.967 35.625 -0.496 1 83.94 353 GLU B C 1
ATOM 7305 O O . GLU B 1 353 ? 1.697 36.156 -1.578 1 83.94 353 GLU B O 1
ATOM 7310 N N . ALA B 1 354 ? 3.123 35.5 -0.046 1 78 354 ALA B N 1
ATOM 7311 C CA . ALA B 1 354 ? 4.223 36.219 -0.677 1 78 354 ALA B CA 1
ATOM 7312 C C . ALA B 1 354 ? 4.895 35.375 -1.754 1 78 354 ALA B C 1
ATOM 7314 O O . ALA B 1 354 ? 5.566 35.906 -2.641 1 78 354 ALA B O 1
ATOM 7315 N N . VAL B 1 355 ? 4.703 34.062 -1.711 1 78.31 355 VAL B N 1
ATOM 7316 C CA . VAL B 1 355 ? 5.57 33.219 -2.516 1 78.31 355 VAL B CA 1
ATOM 7317 C C . VAL B 1 355 ? 4.73 32.438 -3.512 1 78.31 355 VAL B C 1
ATOM 7319 O O . VAL B 1 355 ? 5.195 32.094 -4.609 1 78.31 355 VAL B O 1
ATOM 7322 N N . TYR B 1 356 ? 3.586 32.062 -3.139 1 81.88 356 TYR B N 1
ATOM 7323 C CA . TYR B 1 356 ? 2.742 31.219 -3.963 1 81.88 356 TYR B CA 1
ATOM 7324 C C . TYR B 1 356 ? 1.268 31.438 -3.643 1 81.88 356 TYR B C 1
ATOM 7326 O O . TYR B 1 356 ? 0.625 30.578 -3.035 1 81.88 356 TYR B O 1
ATOM 7334 N N . LYS B 1 357 ? 0.674 32.375 -4.195 1 79.25 357 LYS B N 1
ATOM 7335 C CA . LYS B 1 357 ? -0.668 32.844 -3.859 1 79.25 357 LYS B CA 1
ATOM 7336 C C . LYS B 1 357 ? -1.723 31.828 -4.273 1 79.25 357 LYS B C 1
ATOM 7338 O O . LYS B 1 357 ? -2.771 31.703 -3.635 1 79.25 357 LYS B O 1
ATOM 7343 N N . LEU B 1 358 ? -1.438 31.094 -5.23 1 82.19 358 LEU B N 1
ATOM 7344 C CA . LEU B 1 358 ? -2.439 30.188 -5.766 1 82.19 358 LEU B CA 1
ATOM 7345 C C . LEU B 1 358 ? -2.727 29.062 -4.777 1 82.19 358 LEU B C 1
ATOM 7347 O O . LEU B 1 358 ? -3.766 28.391 -4.867 1 82.19 358 LEU B O 1
ATOM 7351 N N . ASN B 1 359 ? -1.89 28.891 -3.857 1 85.44 359 ASN B N 1
ATOM 7352 C CA . ASN B 1 359 ? -1.991 27.828 -2.861 1 85.44 359 ASN B CA 1
ATOM 7353 C C . ASN B 1 359 ? -3.32 27.891 -2.113 1 85.44 359 ASN B C 1
ATOM 7355 O O . ASN B 1 359 ? -3.998 26.875 -1.967 1 85.44 359 ASN B O 1
ATOM 7359 N N . SER B 1 360 ? -3.695 29.078 -1.726 1 90.94 360 SER B N 1
ATOM 7360 C CA . SER B 1 360 ? -4.875 29.219 -0.874 1 90.94 360 SER B CA 1
ATOM 7361 C C . SER B 1 360 ? -5.918 30.125 -1.509 1 90.94 360 SER B C 1
ATOM 7363 O O . SER B 1 360 ? -6.93 30.453 -0.884 1 90.94 360 SER B O 1
ATOM 7365 N N . LYS B 1 361 ? -5.707 30.531 -2.705 1 90.75 361 LYS B N 1
ATOM 7366 C CA . LYS B 1 361 ? -6.57 31.516 -3.342 1 90.75 361 LYS B CA 1
ATOM 7367 C C . LYS B 1 361 ? -8.008 31.016 -3.422 1 90.75 361 LYS B C 1
ATOM 7369 O O . LYS B 1 361 ? -8.953 31.797 -3.225 1 90.75 361 LYS B O 1
ATOM 7374 N N . SER B 1 362 ? -8.141 29.781 -3.672 1 94.5 362 SER B N 1
ATOM 7375 C CA . SER B 1 362 ? -9.477 29.203 -3.799 1 94.5 362 SER B CA 1
ATOM 7376 C C . SER B 1 362 ? -10.258 29.328 -2.494 1 94.5 362 SER B C 1
ATOM 7378 O O . SER B 1 362 ? -11.484 29.375 -2.502 1 94.5 362 SER B O 1
ATOM 7380 N N . SER B 1 363 ? -9.578 29.406 -1.38 1 96.56 363 SER B N 1
ATOM 7381 C CA . SER B 1 363 ? -10.219 29.422 -0.07 1 96.56 363 SER B CA 1
ATOM 7382 C C . SER B 1 363 ? -10.742 30.812 0.276 1 96.56 363 SER B C 1
ATOM 7384 O O . SER B 1 363 ? -11.508 30.969 1.231 1 96.56 363 SER B O 1
ATOM 7386 N N . ASP B 1 364 ? -10.359 31.844 -0.466 1 95.44 364 ASP B N 1
ATOM 7387 C CA . ASP B 1 364 ? -10.828 33.219 -0.209 1 95.44 364 ASP B CA 1
ATOM 7388 C C . ASP B 1 364 ? -10.695 33.562 1.27 1 95.44 364 ASP B C 1
ATOM 7390 O O . ASP B 1 364 ? -11.68 33.938 1.914 1 95.44 364 ASP B O 1
ATOM 7394 N N . LEU B 1 365 ? -9.516 33.656 1.749 1 96.88 365 LEU B N 1
ATOM 7395 C CA . LEU B 1 365 ? -9.273 33.75 3.184 1 96.88 365 LEU B CA 1
ATOM 7396 C C . LEU B 1 365 ? -9.555 35.156 3.705 1 96.88 365 LEU B C 1
ATOM 7398 O O . LEU B 1 365 ? -9.68 35.375 4.914 1 96.88 365 LEU B O 1
ATOM 7402 N N . LYS B 1 366 ? -9.695 36.125 2.82 1 95.31 366 LYS B N 1
ATOM 7403 C CA . LYS B 1 366 ? -10.203 37.438 3.271 1 95.31 366 LYS B CA 1
ATOM 7404 C C . LYS B 1 366 ? -11.633 37.312 3.783 1 95.31 366 LYS B C 1
ATOM 7406 O O . LYS B 1 366 ? -11.984 37.906 4.797 1 95.31 366 LYS B O 1
ATOM 7411 N N . LYS B 1 367 ? -12.367 36.594 3.027 1 97 367 LYS B N 1
ATOM 7412 C CA . LYS B 1 367 ? -13.734 36.312 3.463 1 97 367 LYS B CA 1
ATOM 7413 C C . LYS B 1 367 ? -13.742 35.562 4.797 1 97 367 LYS B C 1
ATOM 7415 O O . LYS B 1 367 ? -14.555 35.875 5.676 1 97 367 LYS B O 1
ATOM 7420 N N . TRP B 1 368 ? -12.93 34.625 4.945 1 98.25 368 TRP B N 1
ATOM 7421 C CA . TRP B 1 368 ? -12.812 33.844 6.168 1 98.25 368 TRP B CA 1
ATOM 7422 C C . TRP B 1 368 ? -12.477 34.719 7.359 1 98.25 368 TRP B C 1
ATOM 7424 O O . TRP B 1 368 ? -13.062 34.562 8.438 1 98.25 368 TRP B O 1
ATOM 7434 N N . GLN B 1 369 ? -11.594 35.688 7.195 1 98.06 369 GLN B N 1
ATOM 7435 C CA . GLN B 1 369 ? -11.125 36.594 8.242 1 98.06 369 GLN B CA 1
ATOM 7436 C C . GLN B 1 369 ? -12.234 37.531 8.703 1 98.06 369 GLN B C 1
ATOM 7438 O O . GLN B 1 369 ? -12.211 38.031 9.828 1 98.06 369 GLN B O 1
ATOM 7443 N N . ALA B 1 370 ? -13.188 37.719 7.848 1 97.81 370 ALA B N 1
ATOM 7444 C CA . ALA B 1 370 ? -14.281 38.656 8.148 1 97.81 370 ALA B CA 1
ATOM 7445 C C . ALA B 1 370 ? -15.352 37.969 8.992 1 97.81 370 ALA B C 1
ATOM 7447 O O . ALA B 1 370 ? -16.203 38.625 9.578 1 97.81 370 ALA B O 1
ATOM 7448 N N . ILE B 1 371 ? -15.328 36.688 9.078 1 97.81 371 ILE B N 1
ATOM 7449 C CA . ILE B 1 371 ? -16.312 35.938 9.844 1 97.81 371 ILE B CA 1
ATOM 7450 C C . ILE B 1 371 ? -15.805 35.719 11.273 1 97.81 371 ILE B C 1
ATOM 7452 O O . ILE B 1 371 ? -14.742 35.156 11.477 1 97.81 371 ILE B O 1
ATOM 7456 N N . PRO B 1 372 ? -16.531 36.156 12.258 1 96.81 372 PRO B N 1
ATOM 7457 C CA . PRO B 1 372 ? -16.078 36.031 13.641 1 96.81 372 PRO B CA 1
ATOM 7458 C C . PRO B 1 372 ? -16.062 34.562 14.109 1 96.81 372 PRO B C 1
ATOM 7460 O O . PRO B 1 372 ? -16.828 33.75 13.594 1 96.81 372 PRO B O 1
ATOM 7463 N N . MET B 1 373 ? -15.18 34.312 15.055 1 97.19 373 MET B N 1
ATOM 7464 C CA . MET B 1 373 ? -15.133 33 15.695 1 97.19 373 MET B CA 1
ATOM 7465 C C . MET B 1 373 ? -16.469 32.656 16.328 1 97.19 373 MET B C 1
ATOM 7467 O O . MET B 1 373 ? -17.125 33.531 16.906 1 97.19 373 MET B O 1
ATOM 7471 N N . LYS B 1 374 ? -16.844 31.422 16.25 1 97 374 LYS B N 1
ATOM 7472 C CA . LYS B 1 374 ? -18.062 30.922 16.875 1 97 374 LYS B CA 1
ATOM 7473 C C . LYS B 1 374 ? -17.734 29.969 18.016 1 97 374 LYS B C 1
ATOM 7475 O O . LYS B 1 374 ? -16.594 29.5 18.141 1 97 374 LYS B O 1
ATOM 7480 N N . PRO B 1 375 ? -18.734 29.703 18.859 1 95.69 375 PRO B N 1
ATOM 7481 C CA . PRO B 1 375 ? -18.484 28.812 19.984 1 95.69 375 PRO B CA 1
ATOM 7482 C C . PRO B 1 375 ? -18.203 27.375 19.562 1 95.69 375 PRO B C 1
ATOM 7484 O O . PRO B 1 375 ? -17.422 26.672 20.219 1 95.69 375 PRO B O 1
ATOM 7487 N N . LYS B 1 376 ? -18.844 27.031 18.438 1 96.38 376 LYS B N 1
ATOM 7488 C CA . LYS B 1 376 ? -18.641 25.688 17.938 1 96.38 376 LYS B CA 1
ATOM 7489 C C . LYS B 1 376 ? -18.078 25.703 16.516 1 96.38 376 LYS B C 1
ATOM 7491 O O . LYS B 1 376 ? -18.359 26.625 15.742 1 96.38 376 LYS B O 1
ATOM 7496 N N . LEU B 1 377 ? -17.281 24.625 16.312 1 97.88 377 LEU B N 1
ATOM 7497 C CA . LEU B 1 377 ? -16.734 24.469 14.969 1 97.88 377 LEU B CA 1
ATOM 7498 C C . LEU B 1 377 ? -17.859 24.234 13.961 1 97.88 377 LEU B C 1
ATOM 7500 O O . LEU B 1 377 ? -18.75 23.406 14.195 1 97.88 377 LEU B O 1
ATOM 7504 N N . ASP B 1 378 ? -17.844 24.984 12.914 1 97.44 378 ASP B N 1
ATOM 7505 C CA . ASP B 1 378 ? -18.828 24.812 11.844 1 97.44 378 ASP B CA 1
ATOM 7506 C C . ASP B 1 378 ? -18.234 25.219 10.492 1 97.44 378 ASP B C 1
ATOM 7508 O O . ASP B 1 378 ? -17.062 25.547 10.398 1 97.44 378 ASP B O 1
ATOM 7512 N N . VAL B 1 379 ? -19.031 25.062 9.492 1 98.12 379 VAL B N 1
ATOM 7513 C CA . VAL B 1 379 ? -18.641 25.453 8.148 1 98.12 379 VAL B CA 1
ATOM 7514 C C . VAL B 1 379 ? -18.859 26.953 7.961 1 98.12 379 VAL B C 1
ATOM 7516 O O . VAL B 1 379 ? -19.969 27.453 8.195 1 98.12 379 VAL B O 1
ATOM 7519 N N . ALA B 1 380 ? -17.781 27.625 7.539 1 98.31 380 ALA B N 1
ATOM 7520 C CA . ALA B 1 380 ? -17.938 29.047 7.23 1 98.31 380 ALA B CA 1
ATOM 7521 C C . ALA B 1 380 ? -18.625 29.234 5.879 1 98.31 380 ALA B C 1
ATOM 7523 O O . ALA B 1 380 ? -19.578 30.016 5.766 1 98.31 380 ALA B O 1
ATOM 7524 N N . TYR B 1 381 ? -18.109 28.594 4.859 1 98.12 381 TYR B N 1
ATOM 7525 C CA . TYR B 1 381 ? -18.688 28.672 3.514 1 98.12 381 TYR B CA 1
ATOM 7526 C C . TYR B 1 381 ? -18.109 27.578 2.623 1 98.12 381 TYR B C 1
ATOM 7528 O O . TYR B 1 381 ? -17.141 26.906 2.994 1 98.12 381 TYR B O 1
ATOM 7536 N N . MET B 1 382 ? -18.719 27.391 1.536 1 97.75 382 MET B N 1
ATOM 7537 C CA . MET B 1 382 ? -18.266 26.453 0.503 1 97.75 382 MET B CA 1
ATOM 7538 C C . MET B 1 382 ? -17.344 27.172 -0.494 1 97.75 382 MET B C 1
ATOM 7540 O O . MET B 1 382 ? -17.594 28.328 -0.85 1 97.75 382 MET B O 1
ATOM 7544 N N . VAL B 1 383 ? -16.266 26.484 -0.898 1 97.5 383 VAL B N 1
ATOM 7545 C CA . VAL B 1 383 ? -15.414 27 -1.966 1 97.5 383 VAL B CA 1
ATOM 7546 C C . VAL B 1 383 ? -16.172 26.953 -3.293 1 97.5 383 VAL B C 1
ATOM 7548 O O . VAL B 1 383 ? -16.516 25.875 -3.777 1 97.5 383 VAL B O 1
ATOM 7551 N N . ASN B 1 384 ? -16.344 28.078 -3.9 1 92.62 384 ASN B N 1
ATOM 7552 C CA . ASN B 1 384 ? -17.156 28.125 -5.113 1 92.62 384 ASN B CA 1
ATOM 7553 C C . ASN B 1 384 ? -16.281 28.281 -6.359 1 92.62 384 ASN B C 1
ATOM 7555 O O . ASN B 1 384 ? -16.734 28.016 -7.473 1 92.62 384 ASN B O 1
ATOM 7559 N N . ASN B 1 385 ? -15.164 28.734 -6.164 1 92.5 385 ASN B N 1
ATOM 7560 C CA . ASN B 1 385 ? -14.242 28.938 -7.273 1 92.5 385 ASN B CA 1
ATOM 7561 C C . ASN B 1 385 ? -12.938 28.172 -7.062 1 92.5 385 ASN B C 1
ATOM 7563 O O . ASN B 1 385 ? -11.969 28.719 -6.527 1 92.5 385 ASN B O 1
ATOM 7567 N N . TYR B 1 386 ? -12.914 27.031 -7.648 1 93.94 386 TYR B N 1
ATOM 7568 C CA . TYR B 1 386 ? -11.688 26.234 -7.566 1 93.94 386 TYR B CA 1
ATOM 7569 C C . TYR B 1 386 ? -10.656 26.719 -8.578 1 93.94 386 TYR B C 1
ATOM 7571 O O . TYR B 1 386 ? -10.914 26.734 -9.781 1 93.94 386 TYR B O 1
ATOM 7579 N N . ILE B 1 387 ? -9.555 27.094 -8.102 1 91.38 387 ILE B N 1
ATOM 7580 C CA . ILE B 1 387 ? -8.453 27.547 -8.945 1 91.38 387 ILE B CA 1
ATOM 7581 C C . ILE B 1 387 ? -7.359 26.484 -8.969 1 91.38 387 ILE B C 1
ATOM 7583 O O . ILE B 1 387 ? -6.918 26.016 -7.922 1 91.38 387 ILE B O 1
ATOM 7587 N N . PHE B 1 388 ? -6.902 26.188 -10.18 1 88.5 388 PHE B N 1
ATOM 7588 C CA . PHE B 1 388 ? -5.859 25.188 -10.312 1 88.5 388 PHE B CA 1
ATOM 7589 C C . PHE B 1 388 ? -4.629 25.578 -9.5 1 88.5 388 PHE B C 1
ATOM 7591 O O . PHE B 1 388 ? -4.27 26.75 -9.43 1 88.5 388 PHE B O 1
ATOM 7598 N N . LYS B 1 389 ? -3.969 24.516 -8.875 1 90.12 389 LYS B N 1
ATOM 7599 C CA . LYS B 1 389 ? -2.809 24.641 -8 1 90.12 389 LYS B CA 1
ATOM 7600 C C . LYS B 1 389 ? -3.232 24.891 -6.555 1 90.12 389 LYS B C 1
ATOM 7602 O O . LYS B 1 389 ? -2.395 25.172 -5.695 1 90.12 389 LYS B O 1
ATOM 7607 N N . TYR B 1 390 ? -4.527 24.875 -6.336 1 94.25 390 TYR B N 1
ATOM 7608 C CA . TYR B 1 390 ? -5.062 24.891 -4.977 1 94.25 390 TYR B CA 1
ATOM 7609 C C . TYR B 1 390 ? -4.457 23.766 -4.141 1 94.25 390 TYR B C 1
ATOM 7611 O O . TYR B 1 390 ? -4.441 22.609 -4.559 1 94.25 390 TYR B O 1
ATOM 7619 N N . GLU B 1 391 ? -3.871 24.062 -2.979 1 95.25 391 GLU B N 1
ATOM 7620 C CA . GLU B 1 391 ? -3.27 23.078 -2.076 1 95.25 391 GLU B CA 1
ATOM 7621 C C . GLU B 1 391 ? -3.879 23.172 -0.681 1 95.25 391 GLU B C 1
ATOM 7623 O O . GLU B 1 391 ? -3.172 23.438 0.296 1 95.25 391 GLU B O 1
ATOM 7628 N N . PRO B 1 392 ? -5.086 22.859 -0.597 1 97 392 PRO B N 1
ATOM 7629 C CA . PRO B 1 392 ? -5.742 22.969 0.708 1 97 392 PRO B CA 1
ATOM 7630 C C . PRO B 1 392 ? -5.312 21.859 1.671 1 97 392 PRO B C 1
ATOM 7632 O O . PRO B 1 392 ? -5.066 20.734 1.248 1 97 392 PRO B O 1
ATOM 7635 N N . LEU B 1 393 ? -5.152 22.25 2.928 1 98.12 393 LEU B N 1
ATOM 7636 C CA . LEU B 1 393 ? -5.23 21.25 3.99 1 98.12 393 LEU B CA 1
ATOM 7637 C C . LEU B 1 393 ? -6.68 20.984 4.383 1 98.12 393 LEU B C 1
ATOM 7639 O O . LEU B 1 393 ? -7.48 21.906 4.477 1 98.12 393 LEU B O 1
ATOM 7643 N N . TYR B 1 394 ? -7.047 19.75 4.527 1 98.69 394 TYR B N 1
ATOM 7644 C CA . TYR B 1 394 ? -8.461 19.453 4.766 1 98.69 394 TYR B CA 1
ATOM 7645 C C . TYR B 1 394 ? -8.625 18.203 5.609 1 98.69 394 TYR B C 1
ATOM 7647 O O . TYR B 1 394 ? -7.699 17.391 5.715 1 98.69 394 TYR B O 1
ATOM 7655 N N . VAL B 1 395 ? -9.742 18.094 6.262 1 98.81 395 VAL B N 1
ATOM 7656 C CA . VAL B 1 395 ? -10.242 16.875 6.887 1 98.81 395 VAL B CA 1
ATOM 7657 C C . VAL B 1 395 ? -11.312 16.25 6 1 98.81 395 VAL B C 1
ATOM 7659 O O . VAL B 1 395 ? -12.219 16.938 5.52 1 98.81 395 VAL B O 1
ATOM 7662 N N . ALA B 1 396 ? -11.188 14.992 5.742 1 98.75 396 ALA B N 1
ATOM 7663 C CA . ALA B 1 396 ? -12.164 14.25 4.941 1 98.75 396 ALA B CA 1
ATOM 7664 C C . ALA B 1 396 ? -12.203 12.781 5.34 1 98.75 396 ALA B C 1
ATOM 7666 O O . ALA B 1 396 ? -11.352 12.312 6.105 1 98.75 396 ALA B O 1
ATOM 7667 N N . LYS B 1 397 ? -13.266 12.141 4.883 1 98.38 397 LYS B N 1
ATOM 7668 C CA . LYS B 1 397 ? -13.242 10.688 4.996 1 98.38 397 LYS B CA 1
ATOM 7669 C C . LYS B 1 397 ? -12.008 10.102 4.328 1 98.38 397 LYS B C 1
ATOM 7671 O O . LYS B 1 397 ? -11.5 10.656 3.35 1 98.38 397 LYS B O 1
ATOM 7676 N N . GLY B 1 398 ? -11.547 9.008 4.852 1 97.44 398 GLY B N 1
ATOM 7677 C CA . GLY B 1 398 ? -10.227 8.492 4.516 1 97.44 398 GLY B CA 1
ATOM 7678 C C . GLY B 1 398 ? -10.141 7.953 3.104 1 97.44 398 GLY B C 1
ATOM 7679 O O . GLY B 1 398 ? -9.055 7.656 2.611 1 97.44 398 GLY B O 1
ATOM 7680 N N . ASN B 1 399 ? -11.219 7.891 2.357 1 97.06 399 ASN B N 1
ATOM 7681 C CA . ASN B 1 399 ? -11.219 7.254 1.044 1 97.06 399 ASN B CA 1
ATOM 7682 C C . ASN B 1 399 ? -11.086 8.281 -0.077 1 97.06 399 ASN B C 1
ATOM 7684 O O . ASN B 1 399 ? -11.562 8.062 -1.19 1 97.06 399 ASN B O 1
ATOM 7688 N N . THR B 1 400 ? -10.523 9.5 0.195 1 98.19 400 THR B N 1
ATOM 7689 C CA . THR B 1 400 ? -10.18 10.438 -0.871 1 98.19 400 THR B CA 1
ATOM 7690 C C . THR B 1 400 ? -9.18 9.812 -1.837 1 98.19 400 THR B C 1
ATOM 7692 O O . THR B 1 400 ? -8.469 8.867 -1.48 1 98.19 400 THR B O 1
ATOM 7695 N N . PRO B 1 401 ? -9.164 10.344 -3.08 1 97.56 401 PRO B N 1
ATOM 7696 C CA . PRO B 1 401 ? -8.117 9.852 -3.973 1 97.56 401 PRO B CA 1
ATOM 7697 C C . PRO B 1 401 ? -6.73 9.906 -3.34 1 97.56 401 PRO B C 1
ATOM 7699 O O . PRO B 1 401 ? -6.41 10.867 -2.629 1 97.56 401 PRO B O 1
ATOM 7702 N N . PRO B 1 402 ? -5.957 8.852 -3.564 1 97.38 402 PRO B N 1
ATOM 7703 C CA . PRO B 1 402 ? -4.602 8.883 -3.008 1 97.38 402 PRO B CA 1
ATOM 7704 C C . PRO B 1 402 ? -3.73 9.969 -3.637 1 97.38 402 PRO B C 1
ATOM 7706 O O . PRO B 1 402 ? -4.004 10.414 -4.754 1 97.38 402 PRO B O 1
ATOM 7709 N N . PHE B 1 403 ? -2.734 10.391 -2.863 1 98.12 403 PHE B N 1
ATOM 7710 C CA . PHE B 1 403 ? -1.696 11.219 -3.461 1 98.12 403 PHE B CA 1
ATOM 7711 C C . PHE B 1 403 ? -0.916 10.438 -4.512 1 98.12 403 PHE B C 1
ATOM 7713 O O . PHE B 1 403 ? -0.52 9.297 -4.273 1 98.12 403 PHE B O 1
ATOM 7720 N N . ASP B 1 404 ? -0.755 11.031 -5.684 1 97.38 404 ASP B N 1
ATOM 7721 C CA . ASP B 1 404 ? -0.072 10.336 -6.77 1 97.38 404 ASP B CA 1
ATOM 7722 C C . ASP B 1 404 ? 1.413 10.156 -6.461 1 97.38 404 ASP B C 1
ATOM 7724 O O . ASP B 1 404 ? 2.166 11.125 -6.426 1 97.38 404 ASP B O 1
ATOM 7728 N N . GLU B 1 405 ? 1.802 8.969 -6.305 1 97.44 405 GLU B N 1
ATOM 7729 C CA . GLU B 1 405 ? 3.129 8.641 -5.789 1 97.44 405 GLU B CA 1
ATOM 7730 C C . GLU B 1 405 ? 4.195 8.82 -6.863 1 97.44 405 GLU B C 1
ATOM 7732 O O . GLU B 1 405 ? 5.395 8.805 -6.566 1 97.44 405 GLU B O 1
ATOM 7737 N N . ARG B 1 406 ? 3.854 9.086 -8.133 1 95.81 406 ARG B N 1
ATOM 7738 C CA . ARG B 1 406 ? 4.809 9.336 -9.203 1 95.81 406 ARG B CA 1
ATOM 7739 C C . ARG B 1 406 ? 5.48 10.695 -9.023 1 95.81 406 ARG B C 1
ATOM 7741 O O . ARG B 1 406 ? 6.594 10.914 -9.508 1 95.81 406 ARG B O 1
ATOM 7748 N N . PHE B 1 407 ? 4.73 11.57 -8.406 1 96.94 407 PHE B N 1
ATOM 7749 C CA . PHE B 1 407 ? 5.289 12.891 -8.148 1 96.94 407 PHE B CA 1
ATOM 7750 C C . PHE B 1 407 ? 6.238 12.852 -6.953 1 96.94 407 PHE B C 1
ATOM 7752 O O . PHE B 1 407 ? 5.809 12.977 -5.805 1 96.94 407 PHE B O 1
ATOM 7759 N N . ILE B 1 408 ? 7.469 12.711 -7.219 1 96.19 408 ILE B N 1
ATOM 7760 C CA . ILE B 1 408 ? 8.523 12.703 -6.215 1 96.19 408 ILE B CA 1
ATOM 7761 C C . ILE B 1 408 ? 9.359 13.977 -6.332 1 96.19 408 ILE B C 1
ATOM 7763 O O . ILE B 1 408 ? 9.609 14.461 -7.438 1 96.19 408 ILE B O 1
ATOM 7767 N N . GLY B 1 409 ? 9.75 14.5 -5.203 1 94.31 409 GLY B N 1
ATOM 7768 C CA . GLY B 1 409 ? 10.508 15.742 -5.219 1 94.31 409 GLY B CA 1
ATOM 7769 C C . GLY B 1 409 ? 9.633 16.969 -5.273 1 94.31 409 GLY B C 1
ATOM 7770 O O . GLY B 1 409 ? 8.43 16.906 -4.988 1 94.31 409 GLY B O 1
ATOM 7771 N N . PHE B 1 410 ? 10.18 18.016 -5.695 1 90.69 410 PHE B N 1
ATOM 7772 C CA . PHE B 1 410 ? 9.547 19.312 -5.555 1 90.69 410 PHE B CA 1
ATOM 7773 C C . PHE B 1 410 ? 8.555 19.547 -6.688 1 90.69 410 PHE B C 1
ATOM 7775 O O . PHE B 1 410 ? 8.852 19.266 -7.852 1 90.69 410 PHE B O 1
ATOM 7782 N N . GLY B 1 411 ? 7.363 19.922 -6.277 1 91 411 GLY B N 1
ATOM 7783 C CA . GLY B 1 411 ? 6.398 20.422 -7.25 1 91 411 GLY B CA 1
ATOM 7784 C C . GLY B 1 411 ? 5.277 19.438 -7.531 1 91 411 GLY B C 1
ATOM 7785 O O . GLY B 1 411 ? 5.512 18.234 -7.613 1 91 411 GLY B O 1
ATOM 7786 N N . MET B 1 412 ? 4.105 19.938 -7.578 1 92.06 412 MET B N 1
ATOM 7787 C CA . MET B 1 412 ? 2.902 19.266 -8.062 1 92.06 412 MET B CA 1
ATOM 7788 C C . MET B 1 412 ? 2.531 18.109 -7.152 1 92.06 412 MET B C 1
ATOM 7790 O O . MET B 1 412 ? 1.978 17.109 -7.617 1 92.06 412 MET B O 1
ATOM 7794 N N . THR B 1 413 ? 2.877 18.094 -5.973 1 93.25 413 THR B N 1
ATOM 7795 C CA . THR B 1 413 ? 2.67 16.953 -5.098 1 93.25 413 THR B CA 1
ATOM 7796 C C . THR B 1 413 ? 1.287 17 -4.453 1 93.25 413 THR B C 1
ATOM 7798 O O . THR B 1 413 ? 0.427 16.172 -4.75 1 93.25 413 THR B O 1
ATOM 7801 N N . ARG B 1 414 ? 0.933 18.062 -3.807 1 95 414 ARG B N 1
ATOM 7802 C CA . ARG B 1 414 ? -0.342 18.156 -3.105 1 95 414 ARG B CA 1
ATOM 7803 C C . ARG B 1 414 ? -1.45 18.625 -4.043 1 95 414 ARG B C 1
ATOM 7805 O O . ARG B 1 414 ? -2.582 18.141 -3.963 1 95 414 ARG B O 1
ATOM 7812 N N . ASN B 1 415 ? -1.173 19.516 -4.918 1 94.69 415 ASN B N 1
ATOM 7813 C CA . ASN B 1 415 ? -2.188 20.141 -5.762 1 94.69 415 ASN B CA 1
ATOM 7814 C C . ASN B 1 415 ? -2.801 19.141 -6.738 1 94.69 415 ASN B C 1
ATOM 7816 O O . ASN B 1 415 ? -3.969 19.266 -7.105 1 94.69 415 ASN B O 1
ATOM 7820 N N . THR B 1 416 ? -2.021 18.141 -7.156 1 96.12 416 THR B N 1
ATOM 7821 C CA . THR B 1 416 ? -2.555 17.141 -8.07 1 96.12 416 THR B CA 1
ATOM 7822 C C . THR B 1 416 ? -3.639 16.297 -7.398 1 96.12 416 THR B C 1
ATOM 7824 O O . THR B 1 416 ? -4.652 15.977 -8.016 1 96.12 416 THR B O 1
ATOM 7827 N N . GLN B 1 417 ? -3.426 16 -6.172 1 97.81 417 GLN B N 1
ATOM 7828 C CA . GLN B 1 417 ? -4.441 15.25 -5.434 1 97.81 417 GLN B CA 1
ATOM 7829 C C . GLN B 1 417 ? -5.703 16.078 -5.246 1 97.81 417 GLN B C 1
ATOM 7831 O O . GLN B 1 417 ? -6.816 15.578 -5.406 1 97.81 417 GLN B O 1
ATOM 7836 N N . ALA B 1 418 ? -5.555 17.328 -4.902 1 97.12 418 ALA B N 1
ATOM 7837 C CA . ALA B 1 418 ? -6.695 18.219 -4.754 1 97.12 418 ALA B CA 1
ATOM 7838 C C . ALA B 1 418 ? -7.461 18.359 -6.066 1 97.12 418 ALA B C 1
ATOM 7840 O O . ALA B 1 418 ? -8.695 18.391 -6.078 1 97.12 418 ALA B O 1
ATOM 7841 N N . TYR B 1 419 ? -6.734 18.469 -7.105 1 96.19 419 TYR B N 1
ATOM 7842 C CA . TYR B 1 419 ? -7.371 18.578 -8.414 1 96.19 419 TYR B CA 1
ATOM 7843 C C . TYR B 1 419 ? -8.188 17.328 -8.727 1 96.19 419 TYR B C 1
ATOM 7845 O O . TYR B 1 419 ? -9.312 17.422 -9.219 1 96.19 419 TYR B O 1
ATOM 7853 N N . GLU B 1 420 ? -7.605 16.203 -8.461 1 96.62 420 GLU B N 1
ATOM 7854 C CA . GLU B 1 420 ? -8.359 14.977 -8.688 1 96.62 420 GLU B CA 1
ATOM 7855 C C . GLU B 1 420 ? -9.617 14.93 -7.824 1 96.62 420 GLU B C 1
ATOM 7857 O O . GLU B 1 420 ? -10.672 14.477 -8.273 1 96.62 420 GLU B O 1
ATOM 7862 N N . MET B 1 421 ? -9.516 15.352 -6.582 1 97.5 421 MET B N 1
ATOM 7863 C CA . MET B 1 421 ? -10.695 15.438 -5.723 1 97.5 421 MET B CA 1
ATOM 7864 C C . MET B 1 421 ? -11.766 16.312 -6.355 1 97.5 421 MET B C 1
ATOM 7866 O O . MET B 1 421 ? -12.93 15.922 -6.449 1 97.5 421 MET B O 1
ATOM 7870 N N . TYR B 1 422 ? -11.336 17.422 -6.832 1 96.5 422 TYR B N 1
ATOM 7871 C CA . TYR B 1 422 ? -12.258 18.359 -7.441 1 96.5 422 TYR B CA 1
ATOM 7872 C C . TYR B 1 422 ? -12.953 17.75 -8.656 1 96.5 422 TYR B C 1
ATOM 7874 O O . TYR B 1 422 ? -14.18 17.797 -8.766 1 96.5 422 TYR B O 1
ATOM 7882 N N . VAL B 1 423 ? -12.148 17.141 -9.547 1 95.44 423 VAL B N 1
ATOM 7883 C CA . VAL B 1 423 ? -12.672 16.594 -10.789 1 95.44 423 VAL B CA 1
ATOM 7884 C C . VAL B 1 423 ? -13.562 15.383 -10.484 1 95.44 423 VAL B C 1
ATOM 7886 O O . VAL B 1 423 ? -14.531 15.125 -11.203 1 95.44 423 VAL B O 1
ATOM 7889 N N . SER B 1 424 ? -13.305 14.734 -9.391 1 95.5 424 SER B N 1
ATOM 7890 C CA . SER B 1 424 ? -14.07 13.539 -9.031 1 95.5 424 SER B CA 1
ATOM 7891 C C . SER B 1 424 ? -15.336 13.906 -8.266 1 95.5 424 SER B C 1
ATOM 7893 O O . SER B 1 424 ? -16.094 13.023 -7.852 1 95.5 424 SER B O 1
ATOM 7895 N N . GLY B 1 425 ? -15.539 15.172 -7.949 1 96 425 GLY B N 1
ATOM 7896 C CA . GLY B 1 425 ? -16.828 15.594 -7.441 1 96 425 GLY B CA 1
ATOM 7897 C C . GLY B 1 425 ? -16.797 16.016 -5.984 1 96 425 GLY B C 1
ATOM 7898 O O . GLY B 1 425 ? -17.844 16.25 -5.375 1 96 425 GLY B O 1
ATOM 7899 N N . TYR B 1 426 ? -15.68 16.141 -5.398 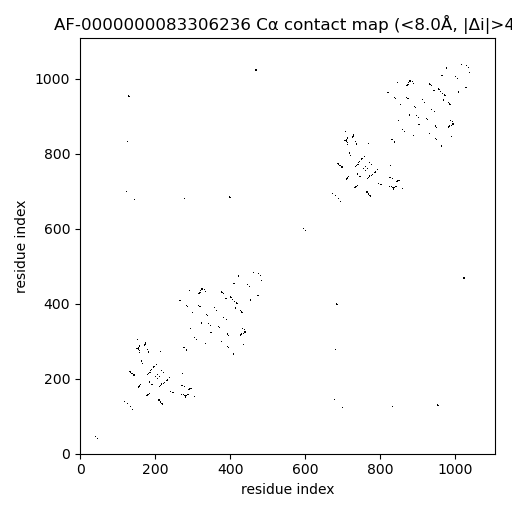1 97.75 426 TYR B N 1
ATOM 7900 C CA . TYR B 1 426 ? -15.586 16.609 -4.023 1 97.75 426 TYR B CA 1
ATOM 7901 C C . TYR B 1 426 ? -15.945 18.094 -3.932 1 97.75 426 TYR B C 1
ATOM 7903 O O . TYR B 1 426 ? -15.594 18.875 -4.812 1 97.75 426 TYR B O 1
ATOM 7911 N N . GLU B 1 427 ? -16.578 18.391 -2.871 1 97.94 427 GLU B N 1
ATOM 7912 C CA . GLU B 1 427 ? -16.844 19.766 -2.496 1 97.94 427 GLU B CA 1
ATOM 7913 C C . GLU B 1 427 ? -15.969 20.188 -1.319 1 97.94 427 GLU B C 1
ATOM 7915 O O . GLU B 1 427 ? -15.734 19.406 -0.398 1 97.94 427 GLU B O 1
ATOM 7920 N N . PHE B 1 428 ? -15.523 21.422 -1.438 1 98.5 428 PHE B N 1
ATOM 7921 C CA . PHE B 1 428 ? -14.633 21.938 -0.409 1 98.5 428 PHE B CA 1
ATOM 7922 C C . PHE B 1 428 ? -15.352 22.969 0.462 1 98.5 428 PHE B C 1
ATOM 7924 O O . PHE B 1 428 ? -15.961 23.906 -0.05 1 98.5 428 PHE B O 1
ATOM 7931 N N . PHE B 1 429 ? -15.305 22.703 1.742 1 98.62 429 PHE B N 1
ATOM 7932 C CA . PHE B 1 429 ? -15.93 23.578 2.729 1 98.62 429 PHE B CA 1
ATOM 7933 C C . PHE B 1 429 ? -14.891 24.141 3.689 1 98.62 429 PHE B C 1
ATOM 7935 O O . PHE B 1 429 ? -14.211 23.391 4.387 1 98.62 429 PHE B O 1
ATOM 7942 N N . VAL B 1 430 ? -14.773 25.484 3.762 1 98.69 430 VAL B N 1
ATOM 7943 C CA . VAL B 1 430 ? -13.82 26.094 4.676 1 98.69 430 VAL B CA 1
ATOM 7944 C C . VAL B 1 430 ? -14.406 26.125 6.086 1 98.69 430 VAL B C 1
ATOM 7946 O O . VAL B 1 430 ? -15.508 26.641 6.293 1 98.69 430 VAL B O 1
ATOM 7949 N N . LEU B 1 431 ? -13.727 25.469 7.023 1 98.69 431 LEU B N 1
ATOM 7950 C CA . LEU B 1 431 ? -14.188 25.469 8.406 1 98.69 431 LEU B CA 1
ATOM 7951 C C . LEU B 1 431 ? -13.953 26.828 9.055 1 98.69 431 LEU B C 1
ATOM 7953 O O . LEU B 1 431 ? -12.93 27.469 8.82 1 98.69 431 LEU B O 1
ATOM 7957 N N . ASN B 1 432 ? -14.953 27 9.914 1 97.31 432 ASN B N 1
ATOM 7958 C CA . ASN B 1 432 ? -14.758 28.203 10.727 1 97.31 432 ASN B CA 1
ATOM 7959 C C . ASN B 1 432 ? -13.93 27.891 11.977 1 97.31 432 ASN B C 1
ATOM 7961 O O . ASN B 1 432 ? -13.82 26.734 12.391 1 97.31 432 ASN B O 1
ATOM 7965 N N . ASN B 1 433 ? -13.227 28.719 12.586 1 97 433 ASN B N 1
ATOM 7966 C CA . ASN B 1 433 ? -12.453 28.641 13.82 1 97 433 ASN B CA 1
ATOM 7967 C C . ASN B 1 433 ? -11.133 27.922 13.609 1 97 433 ASN B C 1
ATOM 7969 O O . ASN B 1 433 ? -10.18 28.109 14.367 1 97 433 ASN B O 1
ATOM 7973 N N . ALA B 1 434 ? -11.195 26.844 12.656 1 98.62 434 ALA B N 1
ATOM 7974 C CA . ALA B 1 434 ? -10.062 25.922 12.516 1 98.62 434 ALA B CA 1
ATOM 7975 C C . ALA B 1 434 ? -8.969 26.547 11.664 1 98.62 434 ALA B C 1
ATOM 7977 O O . ALA B 1 434 ? -9.25 27.203 10.648 1 98.62 434 ALA B O 1
ATOM 7978 N N . PHE B 1 435 ? -7.781 26.391 12.047 1 98.75 435 PHE B N 1
ATOM 7979 C CA . PHE B 1 435 ? -6.641 26.828 11.25 1 98.75 435 PHE B CA 1
ATOM 7980 C C . PHE B 1 435 ? -5.371 26.109 11.688 1 98.75 435 PHE B C 1
ATOM 7982 O O . PHE B 1 435 ? -5.352 25.453 12.742 1 98.75 435 PHE B O 1
ATOM 7989 N N . THR B 1 436 ? -4.348 26.078 10.836 1 98.62 436 THR B N 1
ATOM 7990 C CA . THR B 1 436 ? -3.008 25.625 11.188 1 98.62 436 THR B CA 1
ATOM 7991 C C . THR B 1 436 ? -2.016 26.781 11.148 1 98.62 436 THR B C 1
ATOM 7993 O O . THR B 1 436 ? -2.24 27.781 10.453 1 98.62 436 THR B O 1
ATOM 7996 N N . ASN B 1 437 ? -0.971 26.625 11.961 1 98.25 437 ASN B N 1
ATOM 7997 C CA . ASN B 1 437 ? 0.088 27.625 12.078 1 98.25 437 ASN B CA 1
ATOM 7998 C C . ASN B 1 437 ? 1.403 27.125 11.5 1 98.25 437 ASN B C 1
ATOM 8000 O O . ASN B 1 437 ? 1.835 26 11.797 1 98.25 437 ASN B O 1
ATOM 8004 N N . HIS B 1 438 ? 1.928 27.859 10.656 1 97.25 438 HIS B N 1
ATOM 8005 C CA . HIS B 1 438 ? 3.311 27.688 10.227 1 97.25 438 HIS B CA 1
ATOM 8006 C C . HIS B 1 438 ? 4.227 28.719 10.867 1 97.25 438 HIS B C 1
ATOM 8008 O O . HIS B 1 438 ? 4.047 29.922 10.664 1 97.25 438 HIS B O 1
ATOM 8014 N N . TRP B 1 439 ? 5.207 28.281 11.539 1 96.31 439 TRP B N 1
ATOM 8015 C CA . TRP B 1 439 ? 6.094 29.203 12.25 1 96.31 439 TRP B CA 1
ATOM 8016 C C . TRP B 1 439 ? 7.102 29.828 11.297 1 96.31 439 TRP B C 1
ATOM 8018 O O . TRP B 1 439 ? 7.859 29.125 10.625 1 96.31 439 TRP B O 1
ATOM 8028 N N . GLY B 1 440 ? 7.074 31.141 11.234 1 94.81 440 GLY B N 1
ATOM 8029 C CA . GLY B 1 440 ? 8 31.875 10.391 1 94.81 440 GLY B CA 1
ATOM 8030 C C . GLY B 1 440 ? 7.398 32.312 9.07 1 94.81 440 GLY B C 1
ATOM 8031 O O . GLY B 1 440 ? 6.613 31.562 8.469 1 94.81 440 GLY B O 1
ATOM 8032 N N . PHE B 1 441 ? 7.758 33.531 8.617 1 92.44 441 PHE B N 1
ATOM 8033 C CA . PHE B 1 441 ? 7.34 34.031 7.312 1 92.44 441 PHE B CA 1
ATOM 8034 C C . PHE B 1 441 ? 8.195 33.438 6.203 1 92.44 441 PHE B C 1
ATOM 8036 O O . PHE B 1 441 ? 9.43 33.469 6.277 1 92.44 441 PHE B O 1
ATOM 8043 N N . GLN B 1 442 ? 7.516 32.844 5.305 1 86.56 442 GLN B N 1
ATOM 8044 C CA . GLN B 1 442 ? 8.219 32.25 4.164 1 86.56 442 GLN B CA 1
ATOM 8045 C C . GLN B 1 442 ? 8.688 33.344 3.201 1 86.56 442 GLN B C 1
ATOM 8047 O O . GLN B 1 442 ? 7.992 34.344 2.994 1 86.56 442 GLN B O 1
ATOM 8052 N N . SER B 1 443 ? 9.93 33.25 2.744 1 81.56 443 SER B N 1
ATOM 8053 C CA . SER B 1 443 ? 10.477 34.188 1.749 1 81.56 443 SER B CA 1
ATOM 8054 C C . SER B 1 443 ? 10.977 33.438 0.52 1 81.56 443 SER B C 1
ATOM 8056 O O . SER B 1 443 ? 11.219 32.219 0.58 1 81.56 443 SER B O 1
ATOM 8058 N N . ILE B 1 444 ? 10.938 34.125 -0.559 1 69.5 444 ILE B N 1
ATOM 8059 C CA . ILE B 1 444 ? 11.414 33.531 -1.799 1 69.5 444 ILE B CA 1
ATOM 8060 C C . ILE B 1 444 ? 12.922 33.281 -1.718 1 69.5 444 ILE B C 1
ATOM 8062 O O . ILE B 1 444 ? 13.688 34.25 -1.533 1 69.5 444 ILE B O 1
ATOM 8066 N N . LYS B 1 445 ? 13.25 32.25 -1.345 1 64.56 445 LYS B N 1
ATOM 8067 C CA . LYS B 1 445 ? 14.672 31.938 -1.365 1 64.56 445 LYS B CA 1
ATOM 8068 C C . LYS B 1 445 ? 15.094 31.359 -2.713 1 64.56 445 LYS B C 1
ATOM 8070 O O . LYS B 1 445 ? 14.258 30.812 -3.445 1 64.56 445 LYS B O 1
ATOM 8075 N N . THR B 1 446 ? 16.297 31.688 -3.055 1 67.19 446 THR B N 1
ATOM 8076 C CA . THR B 1 446 ? 16.859 31.078 -4.258 1 67.19 446 THR B CA 1
ATOM 8077 C C . THR B 1 446 ? 16.734 29.562 -4.211 1 67.19 446 THR B C 1
ATOM 8079 O O . THR B 1 446 ? 17.016 28.953 -3.18 1 67.19 446 THR B O 1
ATOM 8082 N N . ARG B 1 447 ? 16.125 29 -5.191 1 74.31 447 ARG B N 1
ATOM 8083 C CA . ARG B 1 447 ? 15.953 27.562 -5.312 1 74.31 447 ARG B CA 1
ATOM 8084 C C . ARG B 1 447 ? 17.219 26.906 -5.844 1 74.31 447 ARG B C 1
ATOM 8086 O O . ARG B 1 447 ? 17.781 27.328 -6.859 1 74.31 447 ARG B O 1
ATOM 8093 N N . PRO B 1 448 ? 17.625 25.953 -5.047 1 80.12 448 PRO B N 1
ATOM 8094 C CA . PRO B 1 448 ? 18.766 25.203 -5.59 1 80.12 448 PRO B CA 1
ATOM 8095 C C . PRO B 1 448 ? 18.453 24.562 -6.938 1 80.12 448 PRO B C 1
ATOM 8097 O O . PRO B 1 448 ? 17.281 24.328 -7.262 1 80.12 448 PRO B O 1
ATOM 8100 N N . LYS B 1 449 ? 19.5 24.266 -7.676 1 83.5 449 LYS B N 1
ATOM 8101 C CA . LYS B 1 449 ? 19.391 23.734 -9.031 1 83.5 449 LYS B CA 1
ATOM 8102 C C . LYS B 1 449 ? 18.625 22.422 -9.039 1 83.5 449 LYS B C 1
ATOM 8104 O O . LYS B 1 449 ? 17.828 22.156 -9.938 1 83.5 449 LYS B O 1
ATOM 8109 N N . TYR B 1 450 ? 18.844 21.625 -8.062 1 85.5 450 TYR B N 1
ATOM 8110 C CA . TYR B 1 450 ? 18.188 20.312 -8.07 1 85.5 450 TYR B CA 1
ATOM 8111 C C . TYR B 1 450 ? 16.672 20.469 -7.91 1 85.5 450 TYR B C 1
ATOM 8113 O O . TYR B 1 450 ? 15.914 19.672 -8.469 1 85.5 450 TYR B O 1
ATOM 8121 N N . ARG B 1 451 ? 16.25 21.406 -7.266 1 86.06 451 ARG B N 1
ATOM 8122 C CA . ARG B 1 451 ? 14.812 21.625 -7.105 1 86.06 451 ARG B CA 1
ATOM 8123 C C . ARG B 1 451 ? 14.18 22.078 -8.414 1 86.06 451 ARG B C 1
ATOM 8125 O O . ARG B 1 451 ? 13.055 21.688 -8.727 1 86.06 451 ARG B O 1
ATOM 8132 N N . ALA B 1 452 ? 14.914 22.875 -9.102 1 87.88 452 ALA B N 1
ATOM 8133 C CA . ALA B 1 452 ? 14.422 23.312 -10.406 1 87.88 452 ALA B CA 1
ATOM 8134 C C . ALA B 1 452 ? 14.266 22.125 -11.359 1 87.88 452 ALA B C 1
ATOM 8136 O O . ALA B 1 452 ? 13.289 22.047 -12.102 1 87.88 452 ALA B O 1
ATOM 8137 N N . LEU B 1 453 ? 15.203 21.281 -11.273 1 90.69 453 LEU B N 1
ATOM 8138 C CA . LEU B 1 453 ? 15.148 20.094 -12.102 1 90.69 453 LEU B CA 1
ATOM 8139 C C . LEU B 1 453 ? 13.969 19.203 -11.711 1 90.69 453 LEU B C 1
ATOM 8141 O O . LEU B 1 453 ? 13.273 18.656 -12.57 1 90.69 453 LEU B O 1
ATOM 8145 N N . GLN B 1 454 ? 13.758 19.062 -10.461 1 91.75 454 GLN B N 1
ATOM 8146 C CA . GLN B 1 454 ? 12.633 18.266 -9.969 1 91.75 454 GLN B CA 1
ATOM 8147 C C . GLN B 1 454 ? 11.305 18.875 -10.406 1 91.75 454 GLN B C 1
ATOM 8149 O O . GLN B 1 454 ? 10.391 18.141 -10.812 1 91.75 454 GLN B O 1
ATOM 8154 N N . GLN B 1 455 ? 11.227 20.109 -10.367 1 91.25 455 GLN B N 1
ATOM 8155 C CA . GLN B 1 455 ? 10.008 20.797 -10.781 1 91.25 455 GLN B CA 1
ATOM 8156 C C . GLN B 1 455 ? 9.742 20.594 -12.273 1 91.25 455 GLN B C 1
ATOM 8158 O O . GLN B 1 455 ? 8.594 20.391 -12.68 1 91.25 455 GLN B O 1
ATOM 8163 N N . MET B 1 456 ? 10.781 20.688 -13.016 1 92.19 456 MET B N 1
ATOM 8164 C CA . MET B 1 456 ? 10.641 20.484 -14.461 1 92.19 456 MET B CA 1
ATOM 8165 C C . MET B 1 456 ? 10.148 19.062 -14.758 1 92.19 456 MET B C 1
ATOM 8167 O O . MET B 1 456 ? 9.242 18.875 -15.57 1 92.19 456 MET B O 1
ATOM 8171 N N . LYS B 1 457 ? 10.727 18.172 -14.062 1 93.31 457 LYS B N 1
ATOM 8172 C CA . LYS B 1 457 ? 10.32 16.781 -14.227 1 93.31 457 LYS B CA 1
ATOM 8173 C C . LYS B 1 457 ? 8.852 16.594 -13.852 1 93.31 457 LYS B C 1
ATOM 8175 O O . LYS B 1 457 ? 8.102 15.945 -14.586 1 93.31 457 LYS B O 1
ATOM 8180 N N . ASN B 1 458 ? 8.43 17.141 -12.781 1 94.44 458 ASN B N 1
ATOM 8181 C CA . ASN B 1 458 ? 7.066 16.984 -12.297 1 94.44 458 ASN B CA 1
ATOM 8182 C C . ASN B 1 458 ? 6.074 17.75 -13.172 1 94.44 458 ASN B C 1
ATOM 8184 O O . ASN B 1 458 ? 4.922 17.344 -13.312 1 94.44 458 ASN B O 1
ATOM 8188 N N . ASN B 1 459 ? 6.523 18.781 -13.797 1 91.38 459 ASN B N 1
ATOM 8189 C CA . ASN B 1 459 ? 5.672 19.484 -14.75 1 91.38 459 ASN B CA 1
ATOM 8190 C C . ASN B 1 459 ? 5.367 18.609 -15.969 1 91.38 459 ASN B C 1
ATOM 8192 O O . ASN B 1 459 ? 4.246 18.625 -16.484 1 91.38 459 ASN B O 1
ATOM 8196 N N . HIS B 1 460 ? 6.375 17.938 -16.375 1 91.31 460 HIS B N 1
ATOM 8197 C CA . HIS B 1 460 ? 6.172 17.016 -17.484 1 91.31 460 HIS B CA 1
ATOM 8198 C C . HIS B 1 460 ? 5.234 15.883 -17.094 1 91.31 460 HIS B C 1
ATOM 8200 O O . HIS B 1 460 ? 4.367 15.492 -17.875 1 91.31 460 HIS B O 1
ATOM 8206 N N . LEU B 1 461 ? 5.387 15.43 -15.938 1 93.56 461 LEU B N 1
ATOM 8207 C CA . LEU B 1 461 ? 4.531 14.367 -15.43 1 93.56 461 LEU B CA 1
ATOM 8208 C C . LEU B 1 461 ? 3.088 14.844 -15.305 1 93.56 461 LEU B C 1
ATOM 8210 O O . LEU B 1 461 ? 2.152 14.062 -15.477 1 93.56 461 LEU B O 1
ATOM 8214 N N . PHE B 1 462 ? 2.936 16.047 -15.016 1 93 462 PHE B N 1
ATOM 8215 C CA . PHE B 1 462 ? 1.602 16.609 -14.836 1 93 462 PHE B CA 1
ATOM 8216 C C . PHE B 1 462 ? 0.8 16.516 -16.125 1 93 462 PHE B C 1
ATOM 8218 O O . PHE B 1 462 ? -0.412 16.297 -16.094 1 93 462 PHE B O 1
ATOM 8225 N N . ASP B 1 463 ? 1.421 16.703 -17.234 1 88.62 463 ASP B N 1
ATOM 8226 C CA . ASP B 1 463 ? 0.732 16.594 -18.516 1 88.62 463 ASP B CA 1
ATOM 8227 C C . ASP B 1 463 ? 0.094 15.211 -18.672 1 88.62 463 ASP B C 1
ATOM 8229 O O . ASP B 1 463 ? -1.069 15.102 -19.062 1 88.62 463 ASP B O 1
ATOM 8233 N N . ASP B 1 464 ? 0.853 14.273 -18.359 1 88.81 464 ASP B N 1
ATOM 8234 C CA . ASP B 1 464 ? 0.337 12.914 -18.422 1 88.81 464 ASP B CA 1
ATOM 8235 C C . ASP B 1 464 ? -0.767 12.703 -17.375 1 88.81 464 ASP B C 1
ATOM 8237 O O . ASP B 1 464 ? -1.784 12.062 -17.672 1 88.81 464 ASP B O 1
ATOM 8241 N N . PHE B 1 465 ? -0.528 13.234 -16.266 1 93.19 465 PHE B N 1
ATOM 8242 C CA . PHE B 1 465 ? -1.516 13.164 -15.203 1 93.19 465 PHE B CA 1
ATOM 8243 C C . PHE B 1 465 ? -2.838 13.781 -15.641 1 93.19 465 PHE B C 1
ATOM 8245 O O . PHE B 1 465 ? -3.902 13.195 -15.438 1 93.19 465 PHE B O 1
ATOM 8252 N N . ALA B 1 466 ? -2.754 14.883 -16.25 1 90.88 466 ALA B N 1
ATOM 8253 C CA . ALA B 1 466 ? -3.949 15.586 -16.703 1 90.88 466 ALA B CA 1
ATOM 8254 C C . ALA B 1 466 ? -4.707 14.766 -17.734 1 90.88 466 ALA B C 1
ATOM 8256 O O . ALA B 1 466 ? -5.938 14.695 -17.703 1 90.88 466 ALA B O 1
ATOM 8257 N N . LYS B 1 467 ? -4.016 14.125 -18.625 1 89.81 467 LYS B N 1
ATOM 8258 C CA . LYS B 1 467 ? -4.637 13.25 -19.625 1 89.81 467 LYS B CA 1
ATOM 8259 C C . LYS B 1 467 ? -5.363 12.094 -18.953 1 89.81 467 LYS B C 1
ATOM 8261 O O . LYS B 1 467 ? -6.496 11.766 -19.312 1 89.81 467 LYS B O 1
ATOM 8266 N N . GLU B 1 468 ? -4.723 11.539 -18 1 91.62 468 GLU B N 1
ATOM 8267 C CA . GLU B 1 468 ? -5.273 10.383 -17.312 1 91.62 468 GLU B CA 1
ATOM 8268 C C . GLU B 1 468 ? -6.531 10.758 -16.531 1 91.62 468 GLU B C 1
ATOM 8270 O O . GLU B 1 468 ? -7.531 10.031 -16.578 1 91.62 468 GLU B O 1
ATOM 8275 N N . ILE B 1 469 ? -6.402 11.859 -15.844 1 92.81 469 ILE B N 1
ATOM 8276 C CA . ILE B 1 469 ? -7.52 12.297 -15.008 1 92.81 469 ILE B CA 1
ATOM 8277 C C . ILE B 1 469 ? -8.719 12.641 -15.891 1 92.81 469 ILE B C 1
ATOM 8279 O O . ILE B 1 469 ? -9.859 12.312 -15.562 1 92.81 469 ILE B O 1
ATOM 8283 N N . THR B 1 470 ? -8.469 13.258 -16.984 1 90.81 470 THR B N 1
ATOM 8284 C CA . THR B 1 470 ? -9.531 13.586 -17.922 1 90.81 470 THR B CA 1
ATOM 8285 C C . THR B 1 470 ? -10.18 12.32 -18.484 1 90.81 470 THR B C 1
ATOM 8287 O O . THR B 1 470 ? -11.406 12.242 -18.609 1 90.81 470 THR B O 1
ATOM 8290 N N . ALA B 1 471 ? -9.383 11.375 -18.797 1 89.06 471 ALA B N 1
ATOM 8291 C CA . ALA B 1 471 ? -9.891 10.102 -19.312 1 89.06 471 ALA B CA 1
ATOM 8292 C C . ALA B 1 471 ? -10.719 9.375 -18.25 1 89.06 471 ALA B C 1
ATOM 8294 O O . ALA B 1 471 ? -11.758 8.797 -18.562 1 89.06 471 ALA B O 1
ATOM 8295 N N . ARG B 1 472 ? -10.328 9.438 -17.078 1 90.38 472 ARG B N 1
ATOM 8296 C CA . ARG B 1 472 ? -10.945 8.695 -15.984 1 90.38 472 ARG B CA 1
ATOM 8297 C C . ARG B 1 472 ? -12.312 9.273 -15.633 1 90.38 472 ARG B C 1
ATOM 8299 O O . ARG B 1 472 ? -13.273 8.523 -15.422 1 90.38 472 ARG B O 1
ATOM 8306 N N . TYR B 1 473 ? -12.359 10.57 -15.57 1 91.69 473 TYR B N 1
ATOM 8307 C CA . TYR B 1 473 ? -13.555 11.18 -15.008 1 91.69 473 TYR B CA 1
ATOM 8308 C C . TYR B 1 473 ? -14.391 11.852 -16.094 1 91.69 473 TYR B C 1
ATOM 8310 O O . TYR B 1 473 ? -15.523 12.258 -15.859 1 91.69 473 TYR B O 1
ATOM 8318 N N . GLY B 1 474 ? -13.812 11.992 -17.297 1 87.12 474 GLY B N 1
ATOM 8319 C CA . GLY B 1 474 ? -14.523 12.586 -18.422 1 87.12 474 GLY B CA 1
ATOM 8320 C C . GLY B 1 474 ? -14.758 14.078 -18.25 1 87.12 474 GLY B C 1
ATOM 8321 O O . GLY B 1 474 ? -15.734 14.625 -18.781 1 87.12 474 GLY B O 1
ATOM 8322 N N . ARG B 1 475 ? -14.008 14.727 -17.359 1 85.38 475 ARG B N 1
ATOM 8323 C CA . ARG B 1 475 ? -14.125 16.156 -17.062 1 85.38 475 ARG B CA 1
ATOM 8324 C C . ARG B 1 475 ? -12.766 16.844 -17.156 1 85.38 475 ARG B C 1
ATOM 8326 O O . ARG B 1 475 ? -11.75 16.281 -16.75 1 85.38 475 ARG B O 1
ATOM 8333 N N . ASP B 1 476 ? -12.781 18.031 -17.781 1 85.12 476 ASP B N 1
ATOM 8334 C CA . ASP B 1 476 ? -11.586 18.859 -17.891 1 85.12 476 ASP B CA 1
ATOM 8335 C C . ASP B 1 476 ? -11.922 20.344 -17.672 1 85.12 476 ASP B C 1
ATOM 8337 O O . ASP B 1 476 ? -11.797 21.156 -18.594 1 85.12 476 ASP B O 1
ATOM 8341 N N . PRO B 1 477 ? -12.219 20.609 -16.5 1 82.06 477 PRO B N 1
ATOM 8342 C CA . PRO B 1 477 ? -12.734 21.953 -16.234 1 82.06 477 PRO B CA 1
ATOM 8343 C C . PRO B 1 477 ? -11.719 23.047 -16.578 1 82.06 477 PRO B C 1
ATOM 8345 O O . PRO B 1 477 ? -12.109 24.188 -16.812 1 82.06 477 PRO B O 1
ATOM 8348 N N . TYR B 1 478 ? -10.492 22.75 -16.641 1 78.56 478 TYR B N 1
ATOM 8349 C CA . TYR B 1 478 ? -9.484 23.766 -16.922 1 78.56 478 TYR B CA 1
ATOM 8350 C C . TYR B 1 478 ? -8.906 23.594 -18.312 1 78.56 478 TYR B C 1
ATOM 8352 O O . TYR B 1 478 ? -7.848 24.141 -18.625 1 78.56 478 TYR B O 1
ATOM 8360 N N . LYS B 1 479 ? -9.555 22.812 -19.047 1 78.69 479 LYS B N 1
ATOM 8361 C CA . LYS B 1 479 ? -9.211 22.609 -20.438 1 78.69 479 LYS B CA 1
ATOM 8362 C C . LYS B 1 479 ? -7.734 22.266 -20.594 1 78.69 479 LYS B C 1
ATOM 8364 O O . LYS B 1 479 ? -7.035 22.875 -21.422 1 78.69 479 LYS B O 1
ATOM 8369 N N . MET B 1 480 ? -7.289 21.531 -19.75 1 77.44 480 MET B N 1
ATOM 8370 C CA . MET B 1 480 ? -5.891 21.109 -19.75 1 77.44 480 MET B CA 1
ATOM 8371 C C . MET B 1 480 ? -5.539 20.375 -21.031 1 77.44 480 MET B C 1
ATOM 8373 O O . MET B 1 480 ? -4.43 20.516 -21.547 1 77.44 480 MET B O 1
ATOM 8377 N N . MET B 1 481 ? -6.438 19.641 -21.594 1 75 481 MET B N 1
ATOM 8378 C CA . MET B 1 481 ? -6.215 18.859 -22.797 1 75 481 MET B CA 1
ATOM 8379 C C . MET B 1 481 ? -5.992 19.766 -24 1 75 481 MET B C 1
ATOM 8381 O O . MET B 1 481 ? -5.152 19.469 -24.859 1 75 481 MET B O 1
ATOM 8385 N N . SER B 1 482 ? -6.793 20.75 -24.031 1 70.56 482 SER B N 1
ATOM 8386 C CA . SER B 1 482 ? -6.656 21.688 -25.141 1 70.56 482 SER B CA 1
ATOM 8387 C C . SER B 1 482 ? -5.312 22.406 -25.094 1 70.56 482 SER B C 1
ATOM 8389 O O . SER B 1 482 ? -4.676 22.625 -26.125 1 70.56 482 SER B O 1
ATOM 8391 N N . LYS B 1 483 ? -4.898 22.703 -23.938 1 69.25 483 LYS B N 1
ATOM 8392 C CA . LYS B 1 483 ? -3.615 23.375 -23.766 1 69.25 483 LYS B CA 1
ATOM 8393 C C . LYS B 1 483 ? -2.459 22.453 -24.156 1 69.25 483 LYS B C 1
ATOM 8395 O O . LYS B 1 483 ? -1.473 22.906 -24.75 1 69.25 483 LYS B O 1
ATOM 8400 N N . LEU B 1 484 ? -2.615 21.25 -23.906 1 68.94 484 LEU B N 1
ATOM 8401 C CA . LEU B 1 484 ? -1.599 20.266 -24.234 1 68.94 484 LEU B CA 1
ATOM 8402 C C . LEU B 1 484 ? -1.528 20.031 -25.734 1 68.94 484 LEU B C 1
ATOM 8404 O O . LEU B 1 484 ? -0.44 19.891 -26.297 1 68.94 484 LEU B O 1
ATOM 8408 N N . LYS B 1 485 ? -2.588 20.031 -26.438 1 62.88 485 LYS B N 1
ATOM 8409 C CA . LYS B 1 485 ? -2.639 19.875 -27.891 1 62.88 485 LYS B CA 1
ATOM 8410 C C . LYS B 1 485 ? -1.986 21.062 -28.594 1 62.88 485 LYS B C 1
ATOM 8412 O O . LYS B 1 485 ? -1.273 20.891 -29.594 1 62.88 485 LYS B O 1
ATOM 8417 N N . SER B 1 486 ? -2.293 22.188 -28.016 1 54.59 486 SER B N 1
ATOM 8418 C CA . SER B 1 486 ? -1.711 23.391 -28.609 1 54.59 486 SER B CA 1
ATOM 8419 C C . SER B 1 486 ? -0.194 23.406 -28.453 1 54.59 486 SER B C 1
ATOM 8421 O O . SER B 1 486 ? 0.525 23.812 -29.359 1 54.59 486 SER B O 1
ATOM 8423 N N . LEU B 1 487 ? 0.211 22.781 -27.344 1 52.28 487 LEU B N 1
ATOM 8424 C CA . LEU B 1 487 ? 1.649 22.719 -27.109 1 52.28 487 LEU B CA 1
ATOM 8425 C C . LEU B 1 487 ? 2.303 21.688 -28.031 1 52.28 487 LEU B C 1
ATOM 8427 O O . LEU B 1 487 ? 3.4 21.922 -28.547 1 52.28 487 LEU B O 1
ATOM 8431 N N . ASN B 1 488 ? 1.666 20.594 -28.219 1 49.97 488 ASN B N 1
ATOM 8432 C CA . ASN B 1 488 ? 2.18 19.578 -29.125 1 49.97 488 ASN B CA 1
ATOM 8433 C C . ASN B 1 488 ? 2.16 20.047 -30.578 1 49.97 488 ASN B C 1
ATOM 8435 O O . ASN B 1 488 ? 3.072 19.734 -31.344 1 49.97 488 ASN B O 1
ATOM 8439 N N . LEU B 1 489 ? 1.124 20.75 -30.922 1 43.59 489 LEU B N 1
ATOM 8440 C CA . LEU B 1 489 ? 1.062 21.359 -32.25 1 43.59 489 LEU B CA 1
ATOM 8441 C C . LEU B 1 489 ? 2.139 22.422 -32.406 1 43.59 489 LEU B C 1
ATOM 8443 O O . LEU B 1 489 ? 2.768 22.516 -33.469 1 43.59 489 LEU B O 1
ATOM 8447 N N . LYS B 1 490 ? 2.338 23.188 -31.375 1 45.44 490 LYS B N 1
ATOM 8448 C CA . LYS B 1 490 ? 3.398 24.188 -31.469 1 45.44 490 LYS B CA 1
ATOM 8449 C C . LYS B 1 490 ? 4.77 23.516 -31.547 1 45.44 490 LYS B C 1
ATOM 8451 O O . LYS B 1 490 ? 5.629 23.953 -32.312 1 45.44 490 LYS B O 1
ATOM 8456 N N . ASN B 1 491 ? 4.863 22.469 -30.859 1 46.75 491 ASN B N 1
ATOM 8457 C CA . ASN B 1 491 ? 6.133 21.75 -30.922 1 46.75 491 ASN B CA 1
ATOM 8458 C C . ASN B 1 491 ? 6.285 20.984 -32.219 1 46.75 491 ASN B C 1
ATOM 8460 O O . ASN B 1 491 ? 7.395 20.828 -32.75 1 46.75 491 ASN B O 1
ATOM 8464 N N . SER B 1 492 ? 5.215 20.594 -32.719 1 43.06 492 SER B N 1
ATOM 8465 C CA . SER B 1 492 ? 5.262 20 -34.062 1 43.06 492 SER B CA 1
ATOM 8466 C C . SER B 1 492 ? 5.512 21.062 -35.125 1 43.06 492 SER B C 1
ATOM 8468 O O . SER B 1 492 ? 6.207 20.797 -36.125 1 43.06 492 SER B O 1
ATOM 8470 N N . VAL B 1 493 ? 4.996 22.219 -34.969 1 40.81 493 VAL B N 1
ATOM 8471 C CA . VAL B 1 493 ? 5.234 23.297 -35.938 1 40.81 493 VAL B CA 1
ATOM 8472 C C . VAL B 1 493 ? 6.672 23.781 -35.812 1 40.81 493 VAL B C 1
ATOM 8474 O O . VAL B 1 493 ? 7.332 24.062 -36.812 1 40.81 493 VAL B O 1
ATOM 8477 N N . VAL B 1 494 ? 7.141 23.906 -34.625 1 40.31 494 VAL B N 1
ATOM 8478 C CA . VAL B 1 494 ? 8.539 24.297 -34.469 1 40.31 494 VAL B CA 1
ATOM 8479 C C . VAL B 1 494 ? 9.43 23.219 -35.094 1 40.31 494 VAL B C 1
ATOM 8481 O O . VAL B 1 494 ? 10.438 23.547 -35.75 1 40.31 494 VAL B O 1
ATOM 8484 N N . SER B 1 495 ? 8.984 22.062 -35 1 36.81 495 SER B N 1
ATOM 8485 C CA . SER B 1 495 ? 9.758 21.016 -35.656 1 36.81 495 SER B CA 1
ATOM 8486 C C . SER B 1 495 ? 9.602 21.078 -37.156 1 36.81 495 SER B C 1
ATOM 8488 O O . SER B 1 495 ? 10.477 20.609 -37.906 1 36.81 495 SER B O 1
ATOM 8490 N N . TYR B 1 496 ? 8.461 21.609 -37.625 1 34.25 496 TYR B N 1
ATOM 8491 C CA . TYR B 1 496 ? 8.328 21.719 -39.062 1 34.25 496 TYR B CA 1
ATOM 8492 C C . TYR B 1 496 ? 9.18 22.859 -39.594 1 34.25 496 TYR B C 1
ATOM 8494 O O . TYR B 1 496 ? 9.578 22.859 -40.781 1 34.25 496 TYR B O 1
ATOM 8502 N N . GLU B 1 497 ? 9.219 24.031 -39 1 32.75 497 GLU B N 1
ATOM 8503 C CA . GLU B 1 497 ? 10.031 25.062 -39.625 1 32.75 497 GLU B CA 1
ATOM 8504 C C . GLU B 1 497 ? 11.516 24.703 -39.594 1 32.75 497 GLU B C 1
ATOM 8506 O O . GLU B 1 497 ? 12.32 25.281 -40.312 1 32.75 497 GLU B O 1
ATOM 8511 N N . LYS B 1 498 ? 12.07 24.156 -38.5 1 35.81 498 LYS B N 1
ATOM 8512 C CA . LYS B 1 498 ? 13.484 23.812 -38.594 1 35.81 498 LYS B CA 1
ATOM 8513 C C . LYS B 1 498 ? 13.719 22.609 -39.5 1 35.81 498 LYS B C 1
ATOM 8515 O O . LYS B 1 498 ? 13.547 21.469 -39.062 1 35.81 498 LYS B O 1
ATOM 8520 N N . GLY B 1 499 ? 13.297 22.484 -40.688 1 28.95 499 GLY B N 1
ATOM 8521 C CA . GLY B 1 499 ? 13.648 21.578 -41.75 1 28.95 499 GLY B CA 1
ATOM 8522 C C . GLY B 1 499 ? 15.133 21.312 -41.875 1 28.95 499 GLY B C 1
ATOM 8523 O O . GLY B 1 499 ? 15.617 20.812 -42.875 1 28.95 499 GLY B O 1
ATOM 8524 N N . LYS B 1 500 ? 16.047 22.234 -41.344 1 30.92 500 LYS B N 1
ATOM 8525 C CA . LYS B 1 500 ? 17.422 21.828 -41.656 1 30.92 500 LYS B CA 1
ATOM 8526 C C . LYS B 1 500 ? 17.734 20.469 -41.062 1 30.92 500 LYS B C 1
ATOM 8528 O O . LYS B 1 500 ? 17.5 20.25 -39.844 1 30.92 500 LYS B O 1
ATOM 8533 N N . VAL B 1 501 ? 17.781 19.375 -41.875 1 28.55 501 VAL B N 1
ATOM 8534 C CA . VAL B 1 501 ? 18.125 17.984 -41.594 1 28.55 501 VAL B CA 1
ATOM 8535 C C . VAL B 1 501 ? 19.359 17.922 -40.719 1 28.55 501 VAL B C 1
ATOM 8537 O O . VAL B 1 501 ? 20.406 18.484 -41.062 1 28.55 501 VAL B O 1
ATOM 8540 N N . PRO B 1 502 ? 19.344 18.016 -39.469 1 28.44 502 PRO B N 1
ATOM 8541 C CA . PRO B 1 502 ? 20.672 17.969 -38.875 1 28.44 502 PRO B CA 1
ATOM 8542 C C . PRO B 1 502 ? 21.578 16.906 -39.5 1 28.44 502 PRO B C 1
ATOM 8544 O O . PRO B 1 502 ? 21.094 15.875 -39.969 1 28.44 502 PRO B O 1
ATOM 8547 N N . PRO B 1 503 ? 22.719 17.25 -40.031 1 28.53 503 PRO B N 1
ATOM 8548 C CA . PRO B 1 503 ? 23.547 16.297 -40.781 1 28.53 503 PRO B CA 1
ATOM 8549 C C . PRO B 1 503 ? 23.625 14.93 -40.094 1 28.53 503 PRO B C 1
ATOM 8551 O O . PRO B 1 503 ? 23.453 14.828 -38.875 1 28.53 503 PRO B O 1
ATOM 8554 N N . LYS B 1 504 ? 23.406 13.914 -40.875 1 26.64 504 LYS B N 1
ATOM 8555 C CA . LYS B 1 504 ? 23.516 12.516 -40.438 1 26.64 504 LYS B CA 1
ATOM 8556 C C . LYS B 1 504 ? 24.75 12.305 -39.562 1 26.64 504 LYS B C 1
ATOM 8558 O O . LYS B 1 504 ? 25.859 12.594 -39.969 1 26.64 504 LYS B O 1
ATOM 8563 N N . LEU B 1 505 ? 24.625 12.484 -38.312 1 24.25 505 LEU B N 1
ATOM 8564 C CA . LEU B 1 505 ? 25.812 12.258 -37.5 1 24.25 505 LEU B CA 1
ATOM 8565 C C . LEU B 1 505 ? 26.562 11 -37.938 1 24.25 505 LEU B C 1
ATOM 8567 O O . LEU B 1 505 ? 25.938 9.953 -38.156 1 24.25 505 LEU B O 1
ATOM 8571 N N . LYS B 1 506 ? 27.656 11.102 -38.562 1 27.97 506 LYS B N 1
ATOM 8572 C CA . LYS B 1 506 ? 28.547 10.07 -39.094 1 27.97 506 LYS B CA 1
ATOM 8573 C C . LYS B 1 506 ? 28.656 8.906 -38.094 1 27.97 506 LYS B C 1
ATOM 8575 O O . LYS B 1 506 ? 28.703 9.117 -36.875 1 27.97 506 LYS B O 1
ATOM 8580 N N . PRO B 1 507 ? 28.359 7.617 -38.469 1 23.92 507 PRO B N 1
ATOM 8581 C CA . PRO B 1 507 ? 28.359 6.426 -37.625 1 23.92 507 PRO B CA 1
ATOM 8582 C C . PRO B 1 507 ? 29.625 6.301 -36.781 1 23.92 507 PRO B C 1
ATOM 8584 O O . PRO B 1 507 ? 30.719 6.562 -37.281 1 23.92 507 PRO B O 1
ATOM 8587 N N . SER B 1 508 ? 29.609 6.703 -35.531 1 22.31 508 SER B N 1
ATOM 8588 C CA . SER B 1 508 ? 30.844 6.688 -34.75 1 22.31 508 SER B CA 1
ATOM 8589 C C . SER B 1 508 ? 31.656 5.43 -35.031 1 22.31 508 SER B C 1
ATOM 8591 O O . SER B 1 508 ? 31.094 4.34 -35.156 1 22.31 508 SER B O 1
ATOM 8593 N N . PRO B 1 509 ? 32.812 5.566 -35.531 1 26.05 509 PRO B N 1
ATOM 8594 C CA . PRO B 1 509 ? 33.625 4.438 -35.969 1 26.05 509 PRO B CA 1
ATOM 8595 C C . PRO B 1 509 ? 33.656 3.293 -34.969 1 26.05 509 PRO B C 1
ATOM 8597 O O . PRO B 1 509 ? 33.406 3.512 -33.781 1 26.05 509 PRO B O 1
ATOM 8600 N N . LYS B 1 510 ? 33.375 2.105 -35.5 1 26.77 510 LYS B N 1
ATOM 8601 C CA . LYS B 1 510 ? 33.375 0.817 -34.812 1 26.77 510 LYS B CA 1
ATOM 8602 C C . LYS B 1 510 ? 34.562 0.704 -33.844 1 26.77 510 LYS B C 1
ATOM 8604 O O . LYS B 1 510 ? 35.719 0.951 -34.25 1 26.77 510 LYS B O 1
ATOM 8609 N N . PRO B 1 511 ? 34.375 0.968 -32.531 1 21.86 511 PRO B N 1
ATOM 8610 C CA . PRO B 1 511 ? 35.594 0.968 -31.719 1 21.86 511 PRO B CA 1
ATOM 8611 C C . PRO B 1 511 ? 36.5 -0.208 -32.031 1 21.86 511 PRO B C 1
ATOM 8613 O O . PRO B 1 511 ? 36.031 -1.311 -32.312 1 21.86 511 PRO B O 1
ATOM 8616 N N . LYS B 1 512 ? 37.625 0.052 -32.656 1 24.17 512 LYS B N 1
ATOM 8617 C CA . LYS B 1 512 ? 38.656 -0.942 -32.969 1 24.17 512 LYS B CA 1
ATOM 8618 C C . LYS B 1 512 ? 38.844 -1.93 -31.812 1 24.17 512 LYS B C 1
ATOM 8620 O O . LYS B 1 512 ? 38.75 -1.554 -30.641 1 24.17 512 LYS B O 1
ATOM 8625 N N . PRO B 1 513 ? 38.719 -3.174 -32.125 1 19.91 513 PRO B N 1
ATOM 8626 C CA . PRO B 1 513 ? 38.906 -4.305 -31.203 1 19.91 513 PRO B CA 1
ATOM 8627 C C . PRO B 1 513 ? 40.188 -4.18 -30.359 1 19.91 513 PRO B C 1
ATOM 8629 O O . PRO B 1 513 ? 41.281 -4.004 -30.906 1 19.91 513 PRO B O 1
ATOM 8632 N N . ALA B 1 514 ? 40.031 -3.334 -29.297 1 18.31 514 ALA B N 1
ATOM 8633 C CA . ALA B 1 514 ? 41.25 -3.229 -28.531 1 18.31 514 ALA B CA 1
ATOM 8634 C C . ALA B 1 514 ? 41.969 -4.586 -28.422 1 18.31 514 ALA B C 1
ATOM 8636 O O . ALA B 1 514 ? 41.344 -5.559 -27.969 1 18.31 514 ALA B O 1
ATOM 8637 N N . LYS B 1 515 ? 42.875 -4.801 -29.359 1 20.77 515 LYS B N 1
ATOM 8638 C CA . LYS B 1 515 ? 43.875 -5.875 -29.375 1 20.77 515 LYS B CA 1
ATOM 8639 C C . LYS B 1 515 ? 44.375 -6.18 -27.969 1 20.77 515 LYS B C 1
ATOM 8641 O O . LYS B 1 515 ? 44.344 -5.316 -27.094 1 20.77 515 LYS B O 1
ATOM 8646 N N . GLU B 1 516 ? 44.875 -7.344 -27.75 1 19.36 516 GLU B N 1
ATOM 8647 C CA . GLU B 1 516 ? 45.375 -8.242 -26.719 1 19.36 516 GLU B CA 1
ATOM 8648 C C . GLU B 1 516 ? 46.594 -7.645 -26.016 1 19.36 516 GLU B C 1
ATOM 8650 O O . GLU B 1 516 ? 47.594 -8.32 -25.844 1 19.36 516 GLU B O 1
ATOM 8655 N N . PHE B 1 517 ? 46.562 -6.219 -25.844 1 17.83 517 PHE B N 1
ATOM 8656 C CA . PHE B 1 517 ? 47.875 -5.824 -25.406 1 17.83 517 PHE B CA 1
ATOM 8657 C C . PHE B 1 517 ? 48.312 -6.602 -24.156 1 17.83 517 PHE B C 1
ATOM 8659 O O . PHE B 1 517 ? 47.875 -6.281 -23.047 1 17.83 517 PHE B O 1
ATOM 8666 N N . PHE B 1 518 ? 48.281 -7.953 -24.266 1 18.09 518 PHE B N 1
ATOM 8667 C CA . PHE B 1 518 ? 48.719 -8.812 -23.172 1 18.09 518 PHE B CA 1
ATOM 8668 C C . PHE B 1 518 ? 50.094 -8.375 -22.672 1 18.09 518 PHE B C 1
ATOM 8670 O O . PHE B 1 518 ? 50.562 -8.828 -21.625 1 18.09 518 PHE B O 1
ATOM 8677 N N . GLN B 1 519 ? 50.875 -7.809 -23.688 1 16.14 519 GLN B N 1
ATOM 8678 C CA . GLN B 1 519 ? 52.188 -8.422 -23.5 1 16.14 519 GLN B CA 1
ATOM 8679 C C . GLN B 1 519 ? 52.781 -8.023 -22.172 1 16.14 519 GLN B C 1
ATOM 8681 O O . GLN B 1 519 ? 53.188 -8.883 -21.391 1 16.14 519 GLN B O 1
ATOM 8686 N N . SER B 1 520 ? 53.875 -7.27 -22.297 1 16.17 520 SER B N 1
ATOM 8687 C CA . SER B 1 520 ? 55.219 -7.605 -21.844 1 16.17 520 SER B CA 1
ATOM 8688 C C . SER B 1 520 ? 55.469 -7.105 -20.438 1 16.17 520 SER B C 1
ATOM 8690 O O . SER B 1 520 ? 56.031 -7.832 -19.609 1 16.17 520 SER B O 1
ATOM 8692 N N . SER B 1 521 ? 55.5 -5.766 -20.234 1 16.62 521 SER B N 1
ATOM 8693 C CA . SER B 1 521 ? 56.781 -5.32 -19.688 1 16.62 521 SER B CA 1
ATOM 8694 C C . SER B 1 521 ? 56.812 -5.488 -18.172 1 16.62 521 SER B C 1
ATOM 8696 O O . SER B 1 521 ? 55.875 -5.113 -17.484 1 16.62 521 SER B O 1
ATOM 8698 N N . LEU B 1 522 ? 57.656 -6.379 -17.594 1 17.33 522 LEU B N 1
ATOM 8699 C CA . LEU B 1 522 ? 58.188 -6.859 -16.312 1 17.33 522 LEU B CA 1
ATOM 8700 C C . LEU B 1 522 ? 58.719 -5.703 -15.461 1 17.33 522 LEU B C 1
ATOM 8702 O O . LEU B 1 522 ? 58.969 -5.867 -14.273 1 17.33 522 LEU B O 1
ATOM 8706 N N . ALA B 1 523 ? 59.219 -4.59 -16.156 1 16.31 523 ALA B N 1
ATOM 8707 C CA . ALA B 1 523 ? 60.469 -4.223 -15.5 1 16.31 523 ALA B CA 1
ATOM 8708 C C . ALA B 1 523 ? 60.219 -3.711 -14.086 1 16.31 523 ALA B C 1
ATOM 8710 O O . ALA B 1 523 ? 59.062 -3.346 -13.75 1 16.31 523 ALA B O 1
ATOM 8711 N N . SER B 1 524 ? 61.312 -3.148 -13.453 1 17.42 524 SER B N 1
ATOM 8712 C CA . SER B 1 524 ? 62.156 -3.033 -12.258 1 17.42 524 SER B CA 1
ATOM 8713 C C . SER B 1 524 ? 61.656 -1.911 -11.352 1 17.42 524 SER B C 1
ATOM 8715 O O . SER B 1 524 ? 61.031 -0.958 -11.82 1 17.42 524 SER B O 1
ATOM 8717 N N . SER B 1 525 ? 61.688 -2.064 -10.016 1 17.42 525 SER B N 1
ATOM 8718 C CA . SER B 1 525 ? 61.219 -1.562 -8.719 1 17.42 525 SER B CA 1
ATOM 8719 C C . SER B 1 525 ? 61.781 -0.183 -8.43 1 17.42 525 SER B C 1
ATOM 8721 O O . SER B 1 525 ? 61.594 0.361 -7.34 1 17.42 525 SER B O 1
ATOM 8723 N N . SER B 1 526 ? 62.469 0.527 -9.375 1 16.97 526 SER B N 1
ATOM 8724 C CA . SER B 1 526 ? 63.469 1.326 -8.68 1 16.97 526 SER B CA 1
ATOM 8725 C C . SER B 1 526 ? 62.812 2.406 -7.824 1 16.97 526 SER B C 1
ATOM 8727 O O . SER B 1 526 ? 61.719 2.891 -8.141 1 16.97 526 SER B O 1
ATOM 8729 N N . SER B 1 527 ? 63.438 2.789 -6.598 1 17.48 527 SER B N 1
ATOM 8730 C CA . SER B 1 527 ? 63.281 3.299 -5.234 1 17.48 527 SER B CA 1
ATOM 8731 C C . SER B 1 527 ? 63.125 4.812 -5.227 1 17.48 527 SER B C 1
ATOM 8733 O O . SER B 1 527 ? 62.844 5.402 -4.18 1 17.48 527 SER B O 1
ATOM 8735 N N . SER B 1 528 ? 63.281 5.586 -6.367 1 16.67 528 SER B N 1
ATOM 8736 C CA . SER B 1 528 ? 64.062 6.777 -5.98 1 16.67 528 SER B CA 1
ATOM 8737 C C . SER B 1 528 ? 63.188 7.727 -5.156 1 16.67 528 SER B C 1
ATOM 8739 O O . SER B 1 528 ? 61.969 7.777 -5.328 1 16.67 528 SER B O 1
ATOM 8741 N N . SER B 1 529 ? 63.781 8.547 -4.152 1 17.42 529 SER B N 1
ATOM 8742 C CA . SER B 1 529 ? 63.781 9.25 -2.873 1 17.42 529 SER B CA 1
ATOM 8743 C C . SER B 1 529 ? 63.125 10.617 -3.004 1 17.42 529 SER B C 1
ATOM 8745 O O . SER B 1 529 ? 62.875 11.281 -1.999 1 17.42 529 SER B O 1
ATOM 8747 N N . SER B 1 530 ? 62.938 11.211 -4.262 1 16.84 530 SER B N 1
ATOM 8748 C CA . SER B 1 530 ? 63.281 12.625 -4.141 1 16.84 530 SER B CA 1
ATOM 8749 C C . SER B 1 530 ? 62.188 13.383 -3.395 1 16.84 530 SER B C 1
ATOM 8751 O O . SER B 1 530 ? 61 13.18 -3.658 1 16.84 530 SER B O 1
ATOM 8753 N N . THR B 1 531 ? 62.5 14.117 -2.26 1 17.81 531 THR B N 1
ATOM 8754 C CA . THR B 1 531 ? 62.125 14.797 -1.027 1 17.81 531 THR B CA 1
ATOM 8755 C C . THR B 1 531 ? 61.312 16.062 -1.331 1 17.81 531 THR B C 1
ATOM 8757 O O . THR B 1 531 ? 60.562 16.547 -0.479 1 17.81 531 THR B O 1
ATOM 8760 N N . THR B 1 532 ? 61.562 16.75 -2.561 1 16.45 532 THR B N 1
ATOM 8761 C CA . THR B 1 532 ? 61.781 18.172 -2.352 1 16.45 532 THR B CA 1
ATOM 8762 C C . THR B 1 532 ? 60.531 18.875 -1.88 1 16.45 532 THR B C 1
ATOM 8764 O O . THR B 1 532 ? 59.406 18.344 -2.041 1 16.45 532 THR B O 1
ATOM 8767 N N . SER B 1 533 ? 60.438 20.297 -2.143 1 16.47 533 SER B N 1
ATOM 8768 C CA . SER B 1 533 ? 60.375 21.594 -1.478 1 16.47 533 SER B CA 1
ATOM 8769 C C . SER B 1 533 ? 59 22.203 -1.569 1 16.47 533 SER B C 1
ATOM 8771 O O . SER B 1 533 ? 58.75 23.297 -1.037 1 16.47 533 SER B O 1
ATOM 8773 N N . THR B 1 534 ? 58.062 21.609 -2.385 1 16.56 534 THR B N 1
ATOM 8774 C CA . THR B 1 534 ? 57.219 22.641 -2.961 1 16.56 534 THR B CA 1
ATOM 8775 C C . THR B 1 534 ? 56.25 23.188 -1.92 1 16.56 534 THR B C 1
ATOM 8777 O O . THR B 1 534 ? 55.281 22.5 -1.524 1 16.56 534 THR B O 1
ATOM 8780 N N . THR B 1 535 ? 56.688 23.797 -0.76 1 15.93 535 THR B N 1
ATOM 8781 C CA . THR B 1 535 ? 56.062 24.297 0.452 1 15.93 535 THR B CA 1
ATOM 8782 C C . THR B 1 535 ? 54.906 25.234 0.108 1 15.93 535 THR B C 1
ATOM 8784 O O . THR B 1 535 ? 53.875 25.234 0.791 1 15.93 535 THR B O 1
ATOM 8787 N N . GLN B 1 536 ? 55.188 26.312 -0.751 1 15.4 536 GLN B N 1
ATOM 8788 C CA . GLN B 1 536 ? 54.969 27.672 -0.303 1 15.4 536 GLN B CA 1
ATOM 8789 C C . GLN B 1 536 ? 53.469 28.031 -0.355 1 15.4 536 GLN B C 1
ATOM 8791 O O . GLN B 1 536 ? 52.969 28.797 0.478 1 15.4 536 GLN B O 1
ATOM 8796 N N . ARG B 1 537 ? 52.75 27.828 -1.512 1 16.11 537 ARG B N 1
ATOM 8797 C CA . ARG B 1 537 ? 52.031 28.969 -2.066 1 16.11 537 ARG B CA 1
ATOM 8798 C C . ARG B 1 537 ? 50.719 29.172 -1.338 1 16.11 537 ARG B C 1
ATOM 8800 O O . ARG B 1 537 ? 50.031 30.172 -1.566 1 16.11 537 ARG B O 1
ATOM 8807 N N . LEU B 1 538 ? 50.062 28.219 -0.653 1 15.33 538 LEU B N 1
ATOM 8808 C CA . LEU B 1 538 ? 48.594 28.359 -0.698 1 15.33 538 LEU B CA 1
ATOM 8809 C C . LEU B 1 538 ? 48.125 29.328 0.364 1 15.33 538 LEU B C 1
ATOM 8811 O O . LEU B 1 538 ? 47.219 29 1.141 1 15.33 538 LEU B O 1
ATOM 8815 N N . ASN B 1 539 ? 48.938 30.344 0.845 1 15.66 539 ASN B N 1
ATOM 8816 C CA . ASN B 1 539 ? 48.625 31 2.109 1 15.66 539 ASN B CA 1
ATOM 8817 C C . ASN B 1 539 ? 47.219 31.594 2.092 1 15.66 539 ASN B C 1
ATOM 8819 O O . ASN B 1 539 ? 46.469 31.438 3.055 1 15.66 539 ASN B O 1
ATOM 8823 N N . LYS B 1 540 ? 47 32.781 1.304 1 16.86 540 LYS B N 1
ATOM 8824 C CA . LYS B 1 540 ? 46.625 34.125 1.743 1 16.86 540 LYS B CA 1
ATOM 8825 C C . LYS B 1 540 ? 45.094 34.25 1.853 1 16.86 540 LYS B C 1
ATOM 8827 O O . LYS B 1 540 ? 44.594 35.281 2.354 1 16.86 540 LYS B O 1
ATOM 8832 N N . LEU B 1 541 ? 44.25 33.562 1.114 1 16.42 541 LEU B N 1
ATOM 8833 C CA . LEU B 1 541 ? 43.062 34.312 0.78 1 16.42 541 LEU B CA 1
ATOM 8834 C C . LEU B 1 541 ? 42.125 34.438 1.986 1 16.42 541 LEU B C 1
ATOM 8836 O O . LEU B 1 541 ? 41.125 33.75 2.057 1 16.42 541 LEU B O 1
ATOM 8840 N N . TYR B 1 542 ? 42.625 34.438 3.332 1 16.97 542 TYR B N 1
ATOM 8841 C CA . TYR B 1 542 ? 41.688 34.312 4.445 1 16.97 542 TYR B CA 1
ATOM 8842 C C . TYR B 1 542 ? 40.875 35.594 4.602 1 16.97 542 TYR B C 1
ATOM 8844 O O . TYR B 1 542 ? 39.969 35.656 5.453 1 16.97 542 TYR B O 1
ATOM 8852 N N . GLY B 1 543 ? 41.375 36.875 4.133 1 16.5 543 GLY B N 1
ATOM 8853 C CA . GLY B 1 543 ? 41.281 38 5.055 1 16.5 543 GLY B CA 1
ATOM 8854 C C . GLY B 1 543 ? 39.875 38.281 5.496 1 16.5 543 GLY B C 1
ATOM 8855 O O . GLY B 1 543 ? 39.562 38.188 6.684 1 16.5 543 GLY B O 1
ATOM 8856 N N . ARG B 1 544 ? 39.312 39.562 5.055 1 17.28 544 ARG B N 1
ATOM 8857 C CA . ARG B 1 544 ? 38.906 40.844 5.664 1 17.28 544 ARG B CA 1
ATOM 8858 C C . ARG B 1 544 ? 37.438 40.844 5.961 1 17.28 544 ARG B C 1
ATOM 8860 O O . ARG B 1 544 ? 36.906 41.75 6.617 1 17.28 544 ARG B O 1
ATOM 8867 N N . CYS B 1 545 ? 36.5 40.219 5.238 1 17.88 545 CYS B N 1
ATOM 8868 C CA . CYS B 1 545 ? 35.344 41.094 5.082 1 17.88 545 CYS B CA 1
ATOM 8869 C C . CYS B 1 545 ? 34.625 41.312 6.418 1 17.88 545 CYS B C 1
ATOM 8871 O O . CYS B 1 545 ? 33.875 40.469 6.875 1 17.88 545 CYS B O 1
ATOM 8873 N N . LEU B 1 546 ? 35.375 41.781 7.512 1 18.16 546 LEU B N 1
ATOM 8874 C CA . LEU B 1 546 ? 34.938 42.062 8.875 1 18.16 546 LEU B CA 1
ATOM 8875 C C . LEU B 1 546 ? 33.75 43.031 8.867 1 18.16 546 LEU B C 1
ATOM 8877 O O . LEU B 1 546 ? 32.781 42.812 9.602 1 18.16 546 LEU B O 1
ATOM 8881 N N . GLU B 1 547 ? 33.938 44.344 8.352 1 18.06 547 GLU B N 1
ATOM 8882 C CA . GLU B 1 547 ? 33.656 45.594 9.094 1 18.06 547 GLU B CA 1
ATOM 8883 C C . GLU B 1 547 ? 32.156 45.938 8.977 1 18.06 547 GLU B C 1
ATOM 8885 O O . GLU B 1 547 ? 31.766 46.656 8.047 1 18.06 547 GLU B O 1
ATOM 8890 N N . VAL B 1 548 ? 31.141 45.375 8.688 1 18.55 548 VAL B N 1
ATOM 8891 C CA . VAL B 1 548 ? 30 46.25 8.469 1 18.55 548 VAL B CA 1
ATOM 8892 C C . VAL B 1 548 ? 29.812 47.156 9.68 1 18.55 548 VAL B C 1
ATOM 8894 O O . VAL B 1 548 ? 29.547 46.688 10.789 1 18.55 548 VAL B O 1
ATOM 8897 N N . LYS B 1 549 ? 30.219 48.562 9.742 1 18.3 549 LYS B N 1
ATOM 8898 C CA . LYS B 1 549 ? 30.297 49.812 10.484 1 18.3 549 LYS B CA 1
ATOM 8899 C C . LYS B 1 549 ? 28.969 50.156 11.156 1 18.3 549 LYS B C 1
ATOM 8901 O O . LYS B 1 549 ? 27.953 49.531 10.859 1 18.3 549 LYS B O 1
ATOM 8906 N N . GLY B 1 550 ? 28.641 51.75 11.18 1 18.92 550 GLY B N 1
ATOM 8907 C CA . GLY B 1 550 ? 28.484 52.969 11.969 1 18.92 550 GLY B CA 1
ATOM 8908 C C . GLY B 1 550 ? 27.047 53.25 12.367 1 18.92 550 GLY B C 1
ATOM 8909 O O . GLY B 1 550 ? 26.734 53.281 13.555 1 18.92 550 GLY B O 1
ATOM 8910 N N . GLY B 1 551 ? 26.297 54.438 11.68 1 18.94 551 GLY B N 1
ATOM 8911 C CA . GLY B 1 551 ? 25.797 55.75 12.055 1 18.94 551 GLY B CA 1
ATOM 8912 C C . GLY B 1 551 ? 24.391 55.75 12.609 1 18.94 551 GLY B C 1
ATOM 8913 O O . GLY B 1 551 ? 24.188 55.406 13.781 1 18.94 551 GLY B O 1
ATOM 8914 N N . HIS B 1 552 ? 23.391 56.688 11.977 1 18.95 552 HIS B N 1
ATOM 8915 C CA . HIS B 1 552 ? 22.609 57.812 12.469 1 18.95 552 HIS B CA 1
ATOM 8916 C C . HIS B 1 552 ? 21.422 57.344 13.305 1 18.95 552 HIS B C 1
ATOM 8918 O O . HIS B 1 552 ? 21.078 56.156 13.289 1 18.95 552 HIS B O 1
ATOM 8924 N N . ARG B 1 553 ? 20.047 58.406 13.219 1 22.44 553 ARG B N 1
ATOM 8925 C CA . ARG B 1 553 ? 19.062 59.312 13.781 1 22.44 553 ARG B CA 1
ATOM 8926 C C . ARG B 1 553 ? 17.734 58.625 14.039 1 22.44 553 ARG B C 1
ATOM 8928 O O . ARG B 1 553 ? 17.203 58.656 15.148 1 22.44 553 ARG B O 1
ATOM 8935 N N . TRP B 1 554 ? 16.406 59.062 13.469 1 21.77 554 TRP B N 1
ATOM 8936 C CA . TRP B 1 554 ? 15.219 58.75 14.258 1 21.77 554 TRP B CA 1
ATOM 8937 C C . TRP B 1 554 ? 15 57.219 14.344 1 21.77 554 TRP B C 1
ATOM 8939 O O . TRP B 1 554 ? 15.219 56.5 13.367 1 21.77 554 TRP B O 1
#

pLDDT: mean 71.43, std 32.53, range [15.05, 98.88]

Sequence (1108 aa):
MSRAGIMARRRCVEYVGFVIIIQLILTVGSLWFFREKPHNTVDPESRLLLSMEYLNRNADLVKSASNKYSNNVEIPEAFSSKVSYSVSRSVSSSSSKPSNVVLDLSGLSMSANESEFAIDFDEERTFLDRYRMFKTSLFTVTGTKWNELSRSRKVCLGAQTSIDRASWLIEIVKNWSGPVSIALFTPDVEFHISKIYIKYMQRCFPKIKEQVSFHFLFPVDHPVKDSPSLNEIVGEMSCDDPKKVLDFLVKTRSKEMLAWREPMEYPQNLLRNTAKQGCQTQFTFIPDIDMIPNAGLDLDLQEFLSGPEAQECEKCAYVVPTYEISTTSTHMPANKTELLGFLKQKKARIFHEAVYKLNSKSSDLKKWQAIPMKPKLDVAYMVNNYIFKYEPLYVAKGNTPPFDERFIGFGMTRNTQAYEMYVSGYEFFVLNNAFTNHWGFQSIKTRPKYRALQQMKNNHLFDDFAKEITARYGRDPYKMMSKLKSLNLKNSVVSYEKGKVPPKLKPSPKPKPAKEFFQSSLASSSSSSSTTSTTQRLNKLYGRCLEVKGGHRWMSRAGIMARRRCVEYVGFVIIIQLILTVGSLWFFREKPHNTVDPESRLLLSMEYLNRNADLVKSASNKYSNNVEIPEAFSSKVSYSVSRSVSSSSSKPSNVVLDLSGLSMSANESEFAIDFDEERTFLDRYRMFKTSLFTVTGTKWNELSRSRKVCLGAQTSIDRASWLIEIVKNWSGPVSIALFTPDVEFHISKIYIKYMQRCFPKIKEQVSFHFLFPVDHPVKDSPSLNEIVGEMSCDDPKKVLDFLVKTRSKEMLAWREPMEYPQNLLRNTAKQGCQTQFTFIPDIDMIPNAGLDLDLQEFLSGPEAQECEKCAYVVPTYEISTTSTHMPANKTELLGFLKQKKARIFHEAVYKLNSKSSDLKKWQAIPMKPKLDVAYMVNNYIFKYEPLYVAKGNTPPFDERFIGFGMTRNTQAYEMYVSGYEFFVLNNAFTNHWGFQSIKTRPKYRALQQMKNNHLFDDFAKEITARYGRDPYKMMSKLKSLNLKNSVVSYEKGKVPPKLKPSPKPKPAKEFFQSSLASSSSSSSTTSTTQRLNKLYGRCLEVKGGHRW